Protein 3UAM (pdb70)

Sequence (1181 aa):
PRHGRVITPESRAVYLYEAGRLDFGQVVNELEGGKFFPATQSGLRDPDAPDDVANGMPPRRDGEIASGGRTADARAQLNEPDSVAHWQKHAVRSGQSLQISWSYSMPHKTRRWTYWITKPGWDTQARLARAHFEPDPLKVYLNTYQPYWGPDADKELIPQGETIHEFNLPTRTGYHVLLAVWDVADTANAFYQVIDLNFAPRHGRVITPESRAVYLYEAGRLDFGQVNELEGGKFFPATQQSGLRDPDAPDDVANGMPPRDGEIASGGRTADARAQLNEPDSVAHWQKHAVRSGQSLQISWSYSSMPHKTRRWTYWITKPGWDTQARLARAHFEPDPLKVYLNTYQPYWGPDADKELIPQGETIHEFNLPTRTGYHVLLAVWDVADTANAFYQVVIDLNFAVITPESRAVYLYEAGRLDFGQVNELEGGKFFPATQSGLRDPDAPDDVANGMPPRDGEIASGGRTADARAQLNEPDSVAHWQKHAVRSGQSLQISWSYSMPHKTRRWTTYWITKPGWDTQARLARAHFEPDPLKVYLNTYQPYWGPDADKELIPQGETIHEFNLPTRTGYHVLLAVWDVADTANAFYQVIDLNFAISPRHGRVITPESRAVYLYEAGRLDFGQQVNELEGGKFFPATQSGLRDPDAPDDVANGMPPRDGEIASGGRTADARAQLNEPDSVAHWQKHAVRSGQSLQISWSYSMMPHKTRRWTYWITKPGWDTQARLARAHFEPDPLKVYLNTYQPYWGPDADKELIPQGETIHEFNLPTRTGYHVLLAVWDVADTANAFYQVIDLNFAVITPESRAVYLYEAGRLDFGQVNELEGGKFFPATQSGLRDPDAPDDVANGMMPPRDGEIASGGRTADARAQLNEPDSVAHWQKHAVRSGQSLQISWSYSMPHKTRRWTYWITKPGWDTQARLARAHFEPDPLKVYLNTYQPYWGPDADKELIPQGETIHEFNLPTRTGYHVLLAVWDVADTANAFYQVIDLNFASPRHHGRVITPESRAVYLYEAGRLDFGQVNELEGGKFFPATQSGLRDPDAPDDVANGMPPRDGEIASGGRTADARAQLNEPDSVAHWQKHAVRSGQSLQISWSYSMMPHKTRRWTYWITKPGWDTQARLARAHFEPDPLKVYLNTYQPYWGPDADKELIPQGETIHEFNLPTRTGYHVLLAVWDVADTANAFYQVIDLNFA

B-factor: mean 14.5, std 6.52, range [3.41, 51.09]

Structure (mmCIF, N/CA/C/O backbone):
data_3UAM
#
_entry.id   3UAM
#
_cell.length_a   70.920
_cell.length_b   74.780
_cell.length_c   74.770
_cell.angle_alpha   120.04
_cell.angle_beta   98.04
_cell.angle_gamma   102.98
#
_symmetry.space_group_name_H-M   'P 1'
#
loop_
_entity.id
_entity.type
_entity.pdbx_description
1 polymer 'Chitin binding domain'
2 non-polymer 'NITRATE ION'
3 non-polymer GLYCEROL
4 water water
#
loop_
_atom_site.group_PDB
_atom_site.id
_atom_site.type_symbol
_atom_site.label_atom_id
_atom_site.label_alt_id
_atom_site.label_comp_id
_atom_site.label_asym_id
_atom_site.label_entity_id
_atom_site.label_seq_id
_atom_site.pdbx_PDB_ins_code
_atom_site.Cartn_x
_atom_site.Cartn_y
_atom_site.Cartn_z
_atom_site.occupancy
_atom_site.B_iso_or_equiv
_atom_site.auth_seq_id
_atom_site.auth_comp_id
_atom_site.auth_asym_id
_atom_site.auth_atom_id
_atom_site.pdbx_PDB_model_num
ATOM 1 N N . PRO A 1 19 ? -9.257 -17.348 -1.351 1.00 24.99 17 PRO A N 1
ATOM 2 C CA . PRO A 1 19 ? -8.275 -16.303 -1.670 1.00 23.37 17 PRO A CA 1
ATOM 3 C C . PRO A 1 19 ? -8.516 -15.066 -0.821 1.00 21.68 17 PRO A C 1
ATOM 4 O O . PRO A 1 19 ? -9.656 -14.592 -0.743 1.00 21.87 17 PRO A O 1
ATOM 8 N N . ARG A 1 20 ? -7.456 -14.574 -0.179 1.00 19.45 18 ARG A N 1
ATOM 9 C CA . ARG A 1 20 ? -7.526 -13.442 0.736 1.00 17.85 18 ARG A CA 1
ATOM 10 C C . ARG A 1 20 ? -6.845 -12.255 0.069 1.00 16.27 18 ARG A C 1
ATOM 11 O O . ARG A 1 20 ? -5.632 -12.268 -0.155 1.00 16.54 18 ARG A O 1
ATOM 19 N N . HIS A 1 21 ? -7.624 -11.231 -0.228 1.00 14.00 19 HIS A N 1
ATOM 20 C CA . HIS A 1 21 ? -7.219 -10.180 -1.143 1.00 12.86 19 HIS A CA 1
ATOM 21 C C . HIS A 1 21 ? -7.416 -8.847 -0.515 1.00 11.32 19 HIS A C 1
ATOM 22 O O . HIS A 1 21 ? -8.387 -8.645 0.218 1.00 10.93 19 HIS A O 1
ATOM 29 N N . GLY A 1 22 ? -6.514 -7.928 -0.828 1.00 10.01 20 GLY A N 1
ATOM 30 C CA . GLY A 1 22 ? -6.654 -6.536 -0.430 1.00 9.12 20 GLY A CA 1
ATOM 31 C C . GLY A 1 22 ? -5.851 -5.646 -1.360 1.00 8.51 20 GLY A C 1
ATOM 32 O O . GLY A 1 22 ? -4.751 -6.030 -1.772 1.00 8.20 20 GLY A O 1
ATOM 33 N N . ARG A 1 23 ? -6.402 -4.470 -1.689 1.00 8.02 21 ARG A N 1
ATOM 34 C CA . ARG A 1 23 ? -5.688 -3.469 -2.495 1.00 7.69 21 ARG A CA 1
ATOM 35 C C . ARG A 1 23 ? -6.247 -2.065 -2.256 1.00 7.36 21 ARG A C 1
ATOM 36 O O . ARG A 1 23 ? -7.354 -1.908 -1.743 1.00 7.24 21 ARG A O 1
ATOM 44 N N . VAL A 1 24 ? -5.473 -1.050 -2.624 1.00 7.00 22 VAL A N 1
ATOM 45 C CA . VAL A 1 24 ? -5.961 0.319 -2.652 1.00 6.96 22 VAL A CA 1
ATOM 46 C C . VAL A 1 24 ? -6.507 0.635 -4.040 1.00 7.51 22 VAL A C 1
ATOM 47 O O . VAL A 1 24 ? -5.767 0.727 -5.024 1.00 7.51 22 VAL A O 1
ATOM 51 N N . ILE A 1 25 ? -7.819 0.816 -4.106 1.00 8.15 23 ILE A N 1
ATOM 52 C CA . ILE A 1 25 ? -8.484 1.031 -5.371 1.00 8.88 23 ILE A CA 1
ATOM 53 C C . ILE A 1 25 ? -8.505 2.502 -5.764 1.00 9.37 23 ILE A C 1
ATOM 54 O O . ILE A 1 25 ? -8.554 2.799 -6.961 1.00 10.04 23 ILE A O 1
ATOM 59 N N . THR A 1 26 ? -8.515 3.417 -4.795 1.00 9.38 24 THR A N 1
ATOM 60 C CA . THR A 1 26 ? -8.428 4.853 -5.109 1.00 9.88 24 THR A CA 1
ATOM 61 C C . THR A 1 26 ? -7.716 5.612 -3.983 1.00 9.41 24 THR A C 1
ATOM 62 O O . THR A 1 26 ? -7.860 5.281 -2.804 1.00 9.21 24 THR A O 1
ATOM 66 N N . PRO A 1 27 ? -6.836 6.545 -4.344 1.00 9.36 25 PRO A N 1
ATOM 67 C CA . PRO A 1 27 ? -6.369 6.690 -5.710 1.00 9.53 25 PRO A CA 1
ATOM 68 C C . PRO A 1 27 ? -5.737 5.375 -6.144 1.00 9.15 25 PRO A C 1
ATOM 69 O O . PRO A 1 27 ? -5.190 4.666 -5.303 1.00 8.84 25 PRO A O 1
ATOM 73 N N . GLU A 1 28 ? -5.790 5.081 -7.439 1.00 9.25 26 GLU A N 1
ATOM 74 C CA . GLU A 1 28 ? -5.352 3.808 -7.948 1.00 8.97 26 GLU A CA 1
ATOM 75 C C . GLU A 1 28 ? -3.898 3.588 -7.520 1.00 8.31 26 GLU A C 1
ATOM 76 O O . GLU A 1 28 ? -3.029 4.447 -7.743 1.00 8.23 26 GLU A O 1
ATOM 82 N N . SER A 1 29 ? -3.644 2.429 -6.932 1.00 7.59 27 SER A N 1
ATOM 83 C CA . SER A 1 29 ? -2.303 2.072 -6.558 1.00 7.11 27 SER A CA 1
ATOM 84 C C . SER A 1 29 ? -1.518 1.747 -7.837 1.00 7.33 27 SER A C 1
ATOM 85 O O . SER A 1 29 ? -2.100 1.561 -8.910 1.00 7.63 27 SER A O 1
ATOM 88 N N . ARG A 1 30 ? -0.199 1.698 -7.704 1.00 7.06 28 ARG A N 1
ATOM 89 C CA . ARG A 1 30 ? 0.658 1.335 -8.810 1.00 7.40 28 ARG A CA 1
ATOM 90 C C . ARG A 1 30 ? 0.219 0.002 -9.410 1.00 7.65 28 ARG A C 1
ATOM 91 O O . ARG A 1 30 ? 0.154 -0.134 -10.635 1.00 8.11 28 ARG A O 1
ATOM 99 N N . ALA A 1 31 ? -0.091 -0.964 -8.548 1.00 7.35 29 ALA A N 1
ATOM 100 C CA . ALA A 1 31 ? -0.461 -2.304 -9.016 1.00 7.81 29 ALA A CA 1
ATOM 101 C C . ALA A 1 31 ? -1.812 -2.268 -9.736 1.00 8.30 29 ALA A C 1
ATOM 102 O O . ALA A 1 31 ? -1.976 -2.933 -10.764 1.00 8.91 29 ALA A O 1
ATOM 104 N N . VAL A 1 32 ? -2.762 -1.497 -9.204 1.00 8.28 30 VAL A N 1
ATOM 105 C CA . VAL A 1 32 ? -4.084 -1.332 -9.858 1.00 8.91 30 VAL A CA 1
ATOM 106 C C . VAL A 1 32 ? -3.919 -0.750 -11.268 1.00 9.77 30 VAL A C 1
ATOM 107 O O . VAL A 1 32 ? -4.559 -1.210 -12.224 1.00 10.43 30 VAL A O 1
ATOM 111 N N . TYR A 1 33 ? -3.049 0.245 -11.407 1.00 10.00 31 TYR A N 1
ATOM 112 C CA . TYR A 1 33 ? -2.802 0.810 -12.725 1.00 10.95 31 TYR A CA 1
ATOM 113 C C . TYR A 1 33 ? -2.178 -0.240 -13.653 1.00 11.73 31 TYR A C 1
ATOM 114 O O . TYR A 1 33 ? -2.483 -0.262 -14.837 1.00 12.62 31 TYR A O 1
ATOM 123 N N . LEU A 1 34 ? -1.303 -1.103 -13.137 1.00 11.79 32 LEU A N 1
ATOM 124 C CA . LEU A 1 34 ? -0.771 -2.179 -13.980 1.00 12.68 32 LEU A CA 1
ATOM 125 C C . LEU A 1 34 ? -1.873 -3.155 -14.393 1.00 13.51 32 LEU A C 1
ATOM 126 O O . LEU A 1 34 ? -1.934 -3.583 -15.554 1.00 14.19 32 LEU A O 1
ATOM 131 N N . TYR A 1 35 ? -2.757 -3.485 -13.453 1.00 13.67 33 TYR A N 1
ATOM 132 C CA . TYR A 1 35 ? -3.948 -4.290 -13.767 1.00 14.60 33 TYR A CA 1
ATOM 133 C C . TYR A 1 35 ? -4.770 -3.636 -14.890 1.00 15.38 33 TYR A C 1
ATOM 134 O O . TYR A 1 35 ? -5.142 -4.296 -15.844 1.00 16.15 33 TYR A O 1
ATOM 143 N N . GLU A 1 36 ? -4.992 -2.332 -14.821 1.00 15.33 34 GLU A N 1
ATOM 144 C CA . GLU A 1 36 ? -5.842 -1.667 -15.842 1.00 16.28 34 GLU A CA 1
ATOM 145 C C . GLU A 1 36 ? -5.166 -1.647 -17.219 1.00 16.91 34 GLU A C 1
ATOM 146 O O . GLU A 1 36 ? -5.830 -1.630 -18.233 1.00 17.62 34 GLU A O 1
ATOM 152 N N . ALA A 1 37 ? -3.839 -1.704 -17.230 1.00 16.73 35 ALA A N 1
ATOM 153 C CA . ALA A 1 37 ? -3.062 -1.776 -18.456 1.00 17.50 35 ALA A CA 1
ATOM 154 C C . ALA A 1 37 ? -2.912 -3.216 -18.971 1.00 18.08 35 ALA A C 1
ATOM 155 O O . ALA A 1 37 ? -2.215 -3.436 -19.940 1.00 18.90 35 ALA A O 1
ATOM 157 N N . GLY A 1 38 ? -3.534 -4.194 -18.313 1.00 17.90 36 GLY A N 1
ATOM 158 C CA . GLY A 1 38 ? -3.408 -5.594 -18.707 1.00 18.55 36 GLY A CA 1
ATOM 159 C C . GLY A 1 38 ? -2.099 -6.301 -18.343 1.00 18.49 36 GLY A C 1
ATOM 160 O O . GLY A 1 38 ? -1.825 -7.375 -18.867 1.00 19.13 36 GLY A O 1
ATOM 161 N N . ARG A 1 39 ? -1.305 -5.738 -17.424 1.00 17.55 37 ARG A N 1
ATOM 162 C CA . ARG A 1 39 ? 0.031 -6.275 -17.113 1.00 17.40 37 ARG A CA 1
ATOM 163 C C . ARG A 1 39 ? 0.105 -7.083 -15.817 1.00 16.65 37 ARG A C 1
ATOM 164 O O . ARG A 1 39 ? 1.105 -7.736 -15.559 1.00 16.69 37 ARG A O 1
ATOM 172 N N . LEU A 1 40 ? -0.930 -7.011 -14.985 1.00 16.16 38 LEU A N 1
ATOM 173 C CA . LEU A 1 40 ? -1.071 -7.896 -13.839 1.00 15.75 38 LEU A CA 1
ATOM 174 C C . LEU A 1 40 ? -2.477 -8.433 -13.800 1.00 16.21 38 LEU A C 1
ATOM 175 O O . LEU A 1 40 ? -3.411 -7.724 -14.180 1.00 16.69 38 LEU A O 1
ATOM 180 N N . ASP A 1 41 ? -2.673 -9.656 -13.323 1.00 16.29 39 ASP A N 1
ATOM 181 C CA . ASP A 1 41 ? -4.051 -10.128 -13.187 1.00 16.63 39 ASP A CA 1
ATOM 182 C C . ASP A 1 41 ? -4.636 -9.706 -11.835 1.00 15.56 39 ASP A C 1
ATOM 183 O O . ASP A 1 41 ? -3.947 -9.139 -11.011 1.00 14.65 39 ASP A O 1
ATOM 188 N N . PHE A 1 42 ? -5.918 -9.969 -11.626 1.00 15.76 40 PHE A N 1
ATOM 189 C CA . PHE A 1 42 ? -6.608 -9.514 -10.426 1.00 15.16 40 PHE A CA 1
ATOM 190 C C . PHE A 1 42 ? -6.018 -10.105 -9.139 1.00 14.35 40 PHE A C 1
ATOM 191 O O . PHE A 1 42 ? -5.836 -9.380 -8.164 1.00 13.62 40 PHE A O 1
ATOM 199 N N . GLY A 1 43 ? -5.735 -11.416 -9.126 1.00 14.21 41 GLY A N 1
ATOM 200 C CA . GLY A 1 43 ? -5.114 -12.040 -7.951 1.00 13.50 41 GLY A CA 1
ATOM 201 C C . GLY A 1 43 ? -3.815 -11.334 -7.572 1.00 12.49 41 GLY A C 1
ATOM 202 O O . GLY A 1 43 ? -3.597 -10.934 -6.421 1.00 11.72 41 GLY A O 1
ATOM 203 N N . GLN A 1 44 ? -2.959 -11.158 -8.567 1.00 12.38 42 GLN A N 1
ATOM 204 C CA . GLN A 1 44 ? -1.654 -10.529 -8.383 1.00 11.60 42 GLN A CA 1
ATOM 205 C C . GLN A 1 44 ? -1.719 -9.139 -7.735 1.00 10.54 42 GLN A C 1
ATOM 206 O O . GLN A 1 44 ? -0.951 -8.854 -6.817 1.00 9.72 42 GLN A O 1
ATOM 212 N N . VAL A 1 45 ? -2.618 -8.270 -8.213 1.00 10.40 43 VAL A N 1
ATOM 213 C CA A VAL A 1 45 ? -2.797 -6.919 -7.651 0.50 9.80 43 VAL A CA 1
ATOM 214 C CA B VAL A 1 45 ? -2.727 -6.926 -7.636 0.50 9.77 43 VAL A CA 1
ATOM 215 C C . VAL A 1 45 ? -3.170 -6.972 -6.171 1.00 9.24 43 VAL A C 1
ATOM 216 O O . VAL A 1 45 ? -2.779 -6.103 -5.386 1.00 8.72 43 VAL A O 1
ATOM 223 N N . ASN A 1 46 ? -3.942 -8.000 -5.818 1.00 9.49 44 ASN A N 1
ATOM 224 C CA . ASN A 1 46 ? -4.521 -8.188 -4.481 1.00 9.26 44 ASN A CA 1
ATOM 225 C C . ASN A 1 46 ? -3.696 -9.069 -3.506 1.00 9.23 44 ASN A C 1
ATOM 226 O O . ASN A 1 46 ? -4.139 -9.320 -2.370 1.00 8.80 44 ASN A O 1
ATOM 231 N N . GLU A 1 47 ? -2.511 -9.513 -3.945 1.00 9.42 45 GLU A N 1
ATOM 232 C CA . GLU A 1 47 ? -1.693 -10.449 -3.183 1.00 9.56 45 GLU A CA 1
ATOM 233 C C . GLU A 1 47 ? -0.234 -9.958 -3.072 1.00 9.04 45 GLU A C 1
ATOM 234 O O . GLU A 1 47 ? 0.708 -10.748 -3.193 1.00 9.09 45 GLU A O 1
ATOM 240 N N . LEU A 1 48 ? -0.070 -8.662 -2.806 1.00 8.23 46 LEU A N 1
ATOM 241 C CA . LEU A 1 48 ? 1.231 -8.079 -2.585 1.00 7.96 46 LEU A CA 1
ATOM 242 C C . LEU A 1 48 ? 1.514 -8.229 -1.085 1.00 7.81 46 LEU A C 1
ATOM 243 O O . LEU A 1 48 ? 1.556 -7.260 -0.327 1.00 7.09 46 LEU A O 1
ATOM 248 N N . GLU A 1 49 ? 1.691 -9.492 -0.692 1.00 8.45 47 GLU A N 1
ATOM 249 C CA . GLU A 1 49 ? 1.663 -9.924 0.699 1.00 8.66 47 GLU A CA 1
ATOM 250 C C . GLU A 1 49 ? 3.059 -10.373 1.136 1.00 8.62 47 GLU A C 1
ATOM 251 O O . GLU A 1 49 ? 3.692 -11.243 0.525 1.00 8.88 47 GLU A O 1
ATOM 257 N N . GLY A 1 50 ? 3.590 -9.706 2.144 1.00 8.13 48 GLY A N 1
ATOM 258 C CA . GLY A 1 50 ? 4.852 -10.123 2.731 1.00 8.14 48 GLY A CA 1
ATOM 259 C C . GLY A 1 50 ? 4.822 -9.832 4.205 1.00 7.69 48 GLY A C 1
ATOM 260 O O . GLY A 1 50 ? 3.793 -9.402 4.738 1.00 7.18 48 GLY A O 1
ATOM 261 N N . GLY A 1 51 ? 5.959 -10.029 4.861 1.00 7.68 49 GLY A N 1
ATOM 262 C CA . GLY A 1 51 ? 6.045 -9.858 6.305 1.00 7.55 49 GLY A CA 1
ATOM 263 C C . GLY A 1 51 ? 5.637 -8.471 6.714 1.00 7.14 49 GLY A C 1
ATOM 264 O O . GLY A 1 51 ? 6.004 -7.496 6.056 1.00 6.91 49 GLY A O 1
ATOM 265 N N . LYS A 1 52 ? 4.872 -8.381 7.804 1.00 7.10 50 LYS A N 1
ATOM 266 C CA . LYS A 1 52 ? 4.454 -7.089 8.362 1.00 6.90 50 LYS A CA 1
ATOM 267 C C . LYS A 1 52 ? 5.553 -6.412 9.203 1.00 7.24 50 LYS A C 1
ATOM 268 O O . LYS A 1 52 ? 6.603 -6.978 9.460 1.00 7.48 50 LYS A O 1
ATOM 274 N N . PHE A 1 53 ? 5.276 -5.183 9.620 1.00 7.56 51 PHE A N 1
ATOM 275 C CA . PHE A 1 53 ? 6.152 -4.365 10.480 1.00 7.89 51 PHE A CA 1
ATOM 276 C C . PHE A 1 53 ? 7.316 -3.694 9.736 1.00 8.44 51 PHE A C 1
ATOM 277 O O . PHE A 1 53 ? 8.341 -3.350 10.342 1.00 9.06 51 PHE A O 1
ATOM 285 N N . PHE A 1 54 ? 7.147 -3.467 8.430 1.00 8.42 52 PHE A N 1
ATOM 286 C CA . PHE A 1 54 ? 7.926 -2.432 7.756 1.00 8.69 52 PHE A CA 1
ATOM 287 C C . PHE A 1 54 ? 7.972 -1.179 8.653 1.00 8.58 52 PHE A C 1
ATOM 288 O O . PHE A 1 54 ? 6.938 -0.780 9.185 1.00 8.44 52 PHE A O 1
ATOM 296 N N . PRO A 1 55 ? 9.148 -0.539 8.805 1.00 8.85 53 PRO A N 1
ATOM 297 C CA . PRO A 1 55 ? 10.401 -0.755 8.090 1.00 9.22 53 PRO A CA 1
ATOM 298 C C . PRO A 1 55 ? 11.379 -1.717 8.759 1.00 9.66 53 PRO A C 1
ATOM 299 O O . PRO A 1 55 ? 12.570 -1.676 8.455 1.00 10.10 53 PRO A O 1
ATOM 303 N N . ALA A 1 56 ? 10.904 -2.611 9.628 1.00 9.65 54 ALA A N 1
ATOM 304 C CA . ALA A 1 56 ? 11.804 -3.586 10.243 1.00 10.07 54 ALA A CA 1
ATOM 305 C C . ALA A 1 56 ? 12.400 -4.463 9.126 1.00 10.27 54 ALA A C 1
ATOM 306 O O . ALA A 1 56 ? 11.830 -4.549 8.020 1.00 9.73 54 ALA A O 1
ATOM 308 N N . THR A 1 57 ? 13.574 -5.042 9.382 1.00 10.81 55 THR A N 1
ATOM 309 C CA . THR A 1 57 ? 14.229 -5.927 8.408 1.00 11.28 55 THR A CA 1
ATOM 310 C C . THR A 1 57 ? 14.411 -7.360 8.935 1.00 11.79 55 THR A C 1
ATOM 311 O O . THR A 1 57 ? 15.306 -8.097 8.453 1.00 13.26 55 THR A O 1
ATOM 315 N N . GLN A 1 58 ? 13.650 -7.744 9.954 1.00 11.29 56 GLN A N 1
ATOM 316 C CA . GLN A 1 58 ? 13.844 -9.030 10.637 1.00 11.67 56 GLN A CA 1
ATOM 317 C C . GLN A 1 58 ? 12.463 -9.633 10.911 1.00 10.85 56 GLN A C 1
ATOM 318 O O . GLN A 1 58 ? 11.491 -8.893 11.073 1.00 10.26 56 GLN A O 1
ATOM 324 N N . SER A 1 59 ? 12.387 -10.955 10.998 1.00 10.77 57 SER A N 1
ATOM 325 C CA . SER A 1 59 ? 11.139 -11.635 11.372 1.00 10.32 57 SER A CA 1
ATOM 326 C C . SER A 1 59 ? 11.097 -11.940 12.866 1.00 10.41 57 SER A C 1
ATOM 327 O O . SER A 1 59 ? 12.099 -11.812 13.569 1.00 10.74 57 SER A O 1
ATOM 330 N N . GLY A 1 60 ? 9.932 -12.376 13.328 1.00 10.08 58 GLY A N 1
ATOM 331 C CA . GLY A 1 60 ? 9.766 -12.875 14.687 1.00 10.49 58 GLY A CA 1
ATOM 332 C C . GLY A 1 60 ? 9.511 -11.810 15.741 1.00 10.37 58 GLY A C 1
ATOM 333 O O . GLY A 1 60 ? 9.398 -12.133 16.924 1.00 10.80 58 GLY A O 1
ATOM 334 N N . LEU A 1 61 ? 9.395 -10.551 15.311 1.00 9.97 59 LEU A N 1
ATOM 335 C CA . LEU A 1 61 ? 9.018 -9.451 16.193 1.00 9.91 59 LEU A CA 1
ATOM 336 C C . LEU A 1 61 ? 7.565 -9.599 16.620 1.00 9.72 59 LEU A C 1
ATOM 337 O O . LEU A 1 61 ? 6.709 -9.973 15.810 1.00 9.26 59 LEU A O 1
ATOM 342 N N . ARG A 1 62 ? 7.281 -9.282 17.878 1.00 10.04 60 ARG A N 1
ATOM 343 C CA . ARG A 1 62 ? 5.898 -9.176 18.327 1.00 10.02 60 ARG A CA 1
ATOM 344 C C . ARG A 1 62 ? 5.338 -7.813 17.943 1.00 9.59 60 ARG A C 1
ATOM 345 O O . ARG A 1 62 ? 6.073 -6.848 17.757 1.00 9.76 60 ARG A O 1
ATOM 353 N N . ASP A 1 63 ? 4.025 -7.744 17.830 1.00 9.38 61 ASP A N 1
ATOM 354 C CA . ASP A 1 63 ? 3.359 -6.486 17.561 1.00 9.12 61 ASP A CA 1
ATOM 355 C C . ASP A 1 63 ? 3.560 -5.520 18.753 1.00 9.79 61 ASP A C 1
ATOM 356 O O . ASP A 1 63 ? 3.330 -5.898 19.891 1.00 10.50 61 ASP A O 1
ATOM 361 N N . PRO A 1 64 ? 3.983 -4.272 18.487 1.00 10.05 62 PRO A N 1
ATOM 362 C CA . PRO A 1 64 ? 4.208 -3.295 19.562 1.00 10.62 62 PRO A CA 1
ATOM 363 C C . PRO A 1 64 ? 2.938 -2.914 20.359 1.00 10.83 62 PRO A C 1
ATOM 364 O O . PRO A 1 64 ? 3.039 -2.498 21.511 1.00 11.68 62 PRO A O 1
ATOM 368 N N . ASP A 1 65 ? 1.755 -3.049 19.761 1.00 10.19 63 ASP A N 1
ATOM 369 C CA . ASP A 1 65 ? 0.519 -2.679 20.439 1.00 10.25 63 ASP A CA 1
ATOM 370 C C . ASP A 1 65 ? -0.260 -3.877 20.957 1.00 10.30 63 ASP A C 1
ATOM 371 O O . ASP A 1 65 ? -0.935 -3.762 21.986 1.00 10.77 63 ASP A O 1
ATOM 376 N N . ALA A 1 66 ? -0.153 -5.019 20.274 1.00 9.62 64 ALA A N 1
ATOM 377 C CA . ALA A 1 66 ? -0.972 -6.190 20.571 1.00 9.59 64 ALA A CA 1
ATOM 378 C C . ALA A 1 66 ? -0.113 -7.442 20.828 1.00 9.68 64 ALA A C 1
ATOM 379 O O . ALA A 1 66 ? 0.273 -8.131 19.883 1.00 9.43 64 ALA A O 1
ATOM 381 N N . PRO A 1 67 ? 0.213 -7.722 22.104 1.00 10.17 65 PRO A N 1
ATOM 382 C CA . PRO A 1 67 ? 1.184 -8.764 22.355 1.00 10.47 65 PRO A CA 1
ATOM 383 C C . PRO A 1 67 ? 0.778 -10.170 21.891 1.00 10.52 65 PRO A C 1
ATOM 384 O O . PRO A 1 67 ? 1.659 -10.973 21.619 1.00 10.90 65 PRO A O 1
ATOM 388 N N . ASP A 1 68 ? -0.512 -10.477 21.777 1.00 10.37 66 ASP A N 1
ATOM 389 C CA . ASP A 1 68 ? -0.903 -11.828 21.366 1.00 10.36 66 ASP A CA 1
ATOM 390 C C . ASP A 1 68 ? -0.955 -12.010 19.828 1.00 9.48 66 ASP A C 1
ATOM 391 O O . ASP A 1 68 ? -1.141 -13.131 19.340 1.00 9.47 66 ASP A O 1
ATOM 396 N N . ASP A 1 69 ? -0.768 -10.925 19.070 1.00 8.65 67 ASP A N 1
ATOM 397 C CA . ASP A 1 69 ? -0.799 -11.012 17.617 1.00 8.03 67 ASP A CA 1
ATOM 398 C C . ASP A 1 69 ? 0.333 -11.913 17.126 1.00 8.05 67 ASP A C 1
ATOM 399 O O . ASP A 1 69 ? 1.365 -12.043 17.781 1.00 8.29 67 ASP A O 1
ATOM 404 N N . VAL A 1 70 ? 0.113 -12.551 15.982 1.00 7.83 68 VAL A N 1
ATOM 405 C CA . VAL A 1 70 ? 1.097 -13.457 15.413 1.00 7.95 68 VAL A CA 1
ATOM 406 C C . VAL A 1 70 ? 2.299 -12.631 15.011 1.00 7.73 68 VAL A C 1
ATOM 407 O O . VAL A 1 70 ? 2.155 -11.532 14.448 1.00 7.22 68 VAL A O 1
ATOM 411 N N . ALA A 1 71 ? 3.480 -13.138 15.343 1.00 8.08 69 ALA A N 1
ATOM 412 C CA . ALA A 1 71 ? 4.753 -12.449 15.040 1.00 8.07 69 ALA A CA 1
ATOM 413 C C . ALA A 1 71 ? 4.985 -12.295 13.530 1.00 7.88 69 ALA A C 1
ATOM 414 O O . ALA A 1 71 ? 4.481 -13.097 12.727 1.00 7.91 69 ALA A O 1
ATOM 416 N N . ASN A 1 72 ? 5.731 -11.265 13.142 1.00 7.80 70 ASN A N 1
ATOM 417 C CA . ASN A 1 72 ? 5.902 -10.995 11.710 1.00 7.76 70 ASN A CA 1
ATOM 418 C C . ASN A 1 72 ? 6.781 -12.015 11.023 1.00 8.46 70 ASN A C 1
ATOM 419 O O . ASN A 1 72 ? 7.663 -12.613 11.633 1.00 8.97 70 ASN A O 1
ATOM 424 N N . GLY A 1 73 ? 6.507 -12.221 9.748 1.00 8.81 71 GLY A N 1
ATOM 425 C CA . GLY A 1 73 ? 7.481 -12.867 8.859 1.00 9.63 71 GLY A CA 1
ATOM 426 C C . GLY A 1 73 ? 8.483 -11.831 8.392 1.00 9.88 71 GLY A C 1
ATOM 427 O O . GLY A 1 73 ? 8.446 -10.673 8.828 1.00 9.62 71 GLY A O 1
ATOM 428 N N . MET A 1 74 ? 9.371 -12.221 7.489 1.00 10.85 72 MET A N 1
ATOM 429 C CA . MET A 1 74 ? 10.401 -11.288 6.994 1.00 11.38 72 MET A CA 1
ATOM 430 C C . MET A 1 74 ? 9.783 -10.186 6.152 1.00 10.52 72 MET A C 1
ATOM 431 O O . MET A 1 74 ? 9.103 -10.466 5.172 1.00 10.54 72 MET A O 1
ATOM 436 N N . PRO A 1 75 ? 9.946 -8.920 6.564 1.00 9.91 73 PRO A N 1
ATOM 437 C CA . PRO A 1 75 ? 9.365 -7.877 5.718 1.00 9.28 73 PRO A CA 1
ATOM 438 C C . PRO A 1 75 ? 10.073 -7.771 4.350 1.00 9.25 73 PRO A C 1
ATOM 439 O O . PRO A 1 75 ? 11.161 -8.303 4.180 1.00 9.72 73 PRO A O 1
ATOM 443 N N . PRO A 1 76 ? 9.443 -7.119 3.373 1.00 8.73 74 PRO A N 1
ATOM 444 C CA . PRO A 1 76 ? 10.069 -7.023 2.056 1.00 8.98 74 PRO A CA 1
ATOM 445 C C . PRO A 1 76 ? 11.412 -6.295 2.107 1.00 9.22 74 PRO A C 1
ATOM 446 O O . PRO A 1 76 ? 11.526 -5.270 2.769 1.00 8.91 74 PRO A O 1
ATOM 450 N N . ARG A 1 77 ? 12.420 -6.857 1.462 1.00 9.77 75 ARG A N 1
ATOM 451 C CA A ARG A 1 77 ? 13.717 -6.191 1.416 0.50 10.27 75 ARG A CA 1
ATOM 452 C CA B ARG A 1 77 ? 13.739 -6.235 1.343 0.50 10.32 75 ARG A CA 1
ATOM 453 C C . ARG A 1 77 ? 13.666 -4.912 0.578 1.00 10.16 75 ARG A C 1
ATOM 454 O O . ARG A 1 77 ? 12.712 -4.679 -0.195 1.00 9.65 75 ARG A O 1
ATOM 469 N N . ASP A 1 78 ? 14.672 -4.051 0.772 1.00 10.46 76 ASP A N 1
ATOM 470 C CA . ASP A 1 78 ? 14.775 -2.842 -0.027 1.00 10.53 76 ASP A CA 1
ATOM 471 C C . ASP A 1 78 ? 14.804 -3.254 -1.507 1.00 10.70 76 ASP A C 1
ATOM 472 O O . ASP A 1 78 ? 15.431 -4.247 -1.895 1.00 11.16 76 ASP A O 1
ATOM 477 N N . GLY A 1 79 ? 14.080 -2.521 -2.326 1.00 10.41 77 GLY A N 1
ATOM 478 C CA . GLY A 1 79 ? 13.977 -2.863 -3.740 1.00 10.67 77 GLY A CA 1
ATOM 479 C C . GLY A 1 79 ? 12.892 -3.874 -4.059 1.00 10.32 77 GLY A C 1
ATOM 480 O O . GLY A 1 79 ? 12.631 -4.121 -5.231 1.00 10.56 77 GLY A O 1
ATOM 481 N N . GLU A 1 80 ? 12.256 -4.458 -3.035 1.00 9.90 78 GLU A N 1
ATOM 482 C CA . GLU A 1 80 ? 11.108 -5.351 -3.221 1.00 9.67 78 GLU A CA 1
ATOM 483 C C . GLU A 1 80 ? 9.890 -4.890 -2.407 1.00 8.86 78 GLU A C 1
ATOM 484 O O . GLU A 1 80 ? 8.961 -5.652 -2.145 1.00 8.52 78 GLU A O 1
ATOM 490 N N . ILE A 1 81 ? 9.892 -3.620 -2.021 1.00 8.57 79 ILE A N 1
ATOM 491 C CA . ILE A 1 81 ? 8.806 -3.065 -1.232 1.00 8.00 79 ILE A CA 1
ATOM 492 C C . ILE A 1 81 ? 7.531 -2.971 -2.065 1.00 7.82 79 ILE A C 1
ATOM 493 O O . ILE A 1 81 ? 6.438 -3.318 -1.581 1.00 7.39 79 ILE A O 1
ATOM 498 N N . ALA A 1 82 ? 7.659 -2.507 -3.308 1.00 8.12 80 ALA A N 1
ATOM 499 C CA . ALA A 1 82 ? 6.483 -2.260 -4.137 1.00 8.17 80 ALA A CA 1
ATOM 500 C C . ALA A 1 82 ? 5.731 -3.549 -4.495 1.00 8.38 80 ALA A C 1
ATOM 501 O O . ALA A 1 82 ? 4.534 -3.495 -4.790 1.00 8.42 80 ALA A O 1
ATOM 503 N N . SER A 1 83 ? 6.405 -4.699 -4.489 1.00 8.95 81 SER A N 1
ATOM 504 C CA . SER A 1 83 ? 5.732 -5.973 -4.783 1.00 9.34 81 SER A CA 1
ATOM 505 C C . SER A 1 83 ? 5.363 -6.759 -3.522 1.00 9.32 81 SER A C 1
ATOM 506 O O . SER A 1 83 ? 4.872 -7.898 -3.596 1.00 9.64 81 SER A O 1
ATOM 509 N N . GLY A 1 84 ? 5.572 -6.157 -2.359 1.00 9.25 82 GLY A N 1
ATOM 510 C CA . GLY A 1 84 ? 5.320 -6.842 -1.098 1.00 9.34 82 GLY A CA 1
ATOM 511 C C . GLY A 1 84 ? 6.226 -8.029 -0.864 1.00 9.99 82 GLY A C 1
ATOM 512 O O . GLY A 1 84 ? 5.825 -8.998 -0.219 1.00 10.22 82 GLY A O 1
ATOM 513 N N . GLY A 1 85 ? 7.445 -7.959 -1.394 1.00 10.74 83 GLY A N 1
ATOM 514 C CA . GLY A 1 85 ? 8.375 -9.076 -1.380 1.00 11.67 83 GLY A CA 1
ATOM 515 C C . GLY A 1 85 ? 8.140 -10.157 -2.438 1.00 12.92 83 GLY A C 1
ATOM 516 O O . GLY A 1 85 ? 8.850 -11.165 -2.456 1.00 13.51 83 GLY A O 1
ATOM 517 N N . ARG A 1 86 ? 7.138 -9.965 -3.299 1.00 13.33 84 ARG A N 1
ATOM 518 C CA . ARG A 1 86 ? 6.747 -10.966 -4.300 1.00 14.59 84 ARG A CA 1
ATOM 519 C C . ARG A 1 86 ? 7.577 -10.764 -5.557 1.00 14.86 84 ARG A C 1
ATOM 520 O O . ARG A 1 86 ? 7.489 -9.717 -6.190 1.00 14.66 84 ARG A O 1
ATOM 528 N N . THR A 1 87 ? 8.409 -11.745 -5.905 1.00 14.98 85 THR A N 1
ATOM 529 C CA . THR A 1 87 ? 9.257 -11.604 -7.086 1.00 15.40 85 THR A CA 1
ATOM 530 C C . THR A 1 87 ? 9.290 -12.828 -8.020 1.00 15.60 85 THR A C 1
ATOM 531 O O . THR A 1 87 ? 10.060 -12.825 -8.972 1.00 16.52 85 THR A O 1
ATOM 535 N N . ALA A 1 88 ? 8.459 -13.842 -7.783 1.00 14.96 86 ALA A N 1
ATOM 536 C CA . ALA A 1 88 ? 8.478 -15.073 -8.598 1.00 15.49 86 ALA A CA 1
ATOM 537 C C . ALA A 1 88 ? 7.670 -14.992 -9.903 1.00 15.40 86 ALA A C 1
ATOM 538 O O . ALA A 1 88 ? 7.783 -15.873 -10.749 1.00 16.14 86 ALA A O 1
ATOM 540 N N . ASP A 1 89 ? 6.852 -13.957 -10.058 1.00 14.37 87 ASP A N 1
ATOM 541 C CA . ASP A 1 89 ? 6.002 -13.820 -11.230 1.00 14.52 87 ASP A CA 1
ATOM 542 C C . ASP A 1 89 ? 5.920 -12.338 -11.681 1.00 13.76 87 ASP A C 1
ATOM 543 O O . ASP A 1 89 ? 6.804 -11.554 -11.339 1.00 13.21 87 ASP A O 1
ATOM 548 N N . ALA A 1 90 ? 4.885 -11.964 -12.441 1.00 13.62 88 ALA A N 1
ATOM 549 C CA . ALA A 1 90 ? 4.828 -10.630 -13.049 1.00 13.37 88 ALA A CA 1
ATOM 550 C C . ALA A 1 90 ? 4.686 -9.491 -12.025 1.00 12.35 88 ALA A C 1
ATOM 551 O O . ALA A 1 90 ? 4.890 -8.325 -12.378 1.00 12.32 88 ALA A O 1
ATOM 553 N N . ARG A 1 91 ? 4.357 -9.811 -10.777 1.00 11.67 89 ARG A N 1
ATOM 554 C CA . ARG A 1 91 ? 4.404 -8.810 -9.697 1.00 10.86 89 ARG A CA 1
ATOM 555 C C . ARG A 1 91 ? 5.804 -8.157 -9.567 1.00 10.84 89 ARG A C 1
ATOM 556 O O . ARG A 1 91 ? 5.915 -7.063 -9.020 1.00 10.29 89 ARG A O 1
ATOM 564 N N . ALA A 1 92 ? 6.850 -8.826 -10.055 1.00 11.43 90 ALA A N 1
ATOM 565 C CA . ALA A 1 92 ? 8.206 -8.244 -10.055 1.00 11.71 90 ALA A CA 1
ATOM 566 C C . ALA A 1 92 ? 8.325 -6.925 -10.806 1.00 11.86 90 ALA A C 1
ATOM 567 O O . ALA A 1 92 ? 9.184 -6.112 -10.467 1.00 12.03 90 ALA A O 1
ATOM 569 N N . GLN A 1 93 ? 7.491 -6.722 -11.831 1.00 12.20 91 GLN A N 1
ATOM 570 C CA . GLN A 1 93 ? 7.400 -5.442 -12.557 1.00 12.43 91 GLN A CA 1
ATOM 571 C C . GLN A 1 93 ? 7.321 -4.243 -11.617 1.00 11.60 91 GLN A C 1
ATOM 572 O O . GLN A 1 93 ? 7.868 -3.174 -11.895 1.00 11.82 91 GLN A O 1
ATOM 578 N N . LEU A 1 94 ? 6.615 -4.428 -10.506 1.00 10.72 92 LEU A N 1
ATOM 579 C CA . LEU A 1 94 ? 6.345 -3.341 -9.577 1.00 10.00 92 LEU A CA 1
ATOM 580 C C . LEU A 1 94 ? 7.584 -2.697 -8.979 1.00 9.92 92 LEU A C 1
ATOM 581 O O . LEU A 1 94 ? 7.533 -1.537 -8.618 1.00 9.63 92 LEU A O 1
ATOM 586 N N . ASN A 1 95 ? 8.671 -3.452 -8.888 1.00 10.22 93 ASN A N 1
ATOM 587 C CA . ASN A 1 95 ? 9.911 -2.991 -8.259 1.00 10.42 93 ASN A CA 1
ATOM 588 C C . ASN A 1 95 ? 10.863 -2.202 -9.138 1.00 11.36 93 ASN A C 1
ATOM 589 O O . ASN A 1 95 ? 11.903 -1.724 -8.659 1.00 11.46 93 ASN A O 1
ATOM 594 N N . GLU A 1 96 ? 10.530 -2.072 -10.418 1.00 12.27 94 GLU A N 1
ATOM 595 C CA . GLU A 1 96 ? 11.348 -1.277 -11.292 1.00 13.35 94 GLU A CA 1
ATOM 596 C C . GLU A 1 96 ? 11.390 0.178 -10.811 1.00 12.70 94 GLU A C 1
ATOM 597 O O . GLU A 1 96 ? 10.408 0.716 -10.340 1.00 12.01 94 GLU A O 1
ATOM 603 N N . PRO A 1 97 ? 12.548 0.819 -10.951 1.00 12.97 95 PRO A N 1
ATOM 604 C CA . PRO A 1 97 ? 12.656 2.218 -10.598 1.00 12.79 95 PRO A CA 1
ATOM 605 C C . PRO A 1 97 ? 11.924 3.072 -11.600 1.00 12.85 95 PRO A C 1
ATOM 606 O O . PRO A 1 97 ? 11.737 2.650 -12.757 1.00 13.16 95 PRO A O 1
ATOM 610 N N . ASP A 1 98 ? 11.572 4.282 -11.187 1.00 12.62 96 ASP A N 1
ATOM 611 C CA . ASP A 1 98 ? 10.862 5.216 -12.063 1.00 12.96 96 ASP A CA 1
ATOM 612 C C . ASP A 1 98 ? 11.706 5.615 -13.291 1.00 14.16 96 ASP A C 1
ATOM 613 O O . ASP A 1 98 ? 11.167 5.906 -14.373 1.00 14.74 96 ASP A O 1
ATOM 618 N N . SER A 1 99 ? 13.026 5.577 -13.153 1.00 14.79 97 SER A N 1
ATOM 619 C CA . SER A 1 99 ? 13.921 5.776 -14.303 1.00 16.03 97 SER A CA 1
ATOM 620 C C . SER A 1 99 ? 13.592 4.878 -15.519 1.00 16.45 97 SER A C 1
ATOM 621 O O . SER A 1 99 ? 13.892 5.221 -16.637 1.00 17.47 97 SER A O 1
ATOM 624 N N . VAL A 1 100 ? 12.989 3.730 -15.260 1.00 15.90 98 VAL A N 1
ATOM 625 C CA . VAL A 1 100 ? 12.742 2.680 -16.229 1.00 16.31 98 VAL A CA 1
ATOM 626 C C . VAL A 1 100 ? 11.227 2.470 -16.461 1.00 15.78 98 VAL A C 1
ATOM 627 O O . VAL A 1 100 ? 10.803 2.202 -17.579 1.00 16.29 98 VAL A O 1
ATOM 631 N N . ALA A 1 101 ? 10.417 2.631 -15.416 1.00 14.64 99 ALA A N 1
ATOM 632 C CA . ALA A 1 101 ? 8.984 2.332 -15.476 1.00 14.14 99 ALA A CA 1
ATOM 633 C C . ALA A 1 101 ? 8.126 3.557 -15.795 1.00 13.93 99 ALA A C 1
ATOM 634 O O . ALA A 1 101 ? 7.052 3.412 -16.360 1.00 14.01 99 ALA A O 1
ATOM 636 N N . HIS A 1 102 ? 8.586 4.747 -15.409 1.00 13.82 100 HIS A N 1
ATOM 637 C CA . HIS A 1 102 ? 7.814 5.982 -15.610 1.00 13.71 100 HIS A CA 1
ATOM 638 C C . HIS A 1 102 ? 6.396 5.812 -15.129 1.00 12.89 100 HIS A C 1
ATOM 639 O O . HIS A 1 102 ? 5.417 5.953 -15.881 1.00 12.94 100 HIS A O 1
ATOM 646 N N . TRP A 1 103 ? 6.282 5.486 -13.841 1.00 11.93 101 TRP A N 1
ATOM 647 C CA . TRP A 1 103 ? 4.992 5.165 -13.240 1.00 11.24 101 TRP A CA 1
ATOM 648 C C . TRP A 1 103 ? 4.010 6.286 -13.412 1.00 11.47 101 TRP A C 1
ATOM 649 O O . TRP A 1 103 ? 4.391 7.454 -13.359 1.00 11.60 101 TRP A O 1
ATOM 660 N N . GLN A 1 104 ? 2.737 5.936 -13.608 1.00 11.55 102 GLN A N 1
ATOM 661 C CA . GLN A 1 104 ? 1.680 6.933 -13.703 1.00 11.83 102 GLN A CA 1
ATOM 662 C C . GLN A 1 104 ? 1.538 7.509 -12.306 1.00 11.08 102 GLN A C 1
ATOM 663 O O . GLN A 1 104 ? 1.512 6.755 -11.334 1.00 10.25 102 GLN A O 1
ATOM 669 N N . LYS A 1 105 ? 1.471 8.833 -12.211 1.00 11.18 103 LYS A N 1
ATOM 670 C CA . LYS A 1 105 ? 1.512 9.526 -10.928 1.00 10.78 103 LYS A CA 1
ATOM 671 C C . LYS A 1 105 ? 0.279 10.396 -10.748 1.00 10.86 103 LYS A C 1
ATOM 672 O O . LYS A 1 105 ? -0.085 11.146 -11.643 1.00 11.80 103 LYS A O 1
ATOM 678 N N . HIS A 1 106 ? -0.352 10.319 -9.593 1.00 10.22 104 HIS A N 1
ATOM 679 C CA . HIS A 1 106 ? -1.520 11.148 -9.295 1.00 10.32 104 HIS A CA 1
ATOM 680 C C . HIS A 1 106 ? -1.119 12.585 -9.038 1.00 10.60 104 HIS A C 1
ATOM 681 O O . HIS A 1 106 ? -0.250 12.855 -8.184 1.00 10.33 104 HIS A O 1
ATOM 688 N N . ALA A 1 107 ? -1.757 13.513 -9.747 1.00 11.05 105 ALA A N 1
ATOM 689 C CA . ALA A 1 107 ? -1.491 14.944 -9.566 1.00 11.57 105 ALA A CA 1
ATOM 690 C C . ALA A 1 107 ? -2.028 15.375 -8.204 1.00 11.30 105 ALA A C 1
ATOM 691 O O . ALA A 1 107 ? -3.232 15.328 -7.988 1.00 11.22 105 ALA A O 1
ATOM 693 N N . VAL A 1 108 ? -1.145 15.757 -7.283 1.00 11.13 106 VAL A N 1
ATOM 694 C CA . VAL A 1 108 ? -1.583 16.197 -5.939 1.00 10.99 106 VAL A CA 1
ATOM 695 C C . VAL A 1 108 ? -0.886 17.496 -5.514 1.00 11.67 106 VAL A C 1
ATOM 696 O O . VAL A 1 108 ? 0.012 17.984 -6.205 1.00 12.35 106 VAL A O 1
ATOM 700 N N . ARG A 1 109 ? -1.330 18.042 -4.391 1.00 11.77 107 ARG A N 1
ATOM 701 C CA . ARG A 1 109 ? -0.824 19.292 -3.838 1.00 12.49 107 ARG A CA 1
ATOM 702 C C . ARG A 1 109 ? -0.556 19.175 -2.342 1.00 12.25 107 ARG A C 1
ATOM 703 O O . ARG A 1 109 ? -1.250 18.434 -1.618 1.00 11.62 107 ARG A O 1
ATOM 711 N N . SER A 1 110 ? 0.454 19.907 -1.876 1.00 12.80 108 SER A N 1
ATOM 712 C CA . SER A 1 110 ? 0.739 19.997 -0.446 1.00 12.91 108 SER A CA 1
ATOM 713 C C . SER A 1 110 ? -0.524 20.357 0.337 1.00 13.03 108 SER A C 1
ATOM 714 O O . SER A 1 110 ? -1.276 21.241 -0.069 1.00 13.65 108 SER A O 1
ATOM 717 N N . GLY A 1 111 ? -0.762 19.640 1.437 1.00 12.58 109 GLY A N 1
ATOM 718 C CA . GLY A 1 111 ? -1.898 19.908 2.323 1.00 12.84 109 GLY A CA 1
ATOM 719 C C . GLY A 1 111 ? -3.221 19.246 1.929 1.00 12.52 109 GLY A C 1
ATOM 720 O O . GLY A 1 111 ? -4.129 19.104 2.756 1.00 12.33 109 GLY A O 1
ATOM 721 N N . GLN A 1 112 ? -3.310 18.829 0.670 1.00 12.47 110 GLN A N 1
ATOM 722 C CA . GLN A 1 112 ? -4.530 18.301 0.100 1.00 12.60 110 GLN A CA 1
ATOM 723 C C . GLN A 1 112 ? -5.157 17.144 0.904 1.00 12.05 110 GLN A C 1
ATOM 724 O O . GLN A 1 112 ? -4.453 16.208 1.293 1.00 11.31 110 GLN A O 1
ATOM 730 N N . SER A 1 113 ? -6.473 17.219 1.127 1.00 12.49 111 SER A N 1
ATOM 731 C CA . SER A 1 113 ? -7.230 16.115 1.729 1.00 12.39 111 SER A CA 1
ATOM 732 C C . SER A 1 113 ? -7.310 14.967 0.746 1.00 12.08 111 SER A C 1
ATOM 733 O O . SER A 1 113 ? -7.706 15.154 -0.389 1.00 12.40 111 SER A O 1
ATOM 736 N N . LEU A 1 114 ? -6.903 13.792 1.175 1.00 11.71 112 LEU A N 1
ATOM 737 C CA . LEU A 1 114 ? -6.829 12.651 0.289 1.00 11.74 112 LEU A CA 1
ATOM 738 C C . LEU A 1 114 ? -7.603 11.530 0.930 1.00 11.56 112 LEU A C 1
ATOM 739 O O . LEU A 1 114 ? -7.380 11.201 2.091 1.00 11.35 112 LEU A O 1
ATOM 744 N N . GLN A 1 115 ? -8.549 10.982 0.185 1.00 11.82 113 GLN A N 1
ATOM 745 C CA . GLN A 1 115 ? -9.323 9.850 0.648 1.00 11.71 113 GLN A CA 1
ATOM 746 C C . GLN A 1 115 ? -8.727 8.575 0.046 1.00 10.70 113 GLN A C 1
ATOM 747 O O . GLN A 1 115 ? -8.547 8.468 -1.172 1.00 10.93 113 GLN A O 1
ATOM 753 N N . ILE A 1 116 ? -8.392 7.625 0.897 1.00 9.76 114 ILE A N 1
ATOM 754 C CA . ILE A 1 116 ? -7.884 6.326 0.464 1.00 9.11 114 ILE A CA 1
ATOM 755 C C . ILE A 1 116 ? -8.981 5.285 0.629 1.00 9.03 114 ILE A C 1
ATOM 756 O O . ILE A 1 116 ? -9.631 5.234 1.703 1.00 9.00 114 ILE A O 1
ATOM 761 N N . SER A 1 117 ? -9.213 4.478 -0.412 1.00 8.70 115 SER A N 1
ATOM 762 C CA . SER A 1 117 ? -10.141 3.368 -0.310 1.00 8.69 115 SER A CA 1
ATOM 763 C C . SER A 1 117 ? -9.431 2.037 -0.546 1.00 8.00 115 SER A C 1
ATOM 764 O O . SER A 1 117 ? -8.836 1.819 -1.598 1.00 7.99 115 SER A O 1
ATOM 767 N N . TRP A 1 118 ? -9.546 1.150 0.427 1.00 7.49 116 TRP A N 1
ATOM 768 C CA . TRP A 1 118 ? -9.198 -0.282 0.284 1.00 7.11 116 TRP A CA 1
ATOM 769 C C . TRP A 1 118 ? -10.393 -1.117 -0.068 1.00 7.49 116 TRP A C 1
ATOM 770 O O . TRP A 1 118 ? -11.480 -0.893 0.461 1.00 7.71 116 TRP A O 1
ATOM 781 N N . SER A 1 119 ? -10.205 -2.095 -0.959 1.00 7.53 117 SER A N 1
ATOM 782 C CA . SER A 1 119 ? -11.202 -3.135 -1.196 1.00 7.96 117 SER A CA 1
ATOM 783 C C . SER A 1 119 ? -10.536 -4.485 -0.981 1.00 7.92 117 SER A C 1
ATOM 784 O O . SER A 1 119 ? -9.307 -4.581 -0.960 1.00 7.40 117 SER A O 1
ATOM 787 N N . TYR A 1 120 ? -11.364 -5.511 -0.838 1.00 8.42 118 TYR A N 1
ATOM 788 C CA . TYR A 1 120 ? -10.936 -6.800 -0.341 1.00 8.62 118 TYR A CA 1
ATOM 789 C C . TYR A 1 120 ? -11.742 -7.916 -0.977 1.00 9.59 118 TYR A C 1
ATOM 790 O O . TYR A 1 120 ? -12.800 -7.699 -1.570 1.00 9.90 118 TYR A O 1
ATOM 799 N N . SER A 1 121 ? -11.213 -9.113 -0.832 1.00 10.15 119 SER A N 1
ATOM 800 C CA . SER A 1 121 ? -12.022 -10.310 -0.864 1.00 11.42 119 SER A CA 1
ATOM 801 C C . SER A 1 121 ? -11.636 -11.146 0.377 1.00 11.71 119 SER A C 1
ATOM 802 O O . SER A 1 121 ? -10.432 -11.323 0.656 1.00 11.01 119 SER A O 1
ATOM 805 N N . MET A 1 122 ? -12.643 -11.597 1.136 1.00 12.67 120 MET A N 1
ATOM 806 C CA . MET A 1 122 ? -12.446 -12.399 2.347 1.00 13.31 120 MET A CA 1
ATOM 807 C C . MET A 1 122 ? -11.449 -11.709 3.275 1.00 11.78 120 MET A C 1
ATOM 808 O O . MET A 1 122 ? -10.372 -12.248 3.532 1.00 11.16 120 MET A O 1
ATOM 813 N N . PRO A 1 123 ? -11.800 -10.502 3.761 1.00 10.71 121 PRO A N 1
ATOM 814 C CA . PRO A 1 123 ? -10.847 -9.691 4.501 1.00 9.61 121 PRO A CA 1
ATOM 815 C C . PRO A 1 123 ? -10.344 -10.346 5.762 1.00 9.16 121 PRO A C 1
ATOM 816 O O . PRO A 1 123 ? -11.049 -11.094 6.412 1.00 9.39 121 PRO A O 1
ATOM 820 N N . HIS A 1 124 ? -9.090 -10.084 6.068 1.00 8.21 122 HIS A N 1
ATOM 821 C CA . HIS A 1 124 ? -8.438 -10.598 7.276 1.00 7.88 122 HIS A CA 1
ATOM 822 C C . HIS A 1 124 ? -8.805 -9.824 8.512 1.00 7.60 122 HIS A C 1
ATOM 823 O O . HIS A 1 124 ? -9.188 -8.641 8.443 1.00 7.41 122 HIS A O 1
ATOM 830 N N . LYS A 1 125 ? -8.662 -10.467 9.668 1.00 7.54 123 LYS A N 1
ATOM 831 C CA . LYS A 1 125 ? -8.589 -9.730 10.946 1.00 7.23 123 LYS A CA 1
ATOM 832 C C . LYS A 1 125 ? -7.436 -8.727 10.907 1.00 6.49 123 LYS A C 1
ATOM 833 O O . LYS A 1 125 ? -6.318 -9.097 10.648 1.00 6.21 123 LYS A O 1
ATOM 839 N N . THR A 1 126 ? -7.718 -7.462 11.164 1.00 6.16 124 THR A N 1
ATOM 840 C CA . THR A 1 126 ? -6.759 -6.376 10.923 1.00 5.66 124 THR A CA 1
ATOM 841 C C . THR A 1 126 ? -6.256 -5.715 12.209 1.00 5.56 124 THR A C 1
ATOM 842 O O . THR A 1 126 ? -7.055 -5.295 13.028 1.00 5.80 124 THR A O 1
ATOM 846 N N . ARG A 1 127 ? -4.941 -5.591 12.367 1.00 5.30 125 ARG A N 1
ATOM 847 C CA . ARG A 1 127 ? -4.397 -4.826 13.489 1.00 5.36 125 ARG A CA 1
ATOM 848 C C . ARG A 1 127 ? -4.337 -3.342 13.178 1.00 5.27 125 ARG A C 1
ATOM 849 O O . ARG A 1 127 ? -4.714 -2.534 13.998 1.00 5.47 125 ARG A O 1
ATOM 857 N N . ARG A 1 128 ? -3.863 -2.993 11.990 1.00 5.09 126 ARG A N 1
ATOM 858 C CA . ARG A 1 128 ? -3.718 -1.592 11.604 1.00 5.11 126 ARG A CA 1
ATOM 859 C C . ARG A 1 128 ? -3.585 -1.398 10.084 1.00 4.95 126 ARG A C 1
ATOM 860 O O . ARG A 1 128 ? -3.359 -2.347 9.329 1.00 4.75 126 ARG A O 1
ATOM 868 N N . TRP A 1 129 ? -3.758 -0.142 9.669 1.00 5.09 127 TRP A N 1
ATOM 869 C CA . TRP A 1 129 ? -3.347 0.347 8.380 1.00 5.10 127 TRP A CA 1
ATOM 870 C C . TRP A 1 129 ? -2.410 1.484 8.662 1.00 5.23 127 TRP A C 1
ATOM 871 O O . TRP A 1 129 ? -2.656 2.286 9.561 1.00 5.35 127 TRP A O 1
ATOM 882 N N . THR A 1 130 ? -1.334 1.560 7.896 1.00 5.26 128 THR A N 1
ATOM 883 C CA . THR A 1 130 ? -0.302 2.557 8.086 1.00 5.56 128 THR A CA 1
ATOM 884 C C . THR A 1 130 ? -0.002 3.187 6.724 1.00 5.50 128 THR A C 1
ATOM 885 O O . THR A 1 130 ? -0.053 2.487 5.692 1.00 5.26 128 THR A O 1
ATOM 889 N N . TYR A 1 131 ? 0.262 4.492 6.728 1.00 5.64 129 TYR A N 1
ATOM 890 C CA . TYR A 1 131 ? 0.601 5.226 5.524 1.00 5.73 129 TYR A CA 1
ATOM 891 C C . TYR A 1 131 ? 1.953 5.906 5.718 1.00 6.02 129 TYR A C 1
ATOM 892 O O . TYR A 1 131 ? 2.126 6.690 6.617 1.00 6.29 129 TYR A O 1
ATOM 901 N N . TRP A 1 132 ? 2.886 5.585 4.838 1.00 6.09 130 TRP A N 1
ATOM 902 C CA . TRP A 1 132 ? 4.260 6.075 4.873 1.00 6.51 130 TRP A CA 1
ATOM 903 C C . TRP A 1 132 ? 4.522 6.949 3.669 1.00 6.61 130 TRP A C 1
ATOM 904 O O . TRP A 1 132 ? 4.021 6.671 2.566 1.00 6.36 130 TRP A O 1
ATOM 915 N N . ILE A 1 133 ? 5.345 7.979 3.850 1.00 6.87 131 ILE A N 1
ATOM 916 C CA . ILE A 1 133 ? 5.571 8.973 2.818 1.00 7.18 131 ILE A CA 1
ATOM 917 C C . ILE A 1 133 ? 7.089 9.153 2.644 1.00 7.63 131 ILE A C 1
ATOM 918 O O . ILE A 1 133 ? 7.862 9.147 3.629 1.00 7.70 131 ILE A O 1
ATOM 923 N N . THR A 1 134 ? 7.489 9.306 1.383 1.00 7.86 132 THR A N 1
ATOM 924 C CA . THR A 1 134 ? 8.869 9.535 1.029 1.00 8.49 132 THR A CA 1
ATOM 925 C C . THR A 1 134 ? 9.312 10.887 1.565 1.00 9.30 132 THR A C 1
ATOM 926 O O . THR A 1 134 ? 8.525 11.826 1.702 1.00 9.38 132 THR A O 1
ATOM 930 N N . LYS A 1 135 ? 10.589 10.971 1.882 1.00 10.06 133 LYS A N 1
ATOM 931 C CA . LYS A 1 135 ? 11.183 12.194 2.380 1.00 11.03 133 LYS A CA 1
ATOM 932 C C . LYS A 1 135 ? 11.329 13.210 1.252 1.00 11.66 133 LYS A C 1
ATOM 933 O O . LYS A 1 135 ? 11.493 12.832 0.075 1.00 11.34 133 LYS A O 1
ATOM 939 N N . PRO A 1 136 ? 11.302 14.512 1.604 1.00 12.50 134 PRO A N 1
ATOM 940 C CA . PRO A 1 136 ? 11.711 15.516 0.653 1.00 13.46 134 PRO A CA 1
ATOM 941 C C . PRO A 1 136 ? 13.130 15.172 0.255 1.00 14.16 134 PRO A C 1
ATOM 942 O O . PRO A 1 136 ? 13.932 14.833 1.114 1.00 14.61 134 PRO A O 1
ATOM 946 N N . GLY A 1 137 ? 13.458 15.228 -1.006 1.00 14.61 135 GLY A N 1
ATOM 947 C CA . GLY A 1 137 ? 14.847 14.955 -1.370 1.00 15.34 135 GLY A CA 1
ATOM 948 C C . GLY A 1 137 ? 15.210 13.479 -1.484 1.00 14.77 135 GLY A C 1
ATOM 949 O O . GLY A 1 137 ? 16.382 13.161 -1.616 1.00 15.49 135 GLY A O 1
ATOM 950 N N . TRP A 1 138 ? 14.239 12.572 -1.470 1.00 13.64 136 TRP A N 1
ATOM 951 C CA . TRP A 1 138 ? 14.565 11.165 -1.758 1.00 13.28 136 TRP A CA 1
ATOM 952 C C . TRP A 1 138 ? 15.015 11.002 -3.190 1.00 13.87 136 TRP A C 1
ATOM 953 O O . TRP A 1 138 ? 14.597 11.753 -4.055 1.00 14.01 136 TRP A O 1
ATOM 964 N N . ASP A 1 139 ? 15.904 10.034 -3.421 1.00 14.39 137 ASP A N 1
ATOM 965 C CA . ASP A 1 139 ? 16.429 9.734 -4.766 1.00 15.12 137 ASP A CA 1
ATOM 966 C C . ASP A 1 139 ? 15.312 9.098 -5.587 1.00 14.31 137 ASP A C 1
ATOM 967 O O . ASP A 1 139 ? 15.131 7.886 -5.591 1.00 13.60 137 ASP A O 1
ATOM 972 N N . THR A 1 140 ? 14.571 9.932 -6.288 1.00 14.34 138 THR A N 1
ATOM 973 C CA . THR A 1 140 ? 13.319 9.488 -6.904 1.00 13.86 138 THR A CA 1
ATOM 974 C C . THR A 1 140 ? 13.506 8.495 -8.030 1.00 14.06 138 THR A C 1
ATOM 975 O O . THR A 1 140 ? 12.547 7.883 -8.441 1.00 13.68 138 THR A O 1
ATOM 979 N N . GLN A 1 141 ? 14.718 8.375 -8.557 1.00 14.94 139 GLN A N 1
ATOM 980 C CA . GLN A 1 141 ? 15.003 7.454 -9.648 1.00 15.43 139 GLN A CA 1
ATOM 981 C C . GLN A 1 141 ? 15.503 6.061 -9.187 1.00 15.17 139 GLN A C 1
ATOM 982 O O . GLN A 1 141 ? 15.766 5.192 -10.016 1.00 15.59 139 GLN A O 1
ATOM 988 N N . ALA A 1 142 ? 15.591 5.838 -7.881 1.00 14.44 140 ALA A N 1
ATOM 989 C CA . ALA A 1 142 ? 16.100 4.576 -7.351 1.00 14.26 140 ALA A CA 1
ATOM 990 C C . ALA A 1 142 ? 14.970 3.571 -7.103 1.00 13.35 140 ALA A C 1
ATOM 991 O O . ALA A 1 142 ? 13.814 3.938 -7.044 1.00 12.42 140 ALA A O 1
ATOM 993 N N . ARG A 1 143 ? 15.326 2.305 -6.922 1.00 13.50 141 ARG A N 1
ATOM 994 C CA . ARG A 1 143 ? 14.365 1.325 -6.439 1.00 13.00 141 ARG A CA 1
ATOM 995 C C . ARG A 1 143 ? 14.053 1.713 -5.007 1.00 12.13 141 ARG A C 1
ATOM 996 O O . ARG A 1 143 ? 14.919 2.232 -4.320 1.00 12.33 141 ARG A O 1
ATOM 1004 N N . LEU A 1 144 ? 12.819 1.481 -4.583 1.00 11.05 142 LEU A N 1
ATOM 1005 C CA . LEU A 1 144 ? 12.334 1.967 -3.290 1.00 10.48 142 LEU A CA 1
ATOM 1006 C C . LEU A 1 144 ? 13.082 1.270 -2.171 1.00 10.36 142 LEU A C 1
ATOM 1007 O O . LEU A 1 144 ? 13.294 0.068 -2.228 1.00 10.27 142 LEU A O 1
ATOM 1012 N N . ALA A 1 145 ? 13.471 2.046 -1.163 1.00 10.29 143 ALA A N 1
ATOM 1013 C CA . ALA A 1 145 ? 14.238 1.549 -0.004 1.00 10.28 143 ALA A CA 1
ATOM 1014 C C . ALA A 1 145 ? 13.776 2.294 1.239 1.00 9.90 143 ALA A C 1
ATOM 1015 O O . ALA A 1 145 ? 13.220 3.396 1.156 1.00 9.82 143 ALA A O 1
ATOM 1017 N N . ARG A 1 146 ? 14.048 1.701 2.393 1.00 9.73 144 ARG A N 1
ATOM 1018 C CA . ARG A 1 146 ? 13.630 2.249 3.679 1.00 9.55 144 ARG A CA 1
ATOM 1019 C C . ARG A 1 146 ? 14.178 3.663 3.901 1.00 10.15 144 ARG A C 1
ATOM 1020 O O . ARG A 1 146 ? 13.471 4.517 4.440 1.00 10.28 144 ARG A O 1
ATOM 1028 N N . ALA A 1 147 ? 15.405 3.911 3.447 1.00 10.77 145 ALA A N 1
ATOM 1029 C CA . ALA A 1 147 ? 16.039 5.249 3.494 1.00 11.47 145 ALA A CA 1
ATOM 1030 C C . ALA A 1 147 ? 15.284 6.367 2.758 1.00 11.46 145 ALA A C 1
ATOM 1031 O O . ALA A 1 147 ? 15.578 7.548 2.981 1.00 12.12 145 ALA A O 1
ATOM 1033 N N . HIS A 1 148 ? 14.351 6.000 1.874 1.00 10.82 146 HIS A N 1
ATOM 1034 C CA . HIS A 1 148 ? 13.563 6.960 1.122 1.00 10.81 146 HIS A CA 1
ATOM 1035 C C . HIS A 1 148 ? 12.359 7.443 1.881 1.00 10.45 146 HIS A C 1
ATOM 1036 O O . HIS A 1 148 ? 11.807 8.464 1.515 1.00 10.54 146 HIS A O 1
ATOM 1043 N N . PHE A 1 149 ? 11.944 6.705 2.910 1.00 10.05 147 PHE A N 1
ATOM 1044 C CA . PHE A 1 149 ? 10.726 6.983 3.640 1.00 9.85 147 PHE A CA 1
ATOM 1045 C C . PHE A 1 149 ? 10.976 7.649 5.008 1.00 10.53 147 PHE A C 1
ATOM 1046 O O . PHE A 1 149 ? 11.949 7.326 5.704 1.00 10.86 147 PHE A O 1
ATOM 1054 N N . GLU A 1 150 ? 10.103 8.603 5.356 1.00 10.67 148 GLU A N 1
ATOM 1055 C CA . GLU A 1 150 ? 10.092 9.212 6.673 1.00 11.27 148 GLU A CA 1
ATOM 1056 C C . GLU A 1 150 ? 9.918 8.140 7.753 1.00 10.97 148 GLU A C 1
ATOM 1057 O O . GLU A 1 150 ? 9.038 7.289 7.643 1.00 10.39 148 GLU A O 1
ATOM 1063 N N . PRO A 1 151 ? 10.743 8.189 8.809 1.00 11.71 149 PRO A N 1
ATOM 1064 C CA . PRO A 1 151 ? 10.665 7.169 9.847 1.00 11.70 149 PRO A CA 1
ATOM 1065 C C . PRO A 1 151 ? 9.326 7.192 10.613 1.00 11.52 149 PRO A C 1
ATOM 1066 O O . PRO A 1 151 ? 8.897 6.173 11.140 1.00 11.31 149 PRO A O 1
ATOM 1070 N N . ASP A 1 152 ? 8.661 8.335 10.632 1.00 11.81 150 ASP A N 1
ATOM 1071 C CA . ASP A 1 152 ? 7.355 8.441 11.257 1.00 11.89 150 ASP A CA 1
ATOM 1072 C C . ASP A 1 152 ? 6.260 8.321 10.201 1.00 10.55 150 ASP A C 1
ATOM 1073 O O . ASP A 1 152 ? 6.284 9.005 9.196 1.00 10.50 150 ASP A O 1
ATOM 1078 N N . PRO A 1 153 ? 5.285 7.447 10.444 1.00 9.52 151 PRO A N 1
ATOM 1079 C CA . PRO A 1 153 ? 4.232 7.307 9.441 1.00 8.73 151 PRO A CA 1
ATOM 1080 C C . PRO A 1 153 ? 3.459 8.614 9.275 1.00 8.70 151 PRO A C 1
ATOM 1081 O O . PRO A 1 153 ? 3.345 9.400 10.207 1.00 9.03 151 PRO A O 1
ATOM 1085 N N . LEU A 1 154 ? 2.974 8.850 8.063 1.00 8.13 152 LEU A N 1
ATOM 1086 C CA . LEU A 1 154 ? 2.094 9.984 7.817 1.00 8.22 152 LEU A CA 1
ATOM 1087 C C . LEU A 1 154 ? 0.797 9.801 8.611 1.00 8.02 152 LEU A C 1
ATOM 1088 O O . LEU A 1 154 ? 0.313 10.734 9.230 1.00 8.25 152 LEU A O 1
ATOM 1093 N N . LYS A 1 155 ? 0.273 8.579 8.631 1.00 7.46 153 LYS A N 1
ATOM 1094 C CA . LYS A 1 155 ? -0.957 8.290 9.359 1.00 7.48 153 LYS A CA 1
ATOM 1095 C C . LYS A 1 155 ? -1.053 6.807 9.733 1.00 6.88 153 LYS A C 1
ATOM 1096 O O . LYS A 1 155 ? -0.612 5.934 8.984 1.00 6.42 153 LYS A O 1
ATOM 1102 N N . VAL A 1 156 ? -1.602 6.540 10.913 1.00 6.94 154 VAL A N 1
ATOM 1103 C CA . VAL A 1 156 ? -1.806 5.172 11.367 1.00 6.64 154 VAL A CA 1
ATOM 1104 C C . VAL A 1 156 ? -3.268 5.067 11.802 1.00 6.71 154 VAL A C 1
ATOM 1105 O O . VAL A 1 156 ? -3.770 5.974 12.470 1.00 7.10 154 VAL A O 1
ATOM 1109 N N . TYR A 1 157 ? -3.931 3.968 11.440 1.00 6.34 155 TYR A N 1
ATOM 1110 C CA . TYR A 1 157 ? -5.236 3.619 12.006 1.00 6.54 155 TYR A CA 1
ATOM 1111 C C . TYR A 1 157 ? -5.097 2.283 12.722 1.00 6.36 155 TYR A C 1
ATOM 1112 O O . TYR A 1 157 ? -4.919 1.237 12.079 1.00 5.98 155 TYR A O 1
ATOM 1121 N N . LEU A 1 158 ? -5.157 2.319 14.047 1.00 6.66 156 LEU A N 1
ATOM 1122 C CA . LEU A 1 158 ? -4.927 1.141 14.866 1.00 6.72 156 LEU A CA 1
ATOM 1123 C C . LEU A 1 158 ? -6.224 0.566 15.413 1.00 7.10 156 LEU A C 1
ATOM 1124 O O . LEU A 1 158 ? -6.972 1.284 16.078 1.00 7.62 156 LEU A O 1
ATOM 1129 N N . ASN A 1 159 ? -6.470 -0.723 15.166 1.00 7.02 157 ASN A N 1
ATOM 1130 C CA . ASN A 1 159 ? -7.574 -1.443 15.827 1.00 7.49 157 ASN A CA 1
ATOM 1131 C C . ASN A 1 159 ? -7.082 -1.866 17.197 1.00 7.73 157 ASN A C 1
ATOM 1132 O O . ASN A 1 159 ? -5.987 -2.368 17.319 1.00 7.74 157 ASN A O 1
ATOM 1137 N N . THR A 1 160 ? -7.884 -1.663 18.230 1.00 8.18 158 THR A N 1
ATOM 1138 C CA . THR A 1 160 ? -7.447 -1.933 19.595 1.00 8.50 158 THR A CA 1
ATOM 1139 C C . THR A 1 160 ? -7.947 -3.255 20.169 1.00 8.67 158 THR A C 1
ATOM 1140 O O . THR A 1 160 ? -7.493 -3.670 21.233 1.00 8.95 158 THR A O 1
ATOM 1144 N N . TYR A 1 161 ? -8.848 -3.947 19.480 1.00 8.47 159 TYR A N 1
ATOM 1145 C CA . TYR A 1 161 ? -9.474 -5.124 20.097 1.00 8.87 159 TYR A CA 1
ATOM 1146 C C . TYR A 1 161 ? -8.461 -6.273 20.250 1.00 8.68 159 TYR A C 1
ATOM 1147 O O . TYR A 1 161 ? -7.800 -6.659 19.276 1.00 8.12 159 TYR A O 1
ATOM 1156 N N . GLN A 1 162 ? -8.343 -6.802 21.463 1.00 9.13 160 GLN A N 1
ATOM 1157 C CA . GLN A 1 162 ? -7.382 -7.885 21.770 1.00 9.15 160 GLN A CA 1
ATOM 1158 C C . GLN A 1 162 ? -7.949 -8.822 22.822 1.00 9.92 160 GLN A C 1
ATOM 1159 O O . GLN A 1 162 ? -8.712 -8.381 23.662 1.00 10.48 160 GLN A O 1
ATOM 1165 N N . PRO A 1 163 ? -7.562 -10.119 22.803 1.00 10.11 161 PRO A N 1
ATOM 1166 C CA . PRO A 1 163 ? -6.725 -10.752 21.798 1.00 9.69 161 PRO A CA 1
ATOM 1167 C C . PRO A 1 163 ? -7.483 -10.953 20.486 1.00 9.51 161 PRO A C 1
ATOM 1168 O O . PRO A 1 163 ? -8.718 -10.849 20.454 1.00 9.73 161 PRO A O 1
ATOM 1172 N N . TYR A 1 164 ? -6.765 -11.274 19.415 1.00 9.22 162 TYR A N 1
ATOM 1173 C CA . TYR A 1 164 ? -7.422 -11.430 18.105 1.00 9.09 162 TYR A CA 1
ATOM 1174 C C . TYR A 1 164 ? -8.372 -12.617 18.072 1.00 9.85 162 TYR A C 1
ATOM 1175 O O . TYR A 1 164 ? -9.157 -12.736 17.140 1.00 9.80 162 TYR A O 1
ATOM 1184 N N . TRP A 1 165 ? -8.287 -13.512 19.063 1.00 10.69 163 TRP A N 1
ATOM 1185 C CA . TRP A 1 165 ? -9.241 -14.632 19.174 1.00 11.67 163 TRP A CA 1
ATOM 1186 C C . TRP A 1 165 ? -10.352 -14.420 20.166 1.00 12.52 163 TRP A C 1
ATOM 1187 O O . TRP A 1 165 ? -11.095 -15.357 20.487 1.00 13.37 163 TRP A O 1
ATOM 1198 N N . GLY A 1 166 ? -10.480 -13.200 20.669 1.00 12.50 164 GLY A N 1
ATOM 1199 C CA . GLY A 1 166 ? -11.516 -12.886 21.629 1.00 13.39 164 GLY A CA 1
ATOM 1200 C C . GLY A 1 166 ? -12.909 -13.006 21.009 1.00 13.94 164 GLY A C 1
ATOM 1201 O O . GLY A 1 166 ? -13.069 -13.006 19.784 1.00 13.81 164 GLY A O 1
ATOM 1202 N N . PRO A 1 167 ? -13.921 -13.118 21.855 1.00 15.04 165 PRO A N 1
ATOM 1203 C CA . PRO A 1 167 ? -15.269 -13.381 21.366 1.00 15.74 165 PRO A CA 1
ATOM 1204 C C . PRO A 1 167 ? -15.787 -12.356 20.357 1.00 15.57 165 PRO A C 1
ATOM 1205 O O . PRO A 1 167 ? -16.570 -12.735 19.498 1.00 16.30 165 PRO A O 1
ATOM 1209 N N . ASP A 1 168 ? -15.378 -11.089 20.449 1.00 15.10 166 ASP A N 1
ATOM 1210 C CA . ASP A 1 168 ? -15.922 -10.051 19.551 1.00 15.05 166 ASP A CA 1
ATOM 1211 C C . ASP A 1 168 ? -14.978 -9.699 18.399 1.00 13.87 166 ASP A C 1
ATOM 1212 O O . ASP A 1 168 ? -15.226 -8.722 17.679 1.00 13.62 166 ASP A O 1
ATOM 1217 N N . ALA A 1 169 ? -13.921 -10.490 18.234 1.00 13.18 167 ALA A N 1
ATOM 1218 C CA . ALA A 1 169 ? -12.906 -10.275 17.195 1.00 12.39 167 ALA A CA 1
ATOM 1219 C C . ALA A 1 169 ? -13.423 -10.064 15.749 1.00 12.13 167 ALA A C 1
ATOM 1220 O O . ALA A 1 169 ? -12.913 -9.194 15.060 1.00 11.38 167 ALA A O 1
ATOM 1222 N N . ASP A 1 170 ? -14.408 -10.836 15.285 1.00 12.78 168 ASP A N 1
ATOM 1223 C CA . ASP A 1 170 ? -14.838 -10.698 13.872 1.00 12.77 168 ASP A CA 1
ATOM 1224 C C . ASP A 1 170 ? -15.375 -9.296 13.593 1.00 12.55 168 ASP A C 1
ATOM 1225 O O . ASP A 1 170 ? -14.948 -8.653 12.649 1.00 12.04 168 ASP A O 1
ATOM 1230 N N . LYS A 1 171 ? -16.272 -8.826 14.448 1.00 13.03 169 LYS A N 1
ATOM 1231 C CA . LYS A 1 171 ? -16.839 -7.487 14.345 1.00 13.11 169 LYS A CA 1
ATOM 1232 C C . LYS A 1 171 ? -15.828 -6.357 14.587 1.00 12.56 169 LYS A C 1
ATOM 1233 O O . LYS A 1 171 ? -15.890 -5.306 13.916 1.00 12.39 169 LYS A O 1
ATOM 1235 N N . GLU A 1 172 ? -14.923 -6.540 15.558 1.00 12.43 170 GLU A N 1
ATOM 1236 C CA . GLU A 1 172 ? -13.972 -5.490 15.917 1.00 12.10 170 GLU A CA 1
ATOM 1237 C C . GLU A 1 172 ? -12.753 -5.453 15.006 1.00 11.04 170 GLU A C 1
ATOM 1238 O O . GLU A 1 172 ? -12.130 -4.418 14.883 1.00 11.03 170 GLU A O 1
ATOM 1244 N N . LEU A 1 173 ? -12.380 -6.565 14.387 1.00 10.36 171 LEU A N 1
ATOM 1245 C CA . LEU A 1 173 ? -11.144 -6.578 13.599 1.00 9.50 171 LEU A CA 1
ATOM 1246 C C . LEU A 1 173 ? -11.318 -6.788 12.101 1.00 9.30 171 LEU A C 1
ATOM 1247 O O . LEU A 1 173 ? -10.386 -6.492 11.347 1.00 8.69 171 LEU A O 1
ATOM 1252 N N . ILE A 1 174 ? -12.456 -7.311 11.649 1.00 9.49 172 ILE A N 1
ATOM 1253 C CA . ILE A 1 174 ? -12.570 -7.637 10.212 1.00 9.43 172 ILE A CA 1
ATOM 1254 C C . ILE A 1 174 ? -13.404 -6.599 9.462 1.00 9.39 172 ILE A C 1
ATOM 1255 O O . ILE A 1 174 ? -14.572 -6.425 9.781 1.00 9.93 172 ILE A O 1
ATOM 1260 N N . PRO A 1 175 ? -12.818 -5.927 8.460 1.00 8.88 173 PRO A N 1
ATOM 1261 C CA . PRO A 1 175 ? -13.610 -5.039 7.602 1.00 9.05 173 PRO A CA 1
ATOM 1262 C C . PRO A 1 175 ? -14.839 -5.747 7.040 1.00 9.80 173 PRO A C 1
ATOM 1263 O O . PRO A 1 175 ? -14.753 -6.916 6.659 1.00 9.89 173 PRO A O 1
ATOM 1267 N N . GLN A 1 176 ? -15.967 -5.048 7.023 1.00 10.34 174 GLN A N 1
ATOM 1268 C CA . GLN A 1 176 ? -17.214 -5.562 6.460 1.00 11.14 174 GLN A CA 1
ATOM 1269 C C . GLN A 1 176 ? -17.455 -4.965 5.058 1.00 11.29 174 GLN A C 1
ATOM 1270 O O . GLN A 1 176 ? -18.454 -5.278 4.380 1.00 12.17 174 GLN A O 1
ATOM 1272 N N . GLY A 1 177 ? -16.533 -4.123 4.615 1.00 10.64 175 GLY A N 1
ATOM 1273 C CA . GLY A 1 177 ? -16.636 -3.476 3.316 1.00 10.68 175 GLY A CA 1
ATOM 1274 C C . GLY A 1 177 ? -15.363 -2.716 3.048 1.00 9.92 175 GLY A C 1
ATOM 1275 O O . GLY A 1 177 ? -14.375 -2.881 3.767 1.00 9.37 175 GLY A O 1
ATOM 1276 N N . GLU A 1 178 ? -15.376 -1.902 2.006 1.00 9.95 176 GLU A N 1
ATOM 1277 C CA . GLU A 1 178 ? -14.266 -1.011 1.722 1.00 9.43 176 GLU A CA 1
ATOM 1278 C C . GLU A 1 178 ? -13.868 -0.228 2.975 1.00 9.02 176 GLU A C 1
ATOM 1279 O O . GLU A 1 178 ? -14.726 0.269 3.709 1.00 9.36 176 GLU A O 1
ATOM 1285 N N . THR A 1 179 ? -12.565 -0.122 3.199 1.00 8.22 177 THR A N 1
ATOM 1286 C CA . THR A 1 179 ? -12.033 0.741 4.243 1.00 7.93 177 THR A CA 1
ATOM 1287 C C . THR A 1 179 ? -11.695 2.107 3.631 1.00 7.92 177 THR A C 1
ATOM 1288 O O . THR A 1 179 ? -10.903 2.198 2.689 1.00 7.67 177 THR A O 1
ATOM 1292 N N . ILE A 1 180 ? -12.291 3.156 4.179 1.00 8.23 178 ILE A N 1
ATOM 1293 C CA . ILE A 1 180 ? -12.096 4.510 3.702 1.00 8.39 178 ILE A CA 1
ATOM 1294 C C . ILE A 1 180 ? -11.374 5.365 4.752 1.00 8.30 178 ILE A C 1
ATOM 1295 O O . ILE A 1 180 ? -11.891 5.596 5.849 1.00 8.41 178 ILE A O 1
ATOM 1300 N N . HIS A 1 181 ? -10.180 5.827 4.401 1.00 8.07 179 HIS A N 1
ATOM 1301 C CA . HIS A 1 181 ? -9.363 6.667 5.275 1.00 8.17 179 HIS A CA 1
ATOM 1302 C C . HIS A 1 181 ? -9.191 8.001 4.638 1.00 8.83 179 HIS A C 1
ATOM 1303 O O . HIS A 1 181 ? -9.170 8.089 3.413 1.00 8.97 179 HIS A O 1
ATOM 1310 N N . GLU A 1 182 ? -9.057 9.043 5.446 1.00 9.58 180 GLU A N 1
ATOM 1311 C CA . GLU A 1 182 ? -8.839 10.396 4.921 1.00 10.46 180 GLU A CA 1
ATOM 1312 C C . GLU A 1 182 ? -7.826 11.131 5.773 1.00 10.33 180 GLU A C 1
ATOM 1313 O O . GLU A 1 182 ? -7.917 11.130 6.999 1.00 10.64 180 GLU A O 1
ATOM 1319 N N . PHE A 1 183 ? -6.872 11.775 5.120 1.00 10.01 181 PHE A N 1
ATOM 1320 C CA . PHE A 1 183 ? -5.896 12.605 5.815 1.00 9.98 181 PHE A CA 1
ATOM 1321 C C . PHE A 1 183 ? -5.337 13.673 4.880 1.00 10.04 181 PHE A C 1
ATOM 1322 O O . PHE A 1 183 ? -5.596 13.651 3.680 1.00 9.89 181 PHE A O 1
ATOM 1330 N N . ASN A 1 184 ? -4.552 14.586 5.431 1.00 10.13 182 ASN A N 1
ATOM 1331 C CA . ASN A 1 184 ? -3.954 15.630 4.632 1.00 10.46 182 ASN A CA 1
ATOM 1332 C C . ASN A 1 184 ? -2.565 15.233 4.236 1.00 9.96 182 ASN A C 1
ATOM 1333 O O . ASN A 1 184 ? -1.778 14.797 5.083 1.00 9.72 182 ASN A O 1
ATOM 1338 N N . LEU A 1 185 ? -2.246 15.404 2.957 1.00 9.77 183 LEU A N 1
ATOM 1339 C CA . LEU A 1 185 ? -0.884 15.191 2.496 1.00 9.61 183 LEU A CA 1
ATOM 1340 C C . LEU A 1 185 ? 0.020 16.278 3.075 1.00 10.24 183 LEU A C 1
ATOM 1341 O O . LEU A 1 185 ? -0.410 17.425 3.229 1.00 10.90 183 LEU A O 1
ATOM 1346 N N . PRO A 1 186 ? 1.282 15.936 3.371 1.00 10.14 184 PRO A N 1
ATOM 1347 C CA . PRO A 1 186 ? 2.221 16.943 3.874 1.00 10.93 184 PRO A CA 1
ATOM 1348 C C . PRO A 1 186 ? 2.745 17.844 2.746 1.00 11.53 184 PRO A C 1
ATOM 1349 O O . PRO A 1 186 ? 2.291 17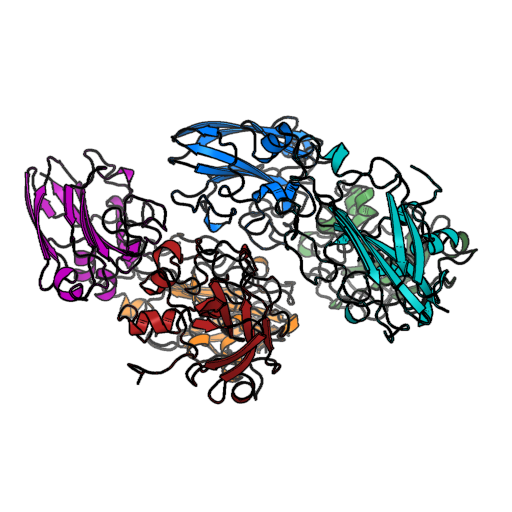.747 1.613 1.00 11.33 184 PRO A O 1
ATOM 1353 N N . THR A 1 187 ? 3.694 18.707 3.080 1.00 12.34 185 THR A N 1
ATOM 1354 C CA . THR A 1 187 ? 4.328 19.627 2.137 1.00 13.12 185 THR A CA 1
ATOM 1355 C C . THR A 1 187 ? 5.430 18.932 1.325 1.00 12.73 185 THR A C 1
ATOM 1356 O O . THR A 1 187 ? 6.402 18.443 1.893 1.00 12.76 185 THR A O 1
ATOM 1360 N N . ARG A 1 188 ? 5.256 18.873 0.008 1.00 12.50 186 ARG A N 1
ATOM 1361 C CA . ARG A 1 188 ? 6.211 18.220 -0.904 1.00 12.23 186 ARG A CA 1
ATOM 1362 C C . ARG A 1 188 ? 6.134 18.880 -2.289 1.00 12.70 186 ARG A C 1
ATOM 1363 O O . ARG A 1 188 ? 5.158 19.563 -2.615 1.00 12.88 186 ARG A O 1
ATOM 1371 N N . THR A 1 189 ? 7.180 18.685 -3.086 1.00 12.89 187 THR A N 1
ATOM 1372 C CA . THR A 1 189 ? 7.161 18.978 -4.517 1.00 13.22 187 THR A CA 1
ATOM 1373 C C . THR A 1 189 ? 7.691 17.769 -5.301 1.00 12.63 187 THR A C 1
ATOM 1374 O O . THR A 1 189 ? 8.522 17.012 -4.806 1.00 12.24 187 THR A O 1
ATOM 1378 N N . GLY A 1 190 ? 7.206 17.593 -6.529 1.00 12.56 188 GLY A N 1
ATOM 1379 C CA . GLY A 1 190 ? 7.729 16.547 -7.407 1.00 12.24 188 GLY A CA 1
ATOM 1380 C C . GLY A 1 190 ? 7.219 15.163 -7.037 1.00 11.17 188 GLY A C 1
ATOM 1381 O O . GLY A 1 190 ? 6.233 15.022 -6.336 1.00 10.58 188 GLY A O 1
ATOM 1382 N N . TYR A 1 191 ? 7.920 14.143 -7.523 1.00 10.94 189 TYR A N 1
ATOM 1383 C CA . TYR A 1 191 ? 7.488 12.746 -7.381 1.00 10.13 189 TYR A CA 1
ATOM 1384 C C . TYR A 1 191 ? 7.757 12.225 -5.960 1.00 9.60 189 TYR A C 1
ATOM 1385 O O . TYR A 1 191 ? 8.870 12.379 -5.405 1.00 9.88 189 TYR A O 1
ATOM 1394 N N . HIS A 1 192 ? 6.704 11.660 -5.377 1.00 8.86 190 HIS A N 1
ATOM 1395 C CA . HIS A 1 192 ? 6.745 11.046 -4.073 1.00 8.34 190 HIS A CA 1
ATOM 1396 C C . HIS A 1 192 ? 5.926 9.786 -4.047 1.00 7.62 190 HIS A C 1
ATOM 1397 O O . HIS A 1 192 ? 5.021 9.580 -4.891 1.00 7.48 190 HIS A O 1
ATOM 1404 N N . VAL A 1 193 ? 6.291 8.899 -3.131 1.00 7.17 191 VAL A N 1
ATOM 1405 C CA . VAL A 1 193 ? 5.560 7.654 -2.967 1.00 6.61 191 VAL A CA 1
ATOM 1406 C C . VAL A 1 193 ? 4.847 7.618 -1.628 1.00 6.27 191 VAL A C 1
ATOM 1407 O O . VAL A 1 193 ? 5.430 7.920 -0.605 1.00 6.40 191 VAL A O 1
ATOM 1411 N N . LEU A 1 194 ? 3.557 7.278 -1.665 1.00 6.08 192 LEU A N 1
ATOM 1412 C CA . LEU A 1 194 ? 2.765 6.985 -0.487 1.00 5.76 192 LEU A CA 1
ATOM 1413 C C . LEU A 1 194 ? 2.610 5.483 -0.417 1.00 5.46 192 LEU A C 1
ATOM 1414 O O . LEU A 1 194 ? 1.991 4.869 -1.309 1.00 5.48 192 LEU A O 1
ATOM 1419 N N . LEU A 1 195 ? 3.207 4.874 0.597 1.00 5.40 193 LEU A N 1
ATOM 1420 C CA . LEU A 1 195 ? 3.121 3.444 0.785 1.00 5.21 193 LEU A CA 1
ATOM 1421 C C . LEU A 1 195 ? 2.009 3.158 1.782 1.00 5.00 193 LEU A C 1
ATOM 1422 O O . LEU A 1 195 ? 2.078 3.564 2.949 1.00 5.01 193 LEU A O 1
ATOM 1427 N N . ALA A 1 196 ? 0.981 2.468 1.313 1.00 4.91 194 ALA A N 1
ATOM 1428 C CA . ALA A 1 196 ? -0.149 2.097 2.162 1.00 4.83 194 ALA A CA 1
ATOM 1429 C C . ALA A 1 196 ? 0.017 0.627 2.523 1.00 4.77 194 ALA A C 1
ATOM 1430 O O . ALA A 1 196 ? 0.200 -0.212 1.605 1.00 4.84 194 ALA A O 1
ATOM 1432 N N . VAL A 1 197 ? -0.054 0.310 3.827 1.00 4.71 195 VAL A N 1
ATOM 1433 C CA . VAL A 1 197 ? 0.212 -1.038 4.334 1.00 4.74 195 VAL A CA 1
ATOM 1434 C C . VAL A 1 197 ? -0.897 -1.516 5.274 1.00 4.86 195 VAL A C 1
ATOM 1435 O O . VAL A 1 197 ? -1.233 -0.831 6.244 1.00 5.19 195 VAL A O 1
ATOM 1439 N N . TRP A 1 198 ? -1.410 -2.711 5.008 1.00 4.86 196 TRP A N 1
ATOM 1440 C CA . TRP A 1 198 ? -2.494 -3.334 5.763 1.00 4.96 196 TRP A CA 1
ATOM 1441 C C . TRP A 1 198 ? -1.979 -4.522 6.547 1.00 5.01 196 TRP A C 1
ATOM 1442 O O . TRP A 1 198 ? -1.656 -5.528 5.946 1.00 5.10 196 TRP A O 1
ATOM 1453 N N . ASP A 1 199 ? -1.915 -4.408 7.884 1.00 5.04 197 ASP A N 1
ATOM 1454 C CA . ASP A 1 199 ? -1.326 -5.430 8.787 1.00 5.11 197 ASP A CA 1
ATOM 1455 C C . ASP A 1 199 ? -2.392 -6.414 9.282 1.00 5.16 197 ASP A C 1
ATOM 1456 O O . ASP A 1 199 ? -3.420 -6.009 9.872 1.00 5.14 197 ASP A O 1
ATOM 1461 N N . VAL A 1 200 ? -2.113 -7.698 9.110 1.00 5.12 198 VAL A N 1
ATOM 1462 C CA . VAL A 1 200 ? -3.011 -8.760 9.504 1.00 5.37 198 VAL A CA 1
ATOM 1463 C C . VAL A 1 200 ? -2.640 -9.235 10.914 1.00 5.59 198 VAL A C 1
ATOM 1464 O O . VAL A 1 200 ? -1.474 -9.585 11.187 1.00 5.64 198 VAL A O 1
ATOM 1468 N N . ALA A 1 201 ? -3.633 -9.264 11.794 1.00 5.79 199 ALA A N 1
ATOM 1469 C CA . ALA A 1 201 ? -3.417 -9.558 13.201 1.00 6.11 199 ALA A CA 1
ATOM 1470 C C . ALA A 1 201 ? -2.976 -10.989 13.460 1.00 6.58 199 ALA A C 1
ATOM 1471 O O . ALA A 1 201 ? -2.056 -11.226 14.264 1.00 6.81 199 ALA A O 1
ATOM 1473 N N . ASP A 1 202 ? -3.629 -11.932 12.797 1.00 6.88 200 ASP A N 1
ATOM 1474 C CA . ASP A 1 202 ? -3.418 -13.355 13.064 1.00 7.48 200 ASP A CA 1
ATOM 1475 C C . ASP A 1 202 ? -2.654 -14.101 11.960 1.00 7.49 200 ASP A C 1
ATOM 1476 O O . ASP A 1 202 ? -2.745 -15.330 11.834 1.00 7.98 200 ASP A O 1
ATOM 1481 N N . THR A 1 203 ? -1.871 -13.353 11.189 1.00 7.11 201 THR A N 1
ATOM 1482 C CA . THR A 1 203 ? -0.851 -13.936 10.335 1.00 7.21 201 THR A CA 1
ATOM 1483 C C . THR A 1 203 ? 0.447 -13.164 10.446 1.00 6.98 201 THR A C 1
ATOM 1484 O O . THR A 1 203 ? 0.540 -12.114 11.096 1.00 6.77 201 THR A O 1
ATOM 1488 N N . ALA A 1 204 ? 1.456 -13.701 9.797 1.00 7.17 202 ALA A N 1
ATOM 1489 C CA . ALA A 1 204 ? 2.772 -13.094 9.751 1.00 7.13 202 ALA A CA 1
ATOM 1490 C C . ALA A 1 204 ? 2.867 -11.850 8.862 1.00 6.70 202 ALA A C 1
ATOM 1491 O O . ALA A 1 204 ? 3.920 -11.208 8.830 1.00 6.66 202 ALA A O 1
ATOM 1493 N N . ASN A 1 205 ? 1.798 -11.540 8.111 1.00 6.47 203 ASN A N 1
ATOM 1494 C CA . ASN A 1 205 ? 1.930 -10.715 6.917 1.00 6.23 203 ASN A CA 1
ATOM 1495 C C . ASN A 1 205 ? 1.141 -9.406 6.913 1.00 5.72 203 ASN A C 1
ATOM 1496 O O . ASN A 1 205 ? 0.267 -9.150 7.782 1.00 5.64 203 ASN A O 1
ATOM 1501 N N . ALA A 1 206 ? 1.516 -8.574 5.942 1.00 5.33 204 ALA A N 1
ATOM 1502 C CA . ALA A 1 206 ? 0.834 -7.339 5.591 1.00 4.97 204 ALA A CA 1
ATOM 1503 C C . ALA A 1 206 ? 0.725 -7.248 4.071 1.00 4.92 204 ALA A C 1
ATOM 1504 O O . ALA A 1 206 ? 1.485 -7.882 3.349 1.00 5.06 204 ALA A O 1
ATOM 1506 N N . PHE A 1 207 ? -0.232 -6.459 3.603 1.00 4.71 205 PHE A N 1
ATOM 1507 C CA . PHE A 1 207 ? -0.378 -6.188 2.184 1.00 4.72 205 PHE A CA 1
ATOM 1508 C C . PHE A 1 207 ? 0.173 -4.788 1.903 1.00 4.51 205 PHE A C 1
ATOM 1509 O O . PHE A 1 207 ? -0.128 -3.828 2.612 1.00 4.29 205 PHE A O 1
ATOM 1517 N N . TYR A 1 208 ? 0.963 -4.697 0.842 1.00 4.65 206 TYR A N 1
ATOM 1518 C CA . TYR A 1 208 ? 1.737 -3.509 0.495 1.00 4.61 206 TYR A CA 1
ATOM 1519 C C . TYR A 1 208 ? 1.203 -2.875 -0.785 1.00 4.74 206 TYR A C 1
ATOM 1520 O O . TYR A 1 208 ? 1.216 -3.495 -1.843 1.00 4.99 206 TYR A O 1
ATOM 1529 N N . GLN A 1 209 ? 0.777 -1.614 -0.673 1.00 4.69 207 GLN A N 1
ATOM 1530 C CA . GLN A 1 209 ? 0.194 -0.868 -1.783 1.00 4.95 207 GLN A CA 1
ATOM 1531 C C . GLN A 1 209 ? 0.845 0.507 -1.934 1.00 5.10 207 GLN A C 1
ATOM 1532 O O . GLN A 1 209 ? 0.464 1.496 -1.291 1.00 5.00 207 GLN A O 1
ATOM 1538 N N . VAL A 1 210 ? 1.831 0.529 -2.817 1.00 5.41 208 VAL A N 1
ATOM 1539 C CA . VAL A 1 210 ? 2.483 1.753 -3.251 1.00 5.77 208 VAL A CA 1
ATOM 1540 C C . VAL A 1 210 ? 1.574 2.585 -4.161 1.00 5.98 208 VAL A C 1
ATOM 1541 O O . VAL A 1 210 ? 0.905 2.062 -5.034 1.00 6.12 208 VAL A O 1
ATOM 1545 N N . ILE A 1 211 ? 1.536 3.893 -3.894 1.00 6.15 209 ILE A N 1
ATOM 1546 C CA . ILE A 1 211 ? 0.735 4.852 -4.633 1.00 6.49 209 ILE A CA 1
ATOM 1547 C C . ILE A 1 211 ? 1.671 5.961 -5.055 1.00 6.94 209 ILE A C 1
ATOM 1548 O O . ILE A 1 211 ? 2.400 6.528 -4.211 1.00 6.89 209 ILE A O 1
ATOM 1553 N N . ASP A 1 212 ? 1.671 6.241 -6.351 1.00 7.44 210 ASP A N 1
ATOM 1554 C CA . ASP A 1 212 ? 2.623 7.168 -6.925 1.00 8.00 210 ASP A CA 1
ATOM 1555 C C . ASP A 1 212 ? 1.987 8.539 -7.065 1.00 8.43 210 ASP A C 1
ATOM 1556 O O . ASP A 1 212 ? 0.918 8.663 -7.632 1.00 8.66 210 ASP A O 1
ATOM 1561 N N . LEU A 1 213 ? 2.679 9.561 -6.565 1.00 8.77 211 LEU A N 1
ATOM 1562 C CA . LEU A 1 213 ? 2.162 10.924 -6.451 1.00 9.22 211 LEU A CA 1
ATOM 1563 C C . LEU A 1 213 ? 3.098 11.934 -7.120 1.00 10.02 211 LEU A C 1
ATOM 1564 O O . LEU A 1 213 ? 4.320 11.793 -7.059 1.00 9.89 211 LEU A O 1
ATOM 1569 N N . ASN A 1 214 ? 2.501 12.957 -7.734 1.00 10.76 212 ASN A N 1
ATOM 1570 C CA . ASN A 1 214 ? 3.232 14.082 -8.260 1.00 11.75 212 ASN A CA 1
ATOM 1571 C C . ASN A 1 214 ? 2.703 15.375 -7.649 1.00 12.18 212 ASN A C 1
ATOM 1572 O O . ASN A 1 214 ? 1.602 15.813 -7.959 1.00 12.24 212 ASN A O 1
ATOM 1577 N N . PHE A 1 215 ? 3.507 15.970 -6.776 1.00 12.45 213 PHE A N 1
ATOM 1578 C CA . PHE A 1 215 ? 3.106 17.164 -6.052 1.00 12.96 213 PHE A CA 1
ATOM 1579 C C . PHE A 1 215 ? 3.465 18.360 -6.899 1.00 14.25 213 PHE A C 1
ATOM 1580 O O . PHE A 1 215 ? 4.595 18.463 -7.394 1.00 14.81 213 PHE A O 1
ATOM 1588 N N . ALA A 1 216 ? 2.511 19.260 -7.057 1.00 15.01 214 ALA A N 1
ATOM 1589 C CA . ALA A 1 216 ? 2.771 20.559 -7.670 1.00 16.41 214 ALA A CA 1
ATOM 1590 C C . ALA A 1 216 ? 4.000 21.232 -6.995 1.00 17.21 214 ALA A C 1
ATOM 1591 O O . ALA A 1 216 ? 4.236 21.111 -5.776 1.00 17.30 214 ALA A O 1
ATOM 1594 N N . PRO B 1 19 ? 41.479 9.219 21.282 1.00 28.82 17 PRO B N 1
ATOM 1595 C CA . PRO B 1 19 ? 40.465 8.172 21.201 1.00 27.02 17 PRO B CA 1
ATOM 1596 C C . PRO B 1 19 ? 39.654 8.125 22.486 1.00 25.06 17 PRO B C 1
ATOM 1597 O O . PRO B 1 19 ? 40.204 8.356 23.565 1.00 24.54 17 PRO B O 1
ATOM 1601 N N . ARG B 1 20 ? 38.357 7.853 22.348 1.00 23.16 18 ARG B N 1
ATOM 1602 C CA . ARG B 1 20 ? 37.409 7.827 23.462 1.00 21.41 18 ARG B CA 1
ATOM 1603 C C . ARG B 1 20 ? 36.955 6.379 23.651 1.00 19.37 18 ARG B C 1
ATOM 1604 O O . ARG B 1 20 ? 36.320 5.798 22.774 1.00 19.36 18 ARG B O 1
ATOM 1612 N N . HIS B 1 21 ? 37.283 5.805 24.802 1.00 16.86 19 HIS B N 1
ATOM 1613 C CA . HIS B 1 21 ? 37.258 4.343 24.971 1.00 15.15 19 HIS B CA 1
ATOM 1614 C C . HIS B 1 21 ? 36.588 3.953 26.239 1.00 13.48 19 HIS B C 1
ATOM 1615 O O . HIS B 1 21 ? 36.763 4.622 27.260 1.00 13.38 19 HIS B O 1
ATOM 1622 N N . GLY B 1 22 ? 35.872 2.837 26.195 1.00 11.99 20 GLY B N 1
ATOM 1623 C CA . GLY B 1 22 ? 35.290 2.254 27.392 1.00 11.01 20 GLY B CA 1
ATOM 1624 C C . GLY B 1 22 ? 35.003 0.781 27.210 1.00 10.22 20 GLY B C 1
ATOM 1625 O O . GLY B 1 22 ? 34.541 0.372 26.152 1.00 9.93 20 GLY B O 1
ATOM 1626 N N . ARG B 1 23 ? 35.271 -0.010 28.245 1.00 9.75 21 ARG B N 1
ATOM 1627 C CA . ARG B 1 23 ? 34.930 -1.436 28.238 1.00 9.38 21 ARG B CA 1
ATOM 1628 C C . ARG B 1 23 ? 34.763 -1.968 29.650 1.00 9.10 21 ARG B C 1
ATOM 1629 O O . ARG B 1 23 ? 35.198 -1.337 30.629 1.00 8.95 21 ARG B O 1
ATOM 1637 N N . VAL B 1 24 ? 34.154 -3.145 29.760 1.00 8.94 22 VAL B N 1
ATOM 1638 C CA . VAL B 1 24 ? 34.075 -3.840 31.043 1.00 8.94 22 VAL B CA 1
ATOM 1639 C C . VAL B 1 24 ? 35.226 -4.827 31.111 1.00 9.57 22 VAL B C 1
ATOM 1640 O O . VAL B 1 24 ? 35.277 -5.829 30.352 1.00 9.50 22 VAL B O 1
ATOM 1644 N N . ILE B 1 25 ? 36.154 -4.541 32.018 1.00 10.19 23 ILE B N 1
ATOM 1645 C CA . ILE B 1 25 ? 37.352 -5.349 32.131 1.00 11.02 23 ILE B CA 1
ATOM 1646 C C . ILE B 1 25 ? 37.106 -6.579 33.015 1.00 11.61 23 ILE B C 1
ATOM 1647 O O . ILE B 1 25 ? 37.769 -7.595 32.824 1.00 12.36 23 ILE B O 1
ATOM 1652 N N . THR B 1 26 ? 36.210 -6.472 34.006 1.00 11.67 24 THR B N 1
ATOM 1653 C CA . THR B 1 26 ? 35.951 -7.572 34.929 1.00 12.31 24 THR B CA 1
ATOM 1654 C C . THR B 1 26 ? 34.489 -7.542 35.381 1.00 11.63 24 THR B C 1
ATOM 1655 O O . THR B 1 26 ? 33.951 -6.483 35.668 1.00 11.27 24 THR B O 1
ATOM 1659 N N . PRO B 1 27 ? 33.803 -8.694 35.359 1.00 11.37 25 PRO B N 1
ATOM 1660 C CA . PRO B 1 27 ? 34.234 -9.909 34.712 1.00 11.58 25 PRO B CA 1
ATOM 1661 C C . PRO B 1 27 ? 34.418 -9.614 33.215 1.00 11.23 25 PRO B C 1
ATOM 1662 O O . PRO B 1 27 ? 33.694 -8.782 32.646 1.00 11.08 25 PRO B O 1
ATOM 1666 N N . GLU B 1 28 ? 35.376 -10.278 32.599 1.00 11.10 26 GLU B N 1
ATOM 1667 C CA . GLU B 1 28 ? 35.758 -9.975 31.235 1.00 10.80 26 GLU B CA 1
ATOM 1668 C C . GLU B 1 28 ? 34.531 -9.990 30.329 1.00 9.87 26 GLU B C 1
ATOM 1669 O O . GLU B 1 28 ? 33.807 -10.984 30.289 1.00 9.75 26 GLU B O 1
ATOM 1675 N N . SER B 1 29 ? 34.296 -8.892 29.617 1.00 8.92 27 SER B N 1
ATOM 1676 C CA . SER B 1 29 ? 33.243 -8.851 28.607 1.00 8.46 27 SER B CA 1
ATOM 1677 C C . SER B 1 29 ? 33.562 -9.819 27.463 1.00 8.67 27 SER B C 1
ATOM 1678 O O . SER B 1 29 ? 34.700 -10.274 27.300 1.00 8.96 27 SER B O 1
ATOM 1681 N N . ARG B 1 30 ? 32.556 -10.135 26.669 1.00 8.51 28 ARG B N 1
ATOM 1682 C CA . ARG B 1 30 ? 32.771 -10.962 25.490 1.00 8.97 28 ARG B CA 1
ATOM 1683 C C . ARG B 1 30 ? 33.874 -10.384 24.582 1.00 9.17 28 ARG B C 1
ATOM 1684 O O . ARG B 1 30 ? 34.706 -11.125 24.060 1.00 9.66 28 ARG B O 1
ATOM 1692 N N . ALA B 1 31 ? 33.866 -9.066 24.408 1.00 8.79 29 ALA B N 1
ATOM 1693 C CA . ALA B 1 31 ? 34.849 -8.391 23.573 1.00 9.14 29 ALA B CA 1
ATOM 1694 C C . ALA B 1 31 ? 36.260 -8.447 24.179 1.00 9.53 29 ALA B C 1
ATOM 1695 O O . ALA B 1 31 ? 37.238 -8.580 23.454 1.00 10.07 29 ALA B O 1
ATOM 1697 N N . VAL B 1 32 ? 36.366 -8.349 25.504 1.00 9.41 30 VAL B N 1
ATOM 1698 C CA . VAL B 1 32 ? 37.659 -8.462 26.169 1.00 9.91 30 VAL B CA 1
ATOM 1699 C C . VAL B 1 32 ? 38.232 -9.870 25.964 1.00 10.77 30 VAL B C 1
ATOM 1700 O O . VAL B 1 32 ? 39.427 -10.027 25.665 1.00 11.38 30 VAL B O 1
ATOM 1704 N N . TYR B 1 33 ? 37.390 -10.895 26.092 1.00 10.96 31 TYR B N 1
ATOM 1705 C CA . TYR B 1 33 ? 37.860 -12.251 25.851 1.00 11.85 31 TYR B CA 1
ATOM 1706 C C . TYR B 1 33 ? 38.357 -12.411 24.394 1.00 12.63 31 TYR B C 1
ATOM 1707 O O . TYR B 1 33 ? 39.386 -13.057 24.159 1.00 13.32 31 TYR B O 1
ATOM 1716 N N . LEU B 1 34 ? 37.649 -11.827 23.423 1.00 12.49 32 LEU B N 1
ATOM 1717 C CA . LEU B 1 34 ? 38.105 -11.907 22.020 1.00 13.29 32 LEU B CA 1
ATOM 1718 C C . LEU B 1 34 ? 39.435 -11.171 21.822 1.00 13.82 32 LEU B C 1
ATOM 1719 O O . LEU B 1 34 ? 40.330 -11.626 21.085 1.00 14.51 32 LEU B O 1
ATOM 1724 N N . TYR B 1 35 ? 39.553 -10.023 22.476 1.00 13.59 33 TYR B N 1
ATOM 1725 C CA . TYR B 1 35 ? 40.808 -9.288 22.498 1.00 14.26 33 TYR B CA 1
ATOM 1726 C C . TYR B 1 35 ? 41.934 -10.163 23.063 1.00 14.95 33 TYR B C 1
ATOM 1727 O O . TYR B 1 35 ? 43.023 -10.207 22.511 1.00 15.25 33 TYR B O 1
ATOM 1736 N N . GLU B 1 36 ? 41.654 -10.886 24.146 1.00 14.94 34 GLU B N 1
ATOM 1737 C CA . GLU B 1 36 ? 42.681 -11.724 24.759 1.00 15.79 34 GLU B CA 1
ATOM 1738 C C . GLU B 1 36 ? 43.028 -12.924 23.890 1.00 16.43 34 GLU B C 1
ATOM 1739 O O . GLU B 1 36 ? 44.129 -13.418 23.963 1.00 17.08 34 GLU B O 1
ATOM 1745 N N . ALA B 1 37 ? 42.095 -13.371 23.057 1.00 16.26 35 ALA B N 1
ATOM 1746 C CA . ALA B 1 37 ? 42.372 -14.409 22.049 1.00 17.10 35 ALA B CA 1
ATOM 1747 C C . ALA B 1 37 ? 43.011 -13.881 20.752 1.00 17.58 35 ALA B C 1
ATOM 1748 O O . ALA B 1 37 ? 43.171 -14.635 19.807 1.00 18.44 35 ALA B O 1
ATOM 1750 N N . GLY B 1 38 ? 43.342 -12.590 20.698 1.00 17.20 36 GLY B N 1
ATOM 1751 C CA . GLY B 1 38 ? 43.961 -11.974 19.527 1.00 17.76 36 GLY B CA 1
ATOM 1752 C C . GLY B 1 38 ? 43.029 -11.720 18.339 1.00 17.63 36 GLY B C 1
ATOM 1753 O O . GLY B 1 38 ? 43.495 -11.566 17.205 1.00 18.46 36 GLY B O 1
ATOM 1754 N N . ARG B 1 39 ? 41.721 -11.691 18.580 1.00 16.65 37 ARG B N 1
ATOM 1755 C CA . ARG B 1 39 ? 40.718 -11.610 17.506 1.00 16.65 37 ARG B CA 1
ATOM 1756 C C . ARG B 1 39 ? 40.109 -10.204 17.331 1.00 15.90 37 ARG B C 1
ATOM 1757 O O . ARG B 1 39 ? 39.405 -9.952 16.367 1.00 15.85 37 ARG B O 1
ATOM 1765 N N . LEU B 1 40 ? 40.375 -9.309 18.281 1.00 15.33 38 LEU B N 1
ATOM 1766 C CA . LEU B 1 40 ? 39.994 -7.905 18.202 1.00 14.98 38 LEU B CA 1
ATOM 1767 C C . LEU B 1 40 ? 41.172 -7.100 18.687 1.00 15.40 38 LEU B C 1
ATOM 1768 O O . LEU B 1 40 ? 41.891 -7.551 19.574 1.00 15.57 38 LEU B O 1
ATOM 1773 N N . ASP B 1 41 ? 41.369 -5.905 18.155 1.00 15.69 39 ASP B N 1
ATOM 1774 C CA . ASP B 1 41 ? 42.409 -5.069 18.718 1.00 16.09 39 ASP B CA 1
ATOM 1775 C C . ASP B 1 41 ? 41.838 -4.245 19.888 1.00 14.98 39 ASP B C 1
ATOM 1776 O O . ASP B 1 41 ? 40.645 -4.285 20.195 1.00 13.81 39 ASP B O 1
ATOM 1781 N N . PHE B 1 42 ? 42.728 -3.545 20.571 1.00 15.04 40 PHE B N 1
ATOM 1782 C CA . PHE B 1 42 ? 42.356 -2.821 21.766 1.00 14.38 40 PHE B CA 1
ATOM 1783 C C . PHE B 1 42 ? 41.323 -1.760 21.446 1.00 13.62 40 PHE B C 1
ATOM 1784 O O . PHE B 1 42 ? 40.351 -1.614 22.173 1.00 12.69 40 PHE B O 1
ATOM 1792 N N . GLY B 1 43 ? 41.526 -1.028 20.345 1.00 13.81 41 GLY B N 1
ATOM 1793 C CA . GLY B 1 43 ? 40.548 -0.018 19.914 1.00 13.30 41 GLY B CA 1
ATOM 1794 C C . GLY B 1 43 ? 39.151 -0.605 19.717 1.00 12.58 41 GLY B C 1
ATOM 1795 O O . GLY B 1 43 ? 38.157 -0.071 20.211 1.00 12.01 41 GLY B O 1
ATOM 1796 N N . GLN B 1 44 ? 39.084 -1.733 19.023 1.00 12.64 42 GLN B N 1
ATOM 1797 C CA . GLN B 1 44 ? 37.810 -2.353 18.704 1.00 12.15 42 GLN B CA 1
ATOM 1798 C C . GLN B 1 44 ? 37.013 -2.724 19.967 1.00 11.32 42 GLN B C 1
ATOM 1799 O O . GLN B 1 44 ? 35.804 -2.437 20.065 1.00 10.60 42 GLN B O 1
ATOM 1805 N N . VAL B 1 45 ? 37.692 -3.355 20.926 1.00 11.13 43 VAL B N 1
ATOM 1806 C CA . VAL B 1 45 ? 37.035 -3.752 22.158 1.00 10.56 43 VAL B CA 1
ATOM 1807 C C . VAL B 1 45 ? 36.492 -2.532 22.923 1.00 9.99 43 VAL B C 1
ATOM 1808 O O . VAL B 1 45 ? 35.479 -2.629 23.595 1.00 9.53 43 VAL B O 1
ATOM 1812 N N . ASN B 1 46 ? 37.170 -1.392 22.792 1.00 10.24 44 ASN B N 1
ATOM 1813 C CA . ASN B 1 46 ? 36.805 -0.163 23.505 1.00 10.03 44 ASN B CA 1
ATOM 1814 C C . ASN B 1 46 ? 35.815 0.746 22.748 1.00 10.00 44 ASN B C 1
ATOM 1815 O O . ASN B 1 46 ? 35.402 1.778 23.270 1.00 9.68 44 ASN B O 1
ATOM 1820 N N . GLU B 1 47 ? 35.425 0.351 21.531 1.00 10.36 45 GLU B N 1
ATOM 1821 C CA . GLU B 1 47 ? 34.653 1.218 20.629 1.00 10.66 45 GLU B CA 1
ATOM 1822 C C . GLU B 1 47 ? 33.393 0.506 20.101 1.00 10.25 45 GLU B C 1
ATOM 1823 O O . GLU B 1 47 ? 33.018 0.629 18.930 1.00 10.39 45 GLU B O 1
ATOM 1829 N N . LEU B 1 48 ? 32.720 -0.205 20.993 1.00 9.67 46 LEU B N 1
ATOM 1830 C CA . LEU B 1 48 ? 31.451 -0.838 20.669 1.00 9.54 46 LEU B CA 1
ATOM 1831 C C . LEU B 1 48 ? 30.362 0.208 20.914 1.00 9.52 46 LEU B C 1
ATOM 1832 O O . LEU B 1 48 ? 29.533 0.088 21.833 1.00 9.21 46 LEU B O 1
ATOM 1837 N N . GLU B 1 49 ? 30.395 1.243 20.086 1.00 10.19 47 GLU B N 1
ATOM 1838 C CA . GLU B 1 49 ? 29.661 2.487 20.312 1.00 10.43 47 GLU B CA 1
ATOM 1839 C C . GLU B 1 49 ? 28.525 2.680 19.308 1.00 10.29 47 GLU B C 1
ATOM 1840 O O . GLU B 1 49 ? 28.745 2.673 18.097 1.00 10.73 47 GLU B O 1
ATOM 1846 N N . GLY B 1 50 ? 27.312 2.846 19.824 1.00 9.68 48 GLY B N 1
ATOM 1847 C CA . GLY B 1 50 ? 26.091 2.898 19.028 1.00 9.67 48 GLY B CA 1
ATOM 1848 C C . GLY B 1 50 ? 25.116 3.844 19.684 1.00 9.42 48 GLY B C 1
ATOM 1849 O O . GLY B 1 50 ? 25.390 4.388 20.764 1.00 8.88 48 GLY B O 1
ATOM 1850 N N . GLY B 1 51 ? 23.974 4.058 19.046 1.00 9.53 49 GLY B N 1
ATOM 1851 C CA . GLY B 1 51 ? 22.972 4.944 19.601 1.00 9.51 49 GLY B CA 1
ATOM 1852 C C . GLY B 1 51 ? 22.595 4.516 21.019 1.00 8.96 49 GLY B C 1
ATOM 1853 O O . GLY B 1 51 ? 22.419 3.327 21.280 1.00 8.62 49 GLY B O 1
ATOM 1854 N N . LYS B 1 52 ? 22.485 5.497 21.921 1.00 8.84 50 LYS B N 1
ATOM 1855 C CA . LYS B 1 52 ? 22.064 5.254 23.286 1.00 8.43 50 LYS B CA 1
ATOM 1856 C C . LYS B 1 52 ? 20.534 5.056 23.387 1.00 8.79 50 LYS B C 1
ATOM 1857 O O . LYS B 1 52 ? 19.782 5.314 22.441 1.00 9.15 50 LYS B O 1
ATOM 1863 N N . PHE B 1 53 ? 20.104 4.579 24.551 1.00 9.00 51 PHE B N 1
ATOM 1864 C CA . PHE B 1 53 ? 18.673 4.378 24.926 1.00 9.27 51 PHE B CA 1
ATOM 1865 C C . PHE B 1 53 ? 18.071 3.066 24.467 1.00 9.71 51 PHE B C 1
ATOM 1866 O O . PHE B 1 53 ? 16.839 2.947 24.351 1.00 10.05 51 PHE B O 1
ATOM 1874 N N . PHE B 1 54 ? 18.918 2.061 24.256 1.00 10.00 52 PHE B N 1
ATOM 1875 C CA . PHE B 1 54 ? 18.437 0.668 24.211 1.00 10.40 52 PHE B CA 1
ATOM 1876 C C . PHE B 1 54 ? 17.447 0.465 25.378 1.00 10.66 52 PHE B C 1
ATOM 1877 O O . PHE B 1 54 ? 17.746 0.868 26.510 1.00 10.13 52 PHE B O 1
ATOM 1885 N N . PRO B 1 55 ? 16.311 -0.210 25.135 1.00 11.30 53 PRO B N 1
ATOM 1886 C CA . PRO B 1 55 ? 15.938 -0.967 23.952 1.00 12.02 53 PRO B CA 1
ATOM 1887 C C . PRO B 1 55 ? 15.060 -0.200 22.958 1.00 12.78 53 PRO B C 1
ATOM 1888 O O . PRO B 1 55 ? 14.398 -0.837 22.131 1.00 13.19 53 PRO B O 1
ATOM 1892 N N . ALA B 1 56 ? 15.070 1.135 22.995 1.00 12.97 54 ALA B N 1
ATOM 1893 C CA . ALA B 1 56 ? 14.336 1.910 21.983 1.00 13.88 54 ALA B CA 1
ATOM 1894 C C . ALA B 1 56 ? 14.832 1.544 20.584 1.00 14.51 54 ALA B C 1
ATOM 1895 O O . ALA B 1 56 ? 15.957 1.076 20.402 1.00 13.66 54 ALA B O 1
ATOM 1897 N N . THR B 1 57 ? 13.966 1.756 19.601 1.00 16.09 55 THR B N 1
ATOM 1898 C CA . THR B 1 57 ? 14.273 1.486 18.204 1.00 17.17 55 THR B CA 1
ATOM 1899 C C . THR B 1 57 ? 13.967 2.716 17.343 1.00 18.68 55 THR B C 1
ATOM 1900 O O . THR B 1 57 ? 13.415 2.581 16.234 1.00 20.36 55 THR B O 1
ATOM 1904 N N . GLN B 1 58 ? 14.217 3.907 17.888 1.00 18.09 56 GLN B N 1
ATOM 1905 C CA A GLN B 1 58 ? 14.132 5.144 17.115 0.50 18.36 56 GLN B CA 1
ATOM 1906 C CA B GLN B 1 58 ? 14.120 5.143 17.111 0.50 18.38 56 GLN B CA 1
ATOM 1907 C C . GLN B 1 58 ? 15.213 6.080 17.631 1.00 17.67 56 GLN B C 1
ATOM 1908 O O . GLN B 1 58 ? 15.732 5.879 18.727 1.00 16.64 56 GLN B O 1
ATOM 1919 N N . SER B 1 59 ? 15.576 7.067 16.821 1.00 17.14 57 SER B N 1
ATOM 1920 C CA . SER B 1 59 ? 16.543 8.065 17.205 1.00 16.34 57 SER B CA 1
ATOM 1921 C C . SER B 1 59 ? 15.809 9.380 17.423 1.00 16.37 57 SER B C 1
ATOM 1922 O O . SER B 1 59 ? 14.620 9.493 17.118 1.00 16.99 57 SER B O 1
ATOM 1925 N N . GLY B 1 60 ? 16.530 10.381 17.913 1.00 15.84 58 GLY B N 1
ATOM 1926 C CA . GLY B 1 60 ? 15.959 11.696 18.160 1.00 16.20 58 GLY B CA 1
ATOM 1927 C C . GLY B 1 60 ? 15.180 11.789 19.472 1.00 15.70 58 GLY B C 1
ATOM 1928 O O . GLY B 1 60 ? 14.560 12.811 19.742 1.00 15.77 58 GLY B O 1
ATOM 1929 N N . LEU B 1 61 ? 15.231 10.740 20.289 1.00 15.01 59 LEU B N 1
ATOM 1930 C CA . LEU B 1 61 ? 14.552 10.724 21.586 1.00 15.06 59 LEU B CA 1
ATOM 1931 C C . LEU B 1 61 ? 15.323 11.523 22.617 1.00 14.95 59 LEU B C 1
ATOM 1932 O O . LEU B 1 61 ? 16.547 11.458 22.649 1.00 14.29 59 LEU B O 1
ATOM 1937 N N . ARG B 1 62 ? 14.625 12.275 23.462 1.00 15.62 60 ARG B N 1
ATOM 1938 C CA . ARG B 1 62 ? 15.294 13.015 24.513 1.00 16.02 60 ARG B CA 1
ATOM 1939 C C . ARG B 1 62 ? 15.563 12.093 25.710 1.00 14.64 60 ARG B C 1
ATOM 1940 O O . ARG B 1 62 ? 14.903 11.066 25.905 1.00 14.04 60 ARG B O 1
ATOM 1948 N N . ASP B 1 63 ? 16.549 12.461 26.510 1.00 13.69 61 ASP B N 1
ATOM 1949 C CA . ASP B 1 63 ? 16.849 11.698 27.698 1.00 12.89 61 ASP B CA 1
ATOM 1950 C C . ASP B 1 63 ? 15.719 11.868 28.707 1.00 13.42 61 ASP B C 1
ATOM 1951 O O . ASP B 1 63 ? 15.330 12.999 29.007 1.00 13.99 61 ASP B O 1
ATOM 1956 N N . PRO B 1 64 ? 15.192 10.749 29.241 1.00 13.28 62 PRO B N 1
ATOM 1957 C CA . PRO B 1 64 ? 14.029 10.868 30.130 1.00 13.74 62 PRO B CA 1
ATOM 1958 C C . PRO B 1 64 ? 14.351 11.587 31.464 1.00 13.83 62 PRO B C 1
ATOM 1959 O O . PRO B 1 64 ? 13.463 12.179 32.077 1.00 14.80 62 PRO B O 1
ATOM 1963 N N . ASP B 1 65 ? 15.609 11.572 31.885 1.00 12.92 63 ASP B N 1
ATOM 1964 C CA . ASP B 1 65 ? 16.011 12.192 33.144 1.00 12.93 63 ASP B CA 1
ATOM 1965 C C . ASP B 1 65 ? 16.718 13.537 32.981 1.00 12.85 63 ASP B C 1
ATOM 1966 O O . ASP B 1 65 ? 16.659 14.377 33.889 1.00 13.33 63 ASP B O 1
ATOM 1971 N N . ALA B 1 66 ? 17.385 13.745 31.850 1.00 12.10 64 ALA B N 1
ATOM 1972 C CA . ALA B 1 66 ? 18.138 14.969 31.609 1.00 12.18 64 ALA B CA 1
ATOM 1973 C C . ALA B 1 66 ? 17.705 15.697 30.301 1.00 12.27 64 ALA B C 1
ATOM 1974 O O . ALA B 1 66 ? 18.207 15.404 29.220 1.00 11.95 64 ALA B O 1
ATOM 1976 N N . PRO B 1 67 ? 16.760 16.654 30.406 1.00 12.73 65 PRO B N 1
ATOM 1977 C CA . PRO B 1 67 ? 16.240 17.240 29.163 1.00 13.16 65 PRO B CA 1
ATOM 1978 C C . PRO B 1 67 ? 17.293 17.900 28.256 1.00 13.18 65 PRO B C 1
ATOM 1979 O O . PRO B 1 67 ? 17.081 17.960 27.059 1.00 13.51 65 PRO B O 1
ATOM 1983 N N . ASP B 1 68 ? 18.418 18.359 28.801 1.00 12.90 66 ASP B N 1
ATOM 1984 C CA . ASP B 1 68 ? 19.390 19.059 27.972 1.00 13.04 66 ASP B CA 1
ATOM 1985 C C . ASP B 1 68 ? 20.398 18.126 27.317 1.00 12.10 66 ASP B C 1
ATOM 1986 O O . ASP B 1 68 ? 21.150 18.575 26.467 1.00 12.51 66 ASP B O 1
ATOM 1991 N N . ASP B 1 69 ? 20.407 16.846 27.675 1.00 11.16 67 ASP B N 1
ATOM 1992 C CA . ASP B 1 69 ? 21.368 15.917 27.082 1.00 10.49 67 ASP B CA 1
ATOM 1993 C C . ASP B 1 69 ? 21.064 15.808 25.593 1.00 10.66 67 ASP B C 1
ATOM 1994 O O . ASP B 1 69 ? 19.909 15.962 25.175 1.00 10.91 67 ASP B O 1
ATOM 1999 N N . VAL B 1 70 ? 22.111 15.542 24.812 1.00 10.51 68 VAL B N 1
ATOM 2000 C CA . VAL B 1 70 ? 21.996 15.304 23.381 1.00 10.68 68 VAL B CA 1
ATOM 2001 C C . VAL B 1 70 ? 21.091 14.100 23.112 1.00 10.37 68 VAL B C 1
ATOM 2002 O O . VAL B 1 70 ? 21.194 13.073 23.796 1.00 9.75 68 VAL B O 1
ATOM 2006 N N . ALA B 1 71 ? 20.176 14.257 22.150 1.00 10.87 69 ALA B N 1
ATOM 2007 C CA . ALA B 1 71 ? 19.235 13.195 21.748 1.00 10.86 69 ALA B CA 1
ATOM 2008 C C . ALA B 1 71 ? 19.974 11.947 21.219 1.00 10.63 69 ALA B C 1
ATOM 2009 O O . ALA B 1 71 ? 21.116 12.028 20.787 1.00 10.48 69 ALA B O 1
ATOM 2011 N N . ASN B 1 72 ? 19.337 10.783 21.286 1.00 10.61 70 ASN B N 1
ATOM 2012 C CA . ASN B 1 72 ? 20.041 9.566 20.881 1.00 10.55 70 ASN B CA 1
ATOM 2013 C C . ASN B 1 72 ? 20.139 9.442 19.377 1.00 11.37 70 ASN B C 1
ATOM 2014 O O . ASN B 1 72 ? 19.292 9.954 18.646 1.00 12.03 70 ASN B O 1
ATOM 2019 N N . GLY B 1 73 ? 21.187 8.775 18.917 1.00 11.85 71 GLY B N 1
ATOM 2020 C CA . GLY B 1 73 ? 21.212 8.226 17.535 1.00 12.78 71 GLY B CA 1
ATOM 2021 C C . GLY B 1 73 ? 20.459 6.896 17.557 1.00 12.95 71 GLY B C 1
ATOM 2022 O O . GLY B 1 73 ? 19.917 6.501 18.599 1.00 12.41 71 GLY B O 1
ATOM 2023 N N . MET B 1 74 ? 20.427 6.192 16.435 1.00 14.12 72 MET B N 1
ATOM 2024 C CA . MET B 1 74 ? 19.686 4.916 16.364 1.00 14.55 72 MET B CA 1
ATOM 2025 C C . MET B 1 74 ? 20.363 3.857 17.237 1.00 13.17 72 MET B C 1
ATOM 2026 O O . MET B 1 74 ? 21.535 3.579 17.051 1.00 13.05 72 MET B O 1
ATOM 2031 N N . PRO B 1 75 ? 19.632 3.268 18.198 1.00 12.41 73 PRO B N 1
ATOM 2032 C CA . PRO B 1 75 ? 20.283 2.206 18.965 1.00 11.76 73 PRO B CA 1
ATOM 2033 C C . PRO B 1 75 ? 20.594 0.977 18.085 1.00 11.67 73 PRO B C 1
ATOM 2034 O O . PRO B 1 75 ? 20.062 0.875 16.981 1.00 12.35 73 PRO B O 1
ATOM 2038 N N . PRO B 1 76 ? 21.516 0.116 18.530 1.00 10.92 74 PRO B N 1
ATOM 2039 C CA . PRO B 1 76 ? 21.922 -1.027 17.712 1.00 10.98 74 PRO B CA 1
ATOM 2040 C C . PRO B 1 76 ? 20.720 -1.900 17.330 1.00 10.99 74 PRO B C 1
ATOM 2041 O O . PRO B 1 76 ? 19.865 -2.143 18.185 1.00 10.49 74 PRO B O 1
ATOM 2045 N N . ARG B 1 77 ? 20.657 -2.345 16.077 1.00 11.21 75 ARG B N 1
ATOM 2046 C CA . ARG B 1 77 ? 19.584 -3.264 15.639 1.00 11.62 75 ARG B CA 1
ATOM 2047 C C . ARG B 1 77 ? 19.714 -4.613 16.351 1.00 11.26 75 ARG B C 1
ATOM 2048 O O . ARG B 1 77 ? 20.810 -4.995 16.790 1.00 10.80 75 ARG B O 1
ATOM 2050 N N . ASP B 1 78 ? 18.586 -5.312 16.497 1.00 11.49 76 ASP B N 1
ATOM 2051 C CA . ASP B 1 78 ? 18.614 -6.686 16.977 1.00 11.46 76 ASP B CA 1
ATOM 2052 C C . ASP B 1 78 ? 19.606 -7.450 16.100 1.00 11.90 76 ASP B C 1
ATOM 2053 O O . ASP B 1 78 ? 19.652 -7.253 14.887 1.00 12.19 76 ASP B O 1
ATOM 2058 N N . GLY B 1 79 ? 20.418 -8.279 16.741 1.00 11.75 77 GLY B N 1
ATOM 2059 C CA . GLY B 1 79 ? 21.446 -9.035 16.066 1.00 12.38 77 GLY B CA 1
ATOM 2060 C C . GLY B 1 79 ? 22.720 -8.232 15.871 1.00 12.28 77 GLY B C 1
ATOM 2061 O O . GLY B 1 79 ? 23.680 -8.751 15.312 1.00 12.86 77 GLY B O 1
ATOM 2062 N N . GLU B 1 80 ? 22.717 -6.969 16.299 1.00 11.67 78 GLU B N 1
ATOM 2063 C CA . GLU B 1 80 ? 23.921 -6.119 16.295 1.00 11.36 78 GLU B CA 1
ATOM 2064 C C . GLU B 1 80 ? 24.196 -5.472 17.650 1.00 10.42 78 GLU B C 1
ATOM 2065 O O . GLU B 1 80 ? 24.929 -4.487 17.742 1.00 10.35 78 GLU B O 1
ATOM 2071 N N . ILE B 1 81 ? 23.613 -6.036 18.710 1.00 10.04 79 ILE B N 1
ATOM 2072 C CA . ILE B 1 81 ? 23.685 -5.457 20.071 1.00 9.32 79 ILE B CA 1
ATOM 2073 C C . ILE B 1 81 ? 25.078 -5.709 20.681 1.00 9.23 79 ILE B C 1
ATOM 2074 O O . ILE B 1 81 ? 25.687 -4.804 21.266 1.00 8.83 79 ILE B O 1
ATOM 2079 N N . ALA B 1 82 ? 25.585 -6.926 20.483 1.00 9.58 80 ALA B N 1
ATOM 2080 C CA . ALA B 1 82 ? 26.889 -7.322 21.018 1.00 9.66 80 ALA B CA 1
ATOM 2081 C C . ALA B 1 82 ? 28.072 -6.505 20.469 1.00 9.80 80 ALA B C 1
ATOM 2082 O O . ALA B 1 82 ? 29.102 -6.377 21.144 1.00 9.60 80 ALA B O 1
ATOM 2084 N N . SER B 1 83 ? 27.924 -5.953 19.268 1.00 10.19 81 SER B N 1
ATOM 2085 C CA . SER B 1 83 ? 28.961 -5.103 18.663 1.00 10.47 81 SER B CA 1
ATOM 2086 C C . SER B 1 83 ? 28.644 -3.609 18.773 1.00 10.31 81 SER B C 1
ATOM 2087 O O . SER B 1 83 ? 29.330 -2.775 18.176 1.00 10.39 81 SER B O 1
ATOM 2090 N N . GLY B 1 84 ? 27.616 -3.269 19.542 1.00 10.05 82 GLY B N 1
ATOM 2091 C CA . GLY B 1 84 ? 27.154 -1.892 19.650 1.00 10.04 82 GLY B CA 1
ATOM 2092 C C . GLY B 1 84 ? 26.800 -1.270 18.320 1.00 10.75 82 GLY B C 1
ATOM 2093 O O . GLY B 1 84 ? 27.040 -0.084 18.114 1.00 11.00 82 GLY B O 1
ATOM 2094 N N . GLY B 1 85 ? 26.238 -2.070 17.414 1.00 11.54 83 GLY B N 1
ATOM 2095 C CA . GLY B 1 85 ? 25.885 -1.612 16.069 1.00 12.45 83 GLY B CA 1
ATOM 2096 C C . GLY B 1 85 ? 27.056 -1.589 15.076 1.00 13.36 83 GLY B C 1
ATOM 2097 O O . GLY B 1 85 ? 26.877 -1.191 13.936 1.00 14.16 83 GLY B O 1
ATOM 2098 N N . ARG B 1 86 ? 28.257 -1.987 15.500 1.00 13.62 84 ARG B N 1
ATOM 2099 C CA . ARG B 1 86 ? 29.437 -1.934 14.635 1.00 14.66 84 ARG B CA 1
ATOM 2100 C C . ARG B 1 86 ? 29.550 -3.208 13.848 1.00 15.16 84 ARG B C 1
ATOM 2101 O O . ARG B 1 86 ? 29.737 -4.276 14.429 1.00 15.42 84 ARG B O 1
ATOM 2109 N N . THR B 1 87 ? 29.438 -3.105 12.524 1.00 15.53 85 THR B N 1
ATOM 2110 C CA . THR B 1 87 ? 29.453 -4.282 11.661 1.00 15.86 85 THR B CA 1
ATOM 2111 C C . THR B 1 87 ? 30.403 -4.137 10.468 1.00 16.31 85 THR B C 1
ATOM 2112 O O . THR B 1 87 ? 30.524 -5.053 9.664 1.00 17.33 85 THR B O 1
ATOM 2116 N N . ALA B 1 88 ? 31.102 -3.009 10.357 1.00 15.93 86 ALA B N 1
ATOM 2117 C CA . ALA B 1 88 ? 31.988 -2.763 9.203 1.00 16.45 86 ALA B CA 1
ATOM 2118 C C . ALA B 1 88 ? 33.343 -3.508 9.293 1.00 16.39 86 ALA B C 1
ATOM 2119 O O . ALA B 1 88 ? 34.086 -3.548 8.322 1.00 16.76 86 ALA B O 1
ATOM 2121 N N . ASP B 1 89 ? 33.647 -4.097 10.446 1.00 15.45 87 ASP B N 1
ATOM 2122 C CA . ASP B 1 89 ? 34.931 -4.743 10.637 1.00 15.78 87 ASP B CA 1
ATOM 2123 C C . ASP B 1 89 ? 34.848 -5.957 11.567 1.00 15.14 87 ASP B C 1
ATOM 2124 O O . ASP B 1 89 ? 33.764 -6.490 11.773 1.00 14.67 87 ASP B O 1
ATOM 2129 N N . ALA B 1 90 ? 35.989 -6.392 12.115 1.00 15.07 88 ALA B N 1
ATOM 2130 C CA . ALA B 1 90 ? 36.058 -7.627 12.908 1.00 14.88 88 ALA B CA 1
ATOM 2131 C C . ALA B 1 90 ? 35.186 -7.580 14.166 1.00 13.85 88 ALA B C 1
ATOM 2132 O O . ALA B 1 90 ? 34.959 -8.607 14.805 1.00 13.72 88 ALA B O 1
ATOM 2134 N N . ARG B 1 91 ? 34.704 -6.394 14.523 1.00 13.17 89 ARG B N 1
ATOM 2135 C CA . ARG B 1 91 ? 33.740 -6.265 15.614 1.00 12.43 89 ARG B CA 1
ATOM 2136 C C . ARG B 1 91 ? 32.465 -7.048 15.348 1.00 12.44 89 ARG B C 1
ATOM 2137 O O . ARG B 1 91 ? 31.797 -7.435 16.291 1.00 11.89 89 ARG B O 1
ATOM 2145 N N . ALA B 1 92 ? 32.167 -7.300 14.073 1.00 13.28 90 ALA B N 1
ATOM 2146 C CA . ALA B 1 92 ? 31.003 -8.091 13.657 1.00 13.68 90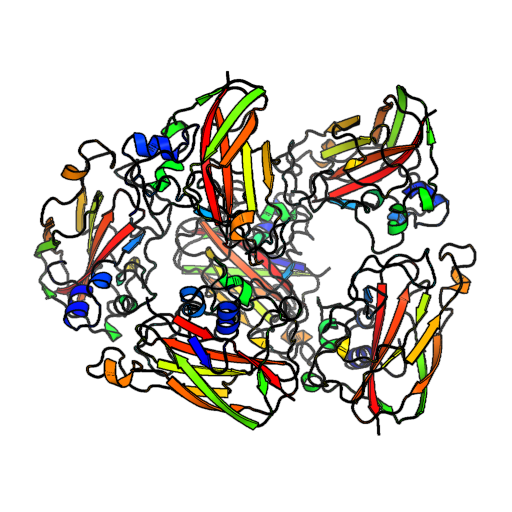 ALA B CA 1
ATOM 2147 C C . ALA B 1 92 ? 30.967 -9.504 14.244 1.00 13.97 90 ALA B C 1
ATOM 2148 O O . ALA B 1 92 ? 29.883 -10.045 14.433 1.00 13.98 90 ALA B O 1
ATOM 2150 N N . GLN B 1 93 ? 32.144 -10.097 14.495 1.00 14.37 91 GLN B N 1
ATOM 2151 C CA . GLN B 1 93 ? 32.276 -11.426 15.143 1.00 14.79 91 GLN B CA 1
ATOM 2152 C C . GLN B 1 93 ? 31.475 -11.539 16.420 1.00 14.04 91 GLN B C 1
ATOM 2153 O O . GLN B 1 93 ? 31.004 -12.608 16.760 1.00 14.36 91 GLN B O 1
ATOM 2159 N N . LEU B 1 94 ? 31.385 -10.445 17.162 1.00 13.38 92 LEU B N 1
ATOM 2160 C CA . LEU B 1 94 ? 30.649 -10.425 18.444 1.00 12.85 92 LEU B CA 1
ATOM 2161 C C . LEU B 1 94 ? 29.172 -10.827 18.306 1.00 12.93 92 LEU B C 1
ATOM 2162 O O . LEU B 1 94 ? 28.582 -11.369 19.241 1.00 12.76 92 LEU B O 1
ATOM 2167 N N . ASN B 1 95 ? 28.589 -10.580 17.136 1.00 13.36 93 ASN B N 1
ATOM 2168 C CA . ASN B 1 95 ? 27.160 -10.781 16.934 1.00 13.49 93 ASN B CA 1
ATOM 2169 C C . ASN B 1 95 ? 26.757 -12.214 16.619 1.00 14.73 93 ASN B C 1
ATOM 2170 O O . ASN B 1 95 ? 25.578 -12.532 16.516 1.00 14.61 93 ASN B O 1
ATOM 2175 N N . GLU B 1 96 ? 27.738 -13.090 16.493 1.00 16.11 94 GLU B N 1
ATOM 2176 C CA . GLU B 1 96 ? 27.463 -14.469 16.145 1.00 17.66 94 GLU B CA 1
ATOM 2177 C C . GLU B 1 96 ? 26.709 -15.138 17.284 1.00 17.29 94 GLU B C 1
ATOM 2178 O O . GLU B 1 96 ? 26.997 -14.866 18.456 1.00 16.59 94 GLU B O 1
ATOM 2184 N N . PRO B 1 97 ? 25.712 -15.979 16.954 1.00 17.66 95 PRO B N 1
ATOM 2185 C CA . PRO B 1 97 ? 24.933 -16.617 18.010 1.00 17.56 95 PRO B CA 1
ATOM 2186 C C . PRO B 1 97 ? 25.803 -17.628 18.735 1.00 17.75 95 PRO B C 1
ATOM 2187 O O . PRO B 1 97 ? 26.750 -18.123 18.144 1.00 18.05 95 PRO B O 1
ATOM 2191 N N . ASP B 1 98 ? 25.494 -17.914 19.997 1.00 17.54 96 ASP B N 1
ATOM 2192 C CA . ASP B 1 98 ? 26.272 -18.875 20.801 1.00 18.10 96 ASP B CA 1
ATOM 2193 C C . ASP B 1 98 ? 26.277 -20.274 20.159 1.00 19.49 96 ASP B C 1
ATOM 2194 O O . ASP B 1 98 ? 27.221 -21.058 20.343 1.00 19.82 96 ASP B O 1
ATOM 2199 N N . SER B 1 99 ? 25.241 -20.574 19.375 1.00 20.46 97 SER B N 1
ATOM 2200 C CA . SER B 1 99 ? 25.202 -21.816 18.561 1.00 22.12 97 SER B CA 1
ATOM 2201 C C . SER B 1 99 ? 26.378 -21.986 17.577 1.00 22.73 97 SER B C 1
ATOM 2202 O O . SER B 1 99 ? 26.706 -23.104 17.204 1.00 24.60 97 SER B O 1
ATOM 2205 N N . VAL B 1 100 ? 26.965 -20.883 17.127 1.00 21.75 98 VAL B N 1
ATOM 2206 C CA . VAL B 1 100 ? 28.088 -20.879 16.175 1.00 22.25 98 VAL B CA 1
ATOM 2207 C C . VAL B 1 100 ? 29.411 -20.479 16.891 1.00 21.37 98 VAL B C 1
ATOM 2208 O O . VAL B 1 100 ? 30.492 -20.947 16.505 1.00 21.97 98 VAL B O 1
ATOM 2212 N N . ALA B 1 101 ? 29.325 -19.666 17.961 1.00 19.68 99 ALA B N 1
ATOM 2213 C CA . ALA B 1 101 ? 30.526 -19.082 18.611 1.00 18.70 99 ALA B CA 1
ATOM 2214 C C . ALA B 1 101 ? 30.915 -19.738 19.951 1.00 18.20 99 ALA B C 1
ATOM 2215 O O . ALA B 1 101 ? 32.086 -19.685 20.366 1.00 17.77 99 ALA B O 1
ATOM 2217 N N . HIS B 1 102 ? 29.946 -20.342 20.640 1.00 17.86 100 HIS B N 1
ATOM 2218 C CA . HIS B 1 102 ? 30.218 -20.967 21.946 1.00 17.70 100 HIS B CA 1
ATOM 2219 C C . HIS B 1 102 ? 31.022 -20.090 22.889 1.00 16.50 100 HIS B C 1
ATOM 2220 O O . HIS B 1 102 ? 32.069 -20.483 23.406 1.00 16.73 100 HIS B O 1
ATOM 2227 N N . TRP B 1 103 ? 30.494 -18.896 23.152 1.00 15.07 101 TRP B N 1
ATOM 2228 C CA . TRP B 1 103 ? 31.197 -17.882 23.944 1.00 14.15 101 TRP B CA 1
ATOM 2229 C C . TRP B 1 103 ? 31.651 -18.390 25.269 1.00 14.27 101 TRP B C 1
ATOM 2230 O O . TRP B 1 103 ? 30.969 -19.200 25.883 1.00 14.50 101 TRP B O 1
ATOM 2241 N N . GLN B 1 104 ? 32.803 -17.915 25.728 1.00 14.17 102 GLN B N 1
ATOM 2242 C CA . GLN B 1 104 ? 33.260 -18.206 27.080 1.00 14.32 102 GLN B CA 1
ATOM 2243 C C . GLN B 1 104 ? 32.315 -17.562 28.085 1.00 13.72 102 GLN B C 1
ATOM 2244 O O . GLN B 1 104 ? 32.023 -16.372 27.974 1.00 13.24 102 GLN B O 1
ATOM 2250 N N . LYS B 1 105 ? 31.879 -18.332 29.077 1.00 13.77 103 LYS B N 1
ATOM 2251 C CA . LYS B 1 105 ? 30.829 -17.913 30.008 1.00 13.26 103 LYS B CA 1
ATOM 2252 C C . LYS B 1 105 ? 31.369 -17.940 31.428 1.00 13.14 103 LYS B C 1
ATOM 2253 O O . LYS B 1 105 ? 32.014 -18.894 31.821 1.00 14.03 103 LYS B O 1
ATOM 2259 N N . HIS B 1 106 ? 31.155 -16.871 32.189 1.00 12.29 104 HIS B N 1
ATOM 2260 C CA . HIS B 1 106 ? 31.553 -16.844 33.600 1.00 12.12 104 HIS B CA 1
ATOM 2261 C C . HIS B 1 106 ? 30.606 -17.689 34.427 1.00 12.37 104 HIS B C 1
ATOM 2262 O O . HIS B 1 106 ? 29.387 -17.515 34.353 1.00 11.95 104 HIS B O 1
ATOM 2269 N N . ALA B 1 107 ? 31.159 -18.582 35.235 1.00 12.91 105 ALA B N 1
ATOM 2270 C CA . ALA B 1 107 ? 30.374 -19.419 36.144 1.00 13.43 105 ALA B CA 1
ATOM 2271 C C . ALA B 1 107 ? 29.855 -18.519 37.266 1.00 13.02 105 ALA B C 1
ATOM 2272 O O . ALA B 1 107 ? 30.637 -17.862 37.941 1.00 12.83 105 ALA B O 1
ATOM 2274 N N . VAL B 1 108 ? 28.534 -18.446 37.429 1.00 12.79 106 VAL B N 1
ATOM 2275 C CA . VAL B 1 108 ? 27.942 -17.638 38.489 1.00 12.47 106 VAL B CA 1
ATOM 2276 C C . VAL B 1 108 ? 26.768 -18.397 39.099 1.00 13.10 106 VAL B C 1
ATOM 2277 O O . VAL B 1 108 ? 26.382 -19.475 38.625 1.00 13.66 106 VAL B O 1
ATOM 2281 N N . ARG B 1 109 ? 26.186 -17.813 40.136 1.00 13.06 107 ARG B N 1
ATOM 2282 C CA . ARG B 1 109 ? 25.049 -18.409 40.804 1.00 13.67 107 ARG B CA 1
ATOM 2283 C C . ARG B 1 109 ? 23.945 -17.404 41.057 1.00 13.19 107 ARG B C 1
ATOM 2284 O O . ARG B 1 109 ? 24.202 -16.210 41.184 1.00 12.41 107 ARG B O 1
ATOM 2292 N N . SER B 1 110 ? 22.702 -17.902 41.115 1.00 13.49 108 SER B N 1
ATOM 2293 C CA . SER B 1 110 ? 21.583 -17.083 41.522 1.00 13.34 108 SER B CA 1
ATOM 2294 C C . SER B 1 110 ? 21.897 -16.325 42.831 1.00 13.45 108 SER B C 1
ATOM 2295 O O . SER B 1 110 ? 22.397 -16.906 43.802 1.00 14.04 108 SER B O 1
ATOM 2298 N N . GLY B 1 111 ? 21.605 -15.025 42.830 1.00 12.96 109 GLY B N 1
ATOM 2299 C CA . GLY B 1 111 ? 21.769 -14.166 44.008 1.00 13.19 109 GLY B CA 1
ATOM 2300 C C . GLY B 1 111 ? 23.171 -13.596 44.211 1.00 12.97 109 GLY B C 1
ATOM 2301 O O . GLY B 1 111 ? 23.384 -12.718 45.053 1.00 12.78 109 GLY B O 1
ATOM 2302 N N . GLN B 1 112 ? 24.129 -14.120 43.453 1.00 12.94 110 GLN B N 1
ATOM 2303 C CA . GLN B 1 112 ? 25.539 -13.832 43.676 1.00 13.21 110 GLN B CA 1
ATOM 2304 C C . GLN B 1 112 ? 25.859 -12.342 43.593 1.00 12.73 110 GLN B C 1
ATOM 2305 O O . GLN B 1 112 ? 25.363 -11.665 42.692 1.00 12.12 110 GLN B O 1
ATOM 2311 N N . SER B 1 113 ? 26.663 -11.838 44.532 1.00 13.29 111 SER B N 1
ATOM 2312 C CA . SER B 1 113 ? 27.168 -10.470 44.450 1.00 13.33 111 SER B CA 1
ATOM 2313 C C . SER B 1 113 ? 28.176 -10.445 43.332 1.00 13.13 111 SER B C 1
ATOM 2314 O O . SER B 1 113 ? 29.056 -11.317 43.273 1.00 13.82 111 SER B O 1
ATOM 2317 N N . LEU B 1 114 ? 28.026 -9.499 42.422 1.00 12.50 112 LEU B N 1
ATOM 2318 C CA . LEU B 1 114 ? 28.911 -9.402 41.278 1.00 12.33 112 LEU B CA 1
ATOM 2319 C C . LEU B 1 114 ? 29.430 -7.958 41.160 1.00 12.09 112 LEU B C 1
ATOM 2320 O O . LEU B 1 114 ? 28.649 -7.013 41.105 1.00 11.68 112 LEU B O 1
ATOM 2325 N N . GLN B 1 115 ? 30.752 -7.811 41.170 1.00 12.24 113 GLN B N 1
ATOM 2326 C CA . GLN B 1 115 ? 31.392 -6.530 40.974 1.00 12.02 113 GLN B CA 1
ATOM 2327 C C . GLN B 1 115 ? 31.737 -6.384 39.500 1.00 11.17 113 GLN B C 1
ATOM 2328 O O . GLN B 1 115 ? 32.342 -7.292 38.896 1.00 10.86 113 GLN B O 1
ATOM 2334 N N . ILE B 1 116 ? 31.303 -5.272 38.910 1.00 10.31 114 ILE B N 1
ATOM 2335 C CA . ILE B 1 116 ? 31.616 -4.941 37.524 1.00 9.84 114 ILE B CA 1
ATOM 2336 C C . ILE B 1 116 ? 32.611 -3.799 37.541 1.00 9.56 114 ILE B C 1
ATOM 2337 O O . ILE B 1 116 ? 32.402 -2.837 38.288 1.00 9.60 114 ILE B O 1
ATOM 2342 N N . SER B 1 117 ? 33.671 -3.885 36.732 1.00 9.10 115 SER B N 1
ATOM 2343 C CA . SER B 1 117 ? 34.586 -2.755 36.583 1.00 9.06 115 SER B CA 1
ATOM 2344 C C . SER B 1 117 ? 34.653 -2.349 35.127 1.00 8.31 115 SER B C 1
ATOM 2345 O O . SER B 1 117 ? 34.882 -3.188 34.254 1.00 8.38 115 SER B O 1
ATOM 2348 N N . TRP B 1 118 ? 34.405 -1.073 34.880 1.00 7.75 116 TRP B N 1
ATOM 2349 C CA . TRP B 1 118 ? 34.706 -0.428 33.605 1.00 7.47 116 TRP B CA 1
ATOM 2350 C C . TRP B 1 118 ? 36.051 0.235 33.676 1.00 7.91 116 TRP B C 1
ATOM 2351 O O . TRP B 1 118 ? 36.411 0.834 34.705 1.00 8.09 116 TRP B O 1
ATOM 2362 N N . SER B 1 119 ? 36.803 0.167 32.587 1.00 8.11 117 SER B N 1
ATOM 2363 C CA . SER B 1 119 ? 37.973 1.021 32.411 1.00 8.67 117 SER B CA 1
ATOM 2364 C C . SER B 1 119 ? 37.811 1.823 31.132 1.00 8.85 117 SER B C 1
ATOM 2365 O O . SER B 1 119 ? 36.983 1.483 30.281 1.00 8.71 117 SER B O 1
ATOM 2368 N N . TYR B 1 120 ? 38.610 2.874 30.997 1.00 9.42 118 TYR B N 1
ATOM 2369 C CA . TYR B 1 120 ? 38.424 3.858 29.961 1.00 9.70 118 TYR B CA 1
ATOM 2370 C C . TYR B 1 120 ? 39.742 4.442 29.454 1.00 10.58 118 TYR B C 1
ATOM 2371 O O . TYR B 1 120 ? 40.798 4.263 30.061 1.00 10.85 118 TYR B O 1
ATOM 2380 N N . SER B 1 121 ? 39.647 5.120 28.318 1.00 11.08 119 SER B N 1
ATOM 2381 C CA A SER B 1 121 ? 40.614 6.130 27.941 0.50 12.03 119 SER B CA 1
ATOM 2382 C CA B SER B 1 121 ? 40.622 6.134 27.925 0.50 12.09 119 SER B CA 1
ATOM 2383 C C . SER B 1 121 ? 39.856 7.405 27.569 1.00 12.38 119 SER B C 1
ATOM 2384 O O . SER B 1 121 ? 38.869 7.365 26.803 1.00 11.92 119 SER B O 1
ATOM 2389 N N . MET B 1 122 ? 40.321 8.533 28.086 1.00 13.47 120 MET B N 1
ATOM 2390 C CA . MET B 1 122 ? 39.681 9.802 27.822 1.00 14.61 120 MET B CA 1
ATOM 2391 C C . MET B 1 122 ? 38.166 9.663 28.014 1.00 13.18 120 MET B C 1
ATOM 2392 O O . MET B 1 122 ? 37.416 9.861 27.063 1.00 12.90 120 MET B O 1
ATOM 2397 N N . PRO B 1 123 ? 37.709 9.279 29.237 1.00 12.15 121 PRO B N 1
ATOM 2398 C CA . PRO B 1 123 ? 36.292 8.988 29.466 1.00 11.14 121 PRO B CA 1
ATOM 2399 C C . PRO B 1 123 ? 35.347 10.155 29.145 1.00 10.94 121 PRO B C 1
ATOM 2400 O O . PRO B 1 123 ? 35.714 11.306 29.293 1.00 11.31 121 PRO B O 1
ATOM 2404 N N . HIS B 1 124 ? 34.149 9.817 28.687 1.00 10.11 122 HIS B N 1
ATOM 2405 C CA . HIS B 1 124 ? 33.088 10.790 28.356 1.00 9.97 122 HIS B CA 1
ATOM 2406 C C . HIS B 1 124 ? 32.329 11.282 29.555 1.00 9.63 122 HIS B C 1
ATOM 2407 O O . HIS B 1 124 ? 32.240 10.579 30.566 1.00 9.55 122 HIS B O 1
ATOM 2414 N N . LYS B 1 125 ? 31.711 12.463 29.435 1.00 9.59 123 LYS B N 1
ATOM 2415 C CA . LYS B 1 125 ? 30.646 12.884 30.356 1.00 9.16 123 LYS B CA 1
ATOM 2416 C C . LYS B 1 125 ? 29.561 11.807 30.359 1.00 8.32 123 LYS B C 1
ATOM 2417 O O . LYS B 1 125 ? 29.039 11.475 29.323 1.00 8.02 123 LYS B O 1
ATOM 2423 N N . THR B 1 126 ? 29.212 11.289 31.526 1.00 7.91 124 THR B N 1
ATOM 2424 C CA . THR B 1 126 ? 28.342 10.106 31.634 1.00 7.35 124 THR B CA 1
ATOM 2425 C C . THR B 1 126 ? 26.977 10.457 32.245 1.00 7.31 124 THR B C 1
ATOM 2426 O O . THR B 1 126 ? 26.923 11.061 33.326 1.00 7.67 124 THR B O 1
ATOM 2430 N N . ARG B 1 127 ? 25.893 10.065 31.580 1.00 6.94 125 ARG B N 1
ATOM 2431 C CA . ARG B 1 127 ? 24.568 10.235 32.152 1.00 6.94 125 ARG B CA 1
ATOM 2432 C C . ARG B 1 127 ? 24.226 9.050 33.050 1.00 6.65 125 ARG B C 1
ATOM 2433 O O . ARG B 1 127 ? 23.770 9.224 34.170 1.00 6.78 125 ARG B O 1
ATOM 2441 N N . ARG B 1 128 ? 24.481 7.844 32.573 1.00 6.30 126 ARG B N 1
ATOM 2442 C CA . ARG B 1 128 ? 24.145 6.652 33.352 1.00 6.19 126 ARG B CA 1
ATOM 2443 C C . ARG B 1 128 ? 24.930 5.433 32.878 1.00 5.94 126 ARG B C 1
ATOM 2444 O O . ARG B 1 128 ? 25.481 5.416 31.757 1.00 5.76 126 ARG B O 1
ATOM 2452 N N . TRP B 1 129 ? 24.970 4.420 33.752 1.00 5.99 127 TRP B N 1
ATOM 2453 C CA . TRP B 1 129 ? 25.299 3.056 33.378 1.00 5.95 127 TRP B CA 1
ATOM 2454 C C . TRP B 1 129 ? 24.080 2.214 33.669 1.00 6.12 127 TRP B C 1
ATOM 2455 O O . TRP B 1 129 ? 23.433 2.379 34.743 1.00 6.24 127 TRP B O 1
ATOM 2466 N N . THR B 1 130 ? 23.757 1.316 32.736 1.00 6.09 128 THR B N 1
ATOM 2467 C CA . THR B 1 130 ? 22.639 0.396 32.897 1.00 6.26 128 THR B CA 1
ATOM 2468 C C . THR B 1 130 ? 23.049 -1.059 32.627 1.00 6.18 128 THR B C 1
ATOM 2469 O O . THR B 1 130 ? 23.955 -1.333 31.812 1.00 5.95 128 THR B O 1
ATOM 2473 N N . TYR B 1 131 ? 22.377 -1.972 33.338 1.00 6.21 129 TYR B N 1
ATOM 2474 C CA . TYR B 1 131 ? 22.632 -3.404 33.292 1.00 6.30 129 TYR B CA 1
ATOM 2475 C C . TYR B 1 131 ? 21.317 -4.145 33.020 1.00 6.56 129 TYR B C 1
ATOM 2476 O O . TYR B 1 131 ? 20.378 -4.052 33.805 1.00 6.87 129 TYR B O 1
ATOM 2485 N N . TRP B 1 132 ? 21.279 -4.853 31.896 1.00 6.61 130 TRP B N 1
ATOM 2486 C CA . TRP B 1 132 ? 20.117 -5.588 31.379 1.00 6.93 130 TRP B CA 1
ATOM 2487 C C . TRP B 1 132 ? 20.418 -7.049 31.413 1.00 7.02 130 TRP B C 1
ATOM 2488 O O . TRP B 1 132 ? 21.548 -7.471 31.144 1.00 6.87 130 TRP B O 1
ATOM 2499 N N . ILE B 1 133 ? 19.424 -7.857 31.723 1.00 7.24 131 ILE B N 1
ATOM 2500 C CA . ILE B 1 133 ? 19.645 -9.291 31.879 1.00 7.51 131 ILE B CA 1
ATOM 2501 C C . ILE B 1 133 ? 18.615 -10.046 31.033 1.00 7.93 131 ILE B C 1
ATOM 2502 O O . ILE B 1 133 ? 17.452 -9.639 30.946 1.00 7.99 131 ILE B O 1
ATOM 2507 N N . THR B 1 134 ? 19.051 -11.128 30.399 1.00 8.24 132 THR B N 1
ATOM 2508 C CA . THR B 1 134 ? 18.135 -11.999 29.642 1.00 8.87 132 THR B CA 1
ATOM 2509 C C . THR B 1 134 ? 17.056 -12.663 30.513 1.00 9.53 132 THR B C 1
ATOM 2510 O O . THR B 1 134 ? 17.278 -12.940 31.693 1.00 9.62 132 THR B O 1
ATOM 2514 N N . LYS B 1 135 ? 15.892 -12.904 29.915 1.00 10.16 133 LYS B N 1
ATOM 2515 C CA . LYS B 1 135 ? 14.779 -13.614 30.536 1.00 11.03 133 LYS B CA 1
ATOM 2516 C C . LYS B 1 135 ? 15.063 -15.090 30.753 1.00 11.67 133 LYS B C 1
ATOM 2517 O O . LYS B 1 135 ? 15.779 -15.711 29.966 1.00 11.68 133 LYS B O 1
ATOM 2523 N N . PRO B 1 136 ? 14.455 -15.683 31.796 1.00 12.27 134 PRO B N 1
ATOM 2524 C CA . PRO B 1 136 ? 14.428 -17.139 31.823 1.00 13.22 134 PRO B CA 1
ATOM 2525 C C . PRO B 1 136 ? 13.766 -17.674 30.527 1.00 13.95 134 PRO B C 1
ATOM 2526 O O . PRO B 1 136 ? 12.813 -17.072 29.999 1.00 14.14 134 PRO B O 1
ATOM 2530 N N . GLY B 1 137 ? 14.288 -18.771 30.007 1.00 14.55 135 GLY B N 1
ATOM 2531 C CA . GLY B 1 137 ? 13.733 -19.361 28.806 1.00 15.29 135 GLY B CA 1
ATOM 2532 C C . GLY B 1 137 ? 14.088 -18.688 27.484 1.00 15.07 135 GLY B C 1
ATOM 2533 O O . GLY B 1 137 ? 13.586 -19.093 26.450 1.00 15.82 135 GLY B O 1
ATOM 2534 N N . TRP B 1 138 ? 14.949 -17.676 27.466 1.00 14.15 136 TRP B N 1
ATOM 2535 C CA . TRP B 1 138 ? 15.239 -17.014 26.180 1.00 13.90 136 TRP B CA 1
ATOM 2536 C C . TRP B 1 138 ? 15.911 -17.967 25.231 1.00 14.71 136 TRP B C 1
ATOM 2537 O O . TRP B 1 138 ? 16.508 -18.961 25.659 1.00 15.14 136 TRP B O 1
ATOM 2548 N N . ASP B 1 139 ? 15.775 -17.714 23.932 1.00 15.36 137 ASP B N 1
ATOM 2549 C CA . ASP B 1 139 ? 16.335 -18.613 22.906 1.00 16.34 137 ASP B CA 1
ATOM 2550 C C . ASP B 1 139 ? 17.815 -18.403 22.861 1.00 16.18 137 ASP B C 1
ATOM 2551 O O . ASP B 1 139 ? 18.312 -17.543 22.128 1.00 15.67 137 ASP B O 1
ATOM 2556 N N . THR B 1 140 ? 18.531 -19.192 23.649 1.00 16.86 138 THR B N 1
ATOM 2557 C CA . THR B 1 140 ? 19.967 -18.959 23.866 1.00 16.69 138 THR B CA 1
ATOM 2558 C C . THR B 1 140 ? 20.791 -19.143 22.618 1.00 17.41 138 THR B C 1
ATOM 2559 O O . THR B 1 140 ? 21.966 -18.788 22.599 1.00 17.87 138 THR B O 1
ATOM 2563 N N . GLN B 1 141 ? 20.214 -19.742 21.589 1.00 18.52 139 GLN B N 1
ATOM 2564 C CA . GLN B 1 141 ? 20.952 -20.045 20.375 1.00 19.18 139 GLN B CA 1
ATOM 2565 C C . GLN B 1 141 ? 20.710 -19.032 19.233 1.00 18.62 139 GLN B C 1
ATOM 2566 O O . GLN B 1 141 ? 21.244 -19.192 18.141 1.00 19.02 139 GLN B O 1
ATOM 2572 N N . ALA B 1 142 ? 19.938 -17.986 19.512 1.00 17.38 140 ALA B N 1
ATOM 2573 C CA . ALA B 1 142 ? 19.632 -16.932 18.539 1.00 16.97 140 ALA B CA 1
ATOM 2574 C C . ALA B 1 142 ? 20.624 -15.754 18.648 1.00 15.87 140 ALA B C 1
ATOM 2575 O O . ALA B 1 142 ? 21.250 -15.554 19.690 1.00 14.91 140 ALA B O 1
ATOM 2577 N N . ARG B 1 143 ? 20.746 -14.967 17.581 1.00 15.76 141 ARG B N 1
ATOM 2578 C CA . ARG B 1 143 ? 21.459 -13.696 17.673 1.00 15.20 141 ARG B CA 1
ATOM 2579 C C . ARG B 1 143 ? 20.692 -12.836 18.673 1.00 13.99 141 ARG B C 1
ATOM 2580 O O . ARG B 1 143 ? 19.475 -12.949 18.765 1.00 13.82 141 ARG B O 1
ATOM 2588 N N . LEU B 1 144 ? 21.416 -12.024 19.438 1.00 12.66 142 LEU B N 1
ATOM 2589 C CA . LEU B 1 144 ? 20.817 -11.295 20.563 1.00 11.84 142 LEU B CA 1
ATOM 2590 C C . LEU B 1 144 ? 19.789 -10.268 20.091 1.00 11.58 142 LEU B C 1
ATOM 2591 O O . LEU B 1 144 ? 20.026 -9.550 19.117 1.00 11.57 142 LEU B O 1
ATOM 2596 N N . ALA B 1 145 ? 18.662 -10.212 20.794 1.00 11.19 143 ALA B N 1
ATOM 2597 C CA . ALA B 1 145 ? 17.535 -9.362 20.442 1.00 11.21 143 ALA B CA 1
ATOM 2598 C C . ALA B 1 145 ? 16.904 -8.764 21.710 1.00 10.67 143 ALA B C 1
ATOM 2599 O O . ALA B 1 145 ? 17.046 -9.316 22.806 1.00 10.23 143 ALA B O 1
ATOM 2601 N N . ARG B 1 146 ? 16.183 -7.659 21.515 1.00 10.62 144 ARG B N 1
ATOM 2602 C CA . ARG B 1 146 ? 15.475 -6.962 22.588 1.00 10.44 144 ARG B CA 1
ATOM 2603 C C . ARG B 1 146 ? 14.520 -7.916 23.307 1.00 10.71 144 ARG B C 1
ATOM 2604 O O . ARG B 1 146 ? 14.430 -7.903 24.542 1.00 10.62 144 ARG B O 1
ATOM 2612 N N . ALA B 1 147 ? 13.850 -8.775 22.549 1.00 11.23 145 ALA B N 1
ATOM 2613 C CA . ALA B 1 147 ? 12.876 -9.702 23.149 1.00 11.70 145 ALA B CA 1
ATOM 2614 C C . ALA B 1 147 ? 13.528 -10.702 24.124 1.00 11.52 145 ALA B C 1
ATOM 2615 O O . ALA B 1 147 ? 12.834 -11.305 24.922 1.00 11.68 145 ALA B O 1
ATOM 2617 N N . HIS B 1 148 ? 14.855 -10.848 24.070 1.00 11.06 146 HIS B N 1
ATOM 2618 C CA . HIS B 1 148 ? 15.566 -11.746 24.977 1.00 11.10 146 HIS B CA 1
ATOM 2619 C C . HIS B 1 148 ? 15.781 -11.191 26.353 1.00 10.84 146 HIS B C 1
ATOM 2620 O O . HIS B 1 148 ? 16.057 -11.952 27.270 1.00 10.78 146 HIS B O 1
ATOM 2627 N N . PHE B 1 149 ? 15.694 -9.864 26.483 1.00 10.66 147 PHE B N 1
ATOM 2628 C CA . PHE B 1 149 ? 16.015 -9.167 27.705 1.00 10.43 147 PHE B CA 1
ATOM 2629 C C . PHE B 1 149 ? 14.783 -8.763 28.519 1.00 11.10 147 PHE B C 1
ATOM 2630 O O . PHE B 1 149 ? 13.727 -8.428 27.969 1.00 11.06 147 PHE B O 1
ATOM 2638 N N . GLU B 1 150 ? 14.941 -8.796 29.845 1.00 11.55 148 GLU B N 1
ATOM 2639 C CA . GLU B 1 150 ? 13.917 -8.292 30.732 1.00 12.46 148 GLU B CA 1
ATOM 2640 C C . GLU B 1 150 ? 13.676 -6.810 30.410 1.00 12.46 148 GLU B C 1
ATOM 2641 O O . GLU B 1 150 ? 14.628 -6.065 30.228 1.00 11.79 148 GLU B O 1
ATOM 2647 N N . PRO B 1 151 ? 12.401 -6.390 30.334 1.00 13.46 149 PRO B N 1
ATOM 2648 C CA . PRO B 1 151 ? 12.111 -4.982 30.015 1.00 13.73 149 PRO B CA 1
ATOM 2649 C C . PRO B 1 151 ? 12.626 -3.944 31.059 1.00 13.86 149 PRO B C 1
ATOM 2650 O O . PRO B 1 151 ? 12.862 -2.774 30.720 1.00 13.93 149 PRO B O 1
ATOM 2654 N N . ASP B 1 152 ? 12.813 -4.355 32.306 1.00 14.22 150 ASP B N 1
ATOM 2655 C CA . ASP B 1 152 ? 13.390 -3.450 33.286 1.00 14.38 150 ASP B CA 1
ATOM 2656 C C . ASP B 1 152 ? 14.850 -3.805 33.521 1.00 12.62 150 ASP B C 1
ATOM 2657 O O . ASP B 1 152 ? 15.200 -4.980 33.618 1.00 12.98 150 ASP B O 1
ATOM 2662 N N . PRO B 1 153 ? 15.706 -2.789 33.615 1.00 11.17 151 PRO B N 1
ATOM 2663 C CA . PRO B 1 153 ? 17.115 -3.027 33.933 1.00 10.13 151 PRO B CA 1
ATOM 2664 C C . PRO B 1 153 ? 17.282 -3.733 35.276 1.00 9.74 151 PRO B C 1
ATOM 2665 O O . PRO B 1 153 ? 16.531 -3.505 36.221 1.00 9.47 151 PRO B O 1
ATOM 2669 N N . LEU B 1 154 ? 18.243 -4.646 35.320 1.00 9.21 152 LEU B N 1
ATOM 2670 C CA . LEU B 1 154 ? 18.631 -5.271 36.566 1.00 9.23 152 LEU B CA 1
ATOM 2671 C C . LEU B 1 154 ? 19.141 -4.172 37.547 1.00 9.03 152 LEU B C 1
ATOM 2672 O O . LEU B 1 154 ? 18.845 -4.200 38.726 1.00 9.29 152 LEU B O 1
ATOM 2677 N N . LYS B 1 155 ? 19.881 -3.207 37.029 1.00 8.50 153 LYS B N 1
ATOM 2678 C CA . LYS B 1 155 ? 20.446 -2.133 37.857 1.00 8.56 153 LYS B CA 1
ATOM 2679 C C . LYS B 1 155 ? 20.725 -0.921 36.980 1.00 8.01 153 LYS B C 1
ATOM 2680 O O . LYS B 1 155 ? 21.131 -1.082 35.823 1.00 7.58 153 LYS B O 1
ATOM 2686 N N . VAL B 1 156 ? 20.484 0.274 37.522 1.00 7.94 154 VAL B N 1
ATOM 2687 C CA . VAL B 1 156 ? 20.798 1.528 36.842 1.00 7.79 154 VAL B CA 1
ATOM 2688 C C . VAL B 1 156 ? 21.580 2.431 37.806 1.00 7.87 154 VAL B C 1
ATOM 2689 O O . VAL B 1 156 ? 21.244 2.522 39.010 1.00 8.23 154 VAL B O 1
ATOM 2693 N N . TYR B 1 157 ? 22.618 3.079 37.297 1.00 7.51 155 TYR B N 1
ATOM 2694 C CA . TYR B 1 157 ? 23.358 4.065 38.066 1.00 7.73 155 TYR B CA 1
ATOM 2695 C C . TYR B 1 157 ? 23.248 5.382 37.325 1.00 7.60 155 TYR B C 1
ATOM 2696 O O . TYR B 1 157 ? 23.828 5.535 36.237 1.00 7.17 155 TYR B O 1
ATOM 2705 N N . LEU B 1 158 ? 22.494 6.319 37.885 1.00 7.86 156 LEU B N 1
ATOM 2706 C CA . LEU B 1 158 ? 22.143 7.559 37.170 1.00 7.95 156 LEU B CA 1
ATOM 2707 C C . LEU B 1 158 ? 22.915 8.732 37.747 1.00 8.48 156 LEU B C 1
ATOM 2708 O O . LEU B 1 158 ? 22.856 8.949 38.947 1.00 9.12 156 LEU B O 1
ATOM 2713 N N . ASN B 1 159 ? 23.659 9.466 36.915 1.00 8.54 157 ASN B N 1
ATOM 2714 C CA . ASN B 1 159 ? 24.289 10.726 37.341 1.00 9.09 157 ASN B CA 1
ATOM 2715 C C . ASN B 1 159 ? 23.223 11.817 37.231 1.00 9.41 157 ASN B C 1
ATOM 2716 O O . ASN B 1 159 ? 22.491 11.856 36.267 1.00 9.36 157 ASN B O 1
ATOM 2721 N N . THR B 1 160 ? 23.111 12.676 38.232 1.00 9.86 158 THR B N 1
ATOM 2722 C CA . THR B 1 160 ? 22.039 13.680 38.262 1.00 10.26 158 THR B CA 1
ATOM 2723 C C . THR B 1 160 ? 22.488 15.064 37.840 1.00 10.67 158 THR B C 1
ATOM 2724 O O . THR B 1 160 ? 21.636 15.953 37.654 1.00 11.07 158 THR B O 1
ATOM 2728 N N . TYR B 1 161 ? 23.796 15.279 37.689 1.00 10.59 159 TYR B N 1
ATOM 2729 C CA . TYR B 1 161 ? 24.283 16.638 37.406 1.00 11.21 159 TYR B CA 1
ATOM 2730 C C . TYR B 1 161 ? 23.797 17.142 36.033 1.00 10.98 159 TYR B C 1
ATOM 2731 O O . TYR B 1 161 ? 24.020 16.514 35.000 1.00 10.29 159 TYR B O 1
ATOM 2740 N N . GLN B 1 162 ? 23.120 18.283 36.062 1.00 11.58 160 GLN B N 1
ATOM 2741 C CA . GLN B 1 162 ? 22.567 18.907 34.867 1.00 11.70 160 GLN B CA 1
ATOM 2742 C C . GLN B 1 162 ? 22.677 20.427 34.972 1.00 12.59 160 GLN B C 1
ATOM 2743 O O . GLN B 1 162 ? 22.630 20.968 36.081 1.00 13.05 160 GLN B O 1
ATOM 2749 N N . PRO B 1 163 ? 22.848 21.118 33.830 1.00 12.82 161 PRO B N 1
ATOM 2750 C CA . PRO B 1 163 ? 23.078 20.561 32.495 1.00 12.36 161 PRO B CA 1
ATOM 2751 C C . PRO B 1 163 ? 24.500 20.002 32.301 1.00 12.06 161 PRO B C 1
ATOM 2752 O O . PRO B 1 163 ? 25.407 20.320 33.085 1.00 12.25 161 PRO B O 1
ATOM 2756 N N . TYR B 1 164 ? 24.705 19.196 31.254 1.00 11.63 162 TYR B N 1
ATOM 2757 C CA . TYR B 1 164 ? 26.035 18.595 31.024 1.00 11.41 162 TYR B CA 1
ATOM 2758 C C . TYR B 1 164 ? 27.149 19.628 30.779 1.00 12.11 162 TYR B C 1
ATOM 2759 O O . TYR B 1 164 ? 28.312 19.292 30.859 1.00 11.90 162 TYR B O 1
ATOM 2768 N N . TRP B 1 165 ? 26.781 20.877 30.481 1.00 13.02 163 TRP B N 1
ATOM 2769 C CA . TRP B 1 165 ? 27.751 21.955 30.266 1.00 13.95 163 TRP B CA 1
ATOM 2770 C C . TRP B 1 165 ? 27.885 22.876 31.442 1.00 14.74 163 TRP B C 1
ATOM 2771 O O . TRP B 1 165 ? 28.550 23.906 31.365 1.00 15.62 163 TRP B O 1
ATOM 2782 N N . GLY B 1 166 ? 27.267 22.526 32.564 1.00 14.60 164 GLY B N 1
ATOM 2783 C CA . GLY B 1 166 ? 27.351 23.362 33.745 1.00 15.37 164 GLY B CA 1
ATOM 2784 C C . GLY B 1 166 ? 28.756 23.408 34.316 1.00 15.74 164 GLY B C 1
ATOM 2785 O O . GLY B 1 166 ? 29.595 22.566 33.998 1.00 15.12 164 GLY B O 1
ATOM 2786 N N . PRO B 1 167 ? 29.009 24.386 35.193 1.00 16.85 165 PRO B N 1
ATOM 2787 C CA . PRO B 1 167 ? 30.365 24.669 35.657 1.00 17.50 165 PRO B CA 1
ATOM 2788 C C . PRO B 1 167 ? 31.051 23.495 36.351 1.00 17.09 165 PRO B C 1
ATOM 2789 O O . PRO B 1 167 ? 32.274 23.422 36.340 1.00 17.38 165 PRO B O 1
ATOM 2793 N N . ASP B 1 168 ? 30.274 22.579 36.924 1.00 16.70 166 ASP B N 1
ATOM 2794 C CA . ASP B 1 168 ? 30.825 21.418 37.647 1.00 16.43 166 ASP B CA 1
ATOM 2795 C C . ASP B 1 168 ? 30.704 20.087 36.897 1.00 15.23 166 ASP B C 1
ATOM 2796 O O . ASP B 1 168 ? 30.904 19.034 37.487 1.00 14.67 166 ASP B O 1
ATOM 2801 N N . ALA B 1 169 ? 30.407 20.139 35.599 1.00 14.85 167 ALA B N 1
ATOM 2802 C CA . ALA B 1 169 ? 30.191 18.935 34.787 1.00 13.93 167 ALA B CA 1
ATOM 2803 C C . ALA B 1 169 ? 31.369 17.956 34.791 1.00 13.56 167 ALA B C 1
ATOM 2804 O O . ALA B 1 169 ? 31.151 16.752 34.879 1.00 12.65 167 ALA B O 1
ATOM 2806 N N . ASP B 1 170 ? 32.601 18.457 34.706 1.00 14.18 168 ASP B N 1
ATOM 2807 C CA . ASP B 1 170 ? 33.763 17.550 34.644 1.00 14.29 168 ASP B CA 1
ATOM 2808 C C . ASP B 1 170 ? 33.823 16.641 35.886 1.00 13.94 168 ASP B C 1
ATOM 2809 O O . ASP B 1 170 ? 33.720 15.408 35.767 1.00 13.08 168 ASP B O 1
ATOM 2814 N N . LYS B 1 171 ? 33.916 17.248 37.067 1.00 14.35 169 LYS B N 1
ATOM 2815 C CA . LYS B 1 171 ? 33.908 16.487 38.325 1.00 14.37 169 LYS B CA 1
ATOM 2816 C C . LYS B 1 171 ? 32.664 15.609 38.523 1.00 13.76 169 LYS B C 1
ATOM 2817 O O . LYS B 1 171 ? 32.753 14.480 39.050 1.00 13.48 169 LYS B O 1
ATOM 2819 N N . GLU B 1 172 ? 31.494 16.117 38.128 1.00 13.65 170 GLU B N 1
ATOM 2820 C CA . GLU B 1 172 ? 30.243 15.419 38.422 1.00 13.23 170 GLU B CA 1
ATOM 2821 C C . GLU B 1 172 ? 29.873 14.361 37.386 1.00 12.02 170 GLU B C 1
ATOM 2822 O O . GLU B 1 172 ? 29.174 13.418 37.718 1.00 11.50 170 GLU B O 1
ATOM 2828 N N . LEU B 1 173 ? 30.328 14.490 36.142 1.00 11.43 171 LEU B N 1
ATOM 2829 C CA . LEU B 1 173 ? 29.888 13.536 35.105 1.00 10.46 171 LEU B CA 1
ATOM 2830 C C . LEU B 1 173 ? 31.000 12.666 34.509 1.00 10.23 171 LEU B C 1
ATOM 2831 O O . LEU B 1 173 ? 30.696 11.675 33.853 1.00 9.65 171 LEU B O 1
ATOM 2836 N N . ILE B 1 174 ? 32.270 13.033 34.678 1.00 10.47 172 ILE B N 1
ATOM 2837 C CA . ILE B 1 174 ? 33.344 12.275 34.001 1.00 10.34 172 ILE B CA 1
ATOM 2838 C C . ILE B 1 174 ? 34.090 11.379 34.991 1.00 10.32 172 ILE B C 1
ATOM 2839 O O . ILE B 1 174 ? 34.679 11.880 35.937 1.00 10.85 172 ILE B O 1
ATOM 2844 N N . PRO B 1 175 ? 34.100 10.057 34.753 1.00 9.76 173 PRO B N 1
ATOM 2845 C CA . PRO B 1 175 ? 34.942 9.157 35.533 1.00 9.89 173 PRO B CA 1
ATOM 2846 C C . PRO B 1 175 ? 36.400 9.621 35.593 1.00 10.52 173 PRO B C 1
ATOM 2847 O O . PRO B 1 175 ? 36.950 10.067 34.589 1.00 10.68 173 PRO B O 1
ATOM 2851 N N . GLN B 1 176 ? 36.989 9.531 36.781 1.00 11.02 174 GLN B N 1
ATOM 2852 C CA . GLN B 1 176 ? 38.383 9.877 37.046 1.00 11.87 174 GLN B CA 1
ATOM 2853 C C . GLN B 1 176 ? 39.259 8.605 37.219 1.00 11.95 174 GLN B C 1
ATOM 2854 O O . GLN B 1 176 ? 40.469 8.685 37.524 1.00 12.96 174 GLN B O 1
ATOM 2856 N N . GLY B 1 177 ? 38.647 7.451 37.014 1.00 11.26 175 GLY B N 1
ATOM 2857 C CA . GLY B 1 177 ? 39.315 6.143 37.063 1.00 11.23 175 GLY B CA 1
ATOM 2858 C C . GLY B 1 177 ? 38.288 5.054 36.748 1.00 10.57 175 GLY B C 1
ATOM 2859 O O . GLY B 1 177 ? 37.165 5.359 36.310 1.00 9.83 175 GLY B O 1
ATOM 2860 N N . GLU B 1 178 ? 38.661 3.792 36.968 1.00 10.66 176 GLU B N 1
ATOM 2861 C CA . GLU B 1 178 ? 37.726 2.684 36.804 1.00 10.26 176 GLU B CA 1
ATOM 2862 C C . GLU B 1 178 ? 36.416 2.944 37.549 1.00 9.85 176 GLU B C 1
ATOM 2863 O O . GLU B 1 178 ? 36.408 3.449 38.670 1.00 9.98 176 GLU B O 1
ATOM 2869 N N . THR B 1 179 ? 35.308 2.594 36.910 1.00 9.30 177 THR B N 1
ATOM 2870 C CA . THR B 1 179 ? 33.994 2.645 37.538 1.00 9.09 177 THR B CA 1
ATOM 2871 C C . THR B 1 179 ? 33.666 1.249 38.053 1.00 9.11 177 THR B C 1
ATOM 2872 O O . THR B 1 179 ? 33.683 0.292 37.274 1.00 8.80 177 THR B O 1
ATOM 2876 N N . ILE B 1 180 ? 33.364 1.164 39.350 1.00 9.52 178 ILE B N 1
ATOM 2877 C CA . ILE B 1 180 ? 33.099 -0.088 40.035 1.00 9.89 178 ILE B CA 1
ATOM 2878 C C . ILE B 1 180 ? 31.667 -0.127 40.566 1.00 9.85 178 ILE B C 1
ATOM 2879 O O . ILE B 1 180 ? 31.264 0.720 41.377 1.00 10.34 178 ILE B O 1
ATOM 2884 N N . HIS B 1 181 ? 30.918 -1.111 40.095 1.00 9.50 179 HIS B N 1
ATOM 2885 C CA . HIS B 1 181 ? 29.512 -1.268 40.451 1.00 9.55 179 HIS B CA 1
ATOM 2886 C C . HIS B 1 181 ? 29.348 -2.622 41.061 1.00 10.26 179 HIS B C 1
ATOM 2887 O O . HIS B 1 181 ? 30.109 -3.525 40.758 1.00 10.37 179 HIS B O 1
ATOM 2894 N N . GLU B 1 182 ? 28.372 -2.779 41.946 1.00 11.03 180 GLU B N 1
ATOM 2895 C CA . GLU B 1 182 ? 28.142 -4.072 42.571 1.00 11.82 180 GLU B CA 1
ATOM 2896 C C . GLU B 1 182 ? 26.654 -4.266 42.766 1.00 11.48 180 GLU B C 1
ATOM 2897 O O . GLU B 1 182 ? 25.960 -3.363 43.252 1.00 11.26 180 GLU B O 1
ATOM 2903 N N . PHE B 1 183 ? 26.166 -5.438 42.362 1.00 10.86 181 PHE B N 1
ATOM 2904 C CA . PHE B 1 183 ? 24.770 -5.795 42.583 1.00 10.79 181 PHE B CA 1
ATOM 2905 C C . PHE B 1 183 ? 24.629 -7.317 42.681 1.00 10.98 181 PHE B C 1
ATOM 2906 O O . PHE B 1 183 ? 25.567 -8.069 42.356 1.00 10.87 181 PHE B O 1
ATOM 2914 N N . ASN B 1 184 ? 23.461 -7.765 43.120 1.00 11.11 182 ASN B N 1
ATOM 2915 C CA . ASN B 1 184 ? 23.179 -9.191 43.155 1.00 11.52 182 ASN B CA 1
ATOM 2916 C C . ASN B 1 184 ? 22.540 -9.651 41.870 1.00 11.09 182 ASN B C 1
ATOM 2917 O O . ASN B 1 184 ? 21.640 -8.983 41.349 1.00 10.76 182 ASN B O 1
ATOM 2922 N N . LEU B 1 185 ? 23.016 -10.781 41.347 1.00 11.00 183 LEU B N 1
ATOM 2923 C CA . LEU B 1 185 ? 22.398 -11.372 40.177 1.00 10.79 183 LEU B CA 1
ATOM 2924 C C . LEU B 1 185 ? 21.040 -11.961 40.587 1.00 11.35 183 LEU B C 1
ATOM 2925 O O . LEU B 1 185 ? 20.856 -12.384 41.749 1.00 11.97 183 LEU B O 1
ATOM 2930 N N . PRO B 1 186 ? 20.071 -11.966 39.652 1.00 11.13 184 PRO B N 1
ATOM 2931 C CA . PRO B 1 186 ? 18.763 -12.541 39.961 1.00 11.78 184 PRO B CA 1
ATOM 2932 C C . PRO B 1 186 ? 18.819 -14.067 39.898 1.00 12.27 184 PRO B C 1
ATOM 2933 O O . PRO B 1 186 ? 19.904 -14.634 39.745 1.00 12.17 184 PRO B O 1
ATOM 2937 N N . THR B 1 187 ? 17.660 -14.714 40.018 1.00 12.82 185 THR B N 1
ATOM 2938 C CA . THR B 1 187 ? 17.568 -16.170 39.955 1.00 13.46 185 THR B CA 1
ATOM 2939 C C . THR B 1 187 ? 17.459 -16.621 38.491 1.00 13.10 185 THR B C 1
ATOM 2940 O O . THR B 1 187 ? 16.578 -16.169 37.751 1.00 12.73 185 THR B O 1
ATOM 2944 N N . ARG B 1 188 ? 18.403 -17.474 38.085 1.00 13.02 186 ARG B N 1
ATOM 2945 C CA . ARG B 1 188 ? 18.550 -17.937 36.707 1.00 12.92 186 ARG B CA 1
ATOM 2946 C C . ARG B 1 188 ? 19.204 -19.303 36.718 1.00 13.57 186 ARG B C 1
ATOM 2947 O O . ARG B 1 188 ? 19.883 -19.662 37.689 1.00 13.75 186 ARG B O 1
ATOM 2955 N N . THR B 1 189 ? 19.009 -20.055 35.638 1.00 13.92 187 THR B N 1
ATOM 2956 C CA . THR B 1 189 ? 19.773 -21.260 35.399 1.00 14.49 187 THR B CA 1
ATOM 2957 C C . THR B 1 189 ? 20.286 -21.244 33.954 1.00 14.02 187 THR B C 1
ATOM 2958 O O . THR B 1 189 ? 19.621 -20.733 33.049 1.00 13.70 187 THR B O 1
ATOM 2962 N N . GLY B 1 190 ? 21.485 -21.777 33.747 1.00 13.98 188 GLY B N 1
ATOM 2963 C CA . GLY B 1 190 ? 22.027 -21.900 32.394 1.00 13.75 188 GLY B CA 1
ATOM 2964 C C . GLY B 1 190 ? 22.596 -20.603 31.842 1.00 12.66 188 GLY B C 1
ATOM 2965 O O . GLY B 1 190 ? 22.985 -19.701 32.592 1.00 11.95 188 GLY B O 1
ATOM 2966 N N . TYR B 1 191 ? 22.643 -20.523 30.511 1.00 12.49 189 TYR B N 1
ATOM 2967 C CA . TYR B 1 191 ? 23.309 -19.421 29.822 1.00 11.64 189 TYR B CA 1
ATOM 2968 C C . TYR B 1 191 ? 22.430 -18.182 29.759 1.00 10.92 189 TYR B C 1
ATOM 2969 O O . TYR B 1 191 ? 21.260 -18.245 29.351 1.00 11.26 189 TYR B O 1
ATOM 2978 N N . HIS B 1 192 ? 23.019 -17.064 30.172 1.00 10.13 190 HIS B N 1
ATOM 2979 C CA . HIS B 1 192 ? 22.378 -15.761 30.195 1.00 9.47 190 HIS B CA 1
ATOM 2980 C C . HIS B 1 192 ? 23.359 -14.676 29.831 1.00 8.77 190 HIS B C 1
ATOM 2981 O O . HIS B 1 192 ? 24.571 -14.854 29.909 1.00 8.73 190 HIS B O 1
ATOM 2988 N N . VAL B 1 193 ? 22.831 -13.560 29.358 1.00 8.29 191 VAL B N 1
ATOM 2989 C CA . VAL B 1 193 ? 23.663 -12.474 28.923 1.00 7.78 191 VAL B CA 1
ATOM 2990 C C . VAL B 1 193 ? 23.322 -11.303 29.802 1.00 7.37 191 VAL B C 1
ATOM 2991 O O . VAL B 1 193 ? 22.158 -11.010 30.010 1.00 7.30 191 VAL B O 1
ATOM 2995 N N . LEU B 1 194 ? 24.365 -10.658 30.321 1.00 7.14 192 LEU B N 1
ATOM 2996 C CA . LEU B 1 194 ? 24.245 -9.415 31.060 1.00 6.79 192 LEU B CA 1
ATOM 2997 C C . LEU B 1 194 ? 24.797 -8.353 30.142 1.00 6.50 192 LEU B C 1
ATOM 2998 O O . LEU B 1 194 ? 25.952 -8.430 29.752 1.00 6.55 192 LEU B O 1
ATOM 3003 N N . LEU B 1 195 ? 23.972 -7.380 29.776 1.00 6.34 193 LEU B N 1
ATOM 3004 C CA . LEU B 1 195 ? 24.375 -6.323 28.870 1.00 6.15 193 LEU B CA 1
ATOM 3005 C C . LEU B 1 195 ? 24.622 -5.093 29.724 1.00 5.90 193 LEU B C 1
ATOM 3006 O O . LEU B 1 195 ? 23.690 -4.578 30.374 1.00 5.90 193 LEU B O 1
ATOM 3011 N N . ALA B 1 196 ? 25.888 -4.655 29.750 1.00 5.77 194 ALA B N 1
ATOM 3012 C CA . ALA B 1 196 ? 26.319 -3.448 30.454 1.00 5.65 194 ALA B CA 1
ATOM 3013 C C . ALA B 1 196 ? 26.392 -2.315 29.423 1.00 5.64 194 ALA B C 1
ATOM 3014 O O . ALA B 1 196 ? 26.987 -2.503 28.355 1.00 5.78 194 ALA B O 1
ATOM 3016 N N . VAL B 1 197 ? 25.774 -1.177 29.722 1.00 5.56 195 VAL B N 1
ATOM 3017 C CA . VAL B 1 197 ? 25.647 -0.091 28.755 1.00 5.66 195 VAL B CA 1
ATOM 3018 C C . VAL B 1 197 ? 26.033 1.205 29.412 1.00 5.79 195 VAL B C 1
ATOM 3019 O O . VAL B 1 197 ? 25.556 1.487 30.494 1.00 5.88 195 VAL B O 1
ATOM 3023 N N . TRP B 1 198 ? 26.902 1.978 28.755 1.00 5.94 196 TRP B N 1
ATOM 3024 C CA . TRP B 1 198 ? 27.428 3.231 29.304 1.00 6.12 196 TRP B CA 1
ATOM 3025 C C . TRP B 1 198 ? 26.964 4.365 28.431 1.00 6.35 196 TRP B C 1
ATOM 3026 O O . TRP B 1 198 ? 27.347 4.416 27.290 1.00 6.41 196 TRP B O 1
ATOM 3037 N N . ASP B 1 199 ? 26.089 5.242 28.950 1.00 6.56 197 ASP B N 1
ATOM 3038 C CA . ASP B 1 199 ? 25.424 6.294 28.146 1.00 6.80 197 ASP B CA 1
ATOM 3039 C C . ASP B 1 199 ? 26.204 7.596 28.276 1.00 6.98 197 ASP B C 1
ATOM 3040 O O . ASP B 1 199 ? 26.462 8.066 29.394 1.00 6.95 197 ASP B O 1
ATOM 3045 N N . VAL B 1 200 ? 26.500 8.221 27.140 1.00 7.15 198 VAL B N 1
ATOM 3046 C CA . VAL B 1 200 ? 27.249 9.479 27.102 1.00 7.55 198 VAL B CA 1
ATOM 3047 C C . VAL B 1 200 ? 26.260 10.650 27.060 1.00 7.88 198 VAL B C 1
ATOM 3048 O O . VAL B 1 200 ? 25.372 10.683 26.208 1.00 7.98 198 VAL B O 1
ATOM 3052 N N . ALA B 1 201 ? 26.435 11.613 27.959 1.00 8.20 199 ALA B N 1
ATOM 3053 C CA . ALA B 1 201 ? 25.494 12.712 28.128 1.00 8.66 199 ALA B CA 1
ATOM 3054 C C . ALA B 1 201 ? 25.466 13.653 26.950 1.00 9.26 199 ALA B C 1
ATOM 3055 O O . ALA B 1 201 ? 24.404 14.120 26.562 1.00 9.43 199 ALA B O 1
ATOM 3057 N N . ASP B 1 202 ? 26.640 13.951 26.405 1.00 9.73 200 ASP B N 1
ATOM 3058 C CA . ASP B 1 202 ? 26.772 15.002 25.386 1.00 10.50 200 ASP B CA 1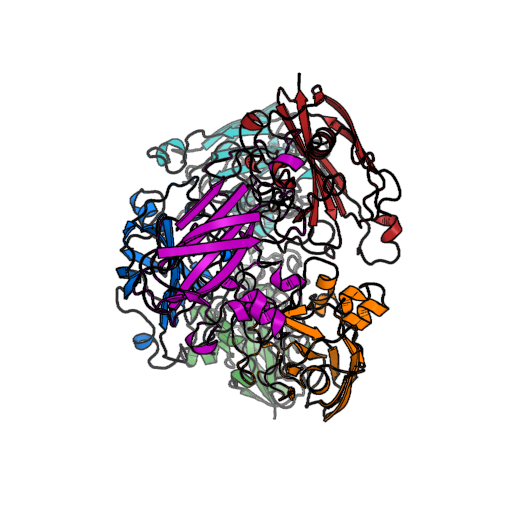
ATOM 3059 C C . ASP B 1 202 ? 27.059 14.492 23.974 1.00 10.53 200 ASP B C 1
ATOM 3060 O O . ASP B 1 202 ? 27.580 15.251 23.133 1.00 11.21 200 ASP B O 1
ATOM 3065 N N . THR B 1 203 ? 26.724 13.225 23.725 1.00 9.97 201 THR B N 1
ATOM 3066 C CA . THR B 1 203 ? 26.696 12.680 22.370 1.00 10.01 201 THR B CA 1
ATOM 3067 C C . THR B 1 203 ? 25.458 11.812 22.171 1.00 9.71 201 THR B C 1
ATOM 3068 O O . THR B 1 203 ? 24.672 11.570 23.100 1.00 9.40 201 THR B O 1
ATOM 3072 N N . ALA B 1 204 ? 25.308 11.320 20.955 1.00 9.85 202 ALA B N 1
ATOM 3073 C CA . ALA B 1 204 ? 24.163 10.478 20.576 1.00 9.77 202 ALA B CA 1
ATOM 3074 C C . ALA B 1 204 ? 24.267 9.034 21.077 1.00 9.20 202 ALA B C 1
ATOM 3075 O O . ALA B 1 204 ? 23.315 8.247 20.910 1.00 9.17 202 ALA B O 1
ATOM 3077 N N . ASN B 1 205 ? 25.414 8.689 21.670 1.00 8.91 203 ASN B N 1
ATOM 3078 C CA . ASN B 1 205 ? 25.842 7.294 21.792 1.00 8.52 203 ASN B CA 1
ATOM 3079 C C . ASN B 1 205 ? 26.020 6.703 23.202 1.00 7.85 203 ASN B C 1
ATOM 3080 O O . ASN B 1 205 ? 26.032 7.418 24.225 1.00 7.67 203 ASN B O 1
ATOM 3085 N N . ALA B 1 206 ? 26.079 5.373 23.212 1.00 7.29 204 ALA B N 1
ATOM 3086 C CA . ALA B 1 206 ? 26.415 4.552 24.376 1.00 6.82 204 ALA B CA 1
ATOM 3087 C C . ALA B 1 206 ? 27.410 3.483 23.941 1.00 6.69 204 ALA B C 1
ATOM 3088 O O . ALA B 1 206 ? 27.496 3.135 22.742 1.00 6.89 204 ALA B O 1
ATOM 3090 N N . PHE B 1 207 ? 28.151 2.969 24.913 1.00 6.37 205 PHE B N 1
ATOM 3091 C CA . PHE B 1 207 ? 29.045 1.845 24.714 1.00 6.33 205 PHE B CA 1
ATOM 3092 C C . PHE B 1 207 ? 28.398 0.559 25.263 1.00 6.04 205 PHE B C 1
ATOM 3093 O O . PHE B 1 207 ? 27.910 0.532 26.394 1.00 5.88 205 PHE B O 1
ATOM 3101 N N . TYR B 1 208 ? 28.401 -0.499 24.453 1.00 6.05 206 TYR B N 1
ATOM 3102 C CA . TYR B 1 208 ? 27.684 -1.751 24.728 1.00 5.93 206 TYR B CA 1
ATOM 3103 C C . TYR B 1 208 ? 28.665 -2.887 25.031 1.00 6.00 206 TYR B C 1
ATOM 3104 O O . TYR B 1 208 ? 29.508 -3.228 24.205 1.00 6.18 206 TYR B O 1
ATOM 3113 N N . GLN B 1 209 ? 28.526 -3.484 26.210 1.00 5.86 207 GLN B N 1
ATOM 3114 C CA . GLN B 1 209 ? 29.444 -4.525 26.667 1.00 6.08 207 GLN B CA 1
ATOM 3115 C C . GLN B 1 209 ? 28.647 -5.724 27.170 1.00 6.20 207 GLN B C 1
ATOM 3116 O O . GLN B 1 209 ? 28.192 -5.749 28.329 1.00 6.05 207 GLN B O 1
ATOM 3122 N N . VAL B 1 210 ? 28.480 -6.707 26.292 1.00 6.59 208 VAL B N 1
ATOM 3123 C CA A VAL B 1 210 ? 27.825 -7.964 26.649 0.50 6.86 208 VAL B CA 1
ATOM 3124 C CA B VAL B 1 210 ? 27.830 -7.968 26.652 0.50 6.87 208 VAL B CA 1
ATOM 3125 C C . VAL B 1 210 ? 28.774 -8.808 27.498 1.00 7.08 208 VAL B C 1
ATOM 3126 O O . VAL B 1 210 ? 29.947 -8.895 27.201 1.00 7.28 208 VAL B O 1
ATOM 3133 N N . ILE B 1 211 ? 28.257 -9.386 28.581 1.00 7.24 209 ILE B N 1
ATOM 3134 C CA . ILE B 1 211 ? 29.017 -10.297 29.453 1.00 7.64 209 ILE B CA 1
ATOM 3135 C C . ILE B 1 211 ? 28.283 -11.636 29.461 1.00 8.14 209 ILE B C 1
ATOM 3136 O O . ILE B 1 211 ? 27.083 -11.687 29.785 1.00 8.08 209 ILE B O 1
ATOM 3141 N N . ASP B 1 212 ? 28.979 -12.709 29.094 1.00 8.64 210 ASP B N 1
ATOM 3142 C CA . ASP B 1 212 ? 28.366 -14.031 29.045 1.00 9.26 210 ASP B CA 1
ATOM 3143 C C . ASP B 1 212 ? 28.449 -14.772 30.377 1.00 9.55 210 ASP B C 1
ATOM 3144 O O . ASP B 1 212 ? 29.534 -14.897 30.984 1.00 9.77 210 ASP B O 1
ATOM 3149 N N . LEU B 1 213 ? 27.288 -15.239 30.840 1.00 9.73 211 LEU B N 1
ATOM 3150 C CA . LEU B 1 213 ? 27.157 -15.881 32.161 1.00 10.07 211 LEU B CA 1
ATOM 3151 C C . LEU B 1 213 ? 26.574 -17.289 32.048 1.00 10.89 211 LEU B C 1
ATOM 3152 O O . LEU B 1 213 ? 25.650 -17.550 31.263 1.00 11.01 211 LEU B O 1
ATOM 3157 N N . ASN B 1 214 ? 27.102 -18.197 32.851 1.00 11.51 212 ASN B N 1
ATOM 3158 C CA . ASN B 1 214 ? 26.493 -19.499 32.987 1.00 12.37 212 ASN B CA 1
ATOM 3159 C C . ASN B 1 214 ? 26.081 -19.709 34.421 1.00 12.52 212 ASN B C 1
ATOM 3160 O O . ASN B 1 214 ? 26.932 -19.873 35.285 1.00 12.63 212 ASN B O 1
ATOM 3165 N N . PHE B 1 215 ? 24.779 -19.691 34.673 1.00 12.56 213 PHE B N 1
ATOM 3166 C CA . PHE B 1 215 ? 24.273 -19.894 36.030 1.00 13.03 213 PHE B CA 1
ATOM 3167 C C . PHE B 1 215 ? 24.148 -21.374 36.345 1.00 14.35 213 PHE B C 1
ATOM 3168 O O . PHE B 1 215 ? 23.618 -22.152 35.540 1.00 14.94 213 PHE B O 1
ATOM 3176 N N . ALA B 1 216 ? 24.586 -21.748 37.540 1.00 15.09 214 ALA B N 1
ATOM 3177 C CA . ALA B 1 216 ? 24.390 -23.107 38.052 1.00 16.41 214 ALA B CA 1
ATOM 3178 C C . ALA B 1 216 ? 22.917 -23.528 37.908 1.00 17.13 214 ALA B C 1
ATOM 3179 O O . ALA B 1 216 ? 22.023 -22.677 38.121 1.00 17.10 214 ALA B O 1
ATOM 3182 N N . VAL C 1 24 ? -9.098 -36.026 15.822 1.00 18.80 22 VAL C N 1
ATOM 3183 C CA . VAL C 1 24 ? -7.650 -36.002 15.358 1.00 19.10 22 VAL C CA 1
ATOM 3184 C C . VAL C 1 24 ? -6.732 -36.897 16.212 1.00 18.11 22 VAL C C 1
ATOM 3185 O O . VAL C 1 24 ? -5.925 -37.714 15.684 1.00 18.66 22 VAL C O 1
ATOM 3189 N N . ILE C 1 25 ? -6.812 -36.688 17.524 1.00 22.81 23 ILE C N 1
ATOM 3190 C CA . ILE C 1 25 ? -5.973 -37.395 18.468 1.00 20.98 23 ILE C CA 1
ATOM 3191 C C . ILE C 1 25 ? -6.693 -37.340 19.818 1.00 20.80 23 ILE C C 1
ATOM 3192 O O . ILE C 1 25 ? -7.346 -36.351 20.135 1.00 22.02 23 ILE C O 1
ATOM 3197 N N . THR C 1 26 ? -6.658 -38.455 20.542 1.00 19.51 24 THR C N 1
ATOM 3198 C CA . THR C 1 26 ? -7.009 -38.537 21.959 1.00 18.99 24 THR C CA 1
ATOM 3199 C C . THR C 1 26 ? -5.816 -39.235 22.600 1.00 17.28 24 THR C C 1
ATOM 3200 O O . THR C 1 26 ? -5.282 -40.178 22.007 1.00 16.45 24 THR C O 1
ATOM 3204 N N . PRO C 1 27 ? -5.377 -38.791 23.786 1.00 16.37 25 PRO C N 1
ATOM 3205 C CA . PRO C 1 27 ? -5.869 -37.639 24.544 1.00 16.24 25 PRO C CA 1
ATOM 3206 C C . PRO C 1 27 ? -5.683 -36.350 23.773 1.00 15.12 25 PRO C C 1
ATOM 3207 O O . PRO C 1 27 ? -4.757 -36.230 22.970 1.00 14.94 25 PRO C O 1
ATOM 3211 N N . GLU C 1 28 ? -6.543 -35.387 24.037 1.00 14.80 26 GLU C N 1
ATOM 3212 C CA . GLU C 1 28 ? -6.547 -34.159 23.268 1.00 14.27 26 GLU C CA 1
ATOM 3213 C C . GLU C 1 28 ? -5.158 -33.528 23.262 1.00 12.74 26 GLU C C 1
ATOM 3214 O O . GLU C 1 28 ? -4.591 -33.238 24.312 1.00 12.23 26 GLU C O 1
ATOM 3220 N N . SER C 1 29 ? -4.622 -33.332 22.062 1.00 11.78 27 SER C N 1
ATOM 3221 C CA . SER C 1 29 ? -3.402 -32.581 21.878 1.00 10.74 27 SER C CA 1
ATOM 3222 C C . SER C 1 29 ? -3.654 -31.090 22.139 1.00 10.59 27 SER C C 1
ATOM 3223 O O . SER C 1 29 ? -4.797 -30.626 22.276 1.00 10.88 27 SER C O 1
ATOM 3226 N N . ARG C 1 30 ? -2.560 -30.360 22.185 1.00 9.78 28 ARG C N 1
ATOM 3227 C CA . ARG C 1 30 ? -2.575 -28.931 22.374 1.00 9.92 28 ARG C CA 1
ATOM 3228 C C . ARG C 1 30 ? -3.361 -28.242 21.271 1.00 10.29 28 ARG C C 1
ATOM 3229 O O . ARG C 1 30 ? -4.221 -27.417 21.560 1.00 10.70 28 ARG C O 1
ATOM 3237 N N . ALA C 1 31 ? -3.112 -28.638 20.025 1.00 10.10 29 ALA C N 1
ATOM 3238 C CA . ALA C 1 31 ? -3.837 -28.101 18.884 1.00 10.81 29 ALA C CA 1
ATOM 3239 C C . ALA C 1 31 ? -5.329 -28.435 18.936 1.00 11.59 29 ALA C C 1
ATOM 3240 O O . ALA C 1 31 ? -6.163 -27.589 18.636 1.00 12.33 29 ALA C O 1
ATOM 3242 N N . VAL C 1 32 ? -5.673 -29.649 19.366 1.00 11.73 30 VAL C N 1
ATOM 3243 C CA . VAL C 1 32 ? -7.093 -30.030 19.514 1.00 12.62 30 VAL C CA 1
ATOM 3244 C C . VAL C 1 32 ? -7.816 -29.122 20.507 1.00 13.47 30 VAL C C 1
ATOM 3245 O O . VAL C 1 32 ? -8.906 -28.609 20.212 1.00 14.52 30 VAL C O 1
ATOM 3249 N N . TYR C 1 33 ? -7.207 -28.877 21.661 1.00 13.54 31 TYR C N 1
ATOM 3250 C CA . TYR C 1 33 ? -7.772 -27.918 22.626 1.00 14.43 31 TYR C CA 1
ATOM 3251 C C . TYR C 1 33 ? -7.944 -26.502 22.067 1.00 15.54 31 TYR C C 1
ATOM 3252 O O . TYR C 1 33 ? -8.958 -25.850 22.326 1.00 16.15 31 TYR C O 1
ATOM 3261 N N . LEU C 1 34 ? -6.961 -26.023 21.296 1.00 15.75 32 LEU C N 1
ATOM 3262 C CA . LEU C 1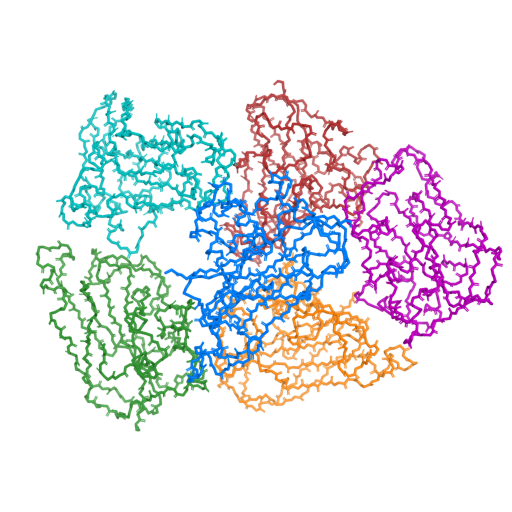 34 ? -7.113 -24.728 20.644 1.00 16.79 32 LEU C CA 1
ATOM 3263 C C . LEU C 1 34 ? -8.287 -24.787 19.654 1.00 18.19 32 LEU C C 1
ATOM 3264 O O . LEU C 1 34 ? -9.083 -23.869 19.585 1.00 18.73 32 LEU C O 1
ATOM 3269 N N . TYR C 1 35 ? -8.379 -25.868 18.885 1.00 19.06 33 TYR C N 1
ATOM 3270 C CA . TYR C 1 35 ? -9.501 -26.027 17.961 1.00 21.05 33 TYR C CA 1
ATOM 3271 C C . TYR C 1 35 ? -10.832 -25.970 18.723 1.00 22.38 33 TYR C C 1
ATOM 3272 O O . TYR C 1 35 ? -11.778 -25.322 18.278 1.00 23.27 33 TYR C O 1
ATOM 3281 N N . GLU C 1 36 ? -10.893 -26.614 19.885 1.00 22.57 34 GLU C N 1
ATOM 3282 C CA . GLU C 1 36 ? -12.131 -26.612 20.685 1.00 24.04 34 GLU C CA 1
ATOM 3283 C C . GLU C 1 36 ? -12.484 -25.248 21.255 1.00 24.48 34 GLU C C 1
ATOM 3284 O O . GLU C 1 36 ? -13.665 -24.922 21.374 1.00 25.31 34 GLU C O 1
ATOM 3290 N N . ALA C 1 37 ? -11.467 -24.453 21.586 1.00 23.64 35 ALA C N 1
ATOM 3291 C CA . ALA C 1 37 ? -11.657 -23.070 22.006 1.00 24.42 35 ALA C CA 1
ATOM 3292 C C . ALA C 1 37 ? -11.925 -22.104 20.814 1.00 25.44 35 ALA C C 1
ATOM 3293 O O . ALA C 1 37 ? -12.018 -20.896 21.003 1.00 26.36 35 ALA C O 1
ATOM 3295 N N . GLY C 1 38 ? -12.079 -22.638 19.602 1.00 25.58 36 GLY C N 1
ATOM 3296 C CA . GLY C 1 38 ? -12.339 -21.827 18.424 1.00 26.21 36 GLY C CA 1
ATOM 3297 C C . GLY C 1 38 ? -11.130 -21.041 17.920 1.00 25.87 36 GLY C C 1
ATOM 3298 O O . GLY C 1 38 ? -11.296 -20.088 17.155 1.00 26.98 36 GLY C O 1
ATOM 3299 N N . ARG C 1 39 ? -9.913 -21.427 18.317 1.00 24.03 37 ARG C N 1
ATOM 3300 C CA . ARG C 1 39 ? -8.716 -20.624 17.990 1.00 23.50 37 ARG C CA 1
ATOM 3301 C C . ARG C 1 39 ? -7.866 -21.201 16.851 1.00 22.62 37 ARG C C 1
ATOM 3302 O O . ARG C 1 39 ? -6.936 -20.554 16.377 1.00 22.43 37 ARG C O 1
ATOM 3310 N N . LEU C 1 40 ? -8.173 -22.416 16.413 1.00 22.03 38 LEU C N 1
ATOM 3311 C CA . LEU C 1 40 ? -7.603 -22.938 15.181 1.00 21.62 38 LEU C CA 1
ATOM 3312 C C . LEU C 1 40 ? -8.721 -23.576 14.425 1.00 22.60 38 LEU C C 1
ATOM 3313 O O . LEU C 1 40 ? -9.603 -24.155 15.048 1.00 22.94 38 LEU C O 1
ATOM 3318 N N . ASP C 1 41 ? -8.696 -23.487 13.100 1.00 23.43 39 ASP C N 1
ATOM 3319 C CA . ASP C 1 41 ? -9.674 -24.203 12.295 1.00 24.72 39 ASP C CA 1
ATOM 3320 C C . ASP C 1 41 ? -9.254 -25.670 12.101 1.00 24.26 39 ASP C C 1
ATOM 3321 O O . ASP C 1 41 ? -8.118 -26.051 12.370 1.00 22.82 39 ASP C O 1
ATOM 3326 N N . PHE C 1 42 ? -10.190 -26.487 11.638 1.00 25.46 40 PHE C N 1
ATOM 3327 C CA . PHE C 1 42 ? -9.955 -27.911 11.498 1.00 25.36 40 PHE C CA 1
ATOM 3328 C C . PHE C 1 42 ? -8.762 -28.178 10.586 1.00 24.02 40 PHE C C 1
ATOM 3329 O O . PHE C 1 42 ? -7.945 -29.067 10.853 1.00 22.73 40 PHE C O 1
ATOM 3337 N N . GLY C 1 43 ? -8.646 -27.384 9.527 1.00 24.04 41 GLY C N 1
ATOM 3338 C CA . GLY C 1 43 ? -7.517 -27.502 8.598 1.00 23.06 41 GLY C CA 1
ATOM 3339 C C . GLY C 1 43 ? -6.178 -27.307 9.296 1.00 21.43 41 GLY C C 1
ATOM 3340 O O . GLY C 1 43 ? -5.261 -28.112 9.128 1.00 20.58 41 GLY C O 1
ATOM 3341 N N . GLN C 1 44 ? -6.088 -26.260 10.111 1.00 20.93 42 GLN C N 1
ATOM 3342 C CA . GLN C 1 44 ? -4.862 -25.941 10.856 1.00 19.89 42 GLN C CA 1
ATOM 3343 C C . GLN C 1 44 ? -4.431 -27.060 11.820 1.00 18.90 42 GLN C C 1
ATOM 3344 O O . GLN C 1 44 ? -3.271 -27.467 11.814 1.00 17.60 42 GLN C O 1
ATOM 3350 N N . VAL C 1 45 ? -5.376 -27.570 12.614 1.00 18.93 43 VAL C N 1
ATOM 3351 C CA . VAL C 1 45 ? -5.127 -28.673 13.546 1.00 18.15 43 VAL C CA 1
ATOM 3352 C C . VAL C 1 45 ? -4.544 -29.912 12.868 1.00 17.87 43 VAL C C 1
ATOM 3353 O O . VAL C 1 45 ? -3.716 -30.613 13.459 1.00 17.21 43 VAL C O 1
ATOM 3357 N N . ASN C 1 46 ? -4.993 -30.159 11.639 1.00 18.42 44 ASN C N 1
ATOM 3358 C CA . ASN C 1 46 ? -4.552 -31.275 10.811 1.00 18.42 44 ASN C CA 1
ATOM 3359 C C . ASN C 1 46 ? -3.357 -31.013 9.864 1.00 18.05 44 ASN C C 1
ATOM 3360 O O . ASN C 1 46 ? -3.010 -31.892 9.072 1.00 17.94 44 ASN C O 1
ATOM 3365 N N . GLU C 1 47 ? -2.750 -29.825 9.917 1.00 17.16 45 GLU C N 1
ATOM 3366 C CA . GLU C 1 47 ? -1.607 -29.512 9.046 1.00 16.79 45 GLU C CA 1
ATOM 3367 C C . GLU C 1 47 ? -0.435 -28.930 9.860 1.00 15.03 45 GLU C C 1
ATOM 3368 O O . GLU C 1 47 ? 0.152 -27.902 9.517 1.00 14.77 45 GLU C O 1
ATOM 3374 N N . LEU C 1 48 ? -0.073 -29.625 10.932 1.00 13.58 46 LEU C N 1
ATOM 3375 C CA . LEU C 1 48 ? 1.098 -29.255 11.715 1.00 12.49 46 LEU C CA 1
ATOM 3376 C C . LEU C 1 48 ? 2.223 -30.098 11.143 1.00 11.94 46 LEU C C 1
ATOM 3377 O O . LEU C 1 48 ? 2.766 -31.025 11.785 1.00 11.14 46 LEU C O 1
ATOM 3382 N N . GLU C 1 49 ? 2.551 -29.746 9.902 1.00 12.03 47 GLU C N 1
ATOM 3383 C CA . GLU C 1 49 ? 3.351 -30.544 9.010 1.00 11.82 47 GLU C CA 1
ATOM 3384 C C . GLU C 1 49 ? 4.685 -29.842 8.760 1.00 11.34 47 GLU C C 1
ATOM 3385 O O . GLU C 1 49 ? 4.722 -28.697 8.287 1.00 11.44 47 GLU C O 1
ATOM 3391 N N . GLY C 1 50 ? 5.761 -30.536 9.102 1.00 10.39 48 GLY C N 1
ATOM 3392 C CA . GLY C 1 50 ? 7.126 -30.086 8.857 1.00 10.14 48 GLY C CA 1
ATOM 3393 C C . GLY C 1 50 ? 7.996 -31.268 8.459 1.00 9.72 48 GLY C C 1
ATOM 3394 O O . GLY C 1 50 ? 7.513 -32.389 8.317 1.00 9.17 48 GLY C O 1
ATOM 3395 N N . GLY C 1 51 ? 9.291 -31.020 8.312 1.00 9.68 49 GLY C N 1
ATOM 3396 C CA . GLY C 1 51 ? 10.213 -32.058 7.862 1.00 9.56 49 GLY C CA 1
ATOM 3397 C C . GLY C 1 51 ? 10.249 -33.168 8.883 1.00 9.05 49 GLY C C 1
ATOM 3398 O O . GLY C 1 51 ? 10.156 -32.924 10.103 1.00 8.74 49 GLY C O 1
ATOM 3399 N N . LYS C 1 52 ? 10.320 -34.392 8.379 1.00 9.00 50 LYS C N 1
ATOM 3400 C CA . LYS C 1 52 ? 10.303 -35.581 9.214 1.00 8.61 50 LYS C CA 1
ATOM 3401 C C . LYS C 1 52 ? 11.689 -35.893 9.791 1.00 8.69 50 LYS C C 1
ATOM 3402 O O . LYS C 1 52 ? 12.671 -35.249 9.455 1.00 8.96 50 LYS C O 1
ATOM 3408 N N . PHE C 1 53 ? 11.731 -36.883 10.679 1.00 8.63 51 PHE C N 1
ATOM 3409 C CA . PHE C 1 53 ? 12.944 -37.386 11.355 1.00 8.85 51 PHE C CA 1
ATOM 3410 C C . PHE C 1 53 ? 13.448 -36.494 12.508 1.00 9.11 51 PHE C C 1
ATOM 3411 O O . PHE C 1 53 ? 14.649 -36.494 12.826 1.00 9.29 51 PHE C O 1
ATOM 3419 N N . PHE C 1 54 ? 12.534 -35.779 13.163 1.00 8.99 52 PHE C N 1
ATOM 3420 C CA . PHE C 1 54 ? 12.862 -35.158 14.434 1.00 9.07 52 PHE C CA 1
ATOM 3421 C C . PHE C 1 54 ? 13.543 -36.237 15.287 1.00 9.15 52 PHE C C 1
ATOM 3422 O O . PHE C 1 54 ? 13.111 -37.383 15.264 1.00 9.12 52 PHE C O 1
ATOM 3430 N N . PRO C 1 55 ? 14.602 -35.884 16.056 1.00 9.41 53 PRO C N 1
ATOM 3431 C CA . PRO C 1 55 ? 15.198 -34.580 16.370 1.00 9.62 53 PRO C CA 1
ATOM 3432 C C . PRO C 1 55 ? 16.353 -34.156 15.470 1.00 10.08 53 PRO C C 1
ATOM 3433 O O . PRO C 1 55 ? 17.114 -33.254 15.822 1.00 10.08 53 PRO C O 1
ATOM 3437 N N . ALA C 1 56 ? 16.484 -34.782 14.308 1.00 10.21 54 ALA C N 1
ATOM 3438 C CA . ALA C 1 56 ? 17.448 -34.317 13.330 1.00 10.83 54 ALA C CA 1
ATOM 3439 C C . ALA C 1 56 ? 17.216 -32.823 13.065 1.00 11.14 54 ALA C C 1
ATOM 3440 O O . ALA C 1 56 ? 16.074 -32.325 13.161 1.00 10.54 54 ALA C O 1
ATOM 3442 N N . THR C 1 57 ? 18.292 -32.114 12.741 1.00 12.11 55 THR C N 1
ATOM 3443 C CA . THR C 1 57 ? 18.213 -30.706 12.355 1.00 12.80 55 THR C CA 1
ATOM 3444 C C . THR C 1 57 ? 18.356 -30.501 10.829 1.00 13.58 55 THR C C 1
ATOM 3445 O O . THR C 1 57 ? 18.007 -29.450 10.304 1.00 14.33 55 THR C O 1
ATOM 3449 N N . GLN C 1 58 ? 18.833 -31.517 10.123 1.00 13.61 56 GLN C N 1
ATOM 3450 C CA . GLN C 1 58 ? 19.193 -31.389 8.719 1.00 14.13 56 GLN C CA 1
ATOM 3451 C C . GLN C 1 58 ? 18.123 -31.996 7.820 1.00 13.13 56 GLN C C 1
ATOM 3452 O O . GLN C 1 58 ? 17.377 -32.889 8.236 1.00 12.22 56 GLN C O 1
ATOM 3458 N N . SER C 1 59 ? 18.044 -31.485 6.599 1.00 13.14 57 SER C N 1
ATOM 3459 C CA . SER C 1 59 ? 17.165 -32.054 5.560 1.00 12.82 57 SER C CA 1
ATOM 3460 C C . SER C 1 59 ? 18.008 -32.930 4.612 1.00 13.12 57 SER C C 1
ATOM 3461 O O . SER C 1 59 ? 19.221 -32.974 4.733 1.00 13.53 57 SER C O 1
ATOM 3464 N N . GLY C 1 60 ? 17.359 -33.624 3.685 1.00 13.12 58 GLY C N 1
ATOM 3465 C CA . GLY C 1 60 ? 18.044 -34.527 2.736 1.00 13.60 58 GLY C CA 1
ATOM 3466 C C . GLY C 1 60 ? 18.554 -35.836 3.350 1.00 13.45 58 GLY C C 1
ATOM 3467 O O . GLY C 1 60 ? 19.417 -36.486 2.776 1.00 13.91 58 GLY C O 1
ATOM 3468 N N . LEU C 1 61 ? 18.030 -36.213 4.521 1.00 12.73 59 LEU C N 1
ATOM 3469 C CA . LEU C 1 61 ? 18.461 -37.414 5.203 1.00 12.87 59 LEU C CA 1
ATOM 3470 C C . LEU C 1 61 ? 17.629 -38.584 4.732 1.00 12.94 59 LEU C C 1
ATOM 3471 O O . LEU C 1 61 ? 16.465 -38.416 4.417 1.00 12.41 59 LEU C O 1
ATOM 3476 N N . ARG C 1 62 ? 18.224 -39.772 4.711 1.00 13.65 60 ARG C N 1
ATOM 3477 C CA . ARG C 1 62 ? 17.491 -40.965 4.296 1.00 14.08 60 ARG C CA 1
ATOM 3478 C C . ARG C 1 62 ? 16.788 -41.576 5.494 1.00 13.19 60 ARG C C 1
ATOM 3479 O O . ARG C 1 62 ? 17.247 -41.428 6.648 1.00 12.48 60 ARG C O 1
ATOM 3487 N N . ASP C 1 63 ? 15.698 -42.292 5.224 1.00 12.41 61 ASP C N 1
ATOM 3488 C CA . ASP C 1 63 ? 15.035 -43.001 6.301 1.00 11.98 61 ASP C CA 1
ATOM 3489 C C . ASP C 1 63 ? 15.979 -44.109 6.808 1.00 12.33 61 ASP C C 1
ATOM 3490 O O . ASP C 1 63 ? 16.607 -44.765 6.002 1.00 12.90 61 ASP C O 1
ATOM 3495 N N . PRO C 1 64 ? 16.087 -44.301 8.136 1.00 12.13 62 PRO C N 1
ATOM 3496 C CA . PRO C 1 64 ? 17.012 -45.328 8.639 1.00 12.62 62 PRO C CA 1
ATOM 3497 C C . PRO C 1 64 ? 16.546 -46.780 8.455 1.00 12.62 62 PRO C C 1
ATOM 3498 O O . PRO C 1 64 ? 17.372 -47.698 8.476 1.00 13.58 62 PRO C O 1
ATOM 3502 N N . ASP C 1 65 ? 15.244 -46.993 8.278 1.00 11.87 63 ASP C N 1
ATOM 3503 C CA . ASP C 1 65 ? 14.685 -48.338 8.081 1.00 11.80 63 ASP C CA 1
ATOM 3504 C C . ASP C 1 65 ? 14.263 -48.608 6.633 1.00 11.70 63 ASP C C 1
ATOM 3505 O O . ASP C 1 65 ? 14.324 -49.750 6.166 1.00 12.10 63 ASP C O 1
ATOM 3510 N N . ALA C 1 66 ? 13.862 -47.568 5.916 1.00 11.06 64 ALA C N 1
ATOM 3511 C CA . ALA C 1 66 ? 13.296 -47.730 4.576 1.00 11.16 64 ALA C CA 1
ATOM 3512 C C . ALA C 1 66 ? 14.088 -46.901 3.551 1.00 11.28 64 ALA C C 1
ATOM 3513 O O . ALA C 1 66 ? 13.761 -45.746 3.303 1.00 11.00 64 ALA C O 1
ATOM 3515 N N . PRO C 1 67 ? 15.145 -47.486 2.974 1.00 11.77 65 PRO C N 1
ATOM 3516 C CA . PRO C 1 67 ? 16.033 -46.771 2.049 1.00 12.16 65 PRO C CA 1
ATOM 3517 C C . PRO C 1 67 ? 15.343 -46.009 0.899 1.00 12.26 65 PRO C C 1
ATOM 3518 O O . PRO C 1 67 ? 15.830 -44.958 0.512 1.00 12.47 65 PRO C O 1
ATOM 3522 N N . ASP C 1 68 ? 14.232 -46.521 0.356 1.00 12.26 66 ASP C N 1
ATOM 3523 C CA . ASP C 1 68 ? 13.556 -45.861 -0.792 1.00 12.47 66 ASP C CA 1
ATOM 3524 C C . ASP C 1 68 ? 12.554 -44.762 -0.407 1.00 11.88 66 ASP C C 1
ATOM 3525 O O . ASP C 1 68 ? 12.044 -44.068 -1.273 1.00 12.07 66 ASP C O 1
ATOM 3530 N N . ASP C 1 69 ? 12.260 -44.614 0.876 1.00 11.30 67 ASP C N 1
ATOM 3531 C CA . ASP C 1 69 ? 11.390 -43.540 1.329 1.00 10.86 67 ASP C CA 1
ATOM 3532 C C . ASP C 1 69 ? 11.981 -42.159 0.938 1.00 11.02 67 ASP C C 1
ATOM 3533 O O . ASP C 1 69 ? 13.202 -41.980 0.840 1.00 11.27 67 ASP C O 1
ATOM 3538 N N . VAL C 1 70 ? 11.100 -41.198 0.690 1.00 11.05 68 VAL C N 1
ATOM 3539 C CA . VAL C 1 70 ? 11.503 -39.862 0.296 1.00 11.24 68 VAL C CA 1
ATOM 3540 C C . VAL C 1 70 ? 12.314 -39.258 1.427 1.00 10.88 68 VAL C C 1
ATOM 3541 O O . VAL C 1 70 ? 11.984 -39.462 2.584 1.00 10.32 68 VAL C O 1
ATOM 3545 N N . ALA C 1 71 ? 13.392 -38.557 1.087 1.00 11.29 69 ALA C N 1
ATOM 3546 C CA . ALA C 1 71 ? 14.271 -37.954 2.091 1.00 11.27 69 ALA C CA 1
ATOM 3547 C C . ALA C 1 71 ? 13.535 -36.806 2.807 1.00 11.06 69 ALA C C 1
ATOM 3548 O O . ALA C 1 71 ? 12.598 -36.241 2.260 1.00 11.29 69 ALA C O 1
ATOM 3550 N N . ASN C 1 72 ? 13.923 -36.488 4.033 1.00 10.98 70 ASN C N 1
ATOM 3551 C CA . ASN C 1 72 ? 13.196 -35.476 4.789 1.00 10.94 70 ASN C CA 1
ATOM 3552 C C . ASN C 1 72 ? 13.459 -34.054 4.266 1.00 11.77 70 ASN C C 1
ATOM 3553 O O . ASN C 1 72 ? 14.496 -33.780 3.648 1.00 12.48 70 ASN C O 1
ATOM 3558 N N . GLY C 1 73 ? 12.504 -33.173 4.492 1.00 12.06 71 GLY C N 1
ATOM 3559 C CA . GLY C 1 73 ? 12.749 -31.736 4.417 1.00 12.97 71 GLY C CA 1
ATOM 3560 C C . GLY C 1 73 ? 13.251 -31.261 5.778 1.00 13.24 71 GLY C C 1
ATOM 3561 O O . GLY C 1 73 ? 13.580 -32.083 6.646 1.00 12.52 71 GLY C O 1
ATOM 3562 N N . MET C 1 74 ? 13.337 -29.944 5.954 1.00 14.41 72 MET C N 1
ATOM 3563 C CA . MET C 1 74 ? 13.886 -29.368 7.172 1.00 15.41 72 MET C CA 1
ATOM 3564 C C . MET C 1 74 ? 12.949 -29.645 8.339 1.00 13.91 72 MET C C 1
ATOM 3565 O O . MET C 1 74 ? 11.800 -29.181 8.335 1.00 13.38 72 MET C O 1
ATOM 3570 N N . PRO C 1 75 ? 13.419 -30.398 9.344 1.00 12.58 73 PRO C N 1
ATOM 3571 C CA . PRO C 1 75 ? 12.510 -30.560 10.478 1.00 11.80 73 PRO C CA 1
ATOM 3572 C C . PRO C 1 75 ? 12.243 -29.224 11.190 1.00 11.43 73 PRO C C 1
ATOM 3573 O O . PRO C 1 75 ? 13.013 -28.274 11.026 1.00 11.97 73 PRO C O 1
ATOM 3577 N N . PRO C 1 76 ? 11.177 -29.151 11.989 1.00 10.63 74 PRO C N 1
ATOM 3578 C CA . PRO C 1 76 ? 10.895 -27.898 12.729 1.00 10.48 74 PRO C CA 1
ATOM 3579 C C . PRO C 1 76 ? 12.074 -27.399 13.563 1.00 10.38 74 PRO C C 1
ATOM 3580 O O . PRO C 1 76 ? 12.715 -28.173 14.270 1.00 10.15 74 PRO C O 1
ATOM 3584 N N . ARG C 1 77 ? 12.364 -26.116 13.478 1.00 10.57 75 ARG C N 1
ATOM 3585 C CA . ARG C 1 77 ? 13.413 -25.540 14.324 1.00 10.80 75 ARG C CA 1
ATOM 3586 C C . ARG C 1 77 ? 13.004 -25.612 15.802 1.00 10.36 75 ARG C C 1
ATOM 3587 O O . ARG C 1 77 ? 11.806 -25.637 16.129 1.00 9.90 75 ARG C O 1
ATOM 3589 N N . ASP C 1 78 ? 14.001 -25.608 16.690 1.00 10.49 76 ASP C N 1
ATOM 3590 C CA . ASP C 1 78 ? 13.763 -25.401 18.120 1.00 10.41 76 ASP C CA 1
ATOM 3591 C C . ASP C 1 78 ? 12.919 -24.140 18.275 1.00 10.51 76 ASP C C 1
ATOM 3592 O O . ASP C 1 78 ? 13.167 -23.164 17.592 1.00 10.87 76 ASP C O 1
ATOM 3597 N N . GLY C 1 79 ? 11.911 -24.202 19.134 1.00 10.17 77 GLY C N 1
ATOM 3598 C CA . GLY C 1 79 ? 10.943 -23.123 19.298 1.00 10.54 77 GLY C CA 1
ATOM 3599 C C . GLY C 1 79 ? 9.745 -23.168 18.367 1.00 10.49 77 GLY C C 1
ATOM 3600 O O . GLY C 1 79 ? 8.782 -22.396 18.543 1.00 10.63 77 GLY C O 1
ATOM 3601 N N . GLU C 1 80 ? 9.797 -24.054 17.373 1.00 10.29 78 GLU C N 1
ATOM 3602 C CA . GLU C 1 80 ? 8.723 -24.200 16.398 1.00 10.48 78 GLU C CA 1
ATOM 3603 C C . GLU C 1 80 ? 8.248 -25.641 16.278 1.00 9.82 78 GLU C C 1
ATOM 3604 O O . GLU C 1 80 ? 7.552 -25.994 15.327 1.00 9.83 78 GLU C O 1
ATOM 3610 N N . ILE C 1 81 ? 8.610 -26.460 17.259 1.00 9.42 79 ILE C N 1
ATOM 3611 C CA . ILE C 1 81 ? 8.256 -27.885 17.258 1.00 8.96 79 ILE C CA 1
ATOM 3612 C C . ILE C 1 81 ? 6.726 -28.110 17.397 1.00 8.82 79 ILE C C 1
ATOM 3613 O O . ILE C 1 81 ? 6.124 -28.892 16.648 1.00 8.63 79 ILE C O 1
ATOM 3618 N N . ALA C 1 82 ? 6.104 -27.392 18.330 1.00 8.83 80 ALA C N 1
ATOM 3619 C CA . ALA C 1 82 ? 4.673 -27.539 18.614 1.00 8.96 80 ALA C CA 1
ATOM 3620 C C . ALA C 1 82 ? 3.739 -27.181 17.441 1.00 9.33 80 ALA C C 1
ATOM 3621 O O . ALA C 1 82 ? 2.607 -27.686 17.387 1.00 9.56 80 ALA C O 1
ATOM 3623 N N . SER C 1 83 ? 4.197 -26.331 16.510 1.00 9.56 81 SER C N 1
ATOM 3624 C CA . SER C 1 83 ? 3.404 -25.973 15.333 1.00 9.99 81 SER C CA 1
ATOM 3625 C C . SER C 1 83 ? 3.820 -26.754 14.084 1.00 10.01 81 SER C C 1
ATOM 3626 O O . SER C 1 83 ? 3.355 -26.465 12.991 1.00 10.24 81 SER C O 1
ATOM 3629 N N . GLY C 1 84 ? 4.686 -27.749 14.251 1.00 9.80 82 GLY C N 1
ATOM 3630 C CA . GLY C 1 84 ? 5.161 -28.529 13.119 1.00 9.93 82 GLY C CA 1
ATOM 3631 C C . GLY C 1 84 ? 5.998 -27.665 12.180 1.00 10.63 82 GLY C C 1
ATOM 3632 O O . GLY C 1 84 ? 6.044 -27.911 10.975 1.00 10.92 82 GLY C O 1
ATOM 3633 N N . GLY C 1 85 ? 6.650 -26.647 12.734 1.00 10.90 83 GLY C N 1
ATOM 3634 C CA . GLY C 1 85 ? 7.404 -25.697 11.929 1.00 11.70 83 GLY C CA 1
ATOM 3635 C C . GLY C 1 85 ? 6.573 -24.604 11.264 1.00 12.62 83 GLY C C 1
ATOM 3636 O O . GLY C 1 85 ? 7.127 -23.779 10.547 1.00 13.29 83 GLY C O 1
ATOM 3637 N N . ARG C 1 86 ? 5.257 -24.586 11.492 1.00 13.02 84 ARG C N 1
ATOM 3638 C CA . ARG C 1 86 ? 4.349 -23.629 10.816 1.00 13.98 84 ARG C CA 1
ATOM 3639 C C . ARG C 1 86 ? 4.204 -22.344 11.600 1.00 13.84 84 ARG C C 1
ATOM 3640 O O . ARG C 1 86 ? 3.720 -22.365 12.730 1.00 13.54 84 ARG C O 1
ATOM 3648 N N . THR C 1 87 ? 4.617 -21.217 11.014 1.00 13.86 85 THR C N 1
ATOM 3649 C CA . THR C 1 87 ? 4.595 -19.947 11.751 1.00 13.81 85 THR C CA 1
ATOM 3650 C C . THR C 1 87 ? 3.922 -18.791 11.016 1.00 14.27 85 THR C C 1
ATOM 3651 O O . THR C 1 87 ? 3.827 -17.685 11.565 1.00 14.67 85 THR C O 1
ATOM 3655 N N . ALA C 1 88 ? 3.427 -19.037 9.806 1.00 14.17 86 ALA C N 1
ATOM 3656 C CA . ALA C 1 88 ? 2.828 -17.968 8.997 1.00 14.93 86 ALA C CA 1
ATOM 3657 C C . ALA C 1 88 ? 1.431 -17.529 9.475 1.00 15.13 86 ALA C C 1
ATOM 3658 O O . ALA C 1 88 ? 0.988 -16.444 9.140 1.00 15.75 86 ALA C O 1
ATOM 3660 N N . ASP C 1 89 ? 0.738 -18.387 10.220 1.00 14.45 87 ASP C N 1
ATOM 3661 C CA . ASP C 1 89 ? -0.634 -18.088 10.654 1.00 14.94 87 ASP C CA 1
ATOM 3662 C C . ASP C 1 89 ? -0.877 -18.421 12.136 1.00 14.29 87 ASP C C 1
ATOM 3663 O O . ASP C 1 89 ? 0.083 -18.551 12.921 1.00 13.55 87 ASP C O 1
ATOM 3668 N N . ALA C 1 90 ? -2.154 -18.539 12.525 1.00 14.56 88 ALA C N 1
ATOM 3669 C CA . ALA C 1 90 ? -2.518 -18.758 13.920 1.00 14.20 88 ALA C CA 1
ATOM 3670 C C . ALA C 1 90 ? -1.961 -20.066 14.492 1.00 13.20 88 ALA C C 1
ATOM 3671 O O . ALA C 1 90 ? -1.972 -20.246 15.697 1.00 12.74 88 ALA C O 1
ATOM 3673 N N . ARG C 1 91 ? -1.471 -20.974 13.643 1.00 12.90 89 ARG C N 1
ATOM 3674 C CA . ARG C 1 91 ? -0.716 -22.132 14.151 1.00 12.11 89 ARG C CA 1
ATOM 3675 C C . ARG C 1 91 ? 0.450 -21.696 15.042 1.00 11.74 89 ARG C C 1
ATOM 3676 O O . ARG C 1 91 ? 0.879 -22.464 15.916 1.00 10.96 89 ARG C O 1
ATOM 3684 N N . ALA C 1 92 ? 0.946 -20.463 14.845 1.00 12.32 90 ALA C N 1
ATOM 3685 C CA . ALA C 1 92 ? 2.091 -19.984 15.639 1.00 12.18 90 ALA C CA 1
ATOM 3686 C C . ALA C 1 92 ? 1.780 -19.919 17.144 1.00 12.17 90 ALA C C 1
ATOM 3687 O O . ALA C 1 92 ? 2.706 -19.993 17.948 1.00 11.78 90 ALA C O 1
ATOM 3689 N N . GLN C 1 93 ? 0.495 -19.841 17.525 1.00 12.82 91 GLN C N 1
ATOM 3690 C CA . GLN C 1 93 ? 0.094 -19.834 18.954 1.00 13.01 91 GLN C CA 1
ATOM 3691 C C . GLN C 1 93 ? 0.672 -21.033 19.708 1.00 12.04 91 GLN C C 1
ATOM 3692 O O . GLN C 1 93 ? 1.069 -20.940 20.880 1.00 11.92 91 GLN C O 1
ATOM 3698 N N . LEU C 1 94 ? 0.667 -22.172 19.038 1.00 11.36 92 LEU C N 1
ATOM 3699 C CA . LEU C 1 94 ? 1.115 -23.403 19.634 1.00 10.60 92 LEU C CA 1
ATOM 3700 C C . LEU C 1 94 ? 2.527 -23.335 20.237 1.00 10.22 92 LEU C C 1
ATOM 3701 O O . LEU C 1 94 ? 2.842 -24.117 21.125 1.00 9.88 92 LEU C O 1
ATOM 3706 N N . ASN C 1 95 ? 3.388 -22.470 19.716 1.00 10.34 93 ASN C N 1
ATOM 3707 C CA . ASN C 1 95 ? 4.777 -22.412 20.168 1.00 10.24 93 ASN C CA 1
ATOM 3708 C C . ASN C 1 95 ? 5.016 -21.590 21.441 1.00 10.83 93 ASN C C 1
ATOM 3709 O O . ASN C 1 95 ? 6.113 -21.613 21.992 1.00 10.69 93 ASN C O 1
ATOM 3714 N N . GLU C 1 96 ? 4.016 -20.837 21.895 1.00 11.64 94 GLU C N 1
ATOM 3715 C CA . GLU C 1 96 ? 4.183 -20.054 23.118 1.00 12.25 94 GLU C CA 1
ATOM 3716 C C . GLU C 1 96 ? 4.617 -20.942 24.283 1.00 11.88 94 GLU C C 1
ATOM 3717 O O . GLU C 1 96 ? 4.168 -22.094 24.412 1.00 11.36 94 GLU C O 1
ATOM 3723 N N . PRO C 1 97 ? 5.492 -20.414 25.150 1.00 12.20 95 PRO C N 1
ATOM 3724 C CA . PRO C 1 97 ? 5.839 -21.192 26.336 1.00 12.07 95 PRO C CA 1
ATOM 3725 C C . PRO C 1 97 ? 4.681 -21.263 27.329 1.00 12.33 95 PRO C C 1
ATOM 3726 O O . PRO C 1 97 ? 3.736 -20.447 27.291 1.00 12.55 95 PRO C O 1
ATOM 3730 N N . ASP C 1 98 ? 4.741 -22.265 28.197 1.00 12.21 96 ASP C N 1
ATOM 3731 C CA . ASP C 1 98 ? 3.662 -22.494 29.163 1.00 12.44 96 ASP C CA 1
ATOM 3732 C C . ASP C 1 98 ? 3.454 -21.300 30.099 1.00 13.21 96 ASP C C 1
ATOM 3733 O O . ASP C 1 98 ? 2.327 -21.043 30.531 1.00 13.29 96 ASP C O 1
ATOM 3738 N N . SER C 1 99 ? 4.522 -20.545 30.383 1.00 13.75 97 SER C N 1
ATOM 3739 C CA . SER C 1 99 ? 4.414 -19.318 31.203 1.00 14.81 97 SER C CA 1
ATOM 3740 C C . SER C 1 99 ? 3.522 -18.237 30.563 1.00 15.21 97 SER C C 1
ATOM 3741 O O . SER C 1 99 ? 3.004 -17.370 31.247 1.00 16.16 97 SER C O 1
ATOM 3744 N N . VAL C 1 100 ? 3.380 -18.274 29.244 1.00 14.99 98 VAL C N 1
ATOM 3745 C CA . VAL C 1 100 ? 2.512 -17.343 28.492 1.00 15.37 98 VAL C CA 1
ATOM 3746 C C . VAL C 1 100 ? 1.112 -17.949 28.259 1.00 15.12 98 VAL C C 1
ATOM 3747 O O . VAL C 1 100 ? 0.097 -17.235 28.305 1.00 15.70 98 VAL C O 1
ATOM 3751 N N . ALA C 1 101 ? 1.075 -19.258 28.013 1.00 14.12 99 ALA C N 1
ATOM 3752 C CA . ALA C 1 101 ? -0.113 -19.944 27.487 1.00 13.82 99 ALA C CA 1
ATOM 3753 C C . ALA C 1 101 ? -0.871 -20.771 28.512 1.00 13.71 99 ALA C C 1
ATOM 3754 O O . ALA C 1 101 ? -2.068 -21.015 28.334 1.00 13.89 99 ALA C O 1
ATOM 3756 N N . HIS C 1 102 ? -0.189 -21.221 29.564 1.00 13.32 100 HIS C N 1
ATOM 3757 C CA . HIS C 1 102 ? -0.811 -22.068 30.569 1.00 13.39 100 HIS C CA 1
ATOM 3758 C C . HIS C 1 102 ? -1.610 -23.162 29.939 1.00 12.92 100 HIS C C 1
ATOM 3759 O O . HIS C 1 102 ? -2.801 -23.285 30.164 1.00 13.32 100 HIS C O 1
ATOM 3766 N N . TRP C 1 103 ? -0.927 -23.969 29.140 1.00 11.99 101 TRP C N 1
ATOM 3767 C CA . TRP C 1 103 ? -1.566 -25.018 28.383 1.00 11.78 101 TRP C CA 1
ATOM 3768 C C . TRP C 1 103 ? -2.384 -25.952 29.234 1.00 12.06 101 TRP C C 1
ATOM 3769 O O . TRP C 1 103 ? -1.993 -26.289 30.339 1.00 12.03 101 TRP C O 1
ATOM 3780 N N . GLN C 1 104 ? -3.529 -26.382 28.722 1.00 12.57 102 GLN C N 1
ATOM 3781 C CA . GLN C 1 104 ? -4.323 -27.387 29.438 1.00 12.98 102 GLN C CA 1
ATOM 3782 C C . GLN C 1 104 ? -3.544 -28.705 29.492 1.00 12.09 102 GLN C C 1
ATOM 3783 O O . GLN C 1 104 ? -3.098 -29.195 28.470 1.00 11.46 102 GLN C O 1
ATOM 3789 N N . LYS C 1 105 ? -3.380 -29.252 30.697 1.00 11.93 103 LYS C N 1
ATOM 3790 C CA . LYS C 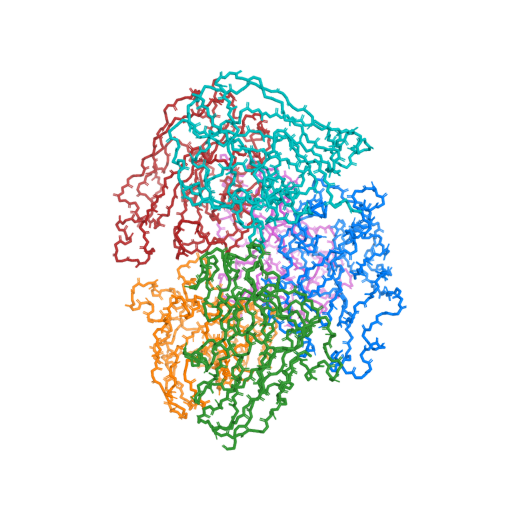1 105 ? -2.554 -30.447 30.930 1.00 11.31 103 LYS C CA 1
ATOM 3791 C C . LYS C 1 105 ? -3.408 -31.591 31.421 1.00 11.55 103 LYS C C 1
ATOM 3792 O O . LYS C 1 105 ? -4.264 -31.413 32.280 1.00 12.10 103 LYS C O 1
ATOM 3798 N N . HIS C 1 106 ? -3.172 -32.768 30.858 1.00 11.15 104 HIS C N 1
ATOM 3799 C CA . HIS C 1 106 ? -3.834 -33.993 31.285 1.00 11.47 104 HIS C CA 1
ATOM 3800 C C . HIS C 1 106 ? -3.192 -34.509 32.555 1.00 11.53 104 HIS C C 1
ATOM 3801 O O . HIS C 1 106 ? -1.959 -34.705 32.593 1.00 11.03 104 HIS C O 1
ATOM 3808 N N . ALA C 1 107 ? -4.012 -34.761 33.574 1.00 12.05 105 ALA C N 1
ATOM 3809 C CA . ALA C 1 107 ? -3.565 -35.379 34.824 1.00 12.40 105 ALA C CA 1
ATOM 3810 C C . ALA C 1 107 ? -3.179 -36.847 34.582 1.00 12.24 105 ALA C C 1
ATOM 3811 O O . ALA C 1 107 ? -4.010 -37.663 34.161 1.00 12.42 105 ALA C O 1
ATOM 3813 N N . VAL C 1 108 ? -1.910 -37.160 34.811 1.00 11.88 106 VAL C N 1
ATOM 3814 C CA . VAL C 1 108 ? -1.409 -38.518 34.666 1.00 11.88 106 VAL C CA 1
ATOM 3815 C C . VAL C 1 108 ? -0.507 -38.883 35.835 1.00 12.30 106 VAL C C 1
ATOM 3816 O O . VAL C 1 108 ? -0.225 -38.061 36.696 1.00 12.46 106 VAL C O 1
ATOM 3820 N N . ARG C 1 109 ? -0.082 -40.129 35.885 1.00 12.68 107 ARG C N 1
ATOM 3821 C CA . ARG C 1 109 ? 0.906 -40.536 36.870 1.00 13.30 107 ARG C CA 1
ATOM 3822 C C . ARG C 1 109 ? 1.974 -41.442 36.298 1.00 12.96 107 ARG C C 1
ATOM 3823 O O . ARG C 1 109 ? 1.827 -42.007 35.196 1.00 12.54 107 ARG C O 1
ATOM 3831 N N . SER C 1 110 ? 3.069 -41.565 37.035 1.00 13.21 108 SER C N 1
ATOM 3832 C CA . SER C 1 110 ? 4.166 -42.420 36.610 1.00 13.13 108 SER C CA 1
ATOM 3833 C C . SER C 1 110 ? 3.658 -43.847 36.374 1.00 13.48 108 SER C C 1
ATOM 3834 O O . SER C 1 110 ? 2.889 -44.380 37.185 1.00 14.06 108 SER C O 1
ATOM 3837 N N . GLY C 1 111 ? 4.060 -44.440 35.254 1.00 13.07 109 GLY C N 1
ATOM 3838 C CA . GLY C 1 111 ? 3.683 -45.819 34.919 1.00 13.55 109 GLY C CA 1
ATOM 3839 C C . GLY C 1 111 ? 2.354 -45.989 34.206 1.00 13.54 109 GLY C C 1
ATOM 3840 O O . GLY C 1 111 ? 2.095 -47.038 33.601 1.00 13.64 109 GLY C O 1
ATOM 3841 N N . GLN C 1 112 ? 1.502 -44.977 34.288 1.00 13.53 110 GLN C N 1
ATOM 3842 C CA . GLN C 1 112 ? 0.134 -45.053 33.767 1.00 13.92 110 GLN C CA 1
ATOM 3843 C C . GLN C 1 112 ? 0.079 -45.503 32.310 1.00 13.73 110 GLN C C 1
ATOM 3844 O O . GLN C 1 112 ? 0.844 -45.006 31.458 1.00 12.93 110 GLN C O 1
ATOM 3850 N N . SER C 1 113 ? -0.817 -46.455 32.036 1.00 14.48 111 SER C N 1
ATOM 3851 C CA . SER C 1 113 ? -1.083 -46.874 30.671 1.00 14.44 111 SER C CA 1
ATOM 3852 C C . SER C 1 113 ? -1.781 -45.744 29.948 1.00 14.52 111 SER C C 1
ATOM 3853 O O . SER C 1 113 ? -2.779 -45.221 30.417 1.00 14.98 111 SER C O 1
ATOM 3856 N N . LEU C 1 114 ? -1.237 -45.372 28.801 1.00 14.52 112 LEU C N 1
ATOM 3857 C CA . LEU C 1 114 ? -1.788 -44.317 28.004 1.00 14.86 112 LEU C CA 1
ATOM 3858 C C . LEU C 1 114 ? -2.136 -44.878 26.635 1.00 15.31 112 LEU C C 1
ATOM 3859 O O . LEU C 1 114 ? -1.297 -45.486 25.972 1.00 15.42 112 LEU C O 1
ATOM 3864 N N . GLN C 1 115 ? -3.376 -44.690 26.228 1.00 16.22 113 GLN C N 1
ATOM 3865 C CA . GLN C 1 115 ? -3.811 -45.075 24.901 1.00 16.71 113 GLN C CA 1
ATOM 3866 C C . GLN C 1 115 ? -3.839 -43.818 24.031 1.00 15.95 113 GLN C C 1
ATOM 3867 O O . GLN C 1 115 ? -4.416 -42.796 24.427 1.00 15.84 113 GLN C O 1
ATOM 3873 N N . ILE C 1 116 ? -3.184 -43.878 22.868 1.00 15.16 114 ILE C N 1
ATOM 3874 C CA . ILE C 1 116 ? -3.178 -42.769 21.934 1.00 14.74 114 ILE C CA 1
ATOM 3875 C C . ILE C 1 116 ? -4.032 -43.190 20.750 1.00 15.42 114 ILE C C 1
ATOM 3876 O O . ILE C 1 116 ? -3.786 -44.248 20.172 1.00 15.38 114 ILE C O 1
ATOM 3881 N N . SER C 1 117 ? -5.026 -42.373 20.385 1.00 15.98 115 SER C N 1
ATOM 3882 C CA . SER C 1 117 ? -5.861 -42.662 19.212 1.00 16.93 115 SER C CA 1
ATOM 3883 C C . SER C 1 117 ? -5.729 -41.565 18.204 1.00 16.96 115 SER C C 1
ATOM 3884 O O . SER C 1 117 ? -6.076 -40.437 18.493 1.00 17.41 115 SER C O 1
ATOM 3887 N N . TRP C 1 118 ? -5.245 -41.915 17.021 1.00 17.01 116 TRP C N 1
ATOM 3888 C CA . TRP C 1 118 ? -5.156 -40.993 15.915 1.00 17.22 116 TRP C CA 1
ATOM 3889 C C . TRP C 1 118 ? -6.328 -41.117 15.005 1.00 18.68 116 TRP C C 1
ATOM 3890 O O . TRP C 1 118 ? -6.782 -42.224 14.691 1.00 19.11 116 TRP C O 1
ATOM 3901 N N . SER C 1 119 ? -6.795 -39.955 14.557 1.00 19.83 117 SER C N 1
ATOM 3902 C CA . SER C 1 119 ? -7.790 -39.830 13.497 1.00 21.52 117 SER C CA 1
ATOM 3903 C C . SER C 1 119 ? -7.145 -38.973 12.405 1.00 21.70 117 SER C C 1
ATOM 3904 O O . SER C 1 119 ? -6.398 -38.026 12.698 1.00 21.42 117 SER C O 1
ATOM 3907 N N . TYR C 1 120 ? -7.386 -39.321 11.146 1.00 22.38 118 TYR C N 1
ATOM 3908 C CA . TYR C 1 120 ? -6.722 -38.627 10.028 1.00 22.37 118 TYR C CA 1
ATOM 3909 C C . TYR C 1 120 ? -7.781 -37.981 9.179 1.00 23.10 118 TYR C C 1
ATOM 3910 O O . TYR C 1 120 ? -8.908 -38.436 9.165 1.00 23.80 118 TYR C O 1
ATOM 3919 N N . SER C 1 121 ? -7.417 -36.913 8.482 1.00 23.12 119 SER C N 1
ATOM 3920 C CA . SER C 1 121 ? -8.337 -36.237 7.570 1.00 24.21 119 SER C CA 1
ATOM 3921 C C . SER C 1 121 ? -7.998 -36.544 6.106 1.00 24.11 119 SER C C 1
ATOM 3922 O O . SER C 1 121 ? -8.669 -36.037 5.193 1.00 25.12 119 SER C O 1
ATOM 3925 N N . MET C 1 122 ? -6.953 -37.345 5.879 1.00 22.87 120 MET C N 1
ATOM 3926 C CA . MET C 1 122 ? -6.598 -37.784 4.527 1.00 22.55 120 MET C CA 1
ATOM 3927 C C . MET C 1 122 ? -5.691 -39.037 4.561 1.00 21.34 120 MET C C 1
ATOM 3928 O O . MET C 1 122 ? -5.087 -39.336 5.582 1.00 20.88 120 MET C O 1
ATOM 3930 N N . PRO C 1 123 ? -5.639 -39.800 3.453 1.00 21.02 121 PRO C N 1
ATOM 3931 C CA . PRO C 1 123 ? -4.753 -40.957 3.357 1.00 19.94 121 PRO C CA 1
ATOM 3932 C C . PRO C 1 123 ? -3.279 -40.566 3.185 1.00 18.71 121 PRO C C 1
ATOM 3933 O O . PRO C 1 123 ? -2.959 -39.737 2.313 1.00 18.57 121 PRO C O 1
ATOM 3937 N N . HIS C 1 124 ? -2.406 -41.151 4.006 1.00 17.14 122 HIS C N 1
ATOM 3938 C CA . HIS C 1 124 ? -0.959 -41.013 3.825 1.00 16.24 122 HIS C CA 1
ATOM 3939 C C . HIS C 1 124 ? -0.310 -42.365 4.006 1.00 15.17 122 HIS C C 1
ATOM 3940 O O . HIS C 1 124 ? -0.624 -43.093 4.958 1.00 14.42 122 HIS C O 1
ATOM 3947 N N . LYS C 1 125 ? 0.608 -42.713 3.099 1.00 14.53 123 LYS C N 1
ATOM 3948 C CA . LYS C 1 125 ? 1.481 -43.861 3.303 1.00 13.62 123 LYS C CA 1
ATOM 3949 C C . LYS C 1 125 ? 2.383 -43.526 4.490 1.00 12.50 123 LYS C C 1
ATOM 3950 O O . LYS C 1 125 ? 3.152 -42.557 4.470 1.00 12.06 123 LYS C O 1
ATOM 3956 N N . THR C 1 126 ? 2.264 -44.313 5.554 1.00 11.88 124 THR C N 1
ATOM 3957 C CA . THR C 1 126 ? 2.870 -43.989 6.822 1.00 10.98 124 THR C CA 1
ATOM 3958 C C . THR C 1 126 ? 4.041 -44.939 7.126 1.00 10.39 124 THR C C 1
ATOM 3959 O O . THR C 1 126 ? 3.896 -46.168 7.075 1.00 10.68 124 THR C O 1
ATOM 3963 N N . ARG C 1 127 ? 5.218 -44.377 7.362 1.00 9.51 125 ARG C N 1
ATOM 3964 C CA . ARG C 1 127 ? 6.389 -45.185 7.721 1.00 9.23 125 ARG C CA 1
ATOM 3965 C C . ARG C 1 127 ? 6.418 -45.527 9.202 1.00 8.97 125 ARG C C 1
ATOM 3966 O O . ARG C 1 127 ? 6.725 -46.662 9.592 1.00 8.99 125 ARG C O 1
ATOM 3974 N N . ARG C 1 128 ? 6.163 -44.538 10.038 1.00 8.67 126 ARG C N 1
ATOM 3975 C CA . ARG C 1 128 ? 6.253 -44.770 11.464 1.00 8.63 126 ARG C CA 1
ATOM 3976 C C . ARG C 1 128 ? 5.523 -43.716 12.287 1.00 8.52 126 ARG C C 1
ATOM 3977 O O . ARG C 1 128 ? 5.198 -42.618 11.788 1.00 8.32 126 ARG C O 1
ATOM 3985 N N . TRP C 1 129 ? 5.278 -44.078 13.545 1.00 8.61 127 TRP C N 1
ATOM 3986 C CA . TRP C 1 129 ? 4.835 -43.139 14.575 1.00 8.62 127 TRP C CA 1
ATOM 3987 C C . TRP C 1 129 ? 5.833 -43.221 15.698 1.00 8.35 127 TRP C C 1
ATOM 3988 O O . TRP C 1 129 ? 6.227 -44.323 16.091 1.00 8.74 127 TRP C O 1
ATOM 3999 N N . THR C 1 130 ? 6.234 -42.079 16.231 1.00 8.05 128 THR C N 1
ATOM 4000 C CA A THR C 1 130 ? 7.196 -42.001 17.332 0.50 8.04 128 THR C CA 1
ATOM 4001 C CA B THR C 1 130 ? 7.178 -42.024 17.342 0.50 8.03 128 THR C CA 1
ATOM 4002 C C . THR C 1 130 ? 6.642 -41.104 18.431 1.00 8.01 128 THR C C 1
ATOM 4003 O O . THR C 1 130 ? 6.023 -40.085 18.143 1.00 8.08 128 THR C O 1
ATOM 4010 N N . TYR C 1 131 ? 6.877 -41.485 19.680 1.00 8.11 129 TYR C N 1
ATOM 4011 C CA . TYR C 1 131 ? 6.450 -40.722 20.843 1.00 8.16 129 TYR C CA 1
ATOM 4012 C C . TYR C 1 131 ? 7.710 -40.315 21.628 1.00 8.17 129 TYR C C 1
ATOM 4013 O O . TYR C 1 131 ? 8.515 -41.169 22.003 1.00 8.30 129 TYR C O 1
ATOM 4022 N N . TRP C 1 132 ? 7.889 -39.013 21.810 1.00 7.96 130 TRP C N 1
ATOM 4023 C CA . TRP C 1 132 ? 9.013 -38.469 22.570 1.00 8.27 130 TRP C CA 1
ATOM 4024 C C . TRP C 1 132 ? 8.514 -37.857 23.840 1.00 8.27 130 TRP C C 1
ATOM 4025 O O . TRP C 1 132 ? 7.428 -37.283 23.864 1.00 8.21 130 TRP C O 1
ATOM 4036 N N . ILE C 1 133 ? 9.309 -37.927 24.903 1.00 8.41 131 ILE C N 1
ATOM 4037 C CA . ILE C 1 133 ? 8.880 -37.363 26.192 1.00 8.53 131 ILE C CA 1
ATOM 4038 C C . ILE C 1 133 ? 9.977 -36.441 26.758 1.00 8.69 131 ILE C C 1
ATOM 4039 O O . ILE C 1 133 ? 11.157 -36.687 26.556 1.00 8.73 131 ILE C O 1
ATOM 4044 N N . THR C 1 134 ? 9.577 -35.366 27.445 1.00 8.77 132 THR C N 1
ATOM 4045 C CA . THR C 1 134 ? 10.522 -34.407 27.995 1.00 9.02 132 THR C CA 1
ATOM 4046 C C . THR C 1 134 ? 11.342 -34.990 29.136 1.00 9.68 132 THR C C 1
ATOM 4047 O O . THR C 1 134 ? 10.908 -35.930 29.803 1.00 9.85 132 THR C O 1
ATOM 4051 N N . LYS C 1 135 ? 12.545 -34.451 29.347 1.00 10.10 133 LYS C N 1
ATOM 4052 C CA . LYS C 1 135 ? 13.416 -34.920 30.424 1.00 10.83 133 LYS C CA 1
ATOM 4053 C C . LYS C 1 135 ? 12.958 -34.367 31.759 1.00 11.10 133 LYS C C 1
ATOM 4054 O O . LYS C 1 135 ? 12.383 -33.276 31.802 1.00 10.77 133 LYS C O 1
ATOM 4060 N N . PRO C 1 136 ? 13.280 -35.070 32.861 1.00 11.73 134 PRO C N 1
ATOM 4061 C CA . PRO C 1 136 ? 13.093 -34.452 34.167 1.00 12.25 134 PRO C CA 1
ATOM 4062 C C . PRO C 1 136 ? 13.850 -33.132 34.249 1.00 12.59 134 PRO C C 1
ATOM 4063 O O . PRO C 1 136 ? 14.981 -33.046 33.775 1.00 12.81 134 PRO C O 1
ATOM 4067 N N . GLY C 1 137 ? 13.232 -32.119 34.839 1.00 12.78 135 GLY C N 1
ATOM 4068 C CA . GLY C 1 137 ? 13.902 -30.839 35.014 1.00 13.36 135 GLY C CA 1
ATOM 4069 C C . GLY C 1 137 ? 14.120 -30.007 33.746 1.00 13.03 135 GLY C C 1
ATOM 4070 O O . GLY C 1 137 ? 14.901 -29.071 33.773 1.00 13.33 135 GLY C O 1
ATOM 4071 N N . TRP C 1 138 ? 13.418 -30.307 32.646 1.00 12.27 136 TRP C N 1
ATOM 4072 C CA . TRP C 1 138 ? 13.524 -29.479 31.438 1.00 12.07 136 TRP C CA 1
ATOM 4073 C C . TRP C 1 138 ? 13.041 -28.084 31.720 1.00 12.51 136 TRP C C 1
ATOM 4074 O O . TRP C 1 138 ? 12.204 -27.883 32.610 1.00 12.56 136 TRP C O 1
ATOM 4085 N N . ASP C 1 139 ? 13.552 -27.097 30.989 1.00 13.07 137 ASP C N 1
ATOM 4086 C CA . ASP C 1 139 ? 13.190 -25.685 31.293 1.00 13.84 137 ASP C CA 1
ATOM 4087 C C . ASP C 1 139 ? 11.789 -25.320 30.771 1.00 13.63 137 ASP C C 1
ATOM 4088 O O . ASP C 1 139 ? 11.619 -24.924 29.602 1.00 13.03 137 ASP C O 1
ATOM 4093 N N . THR C 1 140 ? 10.804 -25.401 31.661 1.00 14.07 138 THR C N 1
ATOM 4094 C CA . THR C 1 140 ? 9.412 -25.153 31.280 1.00 14.39 138 THR C CA 1
ATOM 4095 C C . THR C 1 140 ? 9.110 -23.683 30.904 1.00 15.24 138 THR C C 1
ATOM 4096 O O . THR C 1 140 ? 8.041 -23.395 30.363 1.00 15.31 138 THR C O 1
ATOM 4100 N N . GLN C 1 141 ? 10.042 -22.769 31.178 1.00 16.78 139 GLN C N 1
ATOM 4101 C CA . GLN C 1 141 ? 9.910 -21.363 30.783 1.00 17.74 139 GLN C CA 1
ATOM 4102 C C . GLN C 1 141 ? 10.304 -21.128 29.311 1.00 16.82 139 GLN C C 1
ATOM 4103 O O . GLN C 1 141 ? 10.098 -20.035 28.758 1.00 17.10 139 GLN C O 1
ATOM 4109 N N . ALA C 1 142 ? 10.926 -22.122 28.696 1.00 15.33 140 ALA C N 1
ATOM 4110 C CA . ALA C 1 142 ? 11.409 -21.978 27.333 1.00 14.58 140 ALA C CA 1
ATOM 4111 C C . ALA C 1 142 ? 10.387 -22.539 26.346 1.00 13.51 140 ALA C C 1
ATOM 4112 O O . ALA C 1 142 ? 9.557 -23.380 26.689 1.00 13.19 140 ALA C O 1
ATOM 4114 N N . ARG C 1 143 ? 10.464 -22.087 25.107 1.00 13.11 141 ARG C N 1
ATOM 4115 C CA . ARG C 1 143 ? 9.731 -22.727 24.027 1.00 12.30 141 ARG C CA 1
ATOM 4116 C C . ARG C 1 143 ? 10.381 -24.075 23.803 1.00 11.35 141 ARG C C 1
ATOM 4117 O O . ARG C 1 143 ? 11.594 -24.236 24.046 1.00 11.32 141 ARG C O 1
ATOM 4125 N N . LEU C 1 144 ? 9.594 -25.031 23.312 1.00 10.28 142 LEU C N 1
ATOM 4126 C CA . LEU C 1 144 ? 10.069 -26.408 23.155 1.00 9.61 142 LEU C CA 1
ATOM 4127 C C . LEU C 1 144 ? 11.273 -26.546 22.215 1.00 9.48 142 LEU C C 1
ATOM 4128 O O . LEU C 1 144 ? 11.293 -25.981 21.125 1.00 9.47 142 LEU C O 1
ATOM 4133 N N . ALA C 1 145 ? 12.258 -27.328 22.651 1.00 9.38 143 ALA C N 1
ATOM 4134 C CA . ALA C 1 145 ? 13.529 -27.481 21.955 1.00 9.51 143 ALA C CA 1
ATOM 4135 C C . ALA C 1 145 ? 13.995 -28.924 22.111 1.00 9.31 143 ALA C C 1
ATOM 4136 O O . ALA C 1 145 ? 13.597 -29.627 23.052 1.00 9.03 143 ALA C O 1
ATOM 4138 N N . ARG C 1 146 ? 14.845 -29.366 21.190 1.00 9.48 144 ARG C N 1
ATOM 4139 C CA . ARG C 1 146 ? 15.371 -30.727 21.208 1.00 9.49 144 ARG C CA 1
ATOM 4140 C C . ARG C 1 146 ? 15.992 -31.096 22.554 1.00 9.83 144 ARG C C 1
ATOM 4141 O O . ARG C 1 146 ? 15.778 -32.204 23.038 1.00 9.79 144 ARG C O 1
ATOM 4149 N N . ALA C 1 147 ? 16.691 -30.143 23.170 1.00 10.28 145 ALA C N 1
ATOM 4150 C CA . ALA C 1 147 ? 17.380 -30.331 24.449 1.00 10.86 145 ALA C CA 1
ATOM 4151 C C . ALA C 1 147 ? 16.433 -30.697 25.600 1.00 10.70 145 ALA C C 1
ATOM 4152 O O . ALA C 1 147 ? 16.871 -31.174 26.647 1.00 11.11 145 ALA C O 1
ATOM 4154 N N . HIS C 1 148 ? 15.143 -30.448 25.400 1.00 10.10 146 HIS C N 1
ATOM 4155 C CA . HIS C 1 148 ? 14.146 -30.746 26.374 1.00 10.05 146 HIS C CA 1
ATOM 4156 C C . HIS C 1 148 ? 13.720 -32.191 26.370 1.00 9.89 146 HIS C C 1
ATOM 4157 O O . HIS C 1 148 ? 13.161 -32.661 27.366 1.00 9.82 146 HIS C O 1
ATOM 4164 N N . PHE C 1 149 ? 13.972 -32.896 25.270 1.00 9.83 147 PHE C N 1
ATOM 4165 C CA . PHE C 1 149 ? 13.454 -34.243 25.081 1.00 9.98 147 PHE C CA 1
ATOM 4166 C C . PHE C 1 149 ? 14.502 -35.322 25.301 1.00 10.96 147 PHE C C 1
ATOM 4167 O O . PHE C 1 149 ? 15.686 -35.151 24.954 1.00 11.36 147 PHE C O 1
ATOM 4175 N N . GLU C 1 150 ? 14.061 -36.432 25.880 1.00 11.55 148 GLU C N 1
ATOM 4176 C CA . GLU C 1 150 ? 14.924 -37.582 26.053 1.00 12.71 148 GLU C CA 1
ATOM 4177 C C . GLU C 1 150 ? 15.360 -38.013 24.652 1.00 13.14 148 GLU C C 1
ATOM 4178 O O . GLU C 1 150 ? 14.551 -37.965 23.722 1.00 12.75 148 GLU C O 1
ATOM 4184 N N . PRO C 1 151 ? 16.643 -38.389 24.485 1.00 14.47 149 PRO C N 1
ATOM 4185 C CA . PRO C 1 151 ? 17.165 -38.669 23.138 1.00 15.02 149 PRO C CA 1
ATOM 4186 C C . PRO C 1 151 ? 16.652 -39.988 22.550 1.00 15.41 149 PRO C C 1
ATOM 4187 O O . PRO C 1 151 ? 16.634 -40.135 21.346 1.00 15.84 149 PRO C O 1
ATOM 4191 N N . ASP C 1 152 ? 16.238 -40.924 23.401 1.00 16.29 150 ASP C N 1
ATOM 4192 C CA . ASP C 1 152 ? 15.551 -42.136 22.965 1.00 16.50 150 ASP C CA 1
ATOM 4193 C C . ASP C 1 152 ? 14.036 -41.940 22.997 1.00 14.98 150 ASP C C 1
ATOM 4194 O O . ASP C 1 152 ? 13.500 -41.465 23.977 1.00 14.43 150 ASP C O 1
ATOM 4199 N N . PRO C 1 153 ? 13.336 -42.363 21.945 1.00 14.00 151 PRO C N 1
ATOM 4200 C CA . PRO C 1 153 ? 11.886 -42.231 21.993 1.00 13.04 151 PRO C CA 1
ATOM 4201 C C . PRO C 1 153 ? 11.252 -43.105 23.083 1.00 12.83 151 PRO C C 1
ATOM 4202 O O . PRO C 1 153 ? 11.817 -44.105 23.494 1.00 12.72 151 PRO C O 1
ATOM 4206 N N . LEU C 1 154 ? 10.092 -42.706 23.580 1.00 12.07 152 LEU C N 1
ATOM 4207 C CA . LEU C 1 154 ? 9.397 -43.517 24.561 1.00 12.13 152 LEU C CA 1
ATOM 4208 C C . LEU C 1 154 ? 8.847 -44.779 23.878 1.00 12.23 152 LEU C C 1
ATOM 4209 O O . LEU C 1 154 ? 8.862 -45.880 24.435 1.00 12.79 152 LEU C O 1
ATOM 4214 N N . LYS C 1 155 ? 8.347 -44.613 22.660 1.00 11.89 153 LYS C N 1
ATOM 4215 C CA . LYS C 1 155 ? 7.827 -45.748 21.904 1.00 12.11 153 LYS C CA 1
ATOM 4216 C C . LYS C 1 155 ? 7.880 -45.430 20.419 1.00 11.27 153 LYS C C 1
ATOM 4217 O O . LYS C 1 155 ? 7.681 -44.270 20.016 1.00 10.29 153 LYS C O 1
ATOM 4223 N N . VAL C 1 156 ? 8.171 -46.456 19.626 1.00 11.16 154 VAL C N 1
ATOM 4224 C CA . VAL C 1 156 ? 8.162 -46.354 18.173 1.00 11.03 154 VAL C CA 1
ATOM 4225 C C . VAL C 1 156 ? 7.310 -47.484 17.586 1.00 11.17 154 VAL C C 1
ATOM 4226 O O . VAL C 1 156 ? 7.387 -48.629 18.067 1.00 11.94 154 VAL C O 1
ATOM 4230 N N . TYR C 1 157 ? 6.468 -47.152 16.602 1.00 10.75 155 TYR C N 1
ATOM 4231 C CA . TYR C 1 157 ? 5.684 -48.142 15.826 1.00 10.94 155 TYR C CA 1
ATOM 4232 C C . TYR C 1 157 ? 6.088 -47.994 14.366 1.00 10.51 155 TYR C C 1
ATOM 4233 O O . TYR C 1 157 ? 5.864 -46.930 13.766 1.00 9.83 155 TYR C O 1
ATOM 4242 N N . LEU C 1 158 ? 6.682 -49.048 13.800 1.00 10.56 156 LEU C N 1
ATOM 4243 C CA . LEU C 1 158 ? 7.297 -48.988 12.458 1.00 10.39 156 LEU C CA 1
ATOM 4244 C C . LEU C 1 158 ? 6.504 -49.868 11.510 1.00 10.78 156 LEU C C 1
ATOM 4245 O O . LEU C 1 158 ? 6.295 -51.040 11.801 1.00 11.42 156 LEU C O 1
ATOM 4250 N N . ASN C 1 159 ? 6.045 -49.310 10.394 1.00 10.50 157 ASN C N 1
ATOM 4251 C CA . ASN C 1 159 ? 5.526 -50.121 9.303 1.00 10.97 157 ASN C CA 1
ATOM 4252 C C . ASN C 1 159 ? 6.710 -50.597 8.485 1.00 10.98 157 ASN C C 1
ATOM 4253 O O . ASN C 1 159 ? 7.629 -49.836 8.230 1.00 10.66 157 ASN C O 1
ATOM 4258 N N . THR C 1 160 ? 6.681 -51.851 8.061 1.00 11.42 158 THR C N 1
ATOM 4259 C CA . THR C 1 160 ? 7.845 -52.441 7.401 1.00 11.62 158 THR C CA 1
ATOM 4260 C C . THR C 1 160 ? 7.692 -52.602 5.899 1.00 11.79 158 THR C C 1
ATOM 4261 O O . THR C 1 160 ? 8.661 -52.932 5.227 1.00 11.90 158 THR C O 1
ATOM 4265 N N . TYR C 1 161 ? 6.493 -52.424 5.353 1.00 11.83 159 TYR C N 1
ATOM 4266 C CA . TYR C 1 161 ? 6.337 -52.659 3.911 1.00 12.18 159 TYR C CA 1
ATOM 4267 C C . TYR C 1 161 ? 7.172 -51.692 3.038 1.00 11.81 159 TYR C C 1
ATOM 4268 O O . TYR C 1 161 ? 7.123 -50.467 3.191 1.00 11.23 159 TYR C O 1
ATOM 4277 N N . GLN C 1 162 ? 7.916 -52.267 2.101 1.00 12.12 160 GLN C N 1
ATOM 4278 C CA . GLN C 1 162 ? 8.812 -51.496 1.228 1.00 12.06 160 GLN C CA 1
ATOM 4279 C C . GLN C 1 162 ? 8.940 -52.201 -0.129 1.00 12.85 160 GLN C C 1
ATOM 4280 O O . GLN C 1 162 ? 8.834 -53.434 -0.194 1.00 13.33 160 GLN C O 1
ATOM 4286 N N . PRO C 1 163 ? 9.192 -51.433 -1.206 1.00 13.03 161 PRO C N 1
ATOM 4287 C CA . PRO C 1 163 ? 9.237 -49.979 -1.231 1.00 12.65 161 PRO C CA 1
ATOM 4288 C C . PRO C 1 163 ? 7.833 -49.371 -1.122 1.00 12.64 161 PRO C C 1
ATOM 4289 O O . PRO C 1 163 ? 6.843 -50.066 -1.319 1.00 12.95 161 PRO C O 1
ATOM 4293 N N . TYR C 1 164 ? 7.739 -48.073 -0.826 1.00 12.43 162 TYR C N 1
ATOM 4294 C CA . TYR C 1 164 ? 6.414 -47.445 -0.656 1.00 12.53 162 TYR C CA 1
ATOM 4295 C C . TYR C 1 164 ? 5.538 -47.456 -1.937 1.00 13.56 162 TYR C C 1
ATOM 4296 O O . TYR C 1 164 ? 4.323 -47.227 -1.857 1.00 13.83 162 TYR C O 1
ATOM 4305 N N . TRP C 1 165 ? 6.155 -47.684 -3.106 1.00 14.36 163 TRP C N 1
ATOM 4306 C CA . TRP C 1 165 ? 5.423 -47.864 -4.364 1.00 15.47 163 TRP C CA 1
ATOM 4307 C C . TRP C 1 165 ? 5.166 -49.307 -4.715 1.00 16.20 163 TRP C C 1
ATOM 4308 O O . TRP C 1 165 ? 4.658 -49.580 -5.775 1.00 17.23 163 TRP C O 1
ATOM 4319 N N . GLY C 1 166 ? 5.496 -50.253 -3.840 1.00 16.05 164 GLY C N 1
ATOM 4320 C CA . GLY C 1 166 ? 5.223 -51.659 -4.130 1.00 16.83 164 GLY C CA 1
ATOM 4321 C C . GLY C 1 166 ? 3.730 -51.904 -4.301 1.00 17.62 164 GLY C C 1
ATOM 4322 O O . GLY C 1 166 ? 2.913 -51.089 -3.865 1.00 17.13 164 GLY C O 1
ATOM 4323 N N . PRO C 1 167 ? 3.360 -53.040 -4.918 1.00 18.77 165 PRO C N 1
ATOM 4324 C CA . PRO C 1 167 ? 1.958 -53.287 -5.282 1.00 19.79 165 PRO C CA 1
ATOM 4325 C C . PRO C 1 167 ? 0.958 -53.316 -4.116 1.00 19.72 165 PRO C C 1
ATOM 4326 O O . PRO C 1 167 ? -0.217 -53.099 -4.340 1.00 20.57 165 PRO C O 1
ATOM 4330 N N . ASP C 1 168 ? 1.410 -53.581 -2.898 1.00 19.19 166 ASP C N 1
ATOM 4331 C CA . ASP C 1 168 ? 0.500 -53.702 -1.760 1.00 19.33 166 ASP C CA 1
ATOM 4332 C C . ASP C 1 168 ? 0.636 -52.524 -0.780 1.00 18.28 166 ASP C C 1
ATOM 4333 O O . ASP C 1 168 ? 0.169 -52.594 0.356 1.00 17.81 166 ASP C O 1
ATOM 4338 N N . ALA C 1 169 ? 1.243 -51.434 -1.252 1.00 17.87 167 ALA C N 1
ATOM 4339 C CA . ALA C 1 169 ? 1.577 -50.283 -0.406 1.00 17.04 167 ALA C CA 1
ATOM 4340 C C . ALA C 1 169 ? 0.352 -49.638 0.233 1.00 17.09 167 ALA C C 1
ATOM 4341 O O . ALA C 1 169 ? 0.429 -49.154 1.366 1.00 16.27 167 ALA C O 1
ATOM 4343 N N . ASP C 1 170 ? -0.775 -49.638 -0.476 1.00 18.07 168 ASP C N 1
ATOM 4344 C CA . ASP C 1 170 ? -1.967 -48.968 0.037 1.00 18.52 168 ASP C CA 1
ATOM 4345 C C . ASP C 1 170 ? -2.457 -49.654 1.275 1.00 18.27 168 ASP C C 1
ATOM 4346 O O . ASP C 1 170 ? -2.574 -49.022 2.324 1.00 17.88 168 ASP C O 1
ATOM 4351 N N . LYS C 1 171 ? -2.693 -50.955 1.175 1.00 18.86 169 LYS C N 1
ATOM 4352 C CA . LYS C 1 171 ? -3.170 -51.726 2.303 1.00 18.89 169 LYS C CA 1
ATOM 4353 C C . LYS C 1 171 ? -2.132 -51.795 3.420 1.00 18.06 169 LYS C C 1
ATOM 4354 O O . LYS C 1 171 ? -2.490 -51.825 4.577 1.00 17.68 169 LYS C O 1
ATOM 4356 N N . GLU C 1 172 ? -0.842 -51.811 3.083 1.00 17.85 170 GLU C N 1
ATOM 4357 C CA . GLU C 1 172 ? 0.175 -52.056 4.085 1.00 17.31 170 GLU C CA 1
ATOM 4358 C C . GLU C 1 172 ? 0.698 -50.788 4.737 1.00 16.13 170 GLU C C 1
ATOM 4359 O O . GLU C 1 172 ? 1.222 -50.880 5.827 1.00 15.63 170 GLU C O 1
ATOM 4365 N N . LEU C 1 173 ? 0.595 -49.629 4.072 1.00 15.69 171 LEU C N 1
ATOM 4366 C CA . LEU C 1 173 ? 1.121 -48.378 4.617 1.00 14.84 171 LEU C CA 1
ATOM 4367 C C . LEU C 1 173 ? 0.087 -47.314 4.991 1.00 14.95 171 LEU C C 1
ATOM 4368 O O . LEU C 1 173 ? 0.373 -46.459 5.829 1.00 14.14 171 LEU C O 1
ATOM 4373 N N . ILE C 1 174 ? -1.087 -47.334 4.362 1.00 15.87 172 ILE C N 1
ATOM 4374 C CA . ILE C 1 174 ? -2.112 -46.316 4.630 1.00 16.21 172 ILE C CA 1
ATOM 4375 C C . ILE C 1 174 ? -3.013 -46.816 5.757 1.00 16.76 172 ILE C C 1
ATOM 4376 O O . ILE C 1 174 ? -3.626 -47.857 5.625 1.00 17.34 172 ILE C O 1
ATOM 4381 N N . PRO C 1 175 ? -3.108 -46.077 6.866 1.00 17.24 173 PRO C N 1
ATOM 4382 C CA . PRO C 1 175 ? -3.947 -46.547 7.976 1.00 18.40 173 PRO C CA 1
ATOM 4383 C C . PRO C 1 175 ? -5.394 -46.771 7.555 1.00 20.64 173 PRO C C 1
ATOM 4384 O O . PRO C 1 175 ? -5.956 -45.939 6.854 1.00 20.62 173 PRO C O 1
ATOM 4388 N N . GLN C 1 176 ? -5.989 -47.884 7.973 1.00 23.32 174 GLN C N 1
ATOM 4389 C CA . GLN C 1 176 ? -7.404 -48.136 7.701 1.00 26.00 174 GLN C CA 1
ATOM 4390 C C . GLN C 1 176 ? -8.181 -47.802 9.000 1.00 27.22 174 GLN C C 1
ATOM 4391 O O . GLN C 1 176 ? -8.163 -48.550 9.978 1.00 28.72 174 GLN C O 1
ATOM 4397 N N . GLY C 1 177 ? -8.811 -46.632 9.029 1.00 27.66 175 GLY C N 1
ATOM 4398 C CA . GLY C 1 177 ? -9.486 -46.146 10.230 1.00 27.55 175 GLY C CA 1
ATOM 4399 C C . GLY C 1 177 ? -8.495 -45.653 11.285 1.00 26.55 175 GLY C C 1
ATOM 4400 O O . GLY C 1 177 ? -7.446 -45.082 10.960 1.00 25.25 175 GLY C O 1
ATOM 4401 N N . GLU C 1 178 ? -8.822 -45.903 12.551 1.00 25.85 176 GLU C N 1
ATOM 4402 C CA . GLU C 1 178 ? -8.094 -45.321 13.657 1.00 24.01 176 GLU C CA 1
ATOM 4403 C C . GLU C 1 178 ? -6.808 -46.102 13.912 1.00 22.41 176 GLU C C 1
ATOM 4404 O O . GLU C 1 178 ? -6.768 -47.318 13.784 1.00 22.48 176 GLU C O 1
ATOM 4406 N N . THR C 1 179 ? -5.739 -45.380 14.217 1.00 20.83 177 THR C N 1
ATOM 4407 C CA . THR C 1 179 ? -4.514 -45.995 14.716 1.00 19.52 177 THR C CA 1
ATOM 4408 C C . THR C 1 179 ? -4.537 -45.876 16.230 1.00 18.50 177 THR C C 1
ATOM 4409 O O . THR C 1 179 ? -4.619 -44.757 16.742 1.00 18.18 177 THR C O 1
ATOM 4413 N N . ILE C 1 180 ? -4.471 -47.014 16.926 1.00 17.95 178 ILE C N 1
ATOM 4414 C CA . ILE C 1 180 ? -4.508 -47.055 18.388 1.00 17.39 178 ILE C CA 1
ATOM 4415 C C . ILE C 1 180 ? -3.199 -47.612 18.928 1.00 16.09 178 ILE C C 1
ATOM 4416 O O . ILE C 1 180 ? -2.806 -48.735 18.639 1.00 15.95 178 ILE C O 1
ATOM 4421 N N . HIS C 1 181 ? -2.514 -46.792 19.704 1.00 14.58 179 HIS C N 1
ATOM 4422 C CA . HIS C 1 181 ? -1.255 -47.169 20.315 1.00 13.66 179 HIS C CA 1
ATOM 4423 C C . HIS C 1 181 ? -1.424 -47.132 21.809 1.00 13.43 179 HIS C C 1
ATOM 4424 O O . HIS C 1 181 ? -2.178 -46.311 22.332 1.00 13.29 179 HIS C O 1
ATOM 4431 N N . GLU C 1 182 ? -0.734 -48.023 22.507 1.00 13.34 180 GLU C N 1
ATOM 4432 C CA . GLU C 1 182 ? -0.777 -48.082 23.970 1.00 13.47 180 GLU C CA 1
ATOM 4433 C C . GLU C 1 182 ? 0.621 -48.303 24.548 1.00 13.05 180 GLU C C 1
ATOM 4434 O O . GLU C 1 182 ? 1.336 -49.215 24.104 1.00 13.31 180 GLU C O 1
ATOM 4436 N N . PHE C 1 183 ? 0.994 -47.486 25.532 1.00 12.30 181 PHE C N 1
ATOM 4437 C CA . PHE C 1 183 ? 2.251 -47.643 26.251 1.00 12.07 181 PHE C CA 1
ATOM 4438 C C . PHE C 1 183 ? 2.162 -47.077 27.674 1.00 11.95 181 PHE C C 1
ATOM 4439 O O . PHE C 1 183 ? 1.222 -46.399 28.026 1.00 11.91 181 PHE C O 1
ATOM 4447 N N . ASN C 1 184 ? 3.149 -47.402 28.494 1.00 11.94 182 ASN C N 1
ATOM 4448 C CA . ASN C 1 184 ? 3.216 -46.897 29.856 1.00 11.98 182 ASN C CA 1
ATOM 4449 C C . ASN C 1 184 ? 4.040 -45.612 29.892 1.00 11.27 182 ASN C C 1
ATOM 4450 O O . ASN C 1 184 ? 5.091 -45.510 29.246 1.00 10.99 182 ASN C O 1
ATOM 4455 N N . LEU C 1 185 ? 3.560 -44.621 30.630 1.00 10.95 183 LEU C N 1
ATOM 4456 C CA . LEU C 1 185 ? 4.355 -43.428 30.863 1.00 10.52 183 LEU C CA 1
ATOM 4457 C C . LEU C 1 185 ? 5.500 -43.747 31.798 1.00 10.84 183 LEU C C 1
ATOM 4458 O O . LEU C 1 185 ? 5.336 -44.541 32.711 1.00 11.56 183 LEU C O 1
ATOM 4463 N N . PRO C 1 186 ? 6.667 -43.112 31.591 1.00 10.48 184 PRO C N 1
ATOM 4464 C CA . PRO C 1 186 ? 7.782 -43.290 32.505 1.00 10.97 184 PRO C CA 1
ATOM 4465 C C . PRO C 1 186 ? 7.576 -42.553 33.840 1.00 11.31 184 PRO C C 1
ATOM 4466 O O . PRO C 1 186 ? 6.511 -41.968 34.096 1.00 11.18 184 PRO C O 1
ATOM 4470 N N . THR C 1 187 ? 8.589 -42.589 34.693 1.00 11.81 185 THR C N 1
ATOM 4471 C CA . THR C 1 187 ? 8.549 -41.905 35.975 1.00 12.31 185 THR C CA 1
ATOM 4472 C C . THR C 1 187 ? 8.844 -40.417 35.794 1.00 11.84 185 THR C C 1
ATOM 4473 O O . THR C 1 187 ? 9.877 -40.050 35.256 1.00 11.74 185 THR C O 1
ATOM 4477 N N . ARG C 1 188 ? 7.882 -39.593 36.190 1.00 11.67 186 ARG C N 1
ATOM 4478 C CA . ARG C 1 188 ? 7.955 -38.149 36.053 1.00 11.37 186 ARG C CA 1
ATOM 4479 C C . ARG C 1 188 ? 7.185 -37.486 37.164 1.00 11.82 186 ARG C C 1
ATOM 4480 O O . ARG C 1 188 ? 6.303 -38.116 37.789 1.00 12.24 186 ARG C O 1
ATOM 4488 N N . THR C 1 189 ? 7.514 -36.216 37.402 1.00 11.78 187 THR C N 1
ATOM 4489 C CA . THR C 1 189 ? 6.701 -35.362 38.249 1.00 12.15 187 THR C CA 1
ATOM 4490 C C . THR C 1 189 ? 6.482 -34.051 37.550 1.00 11.59 187 THR C C 1
ATOM 4491 O O . THR C 1 189 ? 7.366 -33.580 36.839 1.00 11.20 187 THR C O 1
ATOM 4495 N N . GLY C 1 190 ? 5.306 -33.471 37.764 1.00 11.58 188 GLY C N 1
ATOM 4496 C CA . GLY C 1 190 ? 4.992 -32.136 37.258 1.00 11.26 188 GLY C CA 1
ATOM 4497 C C . GLY C 1 190 ? 4.762 -32.094 35.754 1.00 10.49 188 GLY C C 1
ATOM 4498 O O . GLY C 1 190 ? 4.376 -33.106 35.153 1.00 10.13 188 GLY C O 1
ATOM 4499 N N . TYR C 1 191 ? 4.998 -30.914 35.165 1.00 10.26 189 TYR C N 1
ATOM 4500 C CA . TYR C 1 191 ? 4.667 -30.625 33.772 1.00 9.74 189 TYR C CA 1
ATOM 4501 C C . TYR C 1 191 ? 5.659 -31.260 32.803 1.00 9.30 189 TYR C C 1
ATOM 4502 O O . TYR C 1 191 ? 6.865 -31.003 32.882 1.00 9.42 189 TYR C O 1
ATOM 4511 N N . HIS C 1 192 ? 5.132 -32.079 31.893 1.00 8.83 190 HIS C N 1
ATOM 4512 C CA . HIS C 1 192 ? 5.917 -32.664 30.809 1.00 8.41 190 HIS C CA 1
ATOM 4513 C C . HIS C 1 192 ? 5.159 -32.672 29.509 1.00 7.99 190 HIS C C 1
ATOM 4514 O O . HIS C 1 192 ? 3.932 -32.542 29.481 1.00 8.02 190 HIS C O 1
ATOM 4521 N N . VAL C 1 193 ? 5.900 -32.812 28.416 1.00 7.61 191 VAL C N 1
ATOM 4522 C CA . VAL C 1 193 ? 5.320 -32.811 27.078 1.00 7.28 191 VAL C CA 1
ATOM 4523 C C . VAL C 1 193 ? 5.627 -34.165 26.419 1.00 7.17 191 VAL C C 1
ATOM 4524 O O . VAL C 1 193 ? 6.769 -34.627 26.410 1.00 7.07 191 VAL C O 1
ATOM 4528 N N . LEU C 1 194 ? 4.581 -34.774 25.881 1.00 7.22 192 LEU C N 1
ATOM 4529 C CA . LEU C 1 194 ? 4.641 -35.939 25.002 1.00 7.27 192 LEU C CA 1
ATOM 4530 C C . LEU C 1 194 ? 4.439 -35.446 23.553 1.00 7.29 192 LEU C C 1
ATOM 4531 O O . LEU C 1 194 ? 3.364 -34.936 23.201 1.00 7.36 192 LEU C O 1
ATOM 4536 N N . LEU C 1 195 ? 5.487 -35.551 22.740 1.00 7.41 193 LEU C N 1
ATOM 4537 C CA . LEU C 1 195 ? 5.448 -35.199 21.331 1.00 7.58 193 LEU C CA 1
ATOM 4538 C C . LEU C 1 195 ? 5.147 -36.441 20.492 1.00 7.96 193 LEU C C 1
ATOM 4539 O O . LEU C 1 195 ? 5.911 -37.414 20.519 1.00 7.93 193 LEU C O 1
ATOM 4544 N N . ALA C 1 196 ? 4.029 -36.410 19.776 1.00 8.53 194 ALA C N 1
ATOM 4545 C CA . ALA C 1 196 ? 3.573 -37.543 18.973 1.00 9.18 194 ALA C CA 1
ATOM 4546 C C . ALA C 1 196 ? 3.767 -37.152 17.519 1.00 9.98 194 ALA C C 1
ATOM 4547 O O . ALA C 1 196 ? 3.262 -36.092 17.096 1.00 10.48 194 ALA C O 1
ATOM 4549 N N . VAL C 1 197 ? 4.546 -37.962 16.787 1.00 10.38 195 VAL C N 1
ATOM 4550 C CA . VAL C 1 197 ? 4.991 -37.636 15.428 1.00 10.92 195 VAL C CA 1
ATOM 4551 C C . VAL C 1 197 ? 4.674 -38.797 14.492 1.00 11.55 195 VAL C C 1
ATOM 4552 O O . VAL C 1 197 ? 4.955 -39.943 14.828 1.00 11.57 195 VAL C O 1
ATOM 4556 N N . TRP C 1 198 ? 4.188 -38.473 13.298 1.00 12.05 196 TRP C N 1
ATOM 4557 C CA . TRP C 1 198 ? 3.757 -39.450 12.315 1.00 12.66 196 TRP C CA 1
ATOM 4558 C C . TRP C 1 198 ? 4.481 -39.135 11.020 1.00 11.77 196 TRP C C 1
ATOM 4559 O O . TRP C 1 198 ? 4.331 -38.045 10.481 1.00 10.92 196 TRP C O 1
ATOM 4570 N N . ASP C 1 199 ? 5.354 -40.058 10.579 1.00 11.09 197 ASP C N 1
ATOM 4571 C CA . ASP C 1 199 ? 6.200 -39.887 9.389 1.00 10.93 197 ASP C CA 1
ATOM 4572 C C . ASP C 1 199 ? 5.539 -40.425 8.106 1.00 10.62 197 ASP C C 1
ATOM 4573 O O . ASP C 1 199 ? 5.066 -41.577 8.069 1.00 10.48 197 ASP C O 1
ATOM 4578 N N . VAL C 1 200 ? 5.544 -39.599 7.059 1.00 10.21 198 VAL C N 1
ATOM 4579 C CA . VAL C 1 200 ? 4.948 -39.958 5.764 1.00 10.39 198 VAL C CA 1
ATOM 4580 C C . VAL C 1 200 ? 6.049 -40.518 4.856 1.00 10.36 198 VAL C C 1
ATOM 4581 O O . VAL C 1 200 ? 7.077 -39.858 4.625 1.00 10.10 198 VAL C O 1
ATOM 4585 N N . ALA C 1 201 ? 5.841 -41.742 4.370 1.00 10.45 199 ALA C N 1
ATOM 4586 C CA . ALA C 1 201 ? 6.887 -42.467 3.661 1.00 10.62 199 ALA C CA 1
ATOM 4587 C C . ALA C 1 201 ? 7.248 -41.835 2.317 1.00 11.07 199 ALA C C 1
ATOM 4588 O O . ALA C 1 201 ? 8.411 -41.863 1.887 1.00 11.07 199 ALA C O 1
ATOM 4590 N N . ASP C 1 202 ? 6.248 -41.272 1.658 1.00 11.51 200 ASP C N 1
ATOM 4591 C CA . ASP C 1 202 ? 6.403 -40.781 0.282 1.00 12.26 200 ASP C CA 1
ATOM 4592 C C . ASP C 1 202 ? 6.427 -39.256 0.141 1.00 12.15 200 ASP C C 1
ATOM 4593 O O . ASP C 1 202 ? 6.271 -38.754 -0.955 1.00 12.75 200 ASP C O 1
ATOM 4598 N N . THR C 1 203 ? 6.645 -38.547 1.246 1.00 11.52 201 THR C N 1
ATOM 4599 C CA . THR C 1 203 ? 6.869 -37.095 1.247 1.00 11.57 201 THR C CA 1
ATOM 4600 C C . THR C 1 203 ? 8.016 -36.771 2.214 1.00 11.01 201 THR C C 1
ATOM 4601 O O . THR C 1 203 ? 8.493 -37.644 2.953 1.00 10.43 201 THR C O 1
ATOM 4605 N N . ALA C 1 204 ? 8.419 -35.503 2.206 1.00 11.05 202 ALA C N 1
ATOM 4606 C CA . ALA C 1 204 ? 9.504 -34.984 3.016 1.00 10.80 202 ALA C CA 1
ATOM 4607 C C . ALA C 1 204 ? 9.138 -34.831 4.495 1.00 10.27 202 ALA C C 1
ATOM 4608 O O . ALA C 1 204 ? 10.001 -34.490 5.315 1.00 9.95 202 ALA C O 1
ATOM 4610 N N . ASN C 1 205 ? 7.877 -35.087 4.837 1.00 10.10 203 ASN C N 1
ATOM 4611 C CA . ASN C 1 205 ? 7.279 -34.506 6.028 1.00 9.94 203 ASN C CA 1
ATOM 4612 C C . ASN C 1 205 ? 6.726 -35.495 7.047 1.00 9.47 203 ASN C C 1
ATOM 4613 O O . ASN C 1 205 ? 6.471 -36.654 6.744 1.00 9.34 203 ASN C O 1
ATOM 4618 N N . ALA C 1 206 ? 6.544 -34.975 8.260 1.00 9.31 204 ALA C N 1
ATOM 4619 C CA . ALA C 1 206 ? 5.864 -35.628 9.357 1.00 9.20 204 ALA C CA 1
ATOM 4620 C C . ALA C 1 206 ? 4.824 -34.674 9.911 1.00 9.50 204 ALA C C 1
ATOM 4621 O O . ALA C 1 206 ? 4.918 -33.463 9.712 1.00 9.67 204 ALA C O 1
ATOM 4623 N N . PHE C 1 207 ? 3.832 -35.221 10.613 1.00 9.72 205 PHE C N 1
ATOM 4624 C CA . PHE C 1 207 ? 2.875 -34.398 11.356 1.00 10.09 205 PHE C CA 1
ATOM 4625 C C . PHE C 1 207 ? 3.175 -34.462 12.847 1.00 9.58 205 PHE C C 1
ATOM 4626 O O . PHE C 1 207 ? 3.464 -35.524 13.385 1.00 9.13 205 PHE C O 1
ATOM 4634 N N . TYR C 1 208 ? 3.093 -33.311 13.500 1.00 9.60 206 TYR C N 1
ATOM 4635 C CA . TYR C 1 208 ? 3.533 -33.127 14.878 1.00 9.39 206 TYR C CA 1
ATOM 4636 C C . TYR C 1 208 ? 2.328 -32.781 15.783 1.00 9.79 206 TYR C C 1
ATOM 4637 O O . TYR C 1 208 ? 1.563 -31.841 15.496 1.00 10.29 206 TYR C O 1
ATOM 4646 N N . GLN C 1 209 ? 2.145 -33.543 16.851 1.00 9.68 207 GLN C N 1
ATOM 4647 C CA . GLN C 1 209 ? 1.072 -33.271 17.825 1.00 10.04 207 GLN C CA 1
ATOM 4648 C C . GLN C 1 209 ? 1.665 -33.319 19.218 1.00 9.92 207 GLN C C 1
ATOM 4649 O O . GLN C 1 209 ? 2.252 -34.326 19.603 1.00 9.97 207 GLN C O 1
ATOM 4655 N N . VAL C 1 210 ? 1.505 -32.243 19.979 1.00 10.14 208 VAL C N 1
ATOM 4656 C CA . VAL C 1 210 ? 2.069 -32.135 21.330 1.00 9.94 208 VAL C CA 1
ATOM 4657 C C . VAL C 1 210 ? 0.956 -32.353 22.344 1.00 9.96 208 VAL C C 1
ATOM 4658 O O . VAL C 1 210 ? -0.146 -31.801 22.201 1.00 10.34 208 VAL C O 1
ATOM 4662 N N . ILE C 1 211 ? 1.215 -33.218 23.327 1.00 9.55 209 ILE C N 1
ATOM 4663 C CA . ILE C 1 211 ? 0.274 -33.518 24.394 1.00 9.61 209 ILE C CA 1
ATOM 4664 C C . ILE C 1 211 ? 0.901 -33.085 25.719 1.00 9.46 209 ILE C C 1
ATOM 4665 O O . ILE C 1 211 ? 2.003 -33.536 26.084 1.00 9.29 209 ILE C O 1
ATOM 4670 N N . ASP C 1 212 ? 0.204 -32.171 26.390 1.00 9.45 210 ASP C N 1
ATOM 4671 C CA . ASP C 1 212 ? 0.633 -31.567 27.638 1.00 9.38 210 ASP C CA 1
ATOM 4672 C C . ASP C 1 212 ? 0.180 -32.458 28.805 1.00 9.55 210 ASP C C 1
ATOM 4673 O O . ASP C 1 212 ? -0.997 -32.827 28.914 1.00 9.82 210 ASP C O 1
ATOM 4678 N N . LEU C 1 213 ? 1.133 -32.850 29.644 1.00 9.42 211 LEU C N 1
ATOM 4679 C CA . LEU C 1 213 ? 0.866 -33.749 30.750 1.00 9.59 211 LEU C CA 1
ATOM 4680 C C . LEU C 1 213 ? 1.235 -33.102 32.085 1.00 10.00 211 LEU C C 1
ATOM 4681 O O . LEU C 1 213 ? 2.216 -32.368 32.186 1.00 9.87 211 LEU C O 1
ATOM 4686 N N . ASN C 1 214 ? 0.457 -33.406 33.113 1.00 10.53 212 ASN C N 1
ATOM 4687 C CA . ASN C 1 214 ? 0.851 -33.088 34.463 1.00 11.03 212 ASN C CA 1
ATOM 4688 C C . ASN C 1 214 ? 0.895 -34.333 35.322 1.00 11.28 212 ASN C C 1
ATOM 4689 O O . ASN C 1 214 ? -0.151 -34.924 35.643 1.00 11.72 212 ASN C O 1
ATOM 4694 N N . PHE C 1 215 ? 2.117 -34.735 35.670 1.00 11.06 213 PHE C N 1
ATOM 4695 C CA . PHE C 1 215 ? 2.327 -35.907 36.496 1.00 11.41 213 PHE C CA 1
ATOM 4696 C C . PHE C 1 215 ? 2.166 -35.562 37.963 1.00 12.25 213 PHE C C 1
ATOM 4697 O O . PHE C 1 215 ? 2.742 -34.577 38.446 1.00 12.18 213 PHE C O 1
ATOM 4705 N N . ALA C 1 216 ? 1.414 -36.416 38.649 1.00 12.93 214 ALA C N 1
ATOM 4706 C CA . ALA C 1 216 ? 1.294 -36.426 40.097 1.00 14.01 214 ALA C CA 1
ATOM 4707 C C . ALA C 1 216 ? 2.666 -36.517 40.762 1.00 14.45 214 ALA C C 1
ATOM 4708 O O . ALA C 1 216 ? 3.594 -37.143 40.197 1.00 14.33 214 ALA C O 1
ATOM 4711 N N . ILE D 1 17 ? 55.448 7.149 8.515 1.00 39.56 15 ILE D N 1
ATOM 4712 C CA . ILE D 1 17 ? 55.465 8.106 7.370 1.00 37.78 15 ILE D CA 1
ATOM 4713 C C . ILE D 1 17 ? 54.614 7.550 6.227 1.00 36.90 15 ILE D C 1
ATOM 4714 O O . ILE D 1 17 ? 54.702 6.377 5.883 1.00 40.42 15 ILE D O 1
ATOM 4719 N N . SER D 1 18 ? 53.777 8.391 5.643 1.00 44.21 16 SER D N 1
ATOM 4720 C CA . SER D 1 18 ? 52.955 7.968 4.523 1.00 41.01 16 SER D CA 1
ATOM 4721 C C . SER D 1 18 ? 53.576 8.554 3.265 1.00 37.25 16 SER D C 1
ATOM 4722 O O . SER D 1 18 ? 54.096 9.669 3.289 1.00 37.08 16 SER D O 1
ATOM 4725 N N . PRO D 1 19 ? 53.541 7.795 2.167 1.00 33.61 17 PRO D N 1
ATOM 4726 C CA . PRO D 1 19 ? 54.245 8.195 0.948 1.00 31.84 17 PRO D CA 1
ATOM 4727 C C . PRO D 1 19 ? 53.573 9.363 0.222 1.00 30.01 17 PRO D C 1
ATOM 4728 O O . PRO D 1 19 ? 52.354 9.402 0.135 1.00 29.43 17 PRO D O 1
ATOM 4732 N N . ARG D 1 20 ? 54.372 10.282 -0.308 1.00 28.66 18 ARG D N 1
ATOM 4733 C CA . ARG D 1 20 ? 53.871 11.410 -1.095 1.00 28.32 18 ARG D CA 1
ATOM 4734 C C . ARG D 1 20 ? 53.722 11.047 -2.592 1.00 26.72 18 ARG D C 1
ATOM 4735 O O . ARG D 1 20 ? 52.978 11.696 -3.309 1.00 25.87 18 ARG D O 1
ATOM 4737 N N . HIS D 1 21 ? 54.432 10.011 -3.046 1.00 26.06 19 HIS D N 1
ATOM 4738 C CA . HIS D 1 21 ? 54.350 9.536 -4.433 1.00 25.72 19 HIS D CA 1
ATOM 4739 C C . HIS D 1 21 ? 54.690 8.067 -4.497 1.00 24.71 19 HIS D C 1
ATOM 4740 O O . HIS D 1 21 ? 55.168 7.502 -3.504 1.00 24.21 19 HIS D O 1
ATOM 4747 N N . GLY D 1 22 ? 54.446 7.431 -5.647 1.00 22.69 20 GLY D N 1
ATOM 4748 C CA . GLY D 1 22 ? 54.733 5.994 -5.797 1.00 21.61 20 GLY D CA 1
ATOM 4749 C C . GLY D 1 22 ? 53.795 5.256 -6.756 1.00 20.24 20 GLY D C 1
ATOM 4750 O O . GLY D 1 22 ? 52.758 5.779 -7.164 1.00 19.55 20 GLY D O 1
ATOM 4751 N N . ARG D 1 23 ? 54.179 4.031 -7.114 1.00 19.01 21 ARG D N 1
ATOM 4752 C CA . ARG D 1 23 ? 53.379 3.180 -7.998 1.00 17.32 21 ARG D CA 1
ATOM 4753 C C . ARG D 1 23 ? 52.351 2.448 -7.131 1.00 15.90 21 ARG D C 1
ATOM 4754 O O . ARG D 1 23 ? 52.678 1.974 -6.036 1.00 16.20 21 ARG D O 1
ATOM 4762 N N . VAL D 1 24 ? 51.108 2.407 -7.600 1.00 14.11 22 VAL D N 1
ATOM 4763 C CA . VAL D 1 24 ? 50.026 1.704 -6.910 1.00 12.91 22 VAL D CA 1
ATOM 4764 C C . VAL D 1 24 ? 49.610 0.455 -7.703 1.00 11.72 22 VAL D C 1
ATOM 4765 O O . VAL D 1 24 ? 49.580 -0.657 -7.175 1.00 11.10 22 VAL D O 1
ATOM 4769 N N . ILE D 1 25 ? 49.306 0.646 -8.983 1.00 11.31 23 ILE D N 1
ATOM 4770 C CA . ILE D 1 25 ? 48.851 -0.450 -9.848 1.00 10.44 23 ILE D CA 1
ATOM 4771 C C . ILE D 1 25 ? 49.342 -0.164 -11.258 1.00 10.57 23 ILE D C 1
ATOM 4772 O O . ILE D 1 25 ? 49.379 0.987 -11.671 1.00 10.61 23 ILE D O 1
ATOM 4777 N N . THR D 1 26 ? 49.773 -1.222 -11.946 1.00 10.38 24 THR D N 1
ATOM 4778 C CA . THR D 1 26 ? 50.125 -1.220 -13.363 1.00 10.66 24 THR D CA 1
ATOM 4779 C C . THR D 1 26 ? 49.361 -2.370 -14.068 1.00 10.42 24 THR D C 1
ATOM 4780 O O . THR D 1 26 ? 49.251 -3.467 -13.507 1.00 9.94 24 THR D O 1
ATOM 4784 N N . PRO D 1 27 ? 48.778 -2.107 -15.266 1.00 10.53 25 PRO D N 1
ATOM 4785 C CA . PRO D 1 27 ? 48.664 -0.838 -15.997 1.00 10.93 25 PRO D CA 1
ATOM 4786 C C . PRO D 1 27 ? 48.003 0.238 -15.158 1.00 10.81 25 PRO D C 1
ATOM 4787 O O . PRO D 1 27 ? 47.160 -0.084 -14.311 1.00 10.64 25 PRO D O 1
ATOM 4791 N N . GLU D 1 28 ? 48.356 1.495 -15.416 1.00 11.23 26 GLU D N 1
ATOM 4792 C CA . GLU D 1 28 ? 47.818 2.633 -14.671 1.00 11.20 26 GLU D CA 1
ATOM 4793 C C . GLU D 1 28 ? 46.300 2.596 -14.695 1.00 10.52 26 GLU D C 1
ATOM 4794 O O . GLU D 1 28 ? 45.689 2.469 -15.751 1.00 10.47 26 GLU D O 1
ATOM 4800 N N . SER D 1 29 ? 45.697 2.677 -13.525 1.00 9.66 27 SER D N 1
ATOM 4801 C CA . SER D 1 29 ? 44.269 2.724 -13.435 1.00 9.26 27 SER D CA 1
ATOM 4802 C C . SER D 1 29 ? 43.813 4.167 -13.696 1.00 9.48 27 SER D C 1
ATOM 4803 O O . SER D 1 29 ? 44.638 5.080 -13.780 1.00 9.81 27 SER D O 1
ATOM 4806 N N . ARG D 1 30 ? 42.501 4.357 -13.790 1.00 9.27 28 ARG D N 1
ATOM 4807 C CA . ARG D 1 30 ? 41.896 5.693 -13.938 1.00 9.67 28 ARG D CA 1
ATOM 4808 C C . ARG D 1 30 ? 42.311 6.633 -12.789 1.00 9.85 28 ARG D C 1
ATOM 4809 O O . ARG D 1 30 ? 42.647 7.787 -13.016 1.00 10.21 28 ARG D O 1
ATOM 4817 N N . ALA D 1 31 ? 42.319 6.118 -11.561 1.00 9.50 29 ALA D N 1
ATOM 4818 C CA . ALA D 1 31 ? 42.694 6.921 -10.391 1.00 9.80 29 ALA D CA 1
ATOM 4819 C C . ALA D 1 31 ? 44.183 7.353 -10.446 1.00 10.14 29 ALA D C 1
ATOM 4820 O O . ALA D 1 31 ? 44.527 8.477 -10.075 1.00 10.52 29 ALA D O 1
ATOM 4822 N N . VAL D 1 32 ? 45.053 6.456 -10.911 1.00 9.94 30 VAL D N 1
ATOM 4823 C CA . VAL D 1 32 ? 46.471 6.786 -11.096 1.00 10.32 30 VAL D CA 1
ATOM 4824 C C . VAL D 1 32 ? 46.628 7.917 -12.109 1.00 11.23 30 VAL D C 1
ATOM 4825 O O . VAL D 1 32 ? 47.352 8.871 -11.857 1.00 11.68 30 VAL D O 1
ATOM 4829 N N . TYR D 1 33 ? 45.931 7.810 -13.238 1.00 11.65 31 TYR D N 1
ATOM 4830 C CA . TYR D 1 33 ? 45.962 8.860 -14.259 1.00 12.73 31 TYR D CA 1
ATOM 4831 C C . TYR D 1 33 ? 45.436 10.187 -13.718 1.00 13.66 31 TYR D C 1
ATOM 4832 O O . TYR D 1 33 ? 45.988 11.237 -14.021 1.00 14.54 31 TYR D O 1
ATOM 4841 N N . LEU D 1 34 ? 44.370 10.148 -12.924 1.00 14.03 32 LEU D N 1
ATOM 4842 C CA . LEU D 1 34 ? 43.849 11.367 -12.297 1.00 15.13 32 LEU D CA 1
ATOM 4843 C C . LEU D 1 34 ? 44.891 12.023 -11.388 1.00 15.83 32 LEU D C 1
ATOM 4844 O O . LEU D 1 34 ? 45.057 13.249 -11.409 1.00 16.35 32 LEU D O 1
ATOM 4849 N N . TYR D 1 35 ? 45.559 11.209 -10.575 1.00 15.70 33 TYR D N 1
ATOM 4850 C CA . TYR D 1 35 ? 46.603 11.708 -9.707 1.00 16.55 33 TYR D CA 1
ATOM 4851 C C . TYR D 1 35 ? 47.727 12.314 -10.565 1.00 17.34 33 TYR D C 1
ATOM 4852 O O . TYR D 1 35 ? 48.172 13.429 -10.311 1.00 17.71 33 TYR D O 1
ATOM 4861 N N . GLU D 1 36 ? 48.146 11.610 -11.605 1.00 17.21 34 GLU D N 1
ATOM 4862 C CA . GLU D 1 36 ? 49.224 12.114 -12.464 1.00 18.22 34 GLU D CA 1
ATOM 4863 C C . GLU D 1 36 ? 48.891 13.435 -13.144 1.00 19.17 34 GLU D C 1
ATOM 4864 O O . GLU D 1 36 ? 49.792 14.236 -13.394 1.00 19.89 34 GLU D O 1
ATOM 4870 N N . ALA D 1 37 ? 47.611 13.659 -13.444 1.00 19.12 35 ALA D N 1
ATOM 4871 C CA . ALA D 1 37 ? 47.128 14.937 -13.995 1.00 20.19 35 ALA D CA 1
ATOM 4872 C C . ALA D 1 37 ? 46.946 16.026 -12.921 1.00 21.21 35 ALA D C 1
ATOM 4873 O O . ALA D 1 37 ? 46.392 17.088 -13.205 1.00 22.04 35 ALA D O 1
ATOM 4875 N N . GLY D 1 38 ? 47.387 15.764 -11.691 1.00 21.05 36 GLY D N 1
ATOM 4876 C CA . GLY D 1 38 ? 47.291 16.743 -10.621 1.00 21.76 36 GLY D CA 1
ATOM 4877 C C . GLY D 1 38 ? 45.879 16.932 -10.084 1.00 21.95 36 GLY D C 1
ATOM 4878 O O . GLY D 1 38 ? 45.603 17.950 -9.450 1.00 22.60 36 GLY D O 1
ATOM 4879 N N . ARG D 1 39 ? 44.996 15.943 -10.291 1.00 20.87 37 ARG D N 1
ATOM 4880 C CA . ARG D 1 39 ? 43.570 16.096 -9.958 1.00 20.94 37 ARG D CA 1
ATOM 4881 C C . ARG D 1 39 ? 43.103 15.276 -8.747 1.00 20.35 37 ARG D C 1
ATOM 4882 O O . ARG D 1 39 ? 41.946 15.369 -8.346 1.00 20.13 37 ARG D O 1
ATOM 4890 N N . LEU D 1 40 ? 44.004 14.493 -8.154 1.00 19.97 38 LEU D N 1
ATOM 4891 C CA . LEU D 1 40 ? 43.658 13.646 -7.019 1.00 19.66 38 LEU D CA 1
ATOM 4892 C C . LEU D 1 40 ? 44.897 13.551 -6.150 1.00 20.33 38 LEU D C 1
ATOM 4893 O O . LEU D 1 40 ? 45.997 13.314 -6.664 1.00 20.37 38 LEU D O 1
ATOM 4898 N N . ASP D 1 41 ? 44.752 13.763 -4.849 1.00 21.02 39 ASP D N 1
ATOM 4899 C CA . ASP D 1 41 ? 45.891 13.603 -3.943 1.00 21.72 39 ASP D CA 1
ATOM 4900 C C . ASP D 1 41 ? 46.339 12.163 -4.014 1.00 20.08 39 ASP D C 1
ATOM 4901 O O . ASP D 1 41 ? 45.504 11.264 -4.096 1.00 19.17 39 ASP D O 1
ATOM 4906 N N . PHE D 1 42 ? 47.650 11.943 -3.951 1.00 19.87 40 PHE D N 1
ATOM 4907 C CA . PHE D 1 42 ? 48.205 10.600 -3.978 1.00 18.83 40 PHE D CA 1
ATOM 4908 C C . PHE D 1 42 ? 47.550 9.671 -2.948 1.00 18.07 40 PHE D C 1
ATOM 4909 O O . PHE D 1 42 ? 47.300 8.504 -3.229 1.00 17.32 40 PHE D O 1
ATOM 4917 N N . GLY D 1 43 ? 47.294 10.198 -1.754 1.00 18.31 41 GLY D N 1
ATOM 4918 C CA . GLY D 1 43 ? 46.633 9.439 -0.679 1.00 17.69 41 GLY D CA 1
ATOM 4919 C C . GLY D 1 43 ? 45.305 8.767 -1.028 1.00 16.79 41 GLY D C 1
ATOM 4920 O O . GLY D 1 43 ? 44.990 7.730 -0.447 1.00 16.85 41 GLY D O 1
ATOM 4921 N N . GLN D 1 44 ? 44.558 9.348 -1.982 1.00 16.29 42 GLN D N 1
ATOM 4922 C CA A GLN D 1 44 ? 43.214 8.921 -2.439 0.50 15.59 42 GLN D CA 1
ATOM 4923 C CA B GLN D 1 44 ? 43.250 8.784 -2.346 0.50 15.39 42 GLN D CA 1
ATOM 4924 C C . GLN D 1 44 ? 43.253 7.871 -3.582 1.00 14.52 42 GLN D C 1
ATOM 4925 O O . GLN D 1 44 ? 42.224 7.287 -3.934 1.00 13.78 42 GLN D O 1
ATOM 4936 N N . VAL D 1 45 ? 44.416 7.702 -4.215 1.00 13.99 43 VAL D N 1
ATOM 4937 C CA . VAL D 1 45 ? 44.558 6.848 -5.406 1.00 13.32 43 VAL D CA 1
ATOM 4938 C C . VAL D 1 45 ? 44.076 5.410 -5.149 1.00 12.50 43 VAL D C 1
ATOM 4939 O O . VAL D 1 45 ? 43.546 4.797 -6.032 1.00 11.71 43 VAL D O 1
ATOM 4943 N N . ASN D 1 46 ? 44.226 4.895 -3.935 1.00 12.46 44 ASN D N 1
ATOM 4944 C CA . ASN D 1 46 ? 43.753 3.550 -3.648 1.00 12.10 44 ASN D CA 1
ATOM 4945 C C . ASN D 1 46 ? 42.789 3.508 -2.450 1.00 12.33 44 ASN D C 1
ATOM 4946 O O . ASN D 1 46 ? 42.787 2.550 -1.673 1.00 11.53 44 ASN D O 1
ATOM 4951 N N . GLU D 1 47 ? 41.971 4.559 -2.327 1.00 12.97 45 GLU D N 1
ATOM 4952 C CA . GLU D 1 47 ? 40.935 4.634 -1.295 1.00 13.35 45 GLU D CA 1
ATOM 4953 C C . GLU D 1 47 ? 39.552 4.677 -1.946 1.00 12.74 45 GLU D C 1
ATOM 4954 O O . GLU D 1 47 ? 38.654 5.375 -1.467 1.00 12.57 45 GLU D O 1
ATOM 4960 N N . LEU D 1 48 ? 39.385 3.897 -3.026 1.00 11.76 46 LEU D N 1
ATOM 4961 C CA . LEU D 1 48 ? 38.081 3.739 -3.670 1.00 11.57 46 LEU D CA 1
ATOM 4962 C C . LEU D 1 48 ? 37.447 2.510 -3.030 1.00 11.08 46 LEU D C 1
ATOM 4963 O O . LEU D 1 48 ? 37.293 1.444 -3.631 1.00 10.57 46 LEU D O 1
ATOM 4968 N N . GLU D 1 49 ? 37.119 2.698 -1.752 1.00 11.54 47 GLU D N 1
ATOM 4969 C CA . GLU D 1 49 ? 36.709 1.633 -0.845 1.00 11.29 47 GLU D CA 1
ATOM 4970 C C . GLU D 1 49 ? 35.203 1.673 -0.645 1.00 11.27 47 GLU D C 1
ATOM 4971 O O . GLU D 1 49 ? 34.634 2.641 -0.099 1.00 11.35 47 GLU D O 1
ATOM 4977 N N . GLY D 1 50 ? 34.551 0.600 -1.060 1.00 10.57 48 GLY D N 1
ATOM 4978 C CA . GLY D 1 50 ? 33.140 0.448 -0.781 1.00 10.69 48 GLY D CA 1
ATOM 4979 C C . GLY D 1 50 ? 32.802 -0.978 -0.435 1.00 10.07 48 GLY D C 1
ATOM 4980 O O . GLY D 1 50 ? 33.690 -1.822 -0.259 1.00 9.30 48 GLY D O 1
ATOM 4981 N N . GLY D 1 51 ? 31.509 -1.247 -0.339 1.00 10.03 49 GLY D N 1
ATOM 4982 C CA . GLY D 1 51 ? 31.048 -2.587 -0.008 1.00 9.73 49 GLY D CA 1
ATOM 4983 C C . GLY D 1 51 ? 31.551 -3.601 -1.003 1.00 9.02 49 GLY D C 1
ATOM 4984 O O . GLY D 1 51 ? 31.606 -3.334 -2.208 1.00 8.88 49 GLY D O 1
ATOM 4985 N N . LYS D 1 52 ? 31.928 -4.764 -0.482 1.00 8.57 50 LYS D N 1
ATOM 4986 C CA . LYS D 1 52 ? 32.394 -5.872 -1.299 1.00 8.04 50 LYS D CA 1
ATOM 4987 C C . LYS D 1 52 ? 31.210 -6.696 -1.856 1.00 8.39 50 LYS D C 1
ATOM 4988 O O . LYS D 1 52 ? 30.060 -6.476 -1.490 1.00 8.80 50 LYS D O 1
ATOM 4994 N N . PHE D 1 53 ? 31.525 -7.611 -2.766 1.00 8.21 51 PHE D N 1
ATOM 4995 C CA . PHE D 1 53 ? 30.584 -8.527 -3.430 1.00 8.61 51 PHE D CA 1
ATOM 4996 C C . PHE D 1 53 ? 29.801 -7.831 -4.533 1.00 9.07 51 PHE D C 1
ATOM 4997 O O . PHE D 1 53 ? 28.675 -8.193 -4.830 1.00 9.43 51 PHE D O 1
ATOM 5005 N N . PHE D 1 54 ? 30.408 -6.830 -5.153 1.00 9.05 52 PHE D N 1
ATOM 5006 C CA . PHE D 1 54 ? 29.922 -6.383 -6.464 1.00 9.52 52 PHE D CA 1
ATOM 5007 C C . PHE D 1 54 ? 29.742 -7.651 -7.318 1.00 9.61 52 PHE D C 1
ATOM 5008 O O . PHE D 1 54 ? 30.602 -8.533 -7.267 1.00 9.50 52 PHE D O 1
ATOM 5016 N N . PRO D 1 55 ? 28.657 -7.762 -8.102 1.00 10.26 53 PRO D N 1
ATOM 5017 C CA . PRO D 1 55 ? 27.606 -6.785 -8.394 1.00 10.88 53 PRO D CA 1
ATOM 5018 C C . PRO D 1 55 ? 26.368 -6.907 -7.513 1.00 11.52 53 PRO D C 1
ATOM 5019 O O . PRO D 1 55 ? 25.282 -6.474 -7.921 1.00 12.18 53 PRO D O 1
ATOM 5023 N N . ALA D 1 56 ? 26.511 -7.465 -6.311 1.00 11.36 54 ALA D N 1
ATOM 5024 C CA . ALA D 1 56 ? 25.354 -7.558 -5.399 1.00 12.14 54 ALA D CA 1
ATOM 5025 C C . ALA D 1 56 ? 24.806 -6.140 -5.137 1.00 12.60 54 ALA D C 1
ATOM 5026 O O . ALA D 1 56 ? 25.512 -5.136 -5.306 1.00 12.03 54 ALA D O 1
ATOM 5028 N N . THR D 1 57 ? 23.523 -6.053 -4.795 1.00 13.73 55 THR D N 1
ATOM 5029 C CA . THR D 1 57 ? 22.920 -4.769 -4.395 1.00 14.36 55 THR D CA 1
ATOM 5030 C C . THR D 1 57 ? 22.255 -4.903 -3.038 1.00 15.13 55 THR D C 1
ATOM 5031 O O . THR D 1 57 ? 21.222 -4.267 -2.774 1.00 16.28 55 THR D O 1
ATOM 5035 N N . GLN D 1 58 ? 22.797 -5.794 -2.219 1.00 14.84 56 GLN D N 1
ATOM 5036 C CA . GLN D 1 58 ? 22.356 -6.031 -0.850 1.00 15.43 56 GLN D CA 1
ATOM 5037 C C . GLN D 1 58 ? 23.611 -6.017 0.004 1.00 14.37 56 GLN D C 1
ATOM 5038 O O . GLN D 1 58 ? 24.660 -6.443 -0.457 1.00 13.53 56 GLN D O 1
ATOM 5044 N N . SER D 1 59 ? 23.485 -5.548 1.240 1.00 14.40 57 SER D N 1
ATOM 5045 C CA . SER D 1 59 ? 24.502 -5.724 2.281 1.00 13.75 57 SER D CA 1
ATOM 5046 C C . SER D 1 59 ? 24.067 -6.846 3.227 1.00 14.06 57 SER D C 1
ATOM 5047 O O . SER D 1 59 ? 22.910 -7.280 3.207 1.00 14.52 57 SER D O 1
ATOM 5050 N N . GLY D 1 60 ? 24.986 -7.272 4.092 1.00 13.64 58 GLY D N 1
ATOM 5051 C CA . GLY D 1 60 ? 24.724 -8.310 5.058 1.00 13.99 58 GLY D CA 1
ATOM 5052 C C . GLY D 1 60 ? 24.818 -9.711 4.491 1.00 13.85 58 GLY D C 1
ATOM 5053 O O . GLY D 1 60 ? 24.405 -10.648 5.142 1.00 14.31 58 GLY D O 1
ATOM 5054 N N . LEU D 1 61 ? 25.341 -9.853 3.275 1.00 13.45 59 LEU D N 1
ATOM 5055 C CA . LEU D 1 61 ? 25.540 -11.150 2.656 1.00 13.31 59 LEU D CA 1
ATOM 5056 C C . LEU D 1 61 ? 26.826 -11.800 3.151 1.00 13.05 59 LEU D C 1
ATOM 5057 O O . LEU D 1 61 ? 27.826 -11.120 3.336 1.00 12.25 59 LEU D O 1
ATOM 5062 N N . ARG D 1 62 ? 26.783 -13.116 3.362 1.00 13.70 60 ARG D N 1
ATOM 5063 C CA . ARG D 1 62 ? 27.951 -13.912 3.676 1.00 13.85 60 ARG D CA 1
ATOM 5064 C C . ARG D 1 62 ? 28.798 -14.196 2.468 1.00 12.94 60 ARG D C 1
ATOM 5065 O O . ARG D 1 62 ? 28.297 -14.315 1.344 1.00 13.12 60 ARG D O 1
ATOM 5073 N N . ASP D 1 63 ? 30.096 -14.337 2.701 1.00 11.98 61 ASP D N 1
ATOM 5074 C CA . ASP D 1 63 ? 30.980 -14.688 1.643 1.00 11.33 61 ASP D CA 1
ATOM 5075 C C . ASP D 1 63 ? 30.656 -16.103 1.200 1.00 11.85 61 ASP D C 1
ATOM 5076 O O . ASP D 1 63 ? 30.525 -16.998 2.037 1.00 12.13 61 ASP D O 1
ATOM 5081 N N . PRO D 1 64 ? 30.521 -16.317 -0.118 1.00 12.11 62 PRO D N 1
ATOM 5082 C CA . PRO D 1 64 ? 30.075 -17.628 -0.586 1.00 12.66 62 PRO D CA 1
ATOM 5083 C C . PRO D 1 64 ? 31.125 -18.731 -0.391 1.00 12.73 62 PRO D C 1
ATOM 5084 O O . PRO D 1 64 ? 30.767 -19.917 -0.318 1.00 13.67 62 PRO D O 1
ATOM 5088 N N . ASP D 1 65 ? 32.397 -18.350 -0.274 1.00 11.81 63 ASP D N 1
ATOM 5089 C CA . ASP D 1 65 ? 33.474 -19.303 -0.069 1.00 11.61 63 ASP D CA 1
ATOM 5090 C C . ASP D 1 65 ? 33.954 -19.392 1.372 1.00 11.16 63 ASP D C 1
ATOM 5091 O O . ASP D 1 65 ? 34.429 -20.435 1.761 1.00 11.61 63 ASP D O 1
ATOM 5096 N N . ALA D 1 66 ? 33.838 -18.327 2.166 1.00 10.30 64 ALA D N 1
ATOM 5097 C CA . ALA D 1 66 ? 34.454 -18.305 3.481 1.00 10.01 64 ALA D CA 1
ATOM 5098 C C . ALA D 1 66 ? 33.408 -17.902 4.517 1.00 10.04 64 ALA D C 1
ATOM 5099 O O . ALA D 1 66 ? 33.200 -16.726 4.744 1.00 9.89 64 ALA D O 1
ATOM 5101 N N . PRO D 1 67 ? 32.722 -18.890 5.115 1.00 10.44 65 PRO D N 1
ATOM 5102 C CA . PRO D 1 67 ? 31.524 -18.555 5.911 1.00 10.80 65 PRO D CA 1
ATOM 5103 C C . PRO D 1 67 ? 31.780 -17.630 7.110 1.00 10.74 65 PRO D C 1
ATOM 5104 O O . PRO D 1 67 ? 30.852 -16.910 7.529 1.00 10.94 65 PRO D O 1
ATOM 5108 N N . ASP D 1 68 ? 33.006 -17.636 7.651 1.00 10.38 66 ASP D N 1
ATOM 5109 C CA . ASP D 1 68 ? 33.343 -16.773 8.801 1.00 10.39 66 ASP D CA 1
ATOM 5110 C C . ASP D 1 68 ? 33.749 -15.345 8.447 1.00 9.68 66 ASP D C 1
ATOM 5111 O O . ASP D 1 68 ? 33.845 -14.530 9.350 1.00 9.80 66 ASP D O 1
ATOM 5116 N N . ASP D 1 69 ? 33.976 -15.031 7.164 1.00 8.95 67 ASP D N 1
ATOM 5117 C CA . ASP D 1 69 ? 34.333 -13.671 6.788 1.00 8.43 67 ASP D CA 1
ATOM 5118 C C . ASP D 1 69 ? 33.227 -12.676 7.167 1.00 8.66 67 ASP D C 1
ATOM 5119 O O . ASP D 1 69 ? 32.041 -13.033 7.249 1.00 8.99 67 ASP D O 1
ATOM 5124 N N . VAL D 1 70 ? 33.641 -11.433 7.392 1.00 8.41 68 VAL D N 1
ATOM 5125 C CA . VAL D 1 70 ? 32.744 -10.340 7.733 1.00 8.75 68 VAL D CA 1
ATOM 5126 C C . VAL D 1 70 ? 31.801 -10.105 6.556 1.00 8.75 68 VAL D C 1
ATOM 5127 O O . VAL D 1 70 ? 32.239 -10.088 5.400 1.00 8.18 68 VAL D O 1
ATOM 5131 N N . ALA D 1 71 ? 30.504 -9.979 6.854 1.00 9.33 69 ALA D N 1
ATOM 5132 C CA . ALA D 1 71 ? 29.468 -9.769 5.821 1.00 9.56 69 ALA D CA 1
ATOM 5133 C C . ALA D 1 71 ? 29.698 -8.455 5.079 1.00 9.43 69 ALA D C 1
ATOM 5134 O O . ALA D 1 71 ? 30.341 -7.530 5.612 1.00 9.36 69 ALA D O 1
ATOM 5136 N N . ASN D 1 72 ? 29.212 -8.362 3.843 1.00 9.37 70 ASN D N 1
ATOM 5137 C CA . ASN D 1 72 ? 29.470 -7.152 3.073 1.00 9.30 70 ASN D CA 1
ATOM 5138 C C . ASN D 1 72 ? 28.631 -5.961 3.537 1.00 10.12 70 ASN D C 1
ATOM 5139 O O . ASN D 1 72 ? 27.531 -6.122 4.080 1.00 10.57 70 ASN D O 1
ATOM 5144 N N . GLY D 1 73 ? 29.173 -4.773 3.322 1.00 10.36 71 GLY D N 1
ATOM 5145 C CA . GLY D 1 73 ? 28.375 -3.562 3.302 1.00 11.34 71 GLY D CA 1
ATOM 5146 C C . GLY D 1 73 ? 27.785 -3.391 1.916 1.00 11.69 71 GLY D C 1
ATOM 5147 O O . GLY D 1 73 ? 28.076 -4.167 0.999 1.00 11.19 71 GLY D O 1
ATOM 5148 N N . MET D 1 74 ? 26.976 -2.361 1.737 1.00 12.91 72 MET D N 1
ATOM 5149 C CA . MET D 1 74 ? 26.330 -2.120 0.439 1.00 13.54 72 MET D CA 1
ATOM 5150 C C . MET D 1 74 ? 27.373 -1.876 -0.662 1.00 12.76 72 MET D C 1
ATOM 5151 O O . MET D 1 74 ? 28.187 -0.980 -0.533 1.00 12.77 72 MET D O 1
ATOM 5156 N N . PRO D 1 75 ? 27.341 -2.655 -1.762 1.00 12.36 73 PRO D N 1
ATOM 5157 C CA . PRO D 1 75 ? 28.301 -2.349 -2.838 1.00 11.82 73 PRO D CA 1
ATOM 5158 C C . PRO D 1 75 ? 28.035 -1.008 -3.502 1.00 12.12 73 PRO D C 1
ATOM 5159 O O . PRO D 1 75 ? 26.972 -0.423 -3.302 1.00 12.95 73 PRO D O 1
ATOM 5163 N N . PRO D 1 76 ? 28.999 -0.509 -4.275 1.00 11.65 74 PRO D N 1
ATOM 5164 C CA . PRO D 1 76 ? 28.718 0.790 -4.886 1.00 12.08 74 PRO D CA 1
ATOM 5165 C C . PRO D 1 76 ? 27.506 0.723 -5.812 1.00 12.57 74 PRO D C 1
ATOM 5166 O O . PRO D 1 76 ? 27.354 -0.240 -6.587 1.00 12.32 74 PRO D O 1
ATOM 5170 N N . ARG D 1 77 ? 26.647 1.729 -5.699 1.00 13.22 75 ARG D N 1
ATOM 5171 C CA . ARG D 1 77 ? 25.518 1.912 -6.608 1.00 13.85 75 ARG D CA 1
ATOM 5172 C C . ARG D 1 77 ? 25.990 2.146 -8.058 1.00 13.63 75 ARG D C 1
ATOM 5173 O O . ARG D 1 77 ? 27.120 2.625 -8.295 1.00 13.02 75 ARG D O 1
ATOM 5175 N N . ASP D 1 78 ? 25.128 1.774 -9.017 1.00 13.94 76 ASP D N 1
ATOM 5176 C CA . ASP D 1 78 ? 25.350 2.082 -10.417 1.00 14.08 76 ASP D CA 1
ATOM 5177 C C . ASP D 1 78 ? 25.640 3.572 -10.538 1.00 14.43 76 ASP D C 1
ATOM 5178 O O . ASP D 1 78 ? 25.010 4.395 -9.874 1.00 15.17 76 ASP D O 1
ATOM 5183 N N . GLY D 1 79 ? 26.600 3.900 -11.384 1.00 14.17 77 GLY D N 1
ATOM 5184 C CA . GLY D 1 79 ? 27.044 5.273 -11.564 1.00 14.48 77 GLY D CA 1
ATOM 5185 C C . GLY D 1 79 ? 28.046 5.725 -10.520 1.00 13.97 77 GLY D C 1
ATOM 5186 O O . GLY D 1 79 ? 28.535 6.848 -10.595 1.00 14.26 77 GLY D O 1
ATOM 5187 N N . GLU D 1 80 ? 28.350 4.874 -9.533 1.00 13.30 78 GLU D N 1
ATOM 5188 C CA . GLU D 1 80 ? 29.342 5.223 -8.492 1.00 12.93 78 GLU D CA 1
ATOM 5189 C C . GLU D 1 80 ? 30.372 4.090 -8.279 1.00 11.86 78 GLU D C 1
ATOM 5190 O O . GLU D 1 80 ? 31.098 4.041 -7.276 1.00 11.46 78 GLU D O 1
ATOM 5196 N N . ILE D 1 81 ? 30.459 3.218 -9.276 1.00 11.45 79 ILE D N 1
ATOM 5197 C CA . ILE D 1 81 ? 31.305 2.038 -9.216 1.00 10.58 79 ILE D CA 1
ATOM 5198 C C . ILE D 1 81 ? 32.788 2.420 -9.284 1.00 10.09 79 ILE D C 1
ATOM 5199 O O . ILE D 1 81 ? 33.592 1.934 -8.481 1.00 9.47 79 ILE D O 1
ATOM 5204 N N . ALA D 1 82 ? 33.143 3.302 -10.224 1.00 10.34 80 ALA D N 1
ATOM 5205 C CA . ALA D 1 82 ? 34.554 3.698 -10.403 1.00 10.11 80 ALA D CA 1
ATOM 5206 C C . ALA D 1 82 ? 35.173 4.320 -9.159 1.00 10.15 80 ALA D C 1
ATOM 5207 O O . ALA D 1 82 ? 36.372 4.171 -8.935 1.00 9.87 80 ALA D O 1
ATOM 5209 N N . SER D 1 83 ? 34.388 5.043 -8.363 1.00 10.60 81 SER D N 1
ATOM 5210 C CA . SER D 1 83 ? 34.932 5.645 -7.138 1.00 10.80 81 SER D CA 1
ATOM 5211 C C . SER D 1 83 ? 34.735 4.777 -5.898 1.00 10.65 81 SER D C 1
ATOM 5212 O O . SER D 1 83 ? 34.936 5.252 -4.783 1.00 10.85 81 SER D O 1
ATOM 5215 N N . GLY D 1 84 ? 34.344 3.515 -6.083 1.00 10.39 82 GLY D N 1
ATOM 5216 C CA . GLY D 1 84 ? 34.085 2.627 -4.959 1.00 10.28 82 GLY D CA 1
ATOM 5217 C C . GLY D 1 84 ? 33.006 3.158 -4.038 1.00 11.01 82 GLY D C 1
ATOM 5218 O O . GLY D 1 84 ? 33.036 2.919 -2.839 1.00 11.08 82 GLY D O 1
ATOM 5219 N N . GLY D 1 85 ? 32.055 3.880 -4.618 1.00 11.85 83 GLY D N 1
ATOM 5220 C CA . GLY D 1 85 ? 30.952 4.519 -3.890 1.00 12.81 83 GLY D CA 1
ATOM 5221 C C . GLY D 1 85 ? 31.323 5.784 -3.137 1.00 13.56 83 GLY D C 1
ATOM 5222 O O . GLY D 1 85 ? 30.560 6.246 -2.291 1.00 14.25 83 GLY D O 1
ATOM 5223 N N . ARG D 1 86 ? 32.506 6.337 -3.400 1.00 13.68 84 ARG D N 1
ATOM 5224 C CA . ARG D 1 86 ? 32.967 7.517 -2.679 1.00 14.45 84 ARG D CA 1
ATOM 5225 C C . ARG D 1 86 ? 32.611 8.718 -3.514 1.00 14.90 84 ARG D C 1
ATOM 5226 O O . ARG D 1 86 ? 33.052 8.821 -4.658 1.00 14.81 84 ARG D O 1
ATOM 5234 N N . THR D 1 87 ? 31.810 9.613 -2.946 1.00 15.36 85 THR D N 1
ATOM 5235 C CA . THR D 1 87 ? 31.205 10.720 -3.693 1.00 15.97 85 THR D CA 1
ATOM 5236 C C . THR D 1 87 ? 31.306 12.071 -2.968 1.00 16.46 85 THR D C 1
ATOM 5237 O O . THR D 1 87 ? 30.870 13.074 -3.516 1.00 17.40 85 THR D O 1
ATOM 5241 N N . ALA D 1 88 ? 31.862 12.092 -1.755 1.00 16.03 86 ALA D N 1
ATOM 5242 C CA . ALA D 1 88 ? 31.942 13.299 -0.925 1.00 16.73 86 ALA D CA 1
ATOM 5243 C C . ALA D 1 88 ? 33.057 14.284 -1.321 1.00 16.76 86 ALA D C 1
ATOM 5244 O O . ALA D 1 88 ? 33.009 15.431 -0.902 1.00 17.35 86 ALA D O 1
ATOM 5246 N N . ASP D 1 89 ? 34.041 13.824 -2.105 1.00 15.80 87 ASP D N 1
ATOM 5247 C CA . ASP D 1 89 ? 35.225 14.621 -2.443 1.00 15.97 87 ASP D CA 1
ATOM 5248 C C . ASP D 1 89 ? 35.678 14.418 -3.904 1.00 15.41 87 ASP D C 1
ATOM 5249 O O . ASP D 1 89 ? 34.922 13.895 -4.736 1.00 15.11 87 ASP D O 1
ATOM 5254 N N . ALA D 1 90 ? 36.905 14.823 -4.220 1.00 15.27 88 ALA D N 1
ATOM 5255 C CA . ALA D 1 90 ? 37.421 14.727 -5.592 1.00 14.94 88 ALA D CA 1
ATOM 5256 C C . ALA D 1 90 ? 37.463 13.298 -6.163 1.00 13.80 88 ALA D C 1
ATOM 5257 O O . ALA D 1 90 ? 37.553 13.120 -7.379 1.00 13.57 88 ALA D O 1
ATOM 5259 N N . ARG D 1 91 ? 37.408 12.274 -5.313 1.00 13.18 89 ARG D N 1
ATOM 5260 C CA . ARG D 1 91 ? 37.254 10.904 -5.835 1.00 12.27 89 ARG D CA 1
ATOM 5261 C C . ARG D 1 91 ? 36.014 10.763 -6.751 1.00 12.37 89 ARG D C 1
ATOM 5262 O O . ARG D 1 91 ? 35.976 9.878 -7.608 1.00 11.80 89 ARG D O 1
ATOM 5270 N N . ALA D 1 92 ? 35.005 11.611 -6.557 1.00 13.14 90 ALA D N 1
ATOM 5271 C CA . ALA D 1 92 ? 33.796 11.614 -7.412 1.00 13.53 90 ALA D CA 1
ATOM 5272 C C . ALA D 1 92 ? 34.084 11.814 -8.891 1.00 13.64 90 ALA D C 1
ATOM 5273 O O . ALA D 1 92 ? 33.295 11.369 -9.719 1.00 13.67 90 ALA D O 1
ATOM 5275 N N . GLN D 1 93 ? 35.184 12.500 -9.223 1.00 13.96 91 GLN D N 1
ATOM 5276 C CA . GLN D 1 93 ? 35.599 12.707 -10.633 1.00 14.21 91 GLN D CA 1
ATOM 5277 C C . GLN D 1 93 ? 35.634 11.406 -11.425 1.00 13.53 91 GLN D C 1
ATOM 5278 O O . GLN D 1 93 ? 35.341 11.372 -12.637 1.00 13.92 91 GLN D O 1
ATOM 5284 N N . LEU D 1 94 ? 36.002 10.327 -10.750 1.00 12.77 92 LEU D N 1
ATOM 5285 C CA . LEU D 1 94 ? 36.121 9.030 -11.406 1.00 12.14 92 LEU D CA 1
ATOM 5286 C C . LEU D 1 94 ? 34.817 8.503 -12.000 1.00 12.33 92 LEU D C 1
ATOM 5287 O O . LEU D 1 94 ? 34.854 7.688 -12.918 1.00 11.96 92 LEU D O 1
ATOM 5292 N N . ASN D 1 95 ? 33.676 8.941 -11.470 1.00 12.91 93 ASN D N 1
ATOM 5293 C CA . ASN D 1 95 ? 32.394 8.418 -11.914 1.00 13.23 93 ASN D CA 1
ATOM 5294 C C . ASN D 1 95 ? 31.889 9.053 -13.201 1.00 14.18 93 ASN D C 1
ATOM 5295 O O . ASN D 1 95 ? 30.905 8.591 -13.784 1.00 14.50 93 ASN D O 1
ATOM 5300 N N . GLU D 1 96 ? 32.558 10.097 -13.663 1.00 14.85 94 GLU D N 1
ATOM 5301 C CA . GLU D 1 96 ? 32.140 10.756 -14.889 1.00 15.88 94 GLU D CA 1
ATOM 5302 C C . GLU D 1 96 ? 32.162 9.789 -16.059 1.00 15.43 94 GLU D C 1
ATOM 5303 O O . GLU D 1 96 ? 33.102 9.012 -16.213 1.00 14.57 94 GLU D O 1
ATOM 5309 N N . PRO D 1 97 ? 31.124 9.852 -16.902 1.00 15.97 95 PRO D N 1
ATOM 5310 C CA . PRO D 1 97 ? 31.099 9.037 -18.111 1.00 15.83 95 PRO D CA 1
ATOM 5311 C C . PRO D 1 97 ? 32.182 9.443 -19.099 1.00 15.85 95 PRO D C 1
ATOM 5312 O O . PRO D 1 97 ? 32.653 10.575 -19.058 1.00 16.35 95 PRO D O 1
ATOM 5316 N N . ASP D 1 98 ? 32.541 8.538 -19.998 1.00 15.50 96 ASP D N 1
ATOM 5317 C CA . ASP D 1 98 ? 33.582 8.799 -20.984 1.00 15.68 96 ASP D CA 1
ATOM 5318 C C . ASP D 1 98 ? 33.202 9.881 -21.990 1.00 16.69 96 ASP D C 1
ATOM 5319 O O . ASP D 1 98 ? 34.079 10.488 -22.593 1.00 16.86 96 ASP D O 1
ATOM 5324 N N . SER D 1 99 ? 31.904 10.124 -22.159 1.00 17.42 97 SER D N 1
ATOM 5325 C CA . SER D 1 99 ? 31.408 11.169 -23.070 1.00 18.55 97 SER D CA 1
ATOM 5326 C C . SER D 1 99 ? 31.805 12.560 -22.613 1.00 19.02 97 SER D C 1
ATOM 5327 O O . SER D 1 99 ? 31.811 13.497 -23.400 1.00 19.99 97 SER D O 1
ATOM 5330 N N . VAL D 1 100 ? 32.069 12.682 -21.316 1.00 18.51 98 VAL D N 1
ATOM 5331 C CA . VAL D 1 100 ? 32.440 13.933 -20.662 1.00 18.86 98 VAL D CA 1
ATOM 5332 C C . VAL D 1 100 ? 33.905 13.919 -20.206 1.00 18.05 98 VAL D C 1
ATOM 5333 O O . VAL D 1 100 ? 34.541 14.966 -20.187 1.00 18.44 98 VAL D O 1
ATOM 5337 N N . ALA D 1 101 ? 34.447 12.751 -19.846 1.00 16.89 99 ALA D N 1
ATOM 5338 C CA . ALA D 1 101 ? 35.800 12.684 -19.281 1.00 16.25 99 ALA D CA 1
ATOM 5339 C C . ALA D 1 101 ? 36.880 12.271 -20.289 1.00 15.95 99 ALA D C 1
ATOM 5340 O O . ALA D 1 101 ? 38.018 12.690 -20.162 1.00 15.86 99 ALA D O 1
ATOM 5342 N N . HIS D 1 102 ? 36.536 11.479 -21.300 1.00 15.92 100 HIS D N 1
ATOM 5343 C CA . HIS D 1 102 ? 37.529 11.039 -22.306 1.00 15.76 100 HIS D CA 1
ATOM 5344 C C . HIS D 1 102 ? 38.738 10.401 -21.663 1.00 14.96 100 HIS D C 1
ATOM 5345 O O . HIS D 1 102 ? 39.880 10.815 -21.864 1.00 14.88 100 HIS D O 1
ATOM 5352 N N . TRP D 1 103 ? 38.466 9.366 -20.867 1.00 14.20 101 TRP D N 1
ATOM 5353 C CA . TRP D 1 103 ? 39.493 8.719 -20.042 1.00 13.56 101 TRP D CA 1
ATOM 5354 C C . TRP D 1 103 ? 40.618 8.243 -20.897 1.00 13.80 101 TRP D C 1
ATOM 5355 O O . TRP D 1 103 ? 40.396 7.834 -22.026 1.00 14.05 101 TRP D O 1
ATOM 5366 N N . GLN D 1 104 ? 41.831 8.256 -20.359 1.00 13.85 102 GLN D N 1
ATOM 5367 C CA . GLN D 1 104 ? 42.970 7.702 -21.075 1.00 14.15 102 GLN D CA 1
ATOM 5368 C C . GLN D 1 104 ? 42.875 6.178 -21.097 1.00 13.19 102 GLN D C 1
ATOM 5369 O O . GLN D 1 104 ? 42.743 5.551 -20.058 1.00 12.59 102 GLN D O 1
ATOM 5375 N N . LYS D 1 105 ? 42.944 5.599 -22.292 1.00 13.13 103 LYS D N 1
ATOM 5376 C CA . LYS D 1 105 ? 42.705 4.190 -22.506 1.00 12.58 103 LYS D CA 1
ATOM 5377 C C . LYS D 1 105 ? 43.986 3.493 -22.933 1.00 12.46 103 LYS D C 1
ATOM 5378 O O . LYS D 1 105 ? 44.740 4.016 -23.753 1.00 13.19 103 LYS D O 1
ATOM 5384 N N . HIS D 1 106 ? 44.229 2.314 -22.383 1.00 11.76 104 HIS D N 1
ATOM 5385 C CA . HIS D 1 106 ? 45.348 1.468 -22.812 1.00 11.81 104 HIS D CA 1
ATOM 5386 C C . HIS D 1 106 ? 45.039 0.700 -24.080 1.00 12.04 104 HIS D C 1
ATOM 5387 O O . HIS D 1 106 ? 44.012 0.027 -24.184 1.00 11.72 104 HIS D O 1
ATOM 5394 N N . ALA D 1 107 ? 45.954 0.777 -25.044 1.00 12.47 105 ALA D N 1
ATOM 5395 C CA . ALA D 1 107 ? 45.793 0.087 -26.331 1.00 12.94 105 ALA D CA 1
ATOM 5396 C C . ALA D 1 107 ? 46.028 -1.388 -26.137 1.00 12.61 105 ALA D C 1
ATOM 5397 O O . ALA D 1 107 ? 47.145 -1.802 -25.863 1.00 12.53 105 ALA D O 1
ATOM 5399 N N . VAL D 1 108 ? 44.983 -2.194 -26.325 1.00 12.59 106 VAL D N 1
ATOM 5400 C CA . VAL D 1 108 ? 45.116 -3.643 -26.225 1.00 12.52 106 VAL D CA 1
ATOM 5401 C C . VAL D 1 108 ? 44.501 -4.349 -27.438 1.00 13.23 106 VAL D C 1
ATOM 5402 O O . VAL D 1 108 ? 43.887 -3.707 -28.308 1.00 13.85 106 VAL D O 1
ATOM 5406 N N . ARG D 1 109 ? 44.700 -5.667 -27.489 1.00 13.33 107 ARG D N 1
ATOM 5407 C CA . ARG D 1 109 ? 44.161 -6.515 -28.542 1.00 13.97 107 ARG D CA 1
ATOM 5408 C C . ARG D 1 109 ? 43.450 -7.740 -27.954 1.00 13.75 107 ARG D C 1
ATOM 5409 O O . ARG D 1 109 ? 43.806 -8.230 -26.872 1.00 13.24 107 ARG D O 1
ATOM 5417 N N . SER D 1 110 ? 42.457 -8.238 -28.679 1.00 14.26 108 SER D N 1
ATOM 5418 C CA . SER D 1 110 ? 41.778 -9.475 -28.309 1.00 14.30 108 SER D CA 1
ATOM 5419 C C . SER D 1 110 ? 42.802 -10.582 -28.021 1.00 14.27 108 SER D C 1
ATOM 5420 O O . SER D 1 110 ? 43.748 -10.758 -28.792 1.00 14.80 108 SER D O 1
ATOM 5423 N N . GLY D 1 111 ? 42.645 -11.292 -26.905 1.00 13.69 109 GLY D N 1
ATOM 5424 C CA . GLY D 1 111 ? 43.550 -12.407 -26.566 1.00 13.83 109 GLY D CA 1
ATOM 5425 C C . GLY D 1 111 ? 44.816 -11.970 -25.827 1.00 13.65 109 GLY D C 1
ATOM 5426 O O . GLY D 1 111 ? 45.504 -12.789 -25.209 1.00 13.39 109 GLY D O 1
ATOM 5427 N N . GLN D 1 112 ? 45.131 -10.674 -25.881 1.00 13.64 110 GLN D N 1
ATOM 5428 C CA . GLN D 1 112 ? 46.391 -10.168 -25.353 1.00 13.73 110 GLN D CA 1
ATOM 5429 C C . GLN D 1 112 ? 46.657 -10.605 -23.898 1.00 13.03 110 GLN D C 1
ATOM 5430 O O . GLN D 1 112 ? 45.748 -10.621 -23.065 1.00 12.38 110 GLN D O 1
ATOM 5436 N N . SER D 1 113 ? 47.908 -10.969 -23.614 1.00 13.15 111 SER D N 1
ATOM 5437 C CA . SER D 1 113 ? 48.333 -11.254 -22.242 1.00 12.70 111 SER D CA 1
ATOM 5438 C C . SER D 1 113 ? 48.447 -9.930 -21.499 1.00 12.32 111 SER D C 1
ATOM 5439 O O . SER D 1 113 ? 49.072 -8.995 -21.993 1.00 12.60 111 SER D O 1
ATOM 5442 N N . LEU D 1 114 ? 47.845 -9.870 -20.325 1.00 11.79 112 LEU D N 1
ATOM 5443 C CA . LEU D 1 114 ? 47.892 -8.681 -19.500 1.00 11.61 112 LEU D CA 1
ATOM 5444 C C . LEU D 1 114 ? 48.367 -9.066 -18.110 1.00 11.38 112 LEU D C 1
ATOM 5445 O O . LEU D 1 114 ? 47.901 -10.054 -17.522 1.00 11.01 112 LEU D O 1
ATOM 5450 N N . GLN D 1 115 ? 49.338 -8.318 -17.610 1.00 11.54 113 GLN D N 1
ATOM 5451 C CA . GLN D 1 115 ? 49.769 -8.478 -16.255 1.00 11.43 113 GLN D CA 1
ATOM 5452 C C . GLN D 1 115 ? 49.257 -7.306 -15.414 1.00 10.82 113 GLN D C 1
ATOM 5453 O O . GLN D 1 115 ? 49.450 -6.144 -15.780 1.00 10.89 113 GLN D O 1
ATOM 5459 N N . ILE D 1 116 ? 48.568 -7.622 -14.321 1.00 10.21 114 ILE D N 1
ATOM 5460 C CA . ILE D 1 116 ? 48.184 -6.628 -13.323 1.00 9.72 114 ILE D CA 1
ATOM 5461 C C . ILE D 1 116 ? 49.114 -6.775 -12.125 1.00 9.42 114 ILE D C 1
ATOM 5462 O O . ILE D 1 116 ? 49.201 -7.854 -11.537 1.00 9.13 114 ILE D O 1
ATOM 5467 N N . SER D 1 117 ? 49.783 -5.682 -11.767 1.00 9.38 115 SER D N 1
ATOM 5468 C CA . SER D 1 117 ? 50.713 -5.667 -10.653 1.00 9.36 115 SER D CA 1
ATOM 5469 C C . SER D 1 117 ? 50.344 -4.588 -9.647 1.00 9.15 115 SER D C 1
ATOM 5470 O O . SER D 1 117 ? 50.387 -3.389 -9.951 1.00 9.53 115 SER D O 1
ATOM 5473 N N . TRP D 1 118 ? 49.963 -5.022 -8.451 1.00 8.67 116 TRP D N 1
ATOM 5474 C CA . TRP D 1 118 ? 49.644 -4.139 -7.340 1.00 8.35 116 TRP D CA 1
ATOM 5475 C C . TRP D 1 118 ? 50.873 -4.031 -6.473 1.00 8.47 116 TRP D C 1
ATOM 5476 O O . TRP D 1 118 ? 51.478 -5.059 -6.124 1.00 8.46 116 TRP D O 1
ATOM 5487 N N . SER D 1 119 ? 51.250 -2.820 -6.088 1.00 8.51 117 SER D N 1
ATOM 5488 C CA . SER D 1 119 ? 52.387 -2.645 -5.189 1.00 8.90 117 SER D CA 1
ATOM 5489 C C . SER D 1 119 ? 52.098 -3.261 -3.809 1.00 8.75 117 SER D C 1
ATOM 5490 O O . SER D 1 119 ? 50.931 -3.512 -3.434 1.00 8.21 117 SER D O 1
ATOM 5493 N N . TYR D 1 120 ? 53.162 -3.466 -3.041 1.00 9.08 118 TYR D N 1
ATOM 5494 C CA . TYR D 1 120 ? 53.063 -3.967 -1.661 1.00 9.10 118 TYR D CA 1
ATOM 5495 C C . TYR D 1 120 ? 52.653 -2.822 -0.717 1.00 9.40 118 TYR D C 1
ATOM 5496 O O . TYR D 1 120 ? 53.440 -2.349 0.099 1.00 9.91 118 TYR D O 1
ATOM 5505 N N . SER D 1 121 ? 51.417 -2.365 -0.861 1.00 9.37 119 SER D N 1
ATOM 5506 C CA . SER D 1 121 ? 50.939 -1.213 -0.130 1.00 9.92 119 SER D CA 1
ATOM 5507 C C . SER D 1 121 ? 49.552 -1.431 0.440 1.00 9.94 119 SER D C 1
ATOM 5508 O O . SER D 1 121 ? 48.932 -0.468 0.873 1.00 10.23 119 SER D O 1
ATOM 5511 N N . MET D 1 122 ? 49.066 -2.675 0.422 1.00 9.83 120 MET D N 1
ATOM 5512 C CA A MET D 1 122 ? 47.704 -3.003 0.855 0.50 9.70 120 MET D CA 1
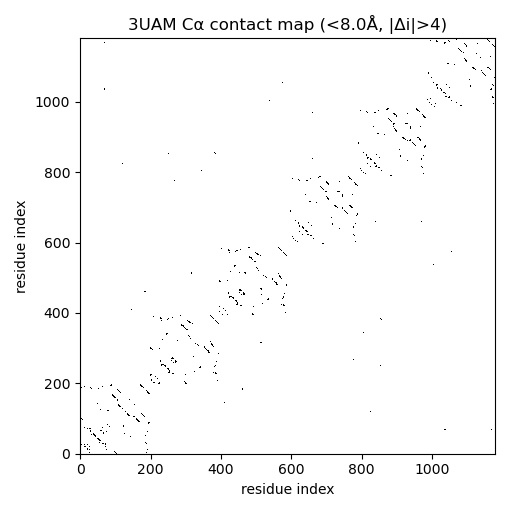ATOM 5513 C CA B MET D 1 122 ? 47.709 -2.998 0.866 0.50 9.65 120 MET D CA 1
ATOM 5514 C C . MET D 1 122 ? 47.768 -4.137 1.881 1.00 9.60 120 MET D C 1
ATOM 5515 O O . MET D 1 122 ? 47.645 -5.315 1.524 1.00 9.27 120 MET D O 1
ATOM 5524 N N . PRO D 1 123 ? 47.966 -3.782 3.167 1.00 9.82 121 PRO D N 1
ATOM 5525 C CA . PRO D 1 123 ? 48.230 -4.781 4.198 1.00 9.94 121 PRO D CA 1
ATOM 5526 C C . PRO D 1 123 ? 46.938 -5.427 4.707 1.00 9.57 121 PRO D C 1
ATOM 5527 O O . PRO D 1 123 ? 46.737 -5.512 5.892 1.00 10.11 121 PRO D O 1
ATOM 5531 N N . HIS D 1 124 ? 46.070 -5.867 3.804 1.00 9.12 122 HIS D N 1
ATOM 5532 C CA . HIS D 1 124 ? 44.746 -6.372 4.194 1.00 8.90 122 HIS D CA 1
ATOM 5533 C C . HIS D 1 124 ? 44.688 -7.851 4.084 1.00 8.29 122 HIS D C 1
ATOM 5534 O O . HIS D 1 124 ? 45.254 -8.447 3.160 1.00 7.75 122 HIS D O 1
ATOM 5541 N N . LYS D 1 125 ? 44.000 -8.459 5.044 1.00 8.10 123 LYS D N 1
ATOM 5542 C CA . LYS D 1 125 ? 43.587 -9.859 4.905 1.00 7.73 123 LYS D CA 1
ATOM 5543 C C . LYS D 1 125 ? 42.605 -9.949 3.728 1.00 7.28 123 LYS D C 1
ATOM 5544 O O . LYS D 1 125 ? 41.500 -9.430 3.786 1.00 7.22 123 LYS D O 1
ATOM 5550 N N . THR D 1 126 ? 43.027 -10.624 2.669 1.00 6.94 124 THR D N 1
ATOM 5551 C CA . THR D 1 126 ? 42.352 -10.560 1.397 1.00 6.64 124 THR D CA 1
ATOM 5552 C C . THR D 1 126 ? 41.705 -11.889 1.102 1.00 6.56 124 THR D C 1
ATOM 5553 O O . THR D 1 126 ? 42.357 -12.929 1.146 1.00 6.60 124 THR D O 1
ATOM 5557 N N . ARG D 1 127 ? 40.401 -11.853 0.859 1.00 6.52 125 ARG D N 1
ATOM 5558 C CA . ARG D 1 127 ? 39.693 -13.069 0.496 1.00 6.65 125 ARG D CA 1
ATOM 5559 C C . ARG D 1 127 ? 39.876 -13.369 -0.984 1.00 6.70 125 ARG D C 1
ATOM 5560 O O . ARG D 1 127 ? 40.097 -14.517 -1.357 1.00 6.68 125 ARG D O 1
ATOM 5568 N N . ARG D 1 128 ? 39.775 -12.347 -1.826 1.00 6.79 126 ARG D N 1
ATOM 5569 C CA . ARG D 1 128 ? 39.864 -12.573 -3.268 1.00 7.02 126 ARG D CA 1
ATOM 5570 C C . ARG D 1 128 ? 40.106 -11.301 -4.086 1.00 7.08 126 ARG D C 1
ATOM 5571 O O . ARG D 1 128 ? 39.912 -10.173 -3.615 1.00 6.75 126 ARG D O 1
ATOM 5579 N N . TRP D 1 129 ? 40.541 -11.522 -5.323 1.00 7.40 127 TRP D N 1
ATOM 5580 C CA . TRP D 1 129 ? 40.638 -10.492 -6.324 1.00 7.57 127 TRP D CA 1
ATOM 5581 C C . TRP D 1 129 ? 39.793 -10.925 -7.477 1.00 7.95 127 TRP D C 1
ATOM 5582 O O . TRP D 1 129 ? 39.925 -12.075 -7.968 1.00 7.84 127 TRP D O 1
ATOM 5593 N N . THR D 1 130 ? 38.940 -10.019 -7.950 1.00 8.09 128 THR D N 1
ATOM 5594 C CA . THR D 1 130 ? 38.073 -10.320 -9.074 1.00 8.60 128 THR D CA 1
ATOM 5595 C C . THR D 1 130 ? 38.249 -9.296 -10.174 1.00 8.58 128 THR D C 1
ATOM 5596 O O . THR D 1 130 ? 38.326 -8.092 -9.894 1.00 8.47 128 THR D O 1
ATOM 5600 N N . TYR D 1 131 ? 38.348 -9.768 -11.418 1.00 8.74 129 TYR D N 1
ATOM 5601 C CA . TYR D 1 131 ? 38.467 -8.876 -12.556 1.00 8.89 129 TYR D CA 1
ATOM 5602 C C . TYR D 1 131 ? 37.242 -9.036 -13.443 1.00 9.18 129 TYR D C 1
ATOM 5603 O O . TYR D 1 131 ? 37.002 -10.127 -14.007 1.00 9.51 129 TYR D O 1
ATOM 5612 N N . TRP D 1 132 ? 36.470 -7.959 -13.569 1.00 9.11 130 TRP D N 1
ATOM 5613 C CA . TRP D 1 132 ? 35.279 -7.934 -14.420 1.00 9.65 130 TRP D CA 1
ATOM 5614 C C . TRP D 1 132 ? 35.547 -7.166 -15.675 1.00 9.60 130 TRP D C 1
ATOM 5615 O O . TRP D 1 132 ? 36.323 -6.200 -15.660 1.00 9.34 130 TRP D O 1
ATOM 5626 N N . ILE D 1 133 ? 34.873 -7.539 -16.760 1.00 9.80 131 ILE D N 1
ATOM 5627 C CA . ILE D 1 133 ? 35.095 -6.891 -18.075 1.00 10.04 131 ILE D CA 1
ATOM 5628 C C . ILE D 1 133 ? 33.744 -6.509 -18.683 1.00 10.58 131 ILE D C 1
ATOM 5629 O O . ILE D 1 133 ? 32.763 -7.205 -18.494 1.00 10.81 131 ILE D O 1
ATOM 5634 N N . THR D 1 134 ? 33.692 -5.402 -19.415 1.00 10.89 132 THR D N 1
ATOM 5635 C CA . THR D 1 134 ? 32.435 -4.943 -19.996 1.00 11.64 132 THR D CA 1
ATOM 5636 C C . THR D 1 134 ? 31.981 -5.852 -21.156 1.00 12.51 132 THR D C 1
ATOM 5637 O O . THR D 1 134 ? 32.784 -6.532 -21.753 1.00 12.49 132 THR D O 1
ATOM 5641 N N . LYS D 1 135 ? 30.686 -5.889 -21.417 1.00 13.51 133 LYS D N 1
ATOM 5642 C CA . LYS D 1 135 ? 30.112 -6.701 -22.495 1.00 14.56 133 LYS D CA 1
ATOM 5643 C C . LYS D 1 135 ? 30.395 -6.062 -23.827 1.00 15.05 133 LYS D C 1
ATOM 5644 O O . LYS D 1 135 ? 30.491 -4.837 -23.903 1.00 14.83 133 LYS D O 1
ATOM 5650 N N . PRO D 1 136 ? 30.426 -6.873 -24.899 1.00 15.69 134 PRO D N 1
ATOM 5651 C CA . PRO D 1 136 ? 30.346 -6.281 -26.252 1.00 16.46 134 PRO D CA 1
ATOM 5652 C C . PRO D 1 136 ? 29.080 -5.425 -26.404 1.00 17.16 134 PRO D C 1
ATOM 5653 O O . PRO D 1 136 ? 28.020 -5.804 -25.906 1.00 17.49 134 PRO D O 1
ATOM 5657 N N . GLY D 1 137 ? 29.195 -4.258 -27.030 1.00 17.57 135 GLY D N 1
ATOM 5658 C CA . GLY D 1 137 ? 28.024 -3.401 -27.241 1.00 18.34 135 GLY D CA 1
ATOM 5659 C C . GLY D 1 137 ? 27.504 -2.669 -26.004 1.00 17.98 135 GLY D C 1
ATOM 5660 O O . GLY D 1 137 ? 26.440 -2.059 -26.058 1.00 18.59 135 GLY D O 1
ATOM 5661 N N . TRP D 1 138 ? 28.246 -2.660 -24.896 1.00 16.99 136 TRP D N 1
ATOM 5662 C CA . TRP D 1 138 ? 27.824 -1.821 -23.763 1.00 16.67 136 TRP D CA 1
ATOM 5663 C C . TRP D 1 138 ? 27.793 -0.371 -24.176 1.00 17.29 136 TRP D C 1
ATOM 5664 O O . TRP D 1 138 ? 28.470 0.018 -25.134 1.00 17.72 136 TRP D O 1
ATOM 5675 N N . ASP D 1 139 ? 26.994 0.432 -23.474 1.00 17.69 137 ASP D N 1
ATOM 5676 C CA . ASP D 1 139 ? 26.864 1.858 -23.777 1.00 18.21 137 ASP D CA 1
ATOM 5677 C C . ASP D 1 139 ? 28.084 2.606 -23.248 1.00 17.34 137 ASP D C 1
ATOM 5678 O O . ASP D 1 139 ? 28.111 3.053 -22.104 1.00 16.82 137 ASP D O 1
ATOM 5683 N N . THR D 1 140 ? 29.073 2.776 -24.111 1.00 17.34 138 THR D N 1
ATOM 5684 C CA . THR D 1 140 ? 30.345 3.386 -23.722 1.00 16.89 138 THR D CA 1
ATOM 5685 C C . THR D 1 140 ? 30.222 4.849 -23.314 1.00 17.59 138 THR D C 1
ATOM 5686 O O . THR D 1 140 ? 31.192 5.426 -22.815 1.00 17.40 138 THR D O 1
ATOM 5690 N N . GLN D 1 141 ? 29.069 5.465 -23.572 1.00 18.68 139 GLN D N 1
ATOM 5691 C CA . GLN D 1 141 ? 28.868 6.857 -23.229 1.00 19.51 139 GLN D CA 1
ATOM 5692 C C . GLN D 1 141 ? 28.246 7.076 -21.860 1.00 19.27 139 GLN D C 1
ATOM 5693 O O . GLN D 1 141 ? 28.139 8.225 -21.438 1.00 19.78 139 GLN D O 1
ATOM 5699 N N . ALA D 1 142 ? 27.807 6.008 -21.193 1.00 18.65 140 ALA D N 1
ATOM 5700 C CA . ALA D 1 142 ? 27.086 6.137 -19.918 1.00 18.64 140 ALA D CA 1
ATOM 5701 C C . ALA D 1 142 ? 28.024 5.993 -18.711 1.00 17.42 140 ALA D C 1
ATOM 5702 O O . ALA D 1 142 ? 29.113 5.460 -18.833 1.00 16.48 140 ALA D O 1
ATOM 5704 N N . ARG D 1 143 ? 27.572 6.458 -17.553 1.00 17.66 141 ARG D N 1
ATOM 5705 C CA . ARG D 1 143 ? 28.243 6.155 -16.282 1.00 17.15 141 ARG D CA 1
ATOM 5706 C C . ARG D 1 143 ? 28.192 4.646 -16.062 1.00 16.16 141 ARG D C 1
ATOM 5707 O O . ARG D 1 143 ? 27.219 4.002 -16.453 1.00 16.62 141 ARG D O 1
ATOM 5715 N N . LEU D 1 144 ? 29.231 4.093 -15.440 1.00 14.94 142 LEU D N 1
ATOM 5716 C CA . LEU D 1 144 ? 29.361 2.642 -15.307 1.00 14.10 142 LEU D CA 1
ATOM 5717 C C . LEU D 1 144 ? 28.213 2.095 -14.481 1.00 14.05 142 LEU D C 1
ATOM 5718 O O . LEU D 1 144 ? 27.785 2.711 -13.510 1.00 14.27 142 LEU D O 1
ATOM 5723 N N . ALA D 1 145 ? 27.732 0.928 -14.877 1.00 13.88 143 ALA D N 1
ATOM 5724 C CA . ALA D 1 145 ? 26.566 0.285 -14.292 1.00 14.16 143 ALA D CA 1
ATOM 5725 C C . ALA D 1 145 ? 26.727 -1.246 -14.411 1.00 13.80 143 ALA D C 1
ATOM 5726 O O . ALA D 1 145 ? 27.414 -1.736 -15.307 1.00 13.30 143 ALA D O 1
ATOM 5728 N N . ARG D 1 146 ? 26.075 -1.985 -13.519 1.00 13.91 144 ARG D N 1
ATOM 5729 C CA . ARG D 1 146 ? 26.135 -3.456 -13.518 1.00 13.77 144 ARG D CA 1
ATOM 5730 C C . ARG D 1 146 ? 25.761 -4.044 -14.872 1.00 14.31 144 ARG D C 1
ATOM 5731 O O . ARG D 1 146 ? 26.403 -4.997 -15.345 1.00 14.14 144 ARG D O 1
ATOM 5739 N N . ALA D 1 147 ? 24.734 -3.470 -15.507 1.00 15.17 145 ALA D N 1
ATOM 5740 C CA . ALA D 1 147 ? 24.282 -3.935 -16.817 1.00 15.78 145 ALA D CA 1
ATOM 5741 C C . ALA D 1 147 ? 25.392 -3.931 -17.879 1.00 15.35 145 ALA D C 1
ATOM 5742 O O . ALA D 1 147 ? 25.286 -4.636 -18.863 1.00 15.86 145 ALA D O 1
ATOM 5744 N N . HIS D 1 148 ? 26.427 -3.121 -17.682 1.00 14.68 146 HIS D N 1
ATOM 5745 C CA . HIS D 1 148 ? 27.560 -3.039 -18.613 1.00 14.41 146 HIS D CA 1
ATOM 5746 C C . HIS D 1 148 ? 28.566 -4.158 -18.511 1.00 13.93 146 HIS D C 1
ATOM 5747 O O . HIS D 1 148 ? 29.367 -4.361 -19.440 1.00 13.71 146 HIS D O 1
ATOM 5754 N N . PHE D 1 149 ? 28.558 -4.884 -17.395 1.00 13.68 147 PHE D N 1
ATOM 5755 C CA . PHE D 1 149 ? 29.575 -5.915 -17.145 1.00 13.40 147 PHE D CA 1
ATOM 5756 C C . PHE D 1 149 ? 29.081 -7.330 -17.434 1.00 14.32 147 PHE D C 1
ATOM 5757 O O . PHE D 1 149 ? 27.906 -7.617 -17.267 1.00 14.86 147 PHE D O 1
ATOM 5765 N N . GLU D 1 150 ? 29.979 -8.204 -17.892 1.00 14.85 148 GLU D N 1
ATOM 5766 C CA . GLU D 1 150 ? 29.627 -9.611 -18.069 1.00 16.02 148 GLU D CA 1
ATOM 5767 C C . GLU D 1 150 ? 29.308 -10.182 -16.694 1.00 16.16 148 GLU D C 1
ATOM 5768 O O . GLU D 1 150 ? 29.991 -9.838 -15.734 1.00 16.12 148 GLU D O 1
ATOM 5774 N N . PRO D 1 151 ? 28.256 -11.029 -16.583 1.00 17.26 149 PRO D N 1
ATOM 5775 C CA . PRO D 1 151 ? 27.897 -11.589 -15.285 1.00 17.13 149 PRO D CA 1
ATOM 5776 C C . PRO D 1 151 ? 28.965 -12.497 -14.676 1.00 16.90 149 PRO D C 1
ATOM 5777 O O . PRO D 1 151 ? 29.018 -12.629 -13.457 1.00 16.37 149 PRO D O 1
ATOM 5781 N N . ASP D 1 152 ? 29.788 -13.122 -15.507 1.00 17.15 150 ASP D N 1
ATOM 5782 C CA . ASP D 1 152 ? 30.876 -13.936 -15.005 1.00 17.32 150 ASP D CA 1
ATOM 5783 C C . ASP D 1 152 ? 32.172 -13.140 -15.053 1.00 15.65 150 ASP D C 1
ATOM 5784 O O . ASP D 1 152 ? 32.493 -12.539 -16.070 1.00 15.80 150 ASP D O 1
ATOM 5789 N N . PRO D 1 153 ? 32.937 -13.159 -13.963 1.00 14.09 151 PRO D N 1
ATOM 5790 C CA . PRO D 1 153 ? 34.214 -12.432 -14.005 1.00 13.20 151 PRO D CA 1
ATOM 5791 C C . PRO D 1 153 ? 35.161 -13.003 -15.046 1.00 12.69 151 PRO D C 1
ATOM 5792 O O . PRO D 1 153 ? 35.131 -14.204 -15.344 1.00 12.60 151 PRO D O 1
ATOM 5796 N N . LEU D 1 154 ? 35.976 -12.136 -15.621 1.00 11.77 152 LEU D N 1
ATOM 5797 C CA . LEU D 1 154 ? 37.029 -12.584 -16.490 1.00 11.74 152 LEU D CA 1
ATOM 5798 C C . LEU D 1 154 ? 38.006 -13.490 -15.739 1.00 11.49 152 LEU D C 1
ATOM 5799 O O . LEU D 1 154 ? 38.502 -14.475 -16.292 1.00 12.14 152 LEU D O 1
ATOM 5804 N N . LYS D 1 155 ? 38.305 -13.135 -14.486 1.00 10.55 153 LYS D N 1
ATOM 5805 C CA . LYS D 1 155 ? 39.277 -13.879 -13.713 1.00 10.30 153 LYS D CA 1
ATOM 5806 C C . LYS D 1 155 ? 39.056 -13.624 -12.215 1.00 9.41 153 LYS D C 1
ATOM 5807 O O . LYS D 1 155 ? 38.721 -12.495 -11.806 1.00 8.67 153 LYS D O 1
ATOM 5813 N N . VAL D 1 156 ? 39.202 -14.698 -11.441 1.00 9.04 154 VAL D N 1
ATOM 5814 C CA . VAL D 1 156 ? 39.110 -14.650 -9.993 1.00 8.78 154 VAL D CA 1
ATOM 5815 C C . VAL D 1 156 ? 40.292 -15.381 -9.394 1.00 8.59 154 VAL D C 1
ATOM 5816 O O . VAL D 1 156 ? 40.650 -16.475 -9.882 1.00 8.80 154 VAL D O 1
ATOM 5820 N N . TYR D 1 157 ? 40.873 -14.778 -8.355 1.00 8.03 155 TYR D N 1
ATOM 5821 C CA . TYR D 1 157 ? 41.933 -15.378 -7.552 1.00 8.07 155 TYR D CA 1
ATOM 5822 C C . TYR D 1 157 ? 41.401 -15.420 -6.125 1.00 7.69 155 TYR D C 1
ATOM 5823 O O . TYR D 1 157 ? 41.101 -14.380 -5.557 1.00 7.32 155 TYR D O 1
ATOM 5832 N N . LEU D 1 158 ? 41.282 -16.614 -5.560 1.00 7.72 156 LEU D N 1
ATOM 5833 C CA . LEU D 1 158 ? 40.611 -16.826 -4.283 1.00 7.62 156 LEU D CA 1
ATOM 5834 C C . LEU D 1 158 ? 41.644 -17.324 -3.284 1.00 7.66 156 LEU D C 1
ATOM 5835 O O . LEU D 1 158 ? 42.282 -18.322 -3.533 1.00 8.04 156 LEU D O 1
ATOM 5840 N N . ASN D 1 159 ? 41.844 -16.609 -2.185 1.00 7.40 157 ASN D N 1
ATOM 5841 C CA . ASN D 1 159 ? 42.622 -17.117 -1.063 1.00 7.62 157 ASN D CA 1
ATOM 5842 C C . ASN D 1 159 ? 41.761 -18.099 -0.261 1.00 7.98 157 ASN D C 1
ATOM 5843 O O . ASN D 1 159 ? 40.563 -17.873 -0.055 1.00 8.07 157 ASN D O 1
ATOM 5848 N N . THR D 1 160 ? 42.354 -19.178 0.231 1.00 8.37 158 THR D N 1
ATOM 5849 C CA . THR D 1 160 ? 41.543 -20.208 0.878 1.00 8.70 158 THR D CA 1
ATOM 5850 C C . THR D 1 160 ? 41.687 -20.267 2.390 1.00 8.85 158 THR D C 1
ATOM 5851 O O . THR D 1 160 ? 40.927 -20.992 3.046 1.00 9.14 158 THR D O 1
ATOM 5855 N N . TYR D 1 161 ? 42.635 -19.523 2.969 1.00 8.63 159 TYR D N 1
ATOM 5856 C CA . TYR D 1 161 ? 42.888 -19.675 4.399 1.00 8.87 159 TYR D CA 1
ATOM 5857 C C . TYR D 1 161 ? 41.671 -19.196 5.211 1.00 8.70 159 TYR D C 1
ATOM 5858 O O . TYR D 1 161 ? 41.162 -18.085 4.994 1.00 8.22 159 TYR D O 1
ATOM 5867 N N . GLN D 1 162 ? 41.174 -20.073 6.083 1.00 8.99 160 GLN D N 1
ATOM 5868 C CA . GLN D 1 162 ? 40.035 -19.781 6.942 1.00 9.13 160 GLN D CA 1
ATOM 5869 C C . GLN D 1 162 ? 40.181 -20.440 8.307 1.00 9.75 160 GLN D C 1
ATOM 5870 O O . GLN D 1 162 ? 40.795 -21.513 8.431 1.00 10.24 160 GLN D O 1
ATOM 5876 N N . PRO D 1 163 ? 39.630 -19.814 9.347 1.00 9.88 161 PRO D N 1
ATOM 5877 C CA . PRO D 1 163 ? 38.995 -18.505 9.396 1.00 9.62 161 PRO D CA 1
ATOM 5878 C C . PRO D 1 163 ? 40.022 -17.375 9.320 1.00 9.42 161 PRO D C 1
ATOM 5879 O O . PRO D 1 163 ? 41.210 -17.590 9.534 1.00 9.28 161 PRO D O 1
ATOM 5883 N N . TYR D 1 164 ? 39.557 -16.157 9.053 1.00 9.36 162 TYR D N 1
ATOM 5884 C CA . TYR D 1 164 ? 40.487 -15.023 8.900 1.00 9.27 162 TYR D CA 1
ATOM 5885 C C . TYR D 1 164 ? 41.212 -14.673 10.197 1.00 9.89 162 TYR D C 1
ATOM 5886 O O . TYR D 1 164 ? 42.200 -13.947 10.168 1.00 9.97 162 TYR D O 1
ATOM 5895 N N . TRP D 1 165 ? 40.697 -15.150 11.322 1.00 10.66 163 TRP D N 1
ATOM 5896 C CA . TRP D 1 165 ? 41.382 -15.016 12.608 1.00 11.45 163 TRP D CA 1
ATOM 5897 C C . TRP D 1 165 ? 42.277 -16.171 13.001 1.00 12.17 163 TRP D C 1
ATOM 5898 O O . TRP D 1 165 ? 42.851 -16.153 14.065 1.00 13.00 163 TRP D O 1
ATOM 5909 N N . GLY D 1 166 ? 42.432 -17.180 12.151 1.00 12.38 164 GLY D N 1
ATOM 5910 C CA . GLY D 1 166 ? 43.255 -18.335 12.473 1.00 13.08 164 GLY D CA 1
ATOM 5911 C C . GLY D 1 166 ? 44.700 -17.932 12.667 1.00 13.55 164 GLY D C 1
ATOM 5912 O O . GLY D 1 166 ? 45.092 -16.840 12.272 1.00 13.33 164 GLY D O 1
ATOM 5913 N N . PRO D 1 167 ? 45.508 -18.811 13.270 1.00 14.68 165 PRO D N 1
ATOM 5914 C CA . PRO D 1 167 ? 46.843 -18.382 13.721 1.00 15.35 165 PRO D CA 1
ATOM 5915 C C . PRO D 1 167 ? 47.804 -17.984 12.605 1.00 15.37 165 PRO D C 1
ATOM 5916 O O . PRO D 1 167 ? 48.750 -17.259 12.878 1.00 16.17 165 PRO D O 1
ATOM 5920 N N . ASP D 1 168 ? 47.546 -18.427 11.370 1.00 15.18 166 ASP D N 1
ATOM 5921 C CA . ASP D 1 168 ? 48.457 -18.188 10.248 1.00 15.31 166 ASP D CA 1
ATOM 5922 C C . ASP D 1 168 ? 47.907 -17.153 9.255 1.00 14.48 166 ASP D C 1
ATOM 5923 O O . ASP D 1 168 ? 48.425 -17.010 8.137 1.00 14.29 166 ASP D O 1
ATOM 5928 N N . ALA D 1 169 ? 46.892 -16.415 9.684 1.00 13.98 167 ALA D N 1
ATOM 5929 C CA . ALA D 1 169 ? 46.133 -15.549 8.790 1.00 13.43 167 ALA D CA 1
ATOM 5930 C C . ALA D 1 169 ? 46.976 -14.437 8.205 1.00 13.28 167 ALA D C 1
ATOM 5931 O O . ALA D 1 169 ? 46.769 -14.075 7.069 1.00 12.49 167 ALA D O 1
ATOM 5933 N N . ASP D 1 170 ? 47.916 -13.884 8.971 1.00 14.20 168 ASP D N 1
ATOM 5934 C CA . ASP D 1 170 ? 48.722 -12.768 8.453 1.00 14.66 168 ASP D CA 1
ATOM 5935 C C . ASP D 1 170 ? 49.482 -13.227 7.210 1.00 14.51 168 ASP D C 1
ATOM 5936 O O . ASP D 1 170 ? 49.355 -12.627 6.128 1.00 13.61 168 ASP D O 1
ATOM 5941 N N . LYS D 1 171 ? 50.186 -14.343 7.345 1.00 14.87 169 LYS D N 1
ATOM 5942 C CA . LYS D 1 171 ? 51.005 -14.860 6.268 1.00 15.20 169 LYS D CA 1
ATOM 5943 C C . LYS D 1 171 ? 50.167 -15.387 5.118 1.00 14.28 169 LYS D C 1
ATOM 5944 O O . LYS D 1 171 ? 50.578 -15.271 3.971 1.00 14.12 169 LYS D O 1
ATOM 5950 N N . GLU D 1 172 ? 48.993 -15.955 5.401 1.00 13.42 170 GLU D N 1
ATOM 5951 C CA . GLU D 1 172 ? 48.221 -16.646 4.349 1.00 12.84 170 GLU D CA 1
ATOM 5952 C C . GLU D 1 172 ? 47.214 -15.739 3.643 1.00 11.12 170 GLU D C 1
ATOM 5953 O O . GLU D 1 172 ? 46.823 -16.023 2.523 1.00 10.48 170 GLU D O 1
ATOM 5959 N N . LEU D 1 173 ? 46.770 -14.673 4.310 1.00 9.99 171 LEU D N 1
ATOM 5960 C CA . LEU D 1 173 ? 45.773 -13.773 3.722 1.00 9.03 171 LEU D CA 1
ATOM 5961 C C . LEU D 1 173 ? 46.310 -12.401 3.368 1.00 8.54 171 LEU D C 1
ATOM 5962 O O . LEU D 1 173 ? 45.767 -11.760 2.479 1.00 8.26 171 LEU D O 1
ATOM 5967 N N . ILE D 1 174 ? 47.317 -11.903 4.081 1.00 8.48 172 ILE D N 1
ATOM 5968 C CA . ILE D 1 174 ? 47.845 -10.570 3.743 1.00 8.24 172 ILE D CA 1
ATOM 5969 C C . ILE D 1 174 ? 48.933 -10.757 2.703 1.00 8.20 172 ILE D C 1
ATOM 5970 O O . ILE D 1 174 ? 49.799 -11.623 2.866 1.00 8.57 172 ILE D O 1
ATOM 5975 N N . PRO D 1 175 ? 48.897 -9.971 1.624 1.00 7.87 173 PRO D N 1
ATOM 5976 C CA . PRO D 1 175 ? 49.984 -10.100 0.655 1.00 8.12 173 PRO D CA 1
ATOM 5977 C C . PRO D 1 175 ? 51.344 -10.041 1.322 1.00 8.67 173 PRO D C 1
ATOM 5978 O O . PRO D 1 175 ? 51.509 -9.328 2.309 1.00 8.85 173 PRO D O 1
ATOM 5982 N N . GLN D 1 176 ? 52.299 -10.790 0.788 1.00 9.16 174 GLN D N 1
ATOM 5983 C CA . GLN D 1 176 ? 53.665 -10.773 1.308 1.00 9.94 174 GLN D CA 1
ATOM 5984 C C . GLN D 1 176 ? 54.638 -10.162 0.304 1.00 10.15 174 GLN D C 1
ATOM 5985 O O . GLN D 1 176 ? 55.861 -10.368 0.365 1.00 10.55 174 GLN D O 1
ATOM 5991 N N . GLY D 1 177 ? 54.086 -9.342 -0.577 1.00 9.79 175 GLY D N 1
ATOM 5992 C CA . GLY D 1 177 ? 54.884 -8.650 -1.594 1.00 10.21 175 GLY D CA 1
ATOM 5993 C C . GLY D 1 177 ? 53.948 -8.026 -2.608 1.00 9.74 175 GLY D C 1
ATOM 5994 O O . GLY D 1 177 ? 52.756 -7.876 -2.335 1.00 9.15 175 GLY D O 1
ATOM 5995 N N . GLU D 1 178 ? 54.477 -7.685 -3.776 1.00 10.20 176 GLU D N 1
ATOM 5996 C CA . GLU D 1 178 ? 53.640 -7.260 -4.901 1.00 10.15 176 GLU D CA 1
ATOM 5997 C C . GLU D 1 178 ? 52.634 -8.378 -5.217 1.00 9.45 176 GLU D C 1
ATOM 5998 O O . GLU D 1 178 ? 52.945 -9.535 -5.066 1.00 9.30 176 GLU D O 1
ATOM 6004 N N . THR D 1 179 ? 51.422 -8.026 -5.617 1.00 8.91 177 THR D N 1
ATOM 6005 C CA . THR D 1 179 ? 50.474 -9.010 -6.058 1.00 8.61 177 THR D CA 1
ATOM 6006 C C . THR D 1 179 ? 50.408 -8.905 -7.559 1.00 8.61 177 THR D C 1
ATOM 6007 O O . THR D 1 179 ? 49.993 -7.867 -8.068 1.00 8.31 177 THR D O 1
ATOM 6011 N N . ILE D 1 180 ? 50.839 -9.967 -8.245 1.00 8.83 178 ILE D N 1
ATOM 6012 C CA . ILE D 1 180 ? 50.936 -9.995 -9.696 1.00 9.17 178 ILE D CA 1
ATOM 6013 C C . ILE D 1 180 ? 50.010 -11.063 -10.297 1.00 9.19 178 ILE D C 1
ATOM 6014 O O . ILE D 1 180 ? 50.115 -12.239 -9.975 1.00 9.12 178 ILE D O 1
ATOM 6019 N N . HIS D 1 181 ? 49.068 -10.622 -11.125 1.00 9.12 179 HIS D N 1
ATOM 6020 C CA . HIS D 1 181 ? 48.098 -11.500 -11.765 1.00 9.35 179 HIS D CA 1
ATOM 6021 C C . HIS D 1 181 ? 48.236 -11.375 -13.261 1.00 10.23 179 HIS D C 1
ATOM 6022 O O . HIS D 1 181 ? 48.408 -10.277 -13.783 1.00 10.12 179 HIS D O 1
ATOM 6029 N N . GLU D 1 182 ? 48.129 -12.487 -13.962 1.00 11.42 180 GLU D N 1
ATOM 6030 C CA . GLU D 1 182 ? 48.351 -12.531 -15.402 1.00 12.76 180 GLU D CA 1
ATOM 6031 C C . GLU D 1 182 ? 47.227 -13.326 -16.052 1.00 12.66 180 GLU D C 1
ATOM 6032 O O . GLU D 1 182 ? 46.928 -14.446 -15.614 1.00 12.62 180 GLU D O 1
ATOM 6038 N N . PHE D 1 183 ? 46.573 -12.740 -17.054 1.00 11.98 181 PHE D N 1
ATOM 6039 C CA . PHE D 1 183 ? 45.508 -13.436 -17.770 1.00 12.09 181 PHE D CA 1
ATOM 6040 C C . PHE D 1 183 ? 45.399 -12.877 -19.182 1.00 12.15 181 PHE D C 1
ATOM 6041 O O . PHE D 1 183 ? 46.021 -11.859 -19.501 1.00 12.01 181 PHE D O 1
ATOM 6049 N N . ASN D 1 184 ? 44.610 -13.551 -20.016 1.00 12.05 182 ASN D N 1
ATOM 6050 C CA . ASN D 1 184 ? 44.397 -13.124 -21.380 1.00 12.21 182 ASN D CA 1
ATOM 6051 C C . ASN D 1 184 ? 43.087 -12.359 -21.499 1.00 11.78 182 ASN D C 1
ATOM 6052 O O . ASN D 1 184 ? 42.056 -12.774 -20.952 1.00 11.63 182 ASN D O 1
ATOM 6057 N N . LEU D 1 185 ? 43.122 -11.243 -22.216 1.00 11.49 183 LEU D N 1
ATOM 6058 C CA . LEU D 1 185 ? 41.908 -10.497 -22.489 1.00 11.41 183 LEU D CA 1
ATOM 6059 C C . LEU D 1 185 ? 41.033 -11.251 -23.495 1.00 12.06 183 LEU D C 1
ATOM 6060 O O . LEU D 1 185 ? 41.539 -11.960 -24.360 1.00 12.43 183 LEU D O 1
ATOM 6065 N N . PRO D 1 186 ? 39.709 -11.100 -23.369 1.00 12.07 184 PRO D N 1
ATOM 6066 C CA . PRO D 1 186 ? 38.811 -11.740 -24.281 1.00 12.78 184 PRO D CA 1
ATOM 6067 C C . PRO D 1 186 ? 38.749 -10.996 -25.622 1.00 13.41 184 PRO D C 1
ATOM 6068 O O . PRO D 1 186 ? 39.497 -10.044 -25.847 1.00 13.20 184 PRO D O 1
ATOM 6072 N N . THR D 1 187 ? 37.860 -11.444 -26.492 1.00 14.19 185 THR D N 1
ATOM 6073 C CA . THR D 1 187 ? 37.659 -10.841 -27.798 1.00 14.98 185 THR D CA 1
ATOM 6074 C C . THR D 1 187 ? 36.739 -9.661 -27.621 1.00 14.68 185 THR D C 1
ATOM 6075 O O . THR D 1 187 ? 35.585 -9.810 -27.237 1.00 14.59 185 THR D O 1
ATOM 6079 N N . ARG D 1 188 ? 37.280 -8.483 -27.895 1.00 14.42 186 ARG D N 1
ATOM 6080 C CA . ARG D 1 188 ? 36.537 -7.246 -27.810 1.00 14.34 186 ARG D CA 1
ATOM 6081 C C . ARG D 1 188 ? 36.965 -6.308 -28.905 1.00 14.80 186 ARG D C 1
ATOM 6082 O O . ARG D 1 188 ? 38.006 -6.486 -29.515 1.00 14.86 186 ARG D O 1
ATOM 6090 N N . THR D 1 189 ? 36.139 -5.298 -29.148 1.00 15.06 187 THR D N 1
ATOM 6091 C CA . THR D 1 189 ? 36.529 -4.204 -30.007 1.00 15.48 187 THR D CA 1
ATOM 6092 C C . THR D 1 189 ? 36.136 -2.858 -29.378 1.00 14.96 187 THR D C 1
ATOM 6093 O O . THR D 1 189 ? 35.091 -2.749 -28.744 1.00 14.67 187 THR D O 1
ATOM 6097 N N . GLY D 1 190 ? 36.991 -1.851 -29.535 1.00 14.71 188 GLY D N 1
ATOM 6098 C CA . GLY D 1 190 ? 36.682 -0.504 -29.052 1.00 14.54 188 GLY D CA 1
ATOM 6099 C C . GLY D 1 190 ? 36.848 -0.362 -27.550 1.00 13.52 188 GLY D C 1
ATOM 6100 O O . GLY D 1 190 ? 37.582 -1.144 -26.926 1.00 12.85 188 GLY D O 1
ATOM 6101 N N . TYR D 1 191 ? 36.164 0.625 -26.972 1.00 13.43 189 TYR D N 1
ATOM 6102 C CA . TYR D 1 191 ? 36.372 1.001 -25.569 1.00 12.75 189 TYR D CA 1
ATOM 6103 C C . TYR D 1 191 ? 35.689 0.011 -24.618 1.00 12.24 189 TYR D C 1
ATOM 6104 O O . TYR D 1 191 ? 34.487 -0.288 -24.776 1.00 12.72 189 TYR D O 1
ATOM 6113 N N . HIS D 1 192 ? 36.462 -0.475 -23.647 1.00 11.45 190 HIS D N 1
ATOM 6114 C CA . HIS D 1 192 ? 36.000 -1.411 -22.614 1.00 10.92 190 HIS D CA 1
ATOM 6115 C C . HIS D 1 192 ? 36.644 -1.109 -21.293 1.00 10.24 190 HIS D C 1
ATOM 6116 O O . HIS D 1 192 ? 37.701 -0.500 -21.249 1.00 10.18 190 HIS D O 1
ATOM 6123 N N . VAL D 1 193 ? 35.976 -1.485 -20.206 1.00 9.92 191 VAL D N 1
ATOM 6124 C CA . VAL D 1 193 ? 36.483 -1.250 -18.838 1.00 9.30 191 VAL D CA 1
ATOM 6125 C C . VAL D 1 193 ? 36.749 -2.576 -18.134 1.00 8.88 191 VAL D C 1
ATOM 6126 O O . VAL D 1 193 ? 35.907 -3.479 -18.143 1.00 8.94 191 VAL D O 1
ATOM 6130 N N . LEU D 1 194 ? 37.964 -2.706 -17.586 1.00 8.57 192 LEU D N 1
ATOM 6131 C CA . LEU D 1 194 ? 38.322 -3.803 -16.714 1.00 8.19 192 LEU D CA 1
ATOM 6132 C C . LEU D 1 194 ? 38.215 -3.283 -15.280 1.00 7.95 192 LEU D C 1
ATOM 6133 O O . LEU D 1 194 ? 38.892 -2.322 -14.916 1.00 7.88 192 LEU D O 1
ATOM 6138 N N . LEU D 1 195 ? 37.330 -3.895 -14.496 1.00 7.94 193 LEU D N 1
ATOM 6139 C CA . LEU D 1 195 ? 37.088 -3.518 -13.108 1.00 7.85 193 LEU D CA 1
ATOM 6140 C C . LEU D 1 195 ? 37.783 -4.548 -12.202 1.00 7.68 193 LEU D C 1
ATOM 6141 O O . LEU D 1 195 ? 37.487 -5.746 -12.273 1.00 7.52 193 LEU D O 1
ATOM 6146 N N . ALA D 1 196 ? 38.689 -4.063 -11.352 1.00 7.88 194 ALA D N 1
ATOM 6147 C CA . ALA D 1 196 ? 39.461 -4.910 -10.439 1.00 7.87 194 ALA D CA 1
ATOM 6148 C C . ALA D 1 196 ? 38.956 -4.644 -9.033 1.00 8.04 194 ALA D C 1
ATOM 6149 O O . ALA D 1 196 ? 38.894 -3.491 -8.616 1.00 8.75 194 ALA D O 1
ATOM 6151 N N . VAL D 1 197 ? 38.535 -5.701 -8.334 1.00 7.93 195 VAL D N 1
ATOM 6152 C CA . VAL D 1 197 ? 37.905 -5.578 -7.029 1.00 7.84 195 VAL D CA 1
ATOM 6153 C C . VAL D 1 197 ? 38.657 -6.469 -6.043 1.00 7.61 195 VAL D C 1
ATOM 6154 O O . VAL D 1 197 ? 38.800 -7.674 -6.265 1.00 7.72 195 VAL D O 1
ATOM 6158 N N . TRP D 1 198 ? 39.113 -5.854 -4.959 1.00 7.46 196 TRP D N 1
ATOM 6159 C CA . TRP D 1 198 ? 39.974 -6.460 -3.962 1.00 7.22 196 TRP D CA 1
ATOM 6160 C C . TRP D 1 198 ? 39.164 -6.591 -2.702 1.00 7.21 196 TRP D C 1
ATOM 6161 O O . TRP D 1 198 ? 38.943 -5.589 -2.004 1.00 7.13 196 TRP D O 1
ATOM 6172 N N . ASP D 1 199 ? 38.703 -7.808 -2.409 1.00 7.06 197 ASP D N 1
ATOM 6173 C CA . ASP D 1 199 ? 37.824 -8.074 -1.264 1.00 7.18 197 ASP D CA 1
ATOM 6174 C C . ASP D 1 199 ? 38.601 -8.263 0.014 1.00 6.95 197 ASP D C 1
ATOM 6175 O O . ASP D 1 199 ? 39.474 -9.120 0.079 1.00 6.95 197 ASP D O 1
ATOM 6180 N N . VAL D 1 200 ? 38.224 -7.532 1.056 1.00 6.86 198 VAL D N 1
ATOM 6181 C CA . VAL D 1 200 ? 38.850 -7.690 2.370 1.00 6.81 198 VAL D CA 1
ATOM 6182 C C . VAL D 1 200 ? 38.027 -8.686 3.225 1.00 6.91 198 VAL D C 1
ATOM 6183 O O . VAL D 1 200 ? 36.840 -8.463 3.466 1.00 7.07 198 VAL D O 1
ATOM 6187 N N . ALA D 1 201 ? 38.665 -9.771 3.658 1.00 6.76 199 ALA D N 1
ATOM 6188 C CA . ALA D 1 201 ? 37.992 -10.845 4.387 1.00 6.97 199 ALA D CA 1
ATOM 6189 C C . ALA D 1 201 ? 37.398 -10.407 5.717 1.00 7.34 199 ALA D C 1
ATOM 6190 O O . ALA D 1 201 ? 36.367 -10.929 6.114 1.00 7.53 199 ALA D O 1
ATOM 6192 N N . ASP D 1 202 ? 38.087 -9.493 6.406 1.00 7.50 200 ASP D N 1
ATOM 6193 C CA . ASP D 1 202 ? 37.705 -9.063 7.753 1.00 7.97 200 ASP D CA 1
ATOM 6194 C C . ASP D 1 202 ? 37.119 -7.669 7.881 1.00 8.02 200 ASP D C 1
ATOM 6195 O O . ASP D 1 202 ? 37.041 -7.136 8.974 1.00 8.39 200 ASP D O 1
ATOM 6200 N N . THR D 1 203 ? 36.705 -7.094 6.768 1.00 7.78 201 THR D N 1
ATOM 6201 C CA . THR D 1 203 ? 35.891 -5.896 6.784 1.00 8.08 201 THR D CA 1
ATOM 6202 C C . THR D 1 203 ? 34.747 -6.090 5.820 1.00 8.14 201 THR D C 1
ATOM 6203 O O . THR D 1 203 ? 34.686 -7.100 5.113 1.00 7.72 201 THR D O 1
ATOM 6207 N N . ALA D 1 204 ? 33.857 -5.100 5.798 1.00 8.65 202 ALA D N 1
ATOM 6208 C CA . ALA D 1 204 ? 32.681 -5.104 4.949 1.00 8.98 202 ALA D CA 1
ATOM 6209 C C . ALA D 1 204 ? 33.001 -4.688 3.499 1.00 8.80 202 ALA D C 1
ATOM 6210 O O . ALA D 1 204 ? 32.100 -4.662 2.653 1.00 8.92 202 ALA D O 1
ATOM 6212 N N . ASN D 1 205 ? 34.266 -4.368 3.222 1.00 8.54 203 ASN D N 1
ATOM 6213 C CA . ASN D 1 205 ? 34.619 -3.589 2.046 1.00 8.54 203 ASN D CA 1
ATOM 6214 C C . ASN D 1 205 ? 35.550 -4.251 1.047 1.00 7.95 203 ASN D C 1
ATOM 6215 O O . ASN D 1 205 ? 36.169 -5.278 1.331 1.00 7.70 203 ASN D O 1
ATOM 6220 N N . ALA D 1 206 ? 35.554 -3.690 -0.161 1.00 7.82 204 ALA D N 1
ATOM 6221 C CA . ALA D 1 206 ? 36.527 -3.995 -1.210 1.00 7.38 204 ALA D CA 1
ATOM 6222 C C . ALA D 1 206 ? 37.111 -2.689 -1.695 1.00 7.47 204 ALA D C 1
ATOM 6223 O O . ALA D 1 206 ? 36.464 -1.636 -1.555 1.00 7.80 204 ALA D O 1
ATOM 6225 N N . PHE D 1 207 ? 38.304 -2.773 -2.284 1.00 7.21 205 PHE D N 1
ATOM 6226 C CA . PHE D 1 207 ? 38.922 -1.667 -2.981 1.00 7.42 205 PHE D CA 1
ATOM 6227 C C . PHE D 1 207 ? 38.734 -1.875 -4.480 1.00 7.30 205 PHE D C 1
ATOM 6228 O O . PHE D 1 207 ? 38.944 -2.986 -5.002 1.00 7.21 205 PHE D O 1
ATOM 6236 N N . TYR D 1 208 ? 38.364 -0.797 -5.156 1.00 7.40 206 TYR D N 1
ATOM 6237 C CA . TYR D 1 208 ? 37.994 -0.773 -6.559 1.00 7.43 206 TYR D CA 1
ATOM 6238 C C . TYR D 1 208 ? 39.011 0.036 -7.389 1.00 7.50 206 TYR D C 1
ATOM 6239 O O . TYR D 1 208 ? 39.433 1.122 -6.992 1.00 7.90 206 TYR D O 1
ATOM 6248 N N . GLN D 1 209 ? 39.431 -0.543 -8.509 1.00 7.34 207 GLN D N 1
ATOM 6249 C CA . GLN D 1 209 ? 40.266 0.131 -9.513 1.00 7.48 207 GLN D CA 1
ATOM 6250 C C . GLN D 1 209 ? 39.713 -0.142 -10.892 1.00 7.51 207 GLN D C 1
ATOM 6251 O O . GLN D 1 209 ? 39.287 -1.245 -11.203 1.00 7.36 207 GLN D O 1
ATOM 6257 N N . VAL D 1 210 ? 39.768 0.876 -11.732 1.00 7.90 208 VAL D N 1
ATOM 6258 C CA . VAL D 1 210 ? 39.252 0.820 -13.064 1.00 8.07 208 VAL D CA 1
ATOM 6259 C C . VAL D 1 210 ? 40.419 0.965 -14.019 1.00 8.17 208 VAL D C 1
ATOM 6260 O O . VAL D 1 210 ? 41.208 1.905 -13.902 1.00 8.43 208 VAL D O 1
ATOM 6264 N N . ILE D 1 211 ? 40.541 0.018 -14.951 1.00 8.09 209 ILE D N 1
ATOM 6265 C CA . ILE D 1 211 ? 41.521 0.126 -16.016 1.00 8.30 209 ILE D CA 1
ATOM 6266 C C . ILE D 1 211 ? 40.773 0.297 -17.335 1.00 8.60 209 ILE D C 1
ATOM 6267 O O . ILE D 1 211 ? 40.001 -0.573 -17.737 1.00 8.49 209 ILE D O 1
ATOM 6272 N N . ASP D 1 212 ? 40.987 1.437 -17.986 1.00 8.92 210 ASP D N 1
ATOM 6273 C CA . ASP D 1 212 ? 40.311 1.743 -19.234 1.00 9.37 210 ASP D CA 1
ATOM 6274 C C . ASP D 1 212 ? 41.096 1.178 -20.408 1.00 9.54 210 ASP D C 1
ATOM 6275 O O . ASP D 1 212 ? 42.326 1.334 -20.491 1.00 9.50 210 ASP D O 1
ATOM 6280 N N . LEU D 1 213 ? 40.375 0.555 -21.340 1.00 9.74 211 LEU D N 1
ATOM 6281 C CA . LEU D 1 213 ? 41.006 -0.221 -22.405 1.00 9.97 211 LEU D CA 1
ATOM 6282 C C . LEU D 1 213 ? 40.458 0.193 -23.764 1.00 10.72 211 LEU D C 1
ATOM 6283 O O . LEU D 1 213 ? 39.270 0.457 -23.895 1.00 10.91 211 LEU D O 1
ATOM 6288 N N . ASN D 1 214 ? 41.327 0.239 -24.766 1.00 11.19 212 ASN D N 1
ATOM 6289 C CA . ASN D 1 214 ? 40.885 0.405 -26.135 1.00 11.98 212 ASN D CA 1
ATOM 6290 C C . ASN D 1 214 ? 41.355 -0.737 -27.011 1.00 12.25 212 ASN D C 1
ATOM 6291 O O . ASN D 1 214 ? 42.536 -0.858 -27.310 1.00 12.24 212 ASN D O 1
ATOM 6296 N N . PHE D 1 215 ? 40.395 -1.561 -27.430 1.00 12.58 213 PHE D N 1
ATOM 6297 C CA . PHE D 1 215 ? 40.680 -2.757 -28.216 1.00 12.98 213 PHE D CA 1
ATOM 6298 C C . PHE D 1 215 ? 40.711 -2.385 -29.679 1.00 14.13 213 PHE D C 1
ATOM 6299 O O . PHE D 1 215 ? 39.827 -1.651 -30.160 1.00 14.60 213 PHE D O 1
ATOM 6307 N N . ALA D 1 216 ? 41.727 -2.879 -30.378 1.00 14.64 214 ALA D N 1
ATOM 6308 C CA . ALA D 1 216 ? 41.775 -2.786 -31.815 1.00 15.73 214 ALA D CA 1
ATOM 6309 C C . ALA D 1 216 ? 40.571 -3.559 -32.378 1.00 16.35 214 ALA D C 1
ATOM 6310 O O . ALA D 1 216 ? 40.092 -4.513 -31.734 1.00 16.17 214 ALA D O 1
ATOM 6313 N N . VAL E 1 24 ? 36.095 33.091 13.950 1.00 18.37 22 VAL E N 1
ATOM 6314 C CA . VAL E 1 24 ? 35.613 32.217 12.827 1.00 18.49 22 VAL E CA 1
ATOM 6315 C C . VAL E 1 24 ? 34.755 33.059 11.879 1.00 17.78 22 VAL E C 1
ATOM 6316 O O . VAL E 1 24 ? 34.937 33.039 10.642 1.00 17.33 22 VAL E O 1
ATOM 6318 N N . ILE E 1 25 ? 33.844 33.819 12.477 1.00 23.26 23 ILE E N 1
ATOM 6319 C CA . ILE E 1 25 ? 32.983 34.719 11.732 1.00 21.62 23 ILE E CA 1
ATOM 6320 C C . ILE E 1 25 ? 32.559 35.871 12.635 1.00 20.68 23 ILE E C 1
ATOM 6321 O O . ILE E 1 25 ? 32.311 35.662 13.813 1.00 22.01 23 ILE E O 1
ATOM 6326 N N . THR E 1 26 ? 32.527 37.081 12.073 1.00 19.58 24 THR E N 1
ATOM 6327 C CA . THR E 1 26 ? 31.999 38.293 12.711 1.00 19.30 24 THR E CA 1
ATOM 6328 C C . THR E 1 26 ? 30.929 38.895 11.790 1.00 17.63 24 THR E C 1
ATOM 6329 O O . THR E 1 26 ? 31.125 38.927 10.577 1.00 17.19 24 THR E O 1
ATOM 6333 N N . PRO E 1 27 ? 29.789 39.352 12.337 1.00 16.74 25 PRO E N 1
ATOM 6334 C CA . PRO E 1 27 ? 29.318 39.286 13.720 1.00 16.80 25 PRO E CA 1
ATOM 6335 C C . PRO E 1 27 ? 29.227 37.844 14.229 1.00 16.39 25 PRO E C 1
ATOM 6336 O O . PRO E 1 27 ? 28.978 36.917 13.447 1.00 15.79 25 PRO E O 1
ATOM 6340 N N . GLU E 1 28 ? 29.390 37.673 15.531 1.00 16.46 26 GLU E N 1
ATOM 6341 C CA . GLU E 1 28 ? 29.473 36.348 16.120 1.00 16.45 26 GLU E CA 1
ATOM 6342 C C . GLU E 1 28 ? 28.269 35.522 15.702 1.00 15.35 26 GLU E C 1
ATOM 6343 O O . GLU E 1 28 ? 27.118 35.958 15.868 1.00 15.24 26 GLU E O 1
ATOM 6349 N N . SER E 1 29 ? 28.517 34.335 15.154 1.00 14.41 27 SER E N 1
ATOM 6350 C CA . SER E 1 29 ? 27.426 33.420 14.851 1.00 13.59 27 SER E CA 1
ATOM 6351 C C . SER E 1 29 ? 26.973 32.741 16.131 1.00 14.10 27 SER E C 1
ATOM 6352 O O . SER E 1 29 ? 27.637 32.818 17.176 1.00 14.77 27 SER E O 1
ATOM 6355 N N . ARG E 1 30 ? 25.839 32.063 16.032 1.00 13.69 28 ARG E N 1
ATOM 6356 C CA . ARG E 1 30 ? 25.301 31.260 17.123 1.00 14.43 28 ARG E CA 1
ATOM 6357 C C . ARG E 1 30 ? 26.344 30.313 17.679 1.00 15.19 28 ARG E C 1
ATOM 6358 O O . ARG E 1 30 ? 26.522 30.229 18.901 1.00 16.04 28 ARG E O 1
ATOM 6366 N N . ALA E 1 31 ? 27.031 29.610 16.778 1.00 14.92 29 ALA E N 1
ATOM 6367 C CA . ALA E 1 31 ? 28.088 28.669 17.156 1.00 15.87 29 ALA E CA 1
ATOM 6368 C C . ALA E 1 31 ? 29.303 29.360 17.820 1.00 16.79 29 ALA E C 1
ATOM 6369 O O . ALA E 1 31 ? 29.886 28.809 18.740 1.00 17.88 29 ALA E O 1
ATOM 6371 N N . VAL E 1 32 ? 29.672 30.556 17.373 1.00 16.68 30 VAL E N 1
ATOM 6372 C CA . VAL E 1 32 ? 30.703 31.330 18.067 1.00 17.91 30 VAL E CA 1
ATOM 6373 C C . VAL E 1 32 ? 30.293 31.635 19.512 1.00 19.39 30 VAL E C 1
ATOM 6374 O O . VAL E 1 32 ? 31.100 31.469 20.420 1.00 20.71 30 VAL E O 1
ATOM 6378 N N . TYR E 1 33 ? 29.041 32.013 19.744 1.00 19.86 31 TYR E N 1
ATOM 6379 C CA . TYR E 1 33 ? 28.605 32.298 21.109 1.00 21.66 31 TYR E CA 1
ATOM 6380 C C . TYR E 1 33 ? 28.614 31.052 22.003 1.00 23.81 31 TYR E C 1
ATOM 6381 O O . TYR E 1 33 ? 29.013 31.130 23.170 1.00 24.72 31 TYR E O 1
ATOM 6390 N N . LEU E 1 34 ? 28.181 29.911 21.460 1.00 24.72 32 LEU E N 1
ATOM 6391 C CA . LEU E 1 34 ? 28.296 28.650 22.197 1.00 26.84 32 LEU E CA 1
ATOM 6392 C C . LEU E 1 34 ? 29.771 28.327 22.508 1.00 28.63 32 LEU E C 1
ATOM 6393 O O . LEU E 1 34 ? 30.096 27.915 23.631 1.00 30.24 32 LEU E O 1
ATOM 6398 N N . TYR E 1 35 ? 30.655 28.525 21.530 1.00 29.05 33 TYR E N 1
ATOM 6399 C CA . TYR E 1 35 ? 32.091 28.348 21.762 1.00 31.10 33 TYR E CA 1
ATOM 6400 C C . TYR E 1 35 ? 32.593 29.207 22.942 1.00 32.59 33 TYR E C 1
ATOM 6401 O O . TYR E 1 35 ? 33.325 28.717 23.810 1.00 33.44 33 TYR E O 1
ATOM 6410 N N . GLU E 1 36 ? 32.175 30.467 22.976 1.00 32.32 34 GLU E N 1
ATOM 6411 C CA . GLU E 1 36 ? 32.604 31.416 24.014 1.00 33.95 34 GLU E CA 1
ATOM 6412 C C . GLU E 1 36 ? 32.037 31.107 25.405 1.00 35.63 34 GLU E C 1
ATOM 6413 O O . GLU E 1 36 ? 32.573 31.572 26.420 1.00 37.33 34 GLU E O 1
ATOM 6419 N N . ALA E 1 37 ? 30.967 30.319 25.456 1.00 35.15 35 ALA E N 1
ATOM 6420 C CA . ALA E 1 37 ? 30.464 29.791 26.726 1.00 36.26 35 ALA E CA 1
ATOM 6421 C C . ALA E 1 37 ? 31.056 28.403 27.089 1.00 37.18 35 ALA E C 1
ATOM 6422 O O . ALA E 1 37 ? 30.623 27.782 28.061 1.00 38.43 35 ALA E O 1
ATOM 6424 N N . GLY E 1 38 ? 32.041 27.930 26.322 1.00 36.73 36 GLY E N 1
ATOM 6425 C CA . GLY E 1 38 ? 32.633 26.599 26.522 1.00 37.78 36 GLY E CA 1
ATOM 6426 C C . GLY E 1 38 ? 31.763 25.400 26.117 1.00 37.30 36 GLY E C 1
ATOM 6427 O O . GLY E 1 38 ? 32.048 24.255 26.509 1.00 37.87 36 GLY E O 1
ATOM 6428 N N . ARG E 1 39 ? 30.715 25.644 25.326 1.00 35.23 37 ARG E N 1
ATOM 6429 C CA . ARG E 1 39 ? 29.699 24.612 25.031 1.00 34.49 37 ARG E CA 1
ATOM 6430 C C . ARG E 1 39 ? 29.896 23.938 23.678 1.00 33.21 37 ARG E C 1
ATOM 6431 O O . ARG E 1 39 ? 29.209 22.970 23.342 1.00 32.96 37 ARG E O 1
ATOM 6439 N N . LEU E 1 40 ? 30.828 24.462 22.893 1.00 32.29 38 LEU E N 1
ATOM 6440 C CA . LEU E 1 40 ? 31.330 23.765 21.733 1.00 31.73 38 LEU E CA 1
ATOM 6441 C C . LEU E 1 40 ? 32.818 23.946 21.775 1.00 32.84 38 LEU E C 1
ATOM 6442 O O . LEU E 1 40 ? 33.292 24.946 22.292 1.00 32.54 38 LEU E O 1
ATOM 6447 N N . ASP E 1 41 ? 33.564 22.994 21.237 1.00 34.60 39 ASP E N 1
ATOM 6448 C CA . ASP E 1 41 ? 35.006 23.188 21.081 1.00 36.19 39 ASP E CA 1
ATOM 6449 C C . ASP E 1 41 ? 35.273 23.847 19.727 1.00 35.54 39 ASP E C 1
ATOM 6450 O O . ASP E 1 41 ? 34.335 24.106 18.952 1.00 34.30 39 ASP E O 1
ATOM 6455 N N . PHE E 1 42 ? 36.541 24.124 19.438 1.00 37.20 40 PHE E N 1
ATOM 6456 C CA . PHE E 1 42 ? 36.905 24.825 18.199 1.00 36.87 40 PHE E CA 1
ATOM 6457 C C . PHE E 1 42 ? 36.577 24.023 16.937 1.00 35.45 40 PHE E C 1
ATOM 6458 O O . PHE E 1 42 ? 36.115 24.588 15.939 1.00 33.58 40 PHE E O 1
ATOM 6466 N N . GLY E 1 43 ? 36.817 22.711 16.990 1.00 35.30 41 GLY E N 1
ATOM 6467 C CA . GLY E 1 43 ? 36.536 21.817 15.876 1.00 33.99 41 GLY E CA 1
ATOM 6468 C C . GLY E 1 43 ? 35.074 21.785 15.473 1.00 32.43 41 GLY E C 1
ATOM 6469 O O . GLY E 1 43 ? 34.755 21.724 14.281 1.00 32.14 41 GLY E O 1
ATOM 6470 N N . GLN E 1 44 ? 34.186 21.824 16.465 1.00 31.37 42 GLN E N 1
ATOM 6471 C CA . GLN E 1 44 ? 32.745 21.778 16.219 1.00 29.51 42 GLN E CA 1
ATOM 6472 C C . GLN E 1 44 ? 32.206 23.079 15.598 1.00 28.50 42 GLN E C 1
ATOM 6473 O O . GLN E 1 44 ? 31.333 23.024 14.728 1.00 27.29 42 GLN E O 1
ATOM 6479 N N . VAL E 1 45 ? 32.699 24.234 16.056 1.00 28.48 43 VAL E N 1
ATOM 6480 C CA . VAL E 1 45 ? 32.328 25.541 15.485 1.00 27.98 43 VAL E CA 1
ATOM 6481 C C . VAL E 1 45 ? 32.666 25.618 13.996 1.00 27.38 43 VAL E C 1
ATOM 6482 O O . VAL E 1 45 ? 31.942 26.236 13.212 1.00 26.62 43 VAL E O 1
ATOM 6486 N N . ASN E 1 46 ? 33.780 24.991 13.629 1.00 28.20 44 ASN E N 1
ATOM 6487 C CA . ASN E 1 46 ? 34.301 25.005 12.266 1.00 28.28 44 ASN E CA 1
ATOM 6488 C C . ASN E 1 46 ? 33.869 23.802 11.427 1.00 26.94 44 ASN E C 1
ATOM 6489 O O . ASN E 1 46 ? 34.328 23.658 10.300 1.00 27.75 44 ASN E O 1
ATOM 6494 N N . GLU E 1 47 ? 33.014 22.933 11.961 1.00 25.37 45 GLU E N 1
ATOM 6495 C CA . GLU E 1 47 ? 32.585 21.746 11.212 1.00 24.20 45 GLU E CA 1
ATOM 6496 C C . GLU E 1 47 ? 31.051 21.609 11.213 1.00 21.73 45 GLU E C 1
ATOM 6497 O O . GLU E 1 47 ? 30.489 20.540 11.492 1.00 21.33 45 GLU E O 1
ATOM 6503 N N . LEU E 1 48 ? 30.382 22.708 10.871 1.00 19.02 46 LEU E N 1
ATOM 6504 C CA . LEU E 1 48 ? 28.938 22.697 10.715 1.00 17.62 46 LEU E CA 1
ATOM 6505 C C . LEU E 1 48 ? 28.765 22.510 9.219 1.00 16.23 46 LEU E C 1
ATOM 6506 O O . LEU E 1 48 ? 28.509 23.449 8.476 1.00 15.22 46 LEU E O 1
ATOM 6511 N N . GLU E 1 49 ? 28.966 21.272 8.796 1.00 15.99 47 GLU E N 1
ATOM 6512 C CA . GLU E 1 49 ? 29.202 20.945 7.413 1.00 15.35 47 GLU E CA 1
ATOM 6513 C C . GLU E 1 49 ? 28.200 19.887 6.955 1.00 14.91 47 GLU E C 1
ATOM 6514 O O . GLU E 1 49 ? 28.189 18.774 7.487 1.00 15.23 47 GLU E O 1
ATOM 6520 N N . GLY E 1 50 ? 27.374 20.248 5.977 1.00 13.29 48 GLY E N 1
ATOM 6521 C CA . GLY E 1 50 ? 26.444 19.307 5.375 1.00 13.01 48 GLY E CA 1
ATOM 6522 C C . GLY E 1 50 ? 26.376 19.543 3.896 1.00 11.98 48 GLY E C 1
ATOM 6523 O O . GLY E 1 50 ? 27.143 20.355 3.355 1.00 11.21 48 GLY E O 1
ATOM 6524 N N . GLY E 1 51 ? 25.449 18.858 3.235 1.00 11.54 49 GLY E N 1
ATOM 6525 C CA . GLY E 1 51 ? 25.317 18.970 1.794 1.00 10.89 49 GLY E CA 1
ATOM 6526 C C . GLY E 1 51 ? 25.138 20.413 1.370 1.00 10.10 49 GLY E C 1
ATOM 6527 O O . GLY E 1 51 ? 24.409 21.177 2.001 1.00 9.80 49 GLY E O 1
ATOM 6528 N N . LYS E 1 52 ? 25.837 20.801 0.308 1.00 9.55 50 LYS E N 1
ATOM 6529 C CA . LYS E 1 52 ? 25.647 22.117 -0.258 1.00 9.04 50 LYS E CA 1
ATOM 6530 C C . LYS E 1 52 ? 24.358 22.230 -1.099 1.00 9.05 50 LYS E C 1
ATOM 6531 O O . LYS E 1 52 ? 23.668 21.232 -1.370 1.00 9.29 50 LYS E O 1
ATOM 6537 N N . PHE E 1 53 ? 24.063 23.477 -1.479 1.00 8.82 51 PHE E N 1
ATOM 6538 C CA . PHE E 1 53 ? 22.939 23.888 -2.347 1.00 9.00 51 PHE E CA 1
ATOM 6539 C C . PHE E 1 53 ? 21.617 24.016 -1.616 1.00 9.38 51 PHE E C 1
ATOM 6540 O O . PHE E 1 53 ? 20.543 23.898 -2.230 1.00 9.68 51 PHE E O 1
ATOM 6548 N N . PHE E 1 54 ? 21.683 24.296 -0.316 1.00 9.50 52 PHE E N 1
ATOM 6549 C CA . PHE E 1 54 ? 20.506 24.783 0.392 1.00 9.80 52 PHE E CA 1
ATOM 6550 C C . PHE E 1 54 ? 19.858 25.879 -0.474 1.00 9.77 52 PHE E C 1
ATOM 6551 O O . PHE E 1 54 ? 20.567 26.698 -1.060 1.00 9.70 52 PHE E O 1
ATOM 6559 N N . PRO E 1 55 ? 18.521 25.909 -0.576 1.00 10.12 53 PRO E N 1
ATOM 6560 C CA . PRO E 1 55 ? 17.483 25.140 0.089 1.00 10.55 53 PRO E CA 1
ATOM 6561 C C . PRO E 1 55 ? 16.981 23.906 -0.662 1.00 10.99 53 PRO E C 1
ATOM 6562 O O . PRO E 1 55 ? 15.891 23.432 -0.348 1.00 11.47 53 PRO E O 1
ATOM 6566 N N . ALA E 1 56 ? 17.756 23.378 -1.611 1.00 10.66 54 ALA E N 1
ATOM 6567 C CA . ALA E 1 56 ? 17.420 22.089 -2.220 1.00 11.19 54 ALA E CA 1
ATOM 6568 C C . ALA E 1 56 ? 17.402 21.029 -1.121 1.00 11.58 54 ALA E C 1
ATOM 6569 O O . ALA E 1 56 ? 18.053 21.193 -0.080 1.00 11.14 54 ALA E O 1
ATOM 6571 N N . THR E 1 57 ? 16.669 19.941 -1.359 1.00 12.46 55 THR E N 1
ATOM 6572 C CA . THR E 1 57 ? 16.603 18.811 -0.420 1.00 13.14 55 THR E CA 1
ATOM 6573 C C . THR E 1 57 ? 17.310 17.556 -0.959 1.00 13.53 55 THR E C 1
ATOM 6574 O O . THR E 1 57 ? 17.789 16.739 -0.185 1.00 13.95 55 THR E O 1
ATOM 6578 N N . GLN E 1 58 ? 17.364 17.429 -2.278 1.00 13.87 56 GLN E N 1
ATOM 6579 C CA . GLN E 1 58 ? 17.974 16.300 -2.950 1.00 14.45 56 GLN E CA 1
ATOM 6580 C C . GLN E 1 58 ? 19.496 16.367 -2.965 1.00 13.61 56 GLN E C 1
ATOM 6581 O O . GLN E 1 58 ? 20.081 17.451 -2.919 1.00 12.48 56 GLN E O 1
ATOM 6587 N N . SER E 1 59 ? 20.128 15.199 -3.063 1.00 13.74 57 SER E N 1
ATOM 6588 C CA . SER E 1 59 ? 21.571 15.126 -3.304 1.00 13.33 57 SER E CA 1
ATOM 6589 C C . SER E 1 59 ? 21.825 14.774 -4.776 1.00 13.36 57 SER E C 1
ATOM 6590 O O . SER E 1 59 ? 20.891 14.470 -5.524 1.00 13.80 57 SER E O 1
ATOM 6593 N N . GLY E 1 60 ? 23.090 14.801 -5.175 1.00 13.00 58 GLY E N 1
ATOM 6594 C CA . GLY E 1 60 ? 23.473 14.495 -6.559 1.00 13.09 58 GLY E CA 1
ATOM 6595 C C . GLY E 1 60 ? 23.226 15.604 -7.589 1.00 12.87 58 GLY E C 1
ATOM 6596 O O . GLY E 1 60 ? 23.350 15.371 -8.773 1.00 13.11 58 GLY E O 1
ATOM 6597 N N . LEU E 1 61 ? 22.877 16.805 -7.139 1.00 12.59 59 LEU E N 1
ATOM 6598 C CA . LEU E 1 61 ? 22.637 17.931 -8.040 1.00 12.69 59 LEU E CA 1
ATOM 6599 C C . LEU E 1 61 ? 23.960 18.564 -8.451 1.00 12.56 59 LEU E C 1
ATOM 6600 O O . LEU E 1 61 ? 24.885 18.646 -7.650 1.00 11.76 59 LEU E O 1
ATOM 6605 N N . ARG E 1 62 ? 24.053 18.986 -9.708 1.00 13.29 60 ARG E N 1
ATOM 6606 C CA . ARG E 1 62 ? 25.239 19.697 -10.161 1.00 13.60 60 ARG E CA 1
ATOM 6607 C C . ARG E 1 62 ? 25.173 21.182 -9.752 1.00 12.79 60 ARG E C 1
ATOM 6608 O O . ARG E 1 62 ? 24.103 21.737 -9.492 1.00 12.50 60 ARG E O 1
ATOM 6616 N N . ASP E 1 63 ? 26.330 21.818 -9.669 1.00 12.09 61 ASP E N 1
ATOM 6617 C CA . ASP E 1 63 ? 26.392 23.245 -9.397 1.00 11.65 61 ASP E CA 1
ATOM 6618 C C . ASP E 1 63 ? 25.810 23.993 -10.590 1.00 12.13 61 ASP E C 1
ATOM 6619 O O . ASP E 1 63 ? 26.164 23.696 -11.713 1.00 12.74 61 ASP E O 1
ATOM 6624 N N . PRO E 1 64 ? 24.919 24.958 -10.352 1.00 12.21 62 PRO E N 1
ATOM 6625 C CA . PRO E 1 64 ? 24.270 25.631 -11.484 1.00 13.02 62 PRO E CA 1
ATOM 6626 C C . PRO E 1 64 ? 25.227 26.567 -12.245 1.00 13.13 62 PRO E C 1
ATOM 6627 O O . PRO E 1 64 ? 24.976 26.910 -13.393 1.00 13.68 62 PRO E O 1
ATOM 6631 N N . ASP E 1 65 ? 26.337 26.950 -11.623 1.00 12.56 63 ASP E N 1
ATOM 6632 C CA . ASP E 1 65 ? 27.309 27.837 -12.282 1.00 12.71 63 ASP E CA 1
ATOM 6633 C C . ASP E 1 65 ? 28.573 27.099 -12.770 1.00 12.51 63 ASP E C 1
ATOM 6634 O O . ASP E 1 65 ? 29.143 27.456 -13.800 1.00 13.32 63 ASP E O 1
ATOM 6639 N N . ALA E 1 66 ? 29.000 26.064 -12.046 1.00 11.41 64 ALA E N 1
ATOM 6640 C CA . ALA E 1 66 ? 30.233 25.380 -12.344 1.00 11.06 64 ALA E CA 1
ATOM 6641 C C . ALA E 1 66 ? 29.976 23.888 -12.642 1.00 10.84 64 ALA E C 1
ATOM 6642 O O . ALA E 1 66 ? 29.921 23.084 -11.727 1.00 10.44 64 ALA E O 1
ATOM 6644 N N . PRO E 1 67 ? 29.817 23.523 -13.934 1.00 11.07 65 PRO E N 1
ATOM 6645 C CA . PRO E 1 67 ? 29.538 22.140 -14.337 1.00 11.38 65 PRO E CA 1
ATOM 6646 C C . PRO E 1 67 ? 30.470 21.081 -13.721 1.00 11.22 65 PRO E C 1
ATOM 6647 O O . PRO E 1 67 ? 30.008 19.973 -13.428 1.00 11.61 65 PRO E O 1
ATOM 6651 N N . ASP E 1 68 ? 31.748 21.402 -13.523 1.00 11.11 66 ASP E N 1
ATOM 6652 C CA . ASP E 1 68 ? 32.724 20.373 -13.067 1.00 11.16 66 ASP E CA 1
ATOM 6653 C C . ASP E 1 68 ? 32.840 20.235 -11.548 1.00 10.49 66 ASP E C 1
ATOM 6654 O O . ASP E 1 68 ? 33.462 19.300 -11.064 1.00 10.76 66 ASP E O 1
ATOM 6659 N N . ASP E 1 69 ? 32.236 21.146 -10.801 1.00 9.85 67 ASP E N 1
ATOM 6660 C CA . ASP E 1 69 ? 32.235 21.054 -9.343 1.00 9.34 67 ASP E CA 1
ATOM 6661 C C . ASP E 1 69 ? 31.591 19.750 -8.866 1.00 9.34 67 ASP E C 1
ATOM 6662 O O . ASP E 1 69 ? 30.678 19.214 -9.510 1.00 9.48 67 ASP E O 1
ATOM 6667 N N . VAL E 1 70 ? 32.070 19.248 -7.731 1.00 9.30 68 VAL E N 1
ATOM 6668 C CA . VAL E 1 70 ? 31.560 17.994 -7.179 1.00 9.47 68 VAL E CA 1
ATOM 6669 C C . VAL E 1 70 ? 30.084 18.198 -6.827 1.00 9.11 68 VAL E C 1
ATOM 6670 O O . VAL E 1 70 ? 29.708 19.242 -6.332 1.00 8.69 68 VAL E O 1
ATOM 6674 N N . ALA E 1 71 ? 29.250 17.212 -7.142 1.00 9.46 69 ALA E N 1
ATOM 6675 C CA . ALA E 1 71 ? 27.790 17.295 -6.920 1.00 9.47 69 ALA E CA 1
ATOM 6676 C C . ALA E 1 71 ? 27.503 17.316 -5.415 1.00 9.45 69 ALA E C 1
ATOM 6677 O O . ALA E 1 71 ? 28.311 16.822 -4.629 1.00 9.73 69 ALA E O 1
ATOM 6679 N N . ASN E 1 72 ? 26.378 17.897 -4.999 1.00 9.40 70 ASN E N 1
ATOM 6680 C CA . ASN E 1 72 ? 26.073 17.961 -3.550 1.00 9.45 70 ASN E CA 1
ATOM 6681 C C . ASN E 1 72 ? 25.763 16.617 -2.881 1.00 10.23 70 ASN E C 1
ATOM 6682 O O . ASN E 1 72 ? 25.261 15.684 -3.536 1.00 10.60 70 ASN E O 1
ATOM 6687 N N . GLY E 1 73 ? 26.114 16.499 -1.596 1.00 10.57 71 GLY E N 1
ATOM 6688 C CA . GLY E 1 73 ? 25.524 15.451 -0.727 1.00 11.53 71 GLY E CA 1
ATOM 6689 C C . GLY E 1 73 ? 24.156 15.970 -0.238 1.00 11.83 71 GLY E C 1
ATOM 6690 O O . GLY E 1 73 ? 23.677 17.015 -0.739 1.00 11.24 71 GLY E O 1
ATOM 6691 N N . MET E 1 74 ? 23.537 15.299 0.735 1.00 12.70 72 MET E N 1
ATOM 6692 C CA A MET E 1 74 ? 22.215 15.681 1.277 0.50 13.00 72 MET E CA 1
ATOM 6693 C CA B MET E 1 74 ? 22.205 15.740 1.169 0.50 13.19 72 MET E CA 1
ATOM 6694 C C . MET E 1 74 ? 22.287 17.008 2.026 1.00 12.63 72 MET E C 1
ATOM 6695 O O . MET E 1 74 ? 22.960 17.064 3.055 1.00 12.66 72 MET E O 1
ATOM 6704 N N . PRO E 1 75 ? 21.595 18.072 1.563 1.00 12.17 73 PRO E N 1
ATOM 6705 C CA . PRO E 1 75 ? 21.595 19.241 2.423 1.00 11.94 73 PRO E CA 1
ATOM 6706 C C . PRO E 1 75 ? 20.851 18.982 3.730 1.00 12.86 73 PRO E C 1
ATOM 6707 O O . PRO E 1 75 ? 20.010 18.058 3.804 1.00 13.40 73 PRO E O 1
ATOM 6711 N N . PRO E 1 76 ? 21.140 19.787 4.757 1.00 13.03 74 PRO E N 1
ATOM 6712 C CA . PRO E 1 76 ? 20.521 19.609 6.082 1.00 13.86 74 PRO E CA 1
ATOM 6713 C C . PRO E 1 76 ? 19.017 19.599 5.995 1.00 14.58 74 PRO E C 1
ATOM 6714 O O . PRO E 1 76 ? 18.441 20.453 5.331 1.00 14.28 74 PRO E O 1
ATOM 6718 N N . ARG E 1 77 ? 18.389 18.624 6.641 1.00 15.89 75 ARG E N 1
ATOM 6719 C CA . ARG E 1 77 ? 16.935 18.632 6.819 1.00 16.80 75 ARG E CA 1
ATOM 6720 C C . ARG E 1 77 ? 16.452 19.836 7.628 1.00 16.02 75 ARG E C 1
ATOM 6721 O O . ARG E 1 77 ? 17.199 20.373 8.440 1.00 15.14 75 ARG E O 1
ATOM 6729 N N . ASP E 1 78 ? 15.180 20.201 7.420 1.00 15.70 76 ASP E N 1
ATOM 6730 C CA . ASP E 1 78 ? 14.498 21.192 8.267 1.00 15.62 76 ASP E CA 1
ATOM 6731 C C . ASP E 1 78 ? 14.648 20.778 9.739 1.00 16.10 76 ASP E C 1
ATOM 6732 O O . ASP E 1 78 ? 14.586 19.591 10.081 1.00 16.73 76 ASP E O 1
ATOM 6737 N N . GLY E 1 79 ? 14.891 21.761 10.593 1.00 15.59 77 GLY E N 1
ATOM 6738 C CA . GLY E 1 79 ? 15.178 21.503 11.990 1.00 16.20 77 GLY E CA 1
ATOM 6739 C C . GLY E 1 79 ? 16.626 21.143 12.284 1.00 15.86 77 GLY E C 1
ATOM 6740 O O . GLY E 1 79 ? 17.005 21.017 13.457 1.00 16.31 77 GLY E O 1
ATOM 6741 N N . GLU E 1 80 ? 17.434 20.948 11.246 1.00 15.00 78 GLU E N 1
ATOM 6742 C CA . GLU E 1 80 ? 18.857 20.627 11.424 1.00 14.90 78 GLU E CA 1
ATOM 6743 C C . GLU E 1 80 ? 19.751 21.585 10.617 1.00 13.86 78 GLU E C 1
ATOM 6744 O O . GLU E 1 80 ? 20.935 21.321 10.386 1.00 13.76 78 GLU E O 1
ATOM 6750 N N . ILE E 1 81 ? 19.183 22.704 10.199 1.00 13.36 79 ILE E N 1
ATOM 6751 C CA . ILE E 1 81 ? 19.889 23.666 9.362 1.00 12.58 79 ILE E CA 1
ATOM 6752 C C . ILE E 1 81 ? 21.039 24.312 10.115 1.00 12.68 79 ILE E C 1
ATOM 6753 O O . ILE E 1 81 ? 22.139 24.447 9.578 1.00 12.10 79 ILE E O 1
ATOM 6758 N N . ALA E 1 82 ? 20.774 24.659 11.372 1.00 13.53 80 ALA E N 1
ATOM 6759 C CA . ALA E 1 82 ? 21.717 25.408 12.208 1.00 13.93 80 ALA E CA 1
ATOM 6760 C C . ALA E 1 82 ? 22.987 24.645 12.547 1.00 14.56 80 ALA E C 1
ATOM 6761 O O . ALA E 1 82 ? 24.015 25.271 12.781 1.00 14.92 80 ALA E O 1
ATOM 6763 N N . SER E 1 83 ? 22.924 23.312 12.590 1.00 15.23 81 SER E N 1
ATOM 6764 C CA . SER E 1 83 ? 24.110 22.488 12.874 1.00 15.84 81 SER E CA 1
ATOM 6765 C C . SER E 1 83 ? 24.822 21.988 11.619 1.00 15.60 81 SER E C 1
ATOM 6766 O O . SER E 1 83 ? 25.750 21.186 11.709 1.00 16.17 81 SER E O 1
ATOM 6769 N N . GLY E 1 84 ? 24.390 22.459 10.456 1.00 15.01 82 GLY E N 1
ATOM 6770 C CA . GLY E 1 84 ? 24.891 21.949 9.188 1.00 15.10 82 GLY E CA 1
ATOM 6771 C C . GLY E 1 84 ? 24.547 20.486 9.005 1.00 15.85 82 GLY E C 1
ATOM 6772 O O . GLY E 1 84 ? 25.310 19.726 8.394 1.00 16.26 82 GLY E O 1
ATOM 6773 N N . GLY E 1 85 ? 23.409 20.089 9.560 1.00 16.46 83 GLY E N 1
ATOM 6774 C CA . GLY E 1 85 ? 22.971 18.695 9.554 1.00 17.61 83 GLY E CA 1
ATOM 6775 C C . GLY E 1 85 ? 23.665 17.784 10.558 1.00 18.87 83 GLY E C 1
ATOM 6776 O O . GLY E 1 85 ? 23.440 16.588 10.506 1.00 20.04 83 GLY E O 1
ATOM 6777 N N . ARG E 1 86 ? 24.506 18.329 11.454 1.00 19.53 84 ARG E N 1
ATOM 6778 C CA . ARG E 1 86 ? 25.297 17.528 12.443 1.00 20.93 84 ARG E CA 1
ATOM 6779 C C . ARG E 1 86 ? 24.554 17.353 13.762 1.00 21.23 84 ARG E C 1
ATOM 6780 O O . ARG E 1 86 ? 24.231 18.334 14.430 1.00 20.95 84 ARG E O 1
ATOM 6788 N N . THR E 1 87 ? 24.294 16.109 14.147 1.00 21.48 85 THR E N 1
ATOM 6789 C CA . THR E 1 87 ? 23.487 15.844 15.340 1.00 22.22 85 THR E CA 1
ATOM 6790 C C . THR E 1 87 ? 24.065 14.798 16.303 1.00 22.99 85 THR E C 1
ATOM 6791 O O . THR E 1 87 ? 23.460 14.508 17.341 1.00 24.50 85 THR E O 1
ATOM 6795 N N . ALA E 1 88 ? 25.239 14.267 15.990 1.00 22.42 86 ALA E N 1
ATOM 6796 C CA . ALA E 1 88 ? 25.837 13.190 16.786 1.00 23.56 86 ALA E CA 1
ATOM 6797 C C . ALA E 1 88 ? 26.472 13.658 18.131 1.00 23.97 86 ALA E C 1
ATOM 6798 O O . ALA E 1 88 ? 26.769 12.840 18.988 1.00 24.96 86 ALA E O 1
ATOM 6800 N N . ASP E 1 89 ? 26.674 14.963 18.297 1.00 22.96 87 ASP E N 1
ATOM 6801 C CA . ASP E 1 89 ? 27.302 15.509 19.504 1.00 23.64 87 ASP E CA 1
ATOM 6802 C C . ASP E 1 89 ? 26.711 16.887 19.898 1.00 22.87 87 ASP E C 1
ATOM 6803 O O . ASP E 1 89 ? 25.565 17.210 19.547 1.00 22.17 87 ASP E O 1
ATOM 6808 N N . ALA E 1 90 ? 27.487 17.701 20.614 1.00 23.07 88 ALA E N 1
ATOM 6809 C CA . ALA E 1 90 ? 26.999 18.964 21.167 1.00 22.56 88 ALA E CA 1
ATOM 6810 C C . ALA E 1 90 ? 26.608 20.012 20.107 1.00 20.85 88 ALA E C 1
ATOM 6811 O O . ALA E 1 90 ? 25.975 21.003 20.434 1.00 20.33 88 ALA E O 1
ATOM 6813 N N . ARG E 1 91 ? 26.965 19.777 18.844 1.00 20.02 89 ARG E N 1
ATOM 6814 C CA . ARG E 1 91 ? 26.494 20.608 17.736 1.00 18.57 89 ARG E CA 1
ATOM 6815 C C . ARG E 1 91 ? 24.978 20.566 17.610 1.00 18.31 89 ARG E C 1
ATOM 6816 O O . ARG E 1 91 ? 24.387 21.518 17.105 1.00 17.13 89 ARG E O 1
ATOM 6824 N N . ALA E 1 92 ? 24.364 19.482 18.109 1.00 19.37 90 ALA E N 1
ATOM 6825 C CA . ALA E 1 92 ? 22.890 19.360 18.193 1.00 19.67 90 ALA E CA 1
ATOM 6826 C C . ALA E 1 92 ? 22.232 20.530 18.918 1.00 19.65 90 ALA E C 1
ATOM 6827 O O . ALA E 1 92 ? 21.112 20.894 18.591 1.00 19.20 90 ALA E O 1
ATOM 6829 N N . GLN E 1 93 ? 22.929 21.115 19.897 1.00 20.40 91 GLN E N 1
ATOM 6830 C CA . GLN E 1 93 ? 22.429 22.295 20.616 1.00 20.52 91 GLN E CA 1
ATOM 6831 C C . GLN E 1 93 ? 21.959 23.398 19.664 1.00 18.86 91 GLN E C 1
ATOM 6832 O O . GLN E 1 93 ? 20.969 24.060 19.926 1.00 18.91 91 GLN E O 1
ATOM 6838 N N . LEU E 1 94 ? 22.683 23.596 18.568 1.00 17.52 92 LEU E N 1
ATOM 6839 C CA . LEU E 1 94 ? 22.386 24.655 17.600 1.00 16.15 92 LEU E CA 1
ATOM 6840 C C . LEU E 1 94 ? 20.972 24.591 17.034 1.00 15.70 92 LEU E C 1
ATOM 6841 O O . LEU E 1 94 ? 20.439 25.596 16.617 1.00 15.00 92 LEU E O 1
ATOM 6846 N N . ASN E 1 95 ? 20.363 23.412 17.009 1.00 16.31 93 ASN E N 1
ATOM 6847 C CA . ASN E 1 95 ? 19.053 23.248 16.387 1.00 16.21 93 ASN E CA 1
ATOM 6848 C C . ASN E 1 95 ? 17.858 23.600 17.289 1.00 17.24 93 ASN E C 1
ATOM 6849 O O . ASN E 1 95 ? 16.719 23.665 16.818 1.00 17.27 93 ASN E O 1
ATOM 6854 N N . GLU E 1 96 ? 18.106 23.824 18.578 1.00 18.45 94 GLU E N 1
ATOM 6855 C CA . GLU E 1 96 ? 17.009 24.118 19.506 1.00 19.55 94 GLU E CA 1
ATOM 6856 C C . GLU E 1 96 ? 16.368 25.409 19.060 1.00 18.65 94 GLU E C 1
ATOM 6857 O O . GLU E 1 96 ? 17.065 26.291 18.560 1.00 17.62 94 GLU E O 1
ATOM 6863 N N . PRO E 1 97 ? 15.044 25.528 19.224 1.00 19.26 95 PRO E N 1
ATOM 6864 C CA . PRO E 1 97 ? 14.390 26.779 18.873 1.00 18.77 95 PRO E CA 1
ATOM 6865 C C . PRO E 1 97 ? 14.632 27.848 19.909 1.00 19.08 95 PRO E C 1
ATOM 6866 O O . PRO E 1 97 ? 14.988 27.539 21.042 1.00 20.14 95 PRO E O 1
ATOM 6870 N N . ASP E 1 98 ? 14.384 29.094 19.523 1.00 18.57 96 ASP E N 1
ATOM 6871 C CA . ASP E 1 98 ? 14.586 30.249 20.393 1.00 18.71 96 ASP E CA 1
ATOM 6872 C C . ASP E 1 98 ? 13.759 30.174 21.671 1.00 20.27 96 ASP E C 1
ATOM 6873 O O . ASP E 1 98 ? 14.198 30.624 22.735 1.00 20.64 96 ASP E O 1
ATOM 6878 N N . SER E 1 99 ? 12.568 29.587 21.580 1.00 21.29 97 SER E N 1
ATOM 6879 C CA . SER E 1 99 ? 11.719 29.392 22.770 1.00 22.83 97 SER E CA 1
ATOM 6880 C C . SER E 1 99 ? 12.431 28.639 23.907 1.00 23.67 97 SER E C 1
ATOM 6881 O O . SER E 1 99 ? 12.182 28.898 25.067 1.00 24.68 97 SER E O 1
ATOM 6884 N N . VAL E 1 100 ? 13.316 27.717 23.550 1.00 23.35 98 VAL E N 1
ATOM 6885 C CA . VAL E 1 100 ? 14.104 26.926 24.502 1.00 24.15 98 VAL E CA 1
ATOM 6886 C C . VAL E 1 100 ? 15.480 27.568 24.768 1.00 23.39 98 VAL E C 1
ATOM 6887 O O . VAL E 1 100 ? 15.970 27.559 25.903 1.00 24.04 98 VAL E O 1
ATOM 6891 N N . ALA E 1 101 ? 16.093 28.123 23.719 1.00 21.64 99 ALA E N 1
ATOM 6892 C CA . ALA E 1 101 ? 17.502 28.509 23.751 1.00 21.02 99 ALA E CA 1
ATOM 6893 C C . ALA E 1 101 ? 17.736 29.983 24.056 1.00 20.50 99 ALA E C 1
ATOM 6894 O O . ALA E 1 101 ? 18.756 30.317 24.627 1.00 20.64 99 ALA E O 1
ATOM 6896 N N . HIS E 1 102 ? 16.811 30.859 23.663 1.00 20.00 100 HIS E N 1
ATOM 6897 C CA . HIS E 1 102 ? 16.966 32.306 23.854 1.00 19.67 100 HIS E CA 1
ATOM 6898 C C . HIS E 1 102 ? 18.290 32.801 23.358 1.00 18.81 100 HIS E C 1
ATOM 6899 O O . HIS E 1 102 ? 19.069 33.434 24.082 1.00 18.92 100 HIS E O 1
ATOM 6906 N N . TRP E 1 103 ? 18.527 32.531 22.073 1.00 17.85 101 TRP E N 1
ATOM 6907 C CA . TRP E 1 103 ? 19.789 32.835 21.428 1.00 17.10 101 TRP E CA 1
ATOM 6908 C C . TRP E 1 103 ? 20.132 34.297 21.575 1.00 17.05 101 TRP E C 1
ATOM 6909 O O . TRP E 1 103 ? 19.250 35.174 21.541 1.00 16.74 101 TRP E O 1
ATOM 6920 N N . GLN E 1 104 ? 21.418 34.574 21.752 1.00 17.35 102 GLN E N 1
ATOM 6921 C CA . GLN E 1 104 ? 21.894 35.958 21.780 1.00 17.46 102 GLN E CA 1
ATOM 6922 C C . GLN E 1 104 ? 21.723 36.553 20.396 1.00 16.05 102 GLN E C 1
ATOM 6923 O O . GLN E 1 104 ? 22.200 35.985 19.408 1.00 15.30 102 GLN E O 1
ATOM 6929 N N . LYS E 1 105 ? 21.034 37.691 20.327 1.00 15.62 103 LYS E N 1
ATOM 6930 C CA . LYS E 1 105 ? 20.733 38.323 19.052 1.00 14.53 103 LYS E CA 1
ATOM 6931 C C . LYS E 1 105 ? 21.474 39.651 18.960 1.00 14.26 103 LYS E C 1
ATOM 6932 O O . LYS E 1 105 ? 21.504 40.395 19.923 1.00 15.15 103 LYS E O 1
ATOM 6938 N N . HIS E 1 106 ? 22.084 39.925 17.815 1.00 13.28 104 HIS E N 1
ATOM 6939 C CA . HIS E 1 106 ? 22.694 41.216 17.523 1.00 13.15 104 HIS E CA 1
ATOM 6940 C C . HIS E 1 106 ? 21.632 42.238 17.223 1.00 12.89 104 HIS E C 1
ATOM 6941 O O . HIS E 1 106 ? 20.732 41.975 16.415 1.00 12.19 104 HIS E O 1
ATOM 6948 N N . ALA E 1 107 ? 21.745 43.412 17.841 1.00 13.22 105 ALA E N 1
ATOM 6949 C CA . ALA E 1 107 ? 20.804 44.517 17.624 1.00 13.24 105 ALA E CA 1
ATOM 6950 C C . ALA E 1 107 ? 21.093 45.195 16.298 1.00 12.67 105 ALA E C 1
ATOM 6951 O O . ALA E 1 107 ? 22.167 45.754 16.113 1.00 12.93 105 ALA E O 1
ATOM 6953 N N . VAL E 1 108 ? 20.135 45.154 15.385 1.00 12.20 106 VAL E N 1
ATOM 6954 C CA . VAL E 1 108 ? 20.268 45.744 14.060 1.00 11.83 106 VAL E CA 1
ATOM 6955 C C . VAL E 1 108 ? 18.991 46.522 13.681 1.00 12.05 106 VAL E C 1
ATOM 6956 O O . VAL E 1 108 ? 17.995 46.495 14.417 1.00 12.43 106 VAL E O 1
ATOM 6960 N N . ARG E 1 109 ? 19.042 47.235 12.557 1.00 11.99 107 ARG E N 1
ATOM 6961 C CA . ARG E 1 109 ? 17.911 48.027 12.066 1.00 12.44 107 ARG E CA 1
ATOM 6962 C C . ARG E 1 109 ? 17.719 47.813 10.581 1.00 12.08 107 ARG E C 1
ATOM 6963 O O . ARG E 1 109 ? 18.700 47.571 9.867 1.00 11.70 107 ARG E O 1
ATOM 6971 N N . SER E 1 110 ? 16.480 47.967 10.103 1.00 12.28 108 SER E N 1
ATOM 6972 C CA . SER E 1 110 ? 16.198 47.920 8.670 1.00 12.28 108 SER E CA 1
ATOM 6973 C C . SER E 1 110 ? 17.125 48.829 7.874 1.00 12.47 108 SER E C 1
ATOM 6974 O O . SER E 1 110 ? 17.288 49.997 8.216 1.00 12.88 108 SER E O 1
ATOM 6977 N N . GLY E 1 111 ? 17.719 48.278 6.812 1.00 12.20 109 GLY E N 1
ATOM 6978 C CA . GLY E 1 111 ? 18.608 49.036 5.919 1.00 12.51 109 GLY E CA 1
ATOM 6979 C C . GLY E 1 111 ? 20.069 49.038 6.339 1.00 12.43 109 GLY E C 1
ATOM 6980 O O . GLY E 1 111 ? 20.927 49.406 5.543 1.00 12.48 109 GLY E O 1
ATOM 6981 N N . GLN E 1 112 ? 20.350 48.614 7.571 1.00 12.41 110 GLN E N 1
ATOM 6982 C CA . GLN E 1 112 ? 21.692 48.702 8.162 1.00 12.97 110 GLN E CA 1
ATOM 6983 C C . GLN E 1 112 ? 22.761 48.001 7.304 1.00 12.70 110 GLN E C 1
ATOM 6984 O O . GLN E 1 112 ? 22.574 46.854 6.895 1.00 12.16 110 GLN E O 1
ATOM 6990 N N . SER E 1 113 ? 23.855 48.708 7.032 1.00 13.20 111 SER E N 1
ATOM 6991 C CA . SER E 1 113 ? 25.073 48.111 6.486 1.00 13.37 111 SER E CA 1
ATOM 6992 C C . SER E 1 113 ? 25.632 47.072 7.446 1.00 13.62 111 SER E C 1
ATOM 6993 O O . SER E 1 113 ? 25.848 47.352 8.631 1.00 13.93 111 SER E O 1
ATOM 6996 N N . LEU E 1 114 ? 25.856 45.873 6.944 1.00 13.55 112 LEU E N 1
ATOM 6997 C CA . LEU E 1 114 ? 26.371 44.820 7.760 1.00 14.15 112 LEU E CA 1
ATOM 6998 C C . LEU E 1 114 ? 27.615 44.292 7.089 1.00 15.03 112 LEU E C 1
ATOM 6999 O O . LEU E 1 114 ? 27.612 43.998 5.885 1.00 14.93 112 LEU E O 1
ATOM 7004 N N . GLN E 1 115 ? 28.691 44.202 7.849 1.00 16.03 113 GLN E N 1
ATOM 7005 C CA . GLN E 1 115 ? 29.912 43.641 7.316 1.00 16.89 113 GLN E CA 1
ATOM 7006 C C . GLN E 1 115 ? 30.054 42.238 7.883 1.00 16.35 113 GLN E C 1
ATOM 7007 O O . GLN E 1 115 ? 30.028 42.062 9.107 1.00 16.29 113 GLN E O 1
ATOM 7013 N N . ILE E 1 116 ? 30.183 41.248 7.000 1.00 15.60 114 ILE E N 1
ATOM 7014 C CA . ILE E 1 1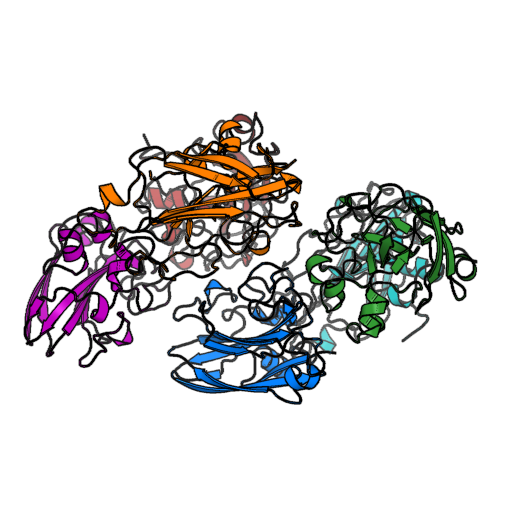16 ? 30.471 39.887 7.424 1.00 15.67 114 ILE E CA 1
ATOM 7015 C C . ILE E 1 116 ? 31.941 39.590 7.194 1.00 16.66 114 ILE E C 1
ATOM 7016 O O . ILE E 1 116 ? 32.475 39.871 6.119 1.00 17.25 114 ILE E O 1
ATOM 7021 N N . SER E 1 117 ? 32.583 39.010 8.199 1.00 17.22 115 SER E N 1
ATOM 7022 C CA . SER E 1 117 ? 34.002 38.763 8.141 1.00 18.72 115 SER E CA 1
ATOM 7023 C C . SER E 1 117 ? 34.320 37.319 8.520 1.00 18.60 115 SER E C 1
ATOM 7024 O O . SER E 1 117 ? 34.148 36.924 9.668 1.00 19.17 115 SER E O 1
ATOM 7027 N N . TRP E 1 118 ? 34.750 36.537 7.541 1.00 18.61 116 TRP E N 1
ATOM 7028 C CA . TRP E 1 118 ? 35.153 35.160 7.776 1.00 19.58 116 TRP E CA 1
ATOM 7029 C C . TRP E 1 118 ? 36.643 35.133 7.934 1.00 21.74 116 TRP E C 1
ATOM 7030 O O . TRP E 1 118 ? 37.376 35.695 7.112 1.00 21.69 116 TRP E O 1
ATOM 7041 N N . SER E 1 119 ? 37.117 34.447 8.964 1.00 24.46 117 SER E N 1
ATOM 7042 C CA . SER E 1 119 ? 38.553 34.357 9.201 1.00 26.96 117 SER E CA 1
ATOM 7043 C C . SER E 1 119 ? 39.261 33.543 8.107 1.00 27.62 117 SER E C 1
ATOM 7044 O O . SER E 1 119 ? 38.688 32.628 7.511 1.00 26.41 117 SER E O 1
ATOM 7047 N N . TYR E 1 120 ? 40.515 33.906 7.856 1.00 29.33 118 TYR E N 1
ATOM 7048 C CA . TYR E 1 120 ? 41.422 33.078 7.089 1.00 29.92 118 TYR E CA 1
ATOM 7049 C C . TYR E 1 120 ? 41.834 31.909 7.990 1.00 30.59 118 TYR E C 1
ATOM 7050 O O . TYR E 1 120 ? 42.586 32.087 8.973 1.00 30.42 118 TYR E O 1
ATOM 7059 N N . SER E 1 121 ? 41.326 30.714 7.674 1.00 30.47 119 SER E N 1
ATOM 7060 C CA . SER E 1 121 ? 41.740 29.513 8.415 1.00 31.29 119 SER E CA 1
ATOM 7061 C C . SER E 1 121 ? 42.006 28.328 7.444 1.00 31.62 119 SER E C 1
ATOM 7062 O O . SER E 1 121 ? 42.922 28.450 6.605 1.00 33.45 119 SER E O 1
ATOM 7065 N N . MET E 1 122 ? 41.274 27.208 7.545 1.00 29.86 120 MET E N 1
ATOM 7066 C CA . MET E 1 122 ? 41.636 25.986 6.789 1.00 28.30 120 MET E CA 1
ATOM 7067 C C . MET E 1 122 ? 41.363 26.206 5.295 1.00 25.98 120 MET E C 1
ATOM 7068 O O . MET E 1 122 ? 40.438 26.916 4.935 1.00 25.05 120 MET E O 1
ATOM 7070 N N . PRO E 1 123 ? 42.201 25.631 4.417 1.00 25.14 121 PRO E N 1
ATOM 7071 C CA . PRO E 1 123 ? 42.016 25.880 2.987 1.00 23.50 121 PRO E CA 1
ATOM 7072 C C . PRO E 1 123 ? 40.837 25.086 2.402 1.00 21.67 121 PRO E C 1
ATOM 7073 O O . PRO E 1 123 ? 40.738 23.866 2.623 1.00 22.39 121 PRO E O 1
ATOM 7077 N N . HIS E 1 124 ? 39.934 25.795 1.730 1.00 18.96 122 HIS E N 1
ATOM 7078 C CA . HIS E 1 124 ? 38.859 25.205 0.956 1.00 17.49 122 HIS E CA 1
ATOM 7079 C C . HIS E 1 124 ? 38.765 25.929 -0.351 1.00 15.69 122 HIS E C 1
ATOM 7080 O O . HIS E 1 124 ? 38.712 27.164 -0.371 1.00 14.90 122 HIS E O 1
ATOM 7087 N N . LYS E 1 125 ? 38.800 25.185 -1.458 1.00 14.40 123 LYS E N 1
ATOM 7088 C CA . LYS E 1 125 ? 38.508 25.774 -2.771 1.00 13.47 123 LYS E CA 1
ATOM 7089 C C . LYS E 1 125 ? 37.028 26.113 -2.724 1.00 12.15 123 LYS E C 1
ATOM 7090 O O . LYS E 1 125 ? 36.172 25.230 -2.605 1.00 11.63 123 LYS E O 1
ATOM 7096 N N . THR E 1 126 ? 36.713 27.398 -2.772 1.00 11.39 124 THR E N 1
ATOM 7097 C CA . THR E 1 126 ? 35.351 27.861 -2.515 1.00 10.36 124 THR E CA 1
ATOM 7098 C C . THR E 1 126 ? 34.619 28.302 -3.789 1.00 9.74 124 THR E C 1
ATOM 7099 O O . THR E 1 126 ? 35.122 29.132 -4.563 1.00 10.14 124 THR E O 1
ATOM 7103 N N . ARG E 1 127 ? 33.428 27.768 -4.012 1.00 8.85 125 ARG E N 1
ATOM 7104 C CA . ARG E 1 127 ? 32.645 28.179 -5.171 1.00 8.48 125 ARG E CA 1
ATOM 7105 C C . ARG E 1 127 ? 31.862 29.458 -4.902 1.00 8.29 125 ARG E C 1
ATOM 7106 O O . ARG E 1 127 ? 31.823 30.356 -5.744 1.00 8.47 125 ARG E O 1
ATOM 7114 N N . ARG E 1 128 ? 31.217 29.528 -3.749 1.00 8.30 126 ARG E N 1
ATOM 7115 C CA . ARG E 1 128 ? 30.379 30.679 -3.447 1.00 8.42 126 ARG E CA 1
ATOM 7116 C C . ARG E 1 128 ? 30.062 30.843 -1.967 1.00 8.23 126 ARG E C 1
ATOM 7117 O O . ARG E 1 128 ? 30.122 29.884 -1.179 1.00 8.18 126 ARG E O 1
ATOM 7125 N N . TRP E 1 129 ? 29.700 32.072 -1.616 1.00 8.25 127 TRP E N 1
ATOM 7126 C CA . TRP E 1 129 ? 29.103 32.375 -0.331 1.00 8.26 127 TRP E CA 1
ATOM 7127 C C . TRP E 1 129 ? 27.706 32.911 -0.569 1.00 7.98 127 TRP E C 1
ATOM 7128 O O . TRP E 1 129 ? 27.515 33.802 -1.413 1.00 7.80 127 TRP E O 1
ATOM 7139 N N . THR E 1 130 ? 26.736 32.406 0.196 1.00 7.59 128 THR E N 1
ATOM 7140 C CA . THR E 1 130 ? 25.343 32.843 0.084 1.00 7.60 128 THR E CA 1
ATOM 7141 C C . THR E 1 130 ? 24.772 33.271 1.437 1.00 7.47 128 THR E C 1
ATOM 7142 O O . THR E 1 130 ? 25.063 32.663 2.455 1.00 7.36 128 THR E O 1
ATOM 7146 N N . TYR E 1 131 ? 23.980 34.341 1.435 1.00 7.48 129 TYR E N 1
ATOM 7147 C CA . TYR E 1 131 ? 23.336 34.829 2.648 1.00 7.55 129 TYR E CA 1
ATOM 7148 C C . TYR E 1 131 ? 21.818 34.839 2.458 1.00 7.63 129 TYR E C 1
ATOM 7149 O O . TYR E 1 131 ? 21.318 35.515 1.553 1.00 7.66 129 TYR E O 1
ATOM 7158 N N . TRP E 1 132 ? 21.129 34.060 3.299 1.00 7.64 130 TRP E N 1
ATOM 7159 C CA . TRP E 1 132 ? 19.678 33.939 3.319 1.00 7.84 130 TRP E CA 1
ATOM 7160 C C . TRP E 1 132 ? 19.142 34.604 4.545 1.00 7.95 130 TRP E C 1
ATOM 7161 O O . TRP E 1 132 ? 19.790 34.606 5.586 1.00 8.23 130 TRP E O 1
ATOM 7172 N N . ILE E 1 133 ? 17.954 35.180 4.438 1.00 8.06 131 ILE E N 1
ATOM 7173 C CA . ILE E 1 133 ? 17.336 35.937 5.528 1.00 8.25 131 ILE E CA 1
ATOM 7174 C C . ILE E 1 133 ? 15.911 35.420 5.720 1.00 8.62 131 ILE E C 1
ATOM 7175 O O . ILE E 1 133 ? 15.249 35.070 4.740 1.00 8.74 131 ILE E O 1
ATOM 7180 N N . THR E 1 134 ? 15.447 35.356 6.975 1.00 8.95 132 THR E N 1
ATOM 7181 C CA . THR E 1 134 ? 14.082 34.910 7.273 1.00 9.54 132 THR E CA 1
ATOM 7182 C C . THR E 1 134 ? 13.027 35.876 6.710 1.00 10.03 132 THR E C 1
ATOM 7183 O O . THR E 1 134 ? 13.293 37.079 6.543 1.00 9.85 132 THR E O 1
ATOM 7187 N N . LYS E 1 135 ? 11.852 35.345 6.382 1.00 10.72 133 LYS E N 1
ATOM 7188 C CA . LYS E 1 135 ? 10.722 36.155 5.913 1.00 11.46 133 LYS E CA 1
ATOM 7189 C C . LYS E 1 135 ? 10.082 36.943 7.047 1.00 12.11 133 LYS E C 1
ATOM 7190 O O . LYS E 1 135 ? 10.046 36.479 8.188 1.00 12.15 133 LYS E O 1
ATOM 7196 N N . PRO E 1 136 ? 9.508 38.112 6.726 1.00 12.82 134 PRO E N 1
ATOM 7197 C CA . PRO E 1 136 ? 8.633 38.768 7.691 1.00 13.75 134 PRO E CA 1
ATOM 7198 C C . PRO E 1 136 ? 7.558 37.793 8.196 1.00 14.76 134 PRO E C 1
ATOM 7199 O O . PRO E 1 136 ? 7.016 37.016 7.415 1.00 15.22 134 PRO E O 1
ATOM 7203 N N . GLY E 1 137 ? 7.297 37.811 9.494 1.00 15.30 135 GLY E N 1
ATOM 7204 C CA . GLY E 1 137 ? 6.273 36.965 10.080 1.00 16.27 135 GLY E CA 1
ATOM 7205 C C . GLY E 1 137 ? 6.626 35.486 10.217 1.00 16.15 135 GLY E C 1
ATOM 7206 O O . GLY E 1 137 ? 5.779 34.704 10.592 1.00 16.72 135 GLY E O 1
ATOM 7207 N N . TRP E 1 138 ? 7.859 35.070 9.940 1.00 15.26 136 TRP E N 1
ATOM 7208 C CA . TRP E 1 138 ? 8.187 33.656 10.158 1.00 15.31 136 TRP E CA 1
ATOM 7209 C C . TRP E 1 138 ? 7.923 33.239 11.590 1.00 16.26 136 TRP E C 1
ATOM 7210 O O . TRP E 1 138 ? 7.933 34.067 12.493 1.00 16.10 136 TRP E O 1
ATOM 7221 N N . ASP E 1 139 ? 7.672 31.949 11.809 1.00 17.37 137 ASP E N 1
ATOM 7222 C CA . ASP E 1 139 ? 7.438 31.444 13.173 1.00 18.41 137 ASP E CA 1
ATOM 7223 C C . ASP E 1 139 ? 8.748 31.432 13.982 1.00 18.02 137 ASP E C 1
ATOM 7224 O O . ASP E 1 139 ? 9.526 30.471 13.941 1.00 17.55 137 ASP E O 1
ATOM 7229 N N . THR E 1 140 ? 8.966 32.503 14.734 1.00 18.24 138 THR E N 1
ATOM 7230 C CA . THR E 1 140 ? 10.234 32.720 15.420 1.00 18.16 138 THR E CA 1
ATOM 7231 C C . THR E 1 140 ? 10.475 31.716 16.556 1.00 19.19 138 THR E C 1
ATOM 7232 O O . THR E 1 140 ? 11.600 31.594 17.033 1.00 19.03 138 THR E O 1
ATOM 7236 N N . GLN E 1 141 ? 9.437 30.993 16.975 1.00 20.65 139 GLN E N 1
ATOM 7237 C CA . GLN E 1 141 ? 9.577 30.003 18.051 1.00 21.94 139 GLN E CA 1
ATOM 7238 C C . GLN E 1 141 ? 9.815 28.557 17.551 1.00 21.58 139 GLN E C 1
ATOM 7239 O O . GLN E 1 141 ? 10.039 27.646 18.362 1.00 22.09 139 GLN E O 1
ATOM 7245 N N . ALA E 1 142 ? 9.782 28.356 16.232 1.00 20.43 140 ALA E N 1
ATOM 7246 C CA . ALA E 1 142 ? 9.965 27.025 15.633 1.00 20.40 140 ALA E CA 1
ATOM 7247 C C . ALA E 1 142 ? 11.444 26.711 15.350 1.00 19.16 140 ALA E C 1
ATOM 7248 O O . ALA E 1 142 ? 12.281 27.613 15.310 1.00 18.10 140 ALA E O 1
ATOM 7250 N N . ARG E 1 143 ? 11.760 25.426 15.182 1.00 19.31 141 ARG E N 1
ATOM 7251 C CA . ARG E 1 143 ? 13.084 25.027 14.696 1.00 18.37 141 ARG E CA 1
ATOM 7252 C C . ARG E 1 143 ? 13.193 25.491 13.269 1.00 16.94 141 ARG E C 1
ATOM 7253 O O . ARG E 1 143 ? 12.198 25.507 12.558 1.00 16.99 141 ARG E O 1
ATOM 7261 N N . LEU E 1 144 ? 14.399 25.874 12.857 1.00 15.56 142 LEU E N 1
ATOM 7262 C CA . LEU E 1 144 ? 14.598 26.513 11.561 1.00 14.45 142 LEU E CA 1
ATOM 7263 C C . LEU E 1 144 ? 14.266 25.568 10.418 1.00 14.35 142 LEU E C 1
ATOM 7264 O O . LEU E 1 144 ? 14.697 24.415 10.418 1.00 14.68 142 LEU E O 1
ATOM 7269 N N . ALA E 1 145 ? 13.513 26.075 9.444 1.00 14.09 143 ALA E N 1
ATOM 7270 C CA . ALA E 1 145 ? 13.050 25.316 8.294 1.00 13.99 143 ALA E CA 1
ATOM 7271 C C . ALA E 1 145 ? 13.139 26.182 7.020 1.00 13.38 143 ALA E C 1
ATOM 7272 O O . ALA E 1 145 ? 13.176 27.415 7.079 1.00 13.15 143 ALA E O 1
ATOM 7274 N N . ARG E 1 146 ? 13.173 25.529 5.864 1.00 13.30 144 ARG E N 1
ATOM 7275 C CA . ARG E 1 146 ? 13.221 26.205 4.573 1.00 12.72 144 ARG E CA 1
ATOM 7276 C C . ARG E 1 146 ? 12.110 27.225 4.377 1.00 13.13 144 ARG E C 1
ATOM 7277 O O . ARG E 1 146 ? 12.338 28.282 3.779 1.00 12.70 144 ARG E O 1
ATOM 7285 N N . ALA E 1 147 ? 10.909 26.910 4.866 1.00 14.00 145 ALA E N 1
ATOM 7286 C CA . ALA E 1 147 ? 9.755 27.792 4.667 1.00 14.64 145 ALA E CA 1
ATOM 7287 C C . ALA E 1 147 ? 9.921 29.127 5.414 1.00 14.32 145 ALA E C 1
ATOM 7288 O O . ALA E 1 147 ? 9.178 30.070 5.167 1.00 14.71 145 ALA E O 1
ATOM 7290 N N . HIS E 1 148 ? 10.885 29.193 6.326 1.00 13.87 146 HIS E N 1
ATOM 7291 C CA . HIS E 1 148 ? 11.150 30.415 7.065 1.00 13.56 146 HIS E CA 1
ATOM 7292 C C . HIS E 1 148 ? 11.941 31.423 6.278 1.00 12.96 146 HIS E C 1
ATOM 7293 O O . HIS E 1 148 ? 11.954 32.627 6.616 1.00 12.48 146 HIS E O 1
ATOM 7300 N N . PHE E 1 149 ? 12.610 30.972 5.222 1.00 12.67 147 PHE E N 1
ATOM 7301 C CA . PHE E 1 149 ? 13.549 31.831 4.513 1.00 12.37 147 PHE E CA 1
ATOM 7302 C C . PHE E 1 149 ? 13.002 32.366 3.201 1.00 13.00 147 PHE E C 1
ATOM 7303 O O . PHE E 1 149 ? 12.259 31.679 2.513 1.00 13.31 147 PHE E O 1
ATOM 7311 N N . GLU E 1 150 ? 13.358 33.611 2.883 1.00 13.26 148 GLU E N 1
ATOM 7312 C CA . GLU E 1 150 ? 13.048 34.215 1.591 1.00 14.06 148 GLU E CA 1
ATOM 7313 C C . GLU E 1 150 ? 13.658 33.330 0.499 1.00 14.25 148 GLU E C 1
ATOM 7314 O O . GLU E 1 150 ? 14.779 32.877 0.661 1.00 13.34 148 GLU E O 1
ATOM 7320 N N . PRO E 1 151 ? 12.917 33.088 -0.596 1.00 15.59 149 PRO E N 1
ATOM 7321 C CA . PRO E 1 151 ? 13.333 32.162 -1.662 1.00 16.05 149 PRO E CA 1
ATOM 7322 C C . PRO E 1 151 ? 14.562 32.640 -2.450 1.00 16.12 149 PRO E C 1
ATOM 7323 O O . PRO E 1 151 ? 15.315 31.809 -2.960 1.00 15.82 149 PRO E O 1
ATOM 7327 N N . ASP E 1 152 ? 14.744 33.953 -2.538 1.00 16.32 150 ASP E N 1
ATOM 7328 C CA . ASP E 1 152 ? 15.941 34.540 -3.120 1.00 16.94 150 ASP E CA 1
ATOM 7329 C C . ASP E 1 152 ? 16.927 34.930 -2.007 1.00 15.20 150 ASP E C 1
ATOM 7330 O O . ASP E 1 152 ? 16.518 35.464 -0.978 1.00 14.73 150 ASP E O 1
ATOM 7335 N N . PRO E 1 153 ? 18.225 34.646 -2.206 1.00 13.50 151 PRO E N 1
ATOM 7336 C CA . PRO E 1 153 ? 19.190 35.068 -1.184 1.00 12.67 151 PRO E CA 1
ATOM 7337 C C . PRO E 1 153 ? 19.250 36.592 -1.045 1.00 12.11 151 PRO E C 1
ATOM 7338 O O . PRO E 1 153 ? 18.943 37.327 -2.000 1.00 12.56 151 PRO E O 1
ATOM 7342 N N . LEU E 1 154 ? 19.630 37.057 0.137 1.00 11.26 152 LEU E N 1
ATOM 7343 C CA . LEU E 1 154 ? 19.909 38.472 0.336 1.00 11.11 152 LEU E CA 1
ATOM 7344 C C . LEU E 1 154 ? 21.107 38.890 -0.520 1.00 11.14 152 LEU E C 1
ATOM 7345 O O . LEU E 1 154 ? 21.133 39.957 -1.149 1.00 10.88 152 LEU E O 1
ATOM 7350 N N . LYS E 1 155 ? 22.116 38.023 -0.555 1.00 10.98 153 LYS E N 1
ATOM 7351 C CA . LYS E 1 155 ? 23.340 38.364 -1.259 1.00 11.34 153 LYS E CA 1
ATOM 7352 C C . LYS E 1 155 ? 24.099 37.116 -1.629 1.00 10.58 153 LYS E C 1
ATOM 7353 O O . LYS E 1 155 ? 24.151 36.178 -0.840 1.00 9.64 153 LYS E O 1
ATOM 7359 N N . VAL E 1 156 ? 24.671 37.105 -2.837 1.00 10.37 154 VAL E N 1
ATOM 7360 C CA . VAL E 1 156 ? 25.514 35.991 -3.285 1.00 9.87 154 VAL E CA 1
ATOM 7361 C C . VAL E 1 156 ? 26.851 36.536 -3.750 1.00 9.94 154 VAL E C 1
ATOM 7362 O O . VAL E 1 156 ? 26.875 37.544 -4.450 1.00 9.94 154 VAL E O 1
ATOM 7366 N N . TYR E 1 157 ? 27.943 35.870 -3.359 1.00 9.68 155 TYR E N 1
ATOM 7367 C CA . TYR E 1 157 ? 29.288 36.119 -3.924 1.00 9.97 155 TYR E CA 1
ATOM 7368 C C . TYR E 1 157 ? 29.785 34.831 -4.593 1.00 9.60 155 TYR E C 1
ATOM 7369 O O . TYR E 1 157 ? 29.984 33.803 -3.924 1.00 9.28 155 TYR E O 1
ATOM 7378 N N . LEU E 1 158 ? 29.973 34.892 -5.905 1.00 9.39 156 LEU E N 1
ATOM 7379 C CA . LEU E 1 158 ? 30.349 33.737 -6.703 1.00 9.24 156 LEU E CA 1
ATOM 7380 C C . LEU E 1 158 ? 31.793 33.848 -7.168 1.00 9.41 156 LEU E C 1
ATOM 7381 O O . LEU E 1 158 ? 32.150 34.831 -7.792 1.00 10.10 156 LEU E O 1
ATOM 7386 N N . ASN E 1 159 ? 32.615 32.856 -6.866 1.00 9.08 157 ASN E N 1
ATOM 7387 C CA . ASN E 1 159 ? 33.902 32.712 -7.536 1.00 9.48 157 ASN E CA 1
ATOM 7388 C C . ASN E 1 159 ? 33.665 32.103 -8.923 1.00 9.52 157 ASN E C 1
ATOM 7389 O O . ASN E 1 159 ? 32.900 31.165 -9.080 1.00 9.11 157 ASN E O 1
ATOM 7394 N N . THR E 1 160 ? 34.343 32.617 -9.930 1.00 10.04 158 THR E N 1
ATOM 7395 C CA . THR E 1 160 ? 34.123 32.159 -11.288 1.00 10.25 158 THR E CA 1
ATOM 7396 C C . THR E 1 160 ? 35.189 31.189 -11.834 1.00 10.51 158 THR E C 1
ATOM 7397 O O . THR E 1 160 ? 34.980 30.632 -12.904 1.00 10.69 158 THR E O 1
ATOM 7401 N N . TYR E 1 161 ? 36.330 31.009 -11.153 1.00 10.48 159 TYR E N 1
ATOM 7402 C CA . TYR E 1 161 ? 37.414 30.199 -11.722 1.00 10.82 159 TYR E CA 1
ATOM 7403 C C . TYR E 1 161 ? 36.999 28.741 -11.846 1.00 10.35 159 TYR E C 1
ATOM 7404 O O . TYR E 1 161 ? 36.550 28.125 -10.870 1.00 9.67 159 TYR E O 1
ATOM 7413 N N . GLN E 1 162 ? 37.166 28.208 -13.056 1.00 10.69 160 GLN E N 1
ATOM 7414 C CA . GLN E 1 162 ? 36.800 26.830 -13.384 1.00 10.54 160 GLN E CA 1
ATOM 7415 C C . GLN E 1 162 ? 37.784 26.292 -14.406 1.00 11.33 160 GLN E C 1
ATOM 7416 O O . GLN E 1 162 ? 38.296 27.066 -15.251 1.00 11.91 160 GLN E O 1
ATOM 7422 N N . PRO E 1 163 ? 38.035 24.974 -14.373 1.00 11.40 161 PRO E N 1
ATOM 7423 C CA . PRO E 1 163 ? 37.509 24.009 -13.408 1.00 10.95 161 PRO E CA 1
ATOM 7424 C C . PRO E 1 163 ? 38.255 24.139 -12.091 1.00 11.02 161 PRO E C 1
ATOM 7425 O O . PRO E 1 163 ? 39.361 24.688 -12.090 1.00 11.45 161 PRO E O 1
ATOM 7429 N N . TYR E 1 164 ? 37.700 23.583 -11.013 1.00 10.68 162 TYR E N 1
ATOM 7430 C CA . TYR E 1 164 ? 38.362 23.630 -9.690 1.00 11.01 162 TYR E CA 1
ATOM 7431 C C . TYR E 1 164 ? 39.760 23.007 -9.615 1.00 12.01 162 TYR E C 1
ATOM 7432 O O . TYR E 1 164 ? 40.509 23.286 -8.671 1.00 12.32 162 TYR E O 1
ATOM 7441 N N . TRP E 1 165 ? 40.105 22.153 -10.580 1.00 12.82 163 TRP E N 1
ATOM 7442 C CA . TRP E 1 165 ? 41.463 21.559 -10.653 1.00 14.04 163 TRP E CA 1
ATOM 7443 C C . TRP E 1 165 ? 42.336 22.274 -11.633 1.00 14.91 163 TRP E C 1
ATOM 7444 O O . TRP E 1 165 ? 43.402 21.782 -11.965 1.00 15.73 163 TRP E O 1
ATOM 7455 N N . GLY E 1 166 ? 41.902 23.422 -12.135 1.00 14.77 164 GLY E N 1
ATOM 7456 C CA . GLY E 1 166 ? 42.700 24.165 -13.105 1.00 15.88 164 GLY E CA 1
ATOM 7457 C C . GLY E 1 166 ? 44.015 24.676 -12.535 1.00 16.95 164 GLY E C 1
ATOM 7458 O O . GLY E 1 166 ? 44.181 24.770 -11.329 1.00 16.82 164 GLY E O 1
ATOM 7459 N N . PRO E 1 167 ? 44.959 25.042 -13.401 1.00 18.43 165 PRO E N 1
ATOM 7460 C CA . PRO E 1 167 ? 46.307 25.342 -12.904 1.00 19.62 165 PRO E CA 1
ATOM 7461 C C . PRO E 1 167 ? 46.383 26.456 -11.859 1.00 19.72 165 PRO E C 1
ATOM 7462 O O . PRO E 1 167 ? 47.302 26.465 -11.058 1.00 20.49 165 PRO E O 1
ATOM 7466 N N . ASP E 1 168 ? 45.430 27.385 -11.868 1.00 19.26 166 ASP E N 1
ATOM 7467 C CA . ASP E 1 168 ? 45.446 28.531 -10.975 1.00 19.51 166 ASP E CA 1
ATOM 7468 C C . ASP E 1 168 ? 44.357 28.456 -9.898 1.00 18.33 166 ASP E C 1
ATOM 7469 O O . ASP E 1 168 ? 44.064 29.457 -9.242 1.00 17.95 166 ASP E O 1
ATOM 7474 N N . ALA E 1 169 ? 43.773 27.273 -9.704 1.00 17.47 167 ALA E N 1
ATOM 7475 C CA . ALA E 1 169 ? 42.647 27.117 -8.773 1.00 16.39 167 ALA E CA 1
ATOM 7476 C C . ALA E 1 169 ? 42.958 27.532 -7.321 1.00 16.68 167 ALA E C 1
ATOM 7477 O O . ALA E 1 169 ? 42.091 28.056 -6.643 1.00 15.74 167 ALA E O 1
ATOM 7479 N N . ASP E 1 170 ? 44.178 27.297 -6.842 1.00 18.22 168 ASP E N 1
ATOM 7480 C CA . ASP E 1 170 ? 44.487 27.586 -5.437 1.00 19.18 168 ASP E CA 1
ATOM 7481 C C . ASP E 1 170 ? 44.377 29.083 -5.142 1.00 19.40 168 ASP E C 1
ATOM 7482 O O . ASP E 1 170 ? 43.665 29.487 -4.222 1.00 19.17 168 ASP E O 1
ATOM 7487 N N . LYS E 1 171 ? 45.026 29.904 -5.957 1.00 20.35 169 LYS E N 1
ATOM 7488 C CA . LYS E 1 171 ? 44.976 31.359 -5.815 1.00 20.69 169 LYS E CA 1
ATOM 7489 C C . LYS E 1 171 ? 43.565 31.898 -6.114 1.00 19.25 169 LYS E C 1
ATOM 7490 O O . LYS E 1 171 ? 43.100 32.829 -5.458 1.00 18.52 169 LYS E O 1
ATOM 7496 N N . GLU E 1 172 ? 42.876 31.314 -7.101 1.00 18.44 170 GLU E N 1
ATOM 7497 C CA . GLU E 1 172 ? 41.562 31.849 -7.526 1.00 17.43 170 GLU E CA 1
ATOM 7498 C C . GLU E 1 172 ? 40.356 31.321 -6.741 1.00 15.72 170 GLU E C 1
ATOM 7499 O O . GLU E 1 172 ? 39.319 31.950 -6.758 1.00 14.90 170 GLU E O 1
ATOM 7505 N N . LEU E 1 173 ? 40.477 30.184 -6.061 1.00 14.99 171 LEU E N 1
ATOM 7506 C CA . LEU E 1 173 ? 39.334 29.628 -5.322 1.00 13.85 171 LEU E CA 1
ATOM 7507 C C . LEU E 1 173 ? 39.533 29.508 -3.808 1.00 13.82 171 LEU E C 1
ATOM 7508 O O . LEU E 1 173 ? 38.566 29.439 -3.076 1.00 13.00 171 LEU E O 1
ATOM 7513 N N . ILE E 1 174 ? 40.773 29.465 -3.333 1.00 14.84 172 ILE E N 1
ATOM 7514 C CA . ILE E 1 174 ? 41.028 29.341 -1.904 1.00 15.25 172 ILE E CA 1
ATOM 7515 C C . ILE E 1 174 ? 41.225 30.742 -1.366 1.00 16.01 172 ILE E C 1
ATOM 7516 O O . ILE E 1 174 ? 42.093 31.477 -1.870 1.00 16.72 172 ILE E O 1
ATOM 7521 N N . PRO E 1 175 ? 40.424 31.136 -0.358 1.00 16.14 173 PRO E N 1
ATOM 7522 C CA . PRO E 1 175 ? 40.601 32.469 0.214 1.00 17.01 173 PRO E CA 1
ATOM 7523 C C . PRO E 1 175 ? 42.050 32.734 0.604 1.00 18.89 173 PRO E C 1
ATOM 7524 O O . PRO E 1 175 ? 42.614 31.959 1.381 1.00 19.88 173 PRO E O 1
ATOM 7528 N N . GLN E 1 176 ? 42.633 33.809 0.056 1.00 19.95 174 GLN E N 1
ATOM 7529 C CA . GLN E 1 176 ? 44.037 34.190 0.276 1.00 21.30 174 GLN E CA 1
ATOM 7530 C C . GLN E 1 176 ? 44.201 35.153 1.440 1.00 21.95 174 GLN E C 1
ATOM 7531 O O . GLN E 1 176 ? 45.292 35.674 1.673 1.00 23.06 174 GLN E O 1
ATOM 7537 N N . GLY E 1 177 ? 43.115 35.356 2.175 1.00 21.24 175 GLY E N 1
ATOM 7538 C CA . GLY E 1 177 ? 43.063 36.224 3.340 1.00 21.66 175 GLY E CA 1
ATOM 7539 C C . GLY E 1 177 ? 41.686 36.092 3.985 1.00 20.51 175 GLY E C 1
ATOM 7540 O O . GLY E 1 177 ? 40.987 35.110 3.739 1.00 19.06 175 GLY E O 1
ATOM 7541 N N . GLU E 1 178 ? 41.314 37.049 4.844 1.00 20.43 176 GLU E N 1
ATOM 7542 C CA . GLU E 1 178 ? 39.960 37.111 5.412 1.00 19.55 176 GLU E CA 1
ATOM 7543 C C . GLU E 1 178 ? 38.995 37.348 4.260 1.00 18.22 176 GLU E C 1
ATOM 7544 O O . GLU E 1 178 ? 39.326 38.056 3.316 1.00 18.38 176 GLU E O 1
ATOM 7546 N N . THR E 1 179 ? 37.816 36.752 4.330 1.00 17.48 177 THR E N 1
ATOM 7547 C CA . THR E 1 179 ? 36.766 37.002 3.343 1.00 16.73 177 THR E CA 1
ATOM 7548 C C . THR E 1 179 ? 35.818 38.033 3.945 1.00 16.62 177 THR E C 1
ATOM 7549 O O . THR E 1 179 ? 35.210 37.775 4.991 1.00 16.65 177 THR E O 1
ATOM 7553 N N . ILE E 1 180 ? 35.720 39.202 3.313 1.00 16.46 178 ILE E N 1
ATOM 7554 C CA . ILE E 1 180 ? 34.922 40.306 3.857 1.00 16.37 178 ILE E CA 1
ATOM 7555 C C . ILE E 1 180 ? 33.796 40.664 2.906 1.00 15.39 178 ILE E C 1
ATOM 7556 O O . ILE E 1 180 ? 34.028 41.068 1.774 1.00 15.21 178 ILE E O 1
ATOM 7561 N N . HIS E 1 181 ? 32.572 40.518 3.388 1.00 14.36 179 HIS E N 1
ATOM 7562 C CA . HIS E 1 181 ? 31.400 40.844 2.627 1.00 14.00 179 HIS E CA 1
ATOM 7563 C C . HIS E 1 181 ? 30.625 41.942 3.329 1.00 14.79 179 HIS E C 1
ATOM 7564 O O . HIS E 1 181 ? 30.628 42.035 4.554 1.00 14.81 179 HIS E O 1
ATOM 7571 N N . GLU E 1 182 ? 29.973 42.800 2.560 1.00 15.99 180 GLU E N 1
ATOM 7572 C CA . GLU E 1 182 ? 29.171 43.897 3.107 1.00 16.92 180 GLU E CA 1
ATOM 7573 C C . GLU E 1 182 ? 27.910 44.014 2.287 1.00 15.74 180 GLU E C 1
ATOM 7574 O O . GLU E 1 182 ? 27.977 44.022 1.063 1.00 16.09 180 GLU E O 1
ATOM 7580 N N . PHE E 1 183 ? 26.767 44.101 2.954 1.00 14.12 181 PHE E N 1
ATOM 7581 C CA . PHE E 1 183 ? 25.499 44.339 2.278 1.00 13.42 181 PHE E CA 1
ATOM 7582 C C . PHE E 1 183 ? 24.545 45.030 3.236 1.00 13.16 181 PHE E C 1
ATOM 7583 O O . PHE E 1 183 ? 24.831 45.153 4.424 1.00 13.29 181 PHE E O 1
ATOM 7591 N N . ASN E 1 184 ? 23.422 45.499 2.714 1.00 12.69 182 ASN E N 1
ATOM 7592 C CA . ASN E 1 184 ? 22.420 46.169 3.535 1.00 12.53 182 ASN E CA 1
ATOM 7593 C C . ASN E 1 184 ? 21.357 45.165 3.921 1.00 11.70 182 ASN E C 1
ATOM 7594 O O . ASN E 1 184 ? 20.882 44.413 3.071 1.00 11.44 182 ASN E O 1
ATOM 7599 N N . LEU E 1 185 ? 20.992 45.141 5.200 1.00 11.17 183 LEU E N 1
ATOM 7600 C CA . LEU E 1 185 ? 19.866 44.328 5.651 1.00 10.66 183 LEU E CA 1
ATOM 7601 C C . LEU E 1 185 ? 18.554 44.908 5.111 1.00 10.97 183 LEU E C 1
ATOM 7602 O O . LEU E 1 185 ? 18.412 46.134 4.939 1.00 11.48 183 LEU E O 1
ATOM 7607 N N . PRO E 1 186 ? 17.573 44.037 4.849 1.00 10.71 184 PRO E N 1
ATOM 7608 C CA . PRO E 1 186 ? 16.299 44.502 4.358 1.00 11.18 184 PRO E CA 1
ATOM 7609 C C . PRO E 1 186 ? 15.414 45.035 5.503 1.00 11.49 184 PRO E C 1
ATOM 7610 O O . PRO E 1 186 ? 15.878 45.156 6.653 1.00 11.39 184 PRO E O 1
ATOM 7614 N N . THR E 1 187 ? 14.168 45.350 5.181 1.00 11.97 185 THR E N 1
ATOM 7615 C CA . THR E 1 187 ? 13.209 45.896 6.134 1.00 12.47 185 THR E CA 1
ATOM 7616 C C . THR E 1 187 ? 12.599 44.771 6.956 1.00 12.13 185 THR E C 1
ATOM 7617 O O . THR E 1 187 ? 11.946 43.875 6.418 1.00 12.09 185 THR E O 1
ATOM 7621 N N . ARG E 1 188 ? 12.856 44.797 8.258 1.00 11.91 186 ARG E N 1
ATOM 7622 C CA . ARG E 1 188 ? 12.347 43.774 9.154 1.00 11.93 186 ARG E CA 1
ATOM 7623 C C . ARG E 1 188 ? 12.074 44.360 10.532 1.00 12.39 186 ARG E C 1
ATOM 7624 O O . ARG E 1 188 ? 12.583 45.443 10.869 1.00 12.34 186 ARG E O 1
ATOM 7632 N N . THR E 1 189 ? 11.274 43.636 11.320 1.00 12.79 187 THR E N 1
ATOM 7633 C CA . THR E 1 189 ? 11.106 43.892 12.750 1.00 13.39 187 THR E CA 1
ATOM 7634 C C . THR E 1 189 ? 11.199 42.599 13.548 1.00 13.23 187 THR E C 1
ATOM 7635 O O . THR E 1 189 ? 10.745 41.537 13.104 1.00 13.37 187 THR E O 1
ATOM 7639 N N . GLY E 1 190 ? 11.799 42.694 14.720 1.00 13.21 188 GLY E N 1
ATOM 7640 C CA . GLY E 1 190 ? 11.906 41.556 15.636 1.00 13.27 188 GLY E CA 1
ATOM 7641 C C . GLY E 1 190 ? 13.018 40.568 15.292 1.00 12.44 188 GLY E C 1
ATOM 7642 O O . GLY E 1 190 ? 13.969 40.884 14.562 1.00 11.76 188 GLY E O 1
ATOM 7643 N N . TYR E 1 191 ? 12.887 39.365 15.853 1.00 12.54 189 TYR E N 1
ATOM 7644 C CA . TYR E 1 191 ? 13.858 38.308 15.704 1.00 12.01 189 TYR E CA 1
ATOM 7645 C C . TYR E 1 191 ? 13.877 37.769 14.259 1.00 11.38 189 TYR E C 1
ATOM 7646 O O . TYR E 1 191 ? 12.846 37.341 13.727 1.00 11.51 189 TYR E O 1
ATOM 7655 N N . HIS E 1 192 ? 15.056 37.807 13.643 1.00 10.68 190 HIS E N 1
ATOM 7656 C CA . HIS E 1 192 ? 15.299 37.190 12.330 1.00 10.11 190 HIS E CA 1
ATOM 7657 C C . HIS E 1 192 ? 16.611 36.453 12.322 1.00 9.66 190 HIS E C 1
ATOM 7658 O O . HIS E 1 192 ? 17.504 36.709 13.145 1.00 9.74 190 HIS E O 1
ATOM 7665 N N . VAL E 1 193 ? 16.741 35.512 11.393 1.00 9.31 191 VAL E N 1
ATOM 7666 C CA . VAL E 1 193 ? 17.970 34.743 11.249 1.00 8.93 191 VAL E CA 1
ATOM 7667 C C . VAL E 1 193 ? 18.582 35.012 9.889 1.00 8.48 191 VAL E C 1
ATOM 7668 O O . VAL E 1 193 ? 17.891 35.015 8.873 1.00 8.21 191 VAL E O 1
ATOM 7672 N N . LEU E 1 194 ? 19.895 35.250 9.892 1.00 8.47 192 LEU E N 1
ATOM 7673 C CA . LEU E 1 194 ? 20.700 35.382 8.679 1.00 8.25 192 LEU E CA 1
ATOM 7674 C C . LEU E 1 194 ? 21.531 34.110 8.592 1.00 8.41 192 LEU E C 1
ATOM 7675 O O . LEU E 1 194 ? 22.348 33.848 9.471 1.00 8.68 192 LEU E O 1
ATOM 7680 N N . LEU E 1 195 ? 21.306 33.310 7.559 1.00 8.59 193 LEU E N 1
ATOM 7681 C CA . LEU E 1 195 ? 22.006 32.065 7.345 1.00 8.77 193 LEU E CA 1
ATOM 7682 C C . LEU E 1 195 ? 23.102 32.299 6.311 1.00 8.96 193 LEU E C 1
ATOM 7683 O O . LEU E 1 195 ? 22.816 32.644 5.160 1.00 8.73 193 LEU E O 1
ATOM 7688 N N . ALA E 1 196 ? 24.354 32.138 6.739 1.00 9.52 194 ALA E N 1
ATOM 7689 C CA . ALA E 1 196 ? 25.515 32.368 5.895 1.00 9.92 194 ALA E CA 1
ATOM 7690 C C . ALA E 1 196 ? 26.094 30.998 5.518 1.00 10.67 194 ALA E C 1
ATOM 7691 O O . ALA E 1 196 ? 26.478 30.236 6.422 1.00 11.69 194 ALA E O 1
ATOM 7693 N N . VAL E 1 197 ? 26.145 30.693 4.213 1.00 10.78 195 VAL E N 1
ATOM 7694 C CA . VAL E 1 197 ? 26.493 29.363 3.690 1.00 10.98 195 VAL E CA 1
ATOM 7695 C C . VAL E 1 197 ? 27.672 29.456 2.713 1.00 11.01 195 VAL E C 1
ATOM 7696 O O . VAL E 1 197 ? 27.626 30.231 1.770 1.00 11.07 195 VAL E O 1
ATOM 7700 N N . TRP E 1 198 ? 28.703 28.652 2.961 1.00 10.96 196 TRP E N 1
ATOM 7701 C CA . TRP E 1 198 ? 29.955 28.625 2.219 1.00 11.13 196 TRP E CA 1
ATOM 7702 C C . TRP E 1 198 ? 30.043 27.322 1.429 1.00 10.44 196 TRP E C 1
ATOM 7703 O O . TRP E 1 198 ? 30.200 26.268 2.030 1.00 10.32 196 TRP E O 1
ATOM 7714 N N . ASP E 1 199 ? 29.972 27.374 0.096 1.00 9.70 197 ASP E N 1
ATOM 7715 C CA . ASP E 1 199 ? 29.954 26.154 -0.734 1.00 9.37 197 ASP E CA 1
ATOM 7716 C C . ASP E 1 199 ? 31.373 25.761 -1.162 1.00 9.08 197 ASP E C 1
ATOM 7717 O O . ASP E 1 199 ? 32.099 26.568 -1.743 1.00 8.80 197 ASP E O 1
ATOM 7722 N N . VAL E 1 200 ? 31.755 24.512 -0.908 1.00 8.76 198 VAL E N 1
ATOM 7723 C CA . VAL E 1 200 ? 33.061 24.022 -1.292 1.00 8.87 198 VAL E CA 1
ATOM 7724 C C . VAL E 1 200 ? 32.998 23.407 -2.686 1.00 8.70 198 VAL E C 1
ATOM 7725 O O . VAL E 1 200 ? 32.196 22.492 -2.935 1.00 8.51 198 VAL E O 1
ATOM 7729 N N . ALA E 1 201 ? 33.870 23.881 -3.588 1.00 8.75 199 ALA E N 1
ATOM 7730 C CA . ALA E 1 201 ? 33.771 23.499 -5.000 1.00 8.67 199 ALA E CA 1
ATOM 7731 C C . ALA E 1 201 ? 34.100 22.020 -5.212 1.00 8.95 199 ALA E C 1
ATOM 7732 O O . ALA E 1 201 ? 33.462 21.351 -6.006 1.00 8.89 199 ALA E O 1
ATOM 7734 N N . ASP E 1 202 ? 35.077 21.510 -4.490 1.00 9.55 200 ASP E N 1
ATOM 7735 C CA . ASP E 1 202 ? 35.585 20.146 -4.731 1.00 10.10 200 ASP E CA 1
ATOM 7736 C C . ASP E 1 202 ? 35.151 19.117 -3.673 1.00 10.17 200 ASP E C 1
ATOM 7737 O O . ASP E 1 202 ? 35.813 18.095 -3.482 1.00 10.75 200 ASP E O 1
ATOM 7742 N N . THR E 1 203 ? 34.034 19.383 -2.990 1.00 9.72 201 THR E N 1
ATOM 7743 C CA . THR E 1 203 ? 33.422 18.417 -2.074 1.00 9.92 201 THR E CA 1
ATOM 7744 C C . THR E 1 203 ? 31.894 18.522 -2.228 1.00 9.51 201 THR E C 1
ATOM 7745 O O . THR E 1 203 ? 31.395 19.401 -2.916 1.00 9.12 201 THR E O 1
ATOM 7749 N N . ALA E 1 204 ? 31.184 17.593 -1.599 1.00 9.80 202 ALA E N 1
ATOM 7750 C CA . ALA E 1 204 ? 29.743 17.535 -1.602 1.00 9.80 202 ALA E CA 1
ATOM 7751 C C . ALA E 1 204 ? 29.109 18.617 -0.705 1.00 9.60 202 ALA E C 1
ATOM 7752 O O . ALA E 1 204 ? 27.882 18.736 -0.673 1.00 9.50 202 ALA E O 1
ATOM 7754 N N . ASN E 1 205 ? 29.927 19.390 0.021 1.00 9.67 203 ASN E N 1
ATOM 7755 C CA . ASN E 1 205 ? 29.458 20.090 1.217 1.00 9.84 203 ASN E CA 1
ATOM 7756 C C . ASN E 1 205 ? 29.593 21.605 1.249 1.00 9.45 203 ASN E C 1
ATOM 7757 O O . ASN E 1 205 ? 30.315 22.212 0.446 1.00 9.27 203 ASN E O 1
ATOM 7762 N N . ALA E 1 206 ? 28.854 22.200 2.180 1.00 9.33 204 ALA E N 1
ATOM 7763 C CA . ALA E 1 206 ? 28.937 23.615 2.503 1.00 9.22 204 ALA E CA 1
ATOM 7764 C C . ALA E 1 206 ? 29.052 23.715 4.010 1.00 9.70 204 ALA E C 1
ATOM 7765 O O . ALA E 1 206 ? 28.662 22.787 4.724 1.00 9.93 204 ALA E O 1
ATOM 7767 N N . PHE E 1 207 ? 29.572 24.846 4.475 1.00 9.88 205 PHE E N 1
ATOM 7768 C CA . PHE E 1 207 ? 29.607 25.169 5.888 1.00 10.49 205 PHE E CA 1
ATOM 7769 C C . PHE E 1 207 ? 28.475 26.141 6.208 1.00 10.10 205 PHE E C 1
ATOM 7770 O O . PHE E 1 207 ? 28.231 27.084 5.451 1.00 9.76 205 PHE E O 1
ATOM 7778 N N . TYR E 1 208 ? 27.788 25.906 7.316 1.00 10.36 206 TYR E N 1
ATOM 7779 C CA . TYR E 1 208 ? 26.561 26.626 7.657 1.00 10.37 206 TYR E CA 1
ATOM 7780 C C . TYR E 1 208 ? 26.769 27.417 8.950 1.00 10.90 206 TYR E C 1
ATOM 7781 O O . TYR E 1 208 ? 27.160 26.847 9.996 1.00 11.81 206 TYR E O 1
ATOM 7790 N N . GLN E 1 209 ? 26.556 28.728 8.879 1.00 10.57 207 GLN E N 1
ATOM 7791 C CA . GLN E 1 209 ? 26.641 29.596 10.058 1.00 11.26 207 GLN E CA 1
ATOM 7792 C C . GLN E 1 209 ? 25.358 30.416 10.202 1.00 11.20 207 GLN E C 1
ATOM 7793 O O . GLN E 1 209 ? 24.915 31.056 9.255 1.00 11.31 207 GLN E O 1
ATOM 7799 N N . VAL E 1 210 ? 24.787 30.406 11.395 1.00 11.76 208 VAL E N 1
ATOM 7800 C CA . VAL E 1 210 ? 23.578 31.171 11.723 1.00 11.64 208 VAL E CA 1
ATOM 7801 C C . VAL E 1 210 ? 23.946 32.402 12.515 1.00 11.66 208 VAL E C 1
ATOM 7802 O O . VAL E 1 210 ? 24.674 32.330 13.505 1.00 11.98 208 VAL E O 1
ATOM 7806 N N . ILE E 1 211 ? 23.470 33.554 12.060 1.00 11.15 209 ILE E N 1
ATOM 7807 C CA . ILE E 1 211 ? 23.630 34.789 12.796 1.00 11.19 209 ILE E CA 1
ATOM 7808 C C . ILE E 1 211 ? 22.255 35.260 13.243 1.00 11.11 209 ILE E C 1
ATOM 7809 O O . ILE E 1 211 ? 21.382 35.550 12.409 1.00 10.71 209 ILE E O 1
ATOM 7814 N N . ASP E 1 212 ? 22.068 35.321 14.559 1.00 11.30 210 ASP E N 1
ATOM 7815 C CA . ASP E 1 212 ? 20.802 35.726 15.131 1.00 11.43 210 ASP E CA 1
ATOM 7816 C C . ASP E 1 212 ? 20.710 37.234 15.221 1.00 11.21 210 ASP E C 1
ATOM 7817 O O . ASP E 1 212 ? 21.622 37.897 15.716 1.00 11.47 210 ASP E O 1
ATOM 7822 N N . LEU E 1 213 ? 19.597 37.774 14.742 1.00 10.80 211 LEU E N 1
ATOM 7823 C CA . LEU E 1 213 ? 19.419 39.226 14.649 1.00 10.68 211 LEU E CA 1
ATOM 7824 C C . LEU E 1 213 ? 18.163 39.680 15.361 1.00 11.12 211 LEU E C 1
ATOM 7825 O O . LEU E 1 213 ? 17.154 38.998 15.321 1.00 11.21 211 LEU E O 1
ATOM 7830 N N . ASN E 1 214 ? 18.237 40.848 15.990 1.00 11.51 212 ASN E N 1
ATOM 7831 C CA . ASN E 1 214 ? 17.077 41.498 16.560 1.00 12.13 212 ASN E CA 1
ATOM 7832 C C . ASN E 1 214 ? 16.904 42.860 15.906 1.00 11.90 212 ASN E C 1
ATOM 7833 O O . ASN E 1 214 ? 17.682 43.783 16.177 1.00 12.13 212 ASN E O 1
ATOM 7838 N N . PHE E 1 215 ? 15.915 42.968 15.016 1.00 11.54 213 PHE E N 1
ATOM 7839 C CA . PHE E 1 215 ? 15.598 44.227 14.376 1.00 11.59 213 PHE E CA 1
ATOM 7840 C C . PHE E 1 215 ? 14.744 45.103 15.266 1.00 12.39 213 PHE E C 1
ATOM 7841 O O . PHE E 1 215 ? 13.733 44.642 15.782 1.00 12.70 213 PHE E O 1
ATOM 7849 N N . ALA E 1 216 ? 15.157 46.367 15.378 1.00 12.76 214 ALA E N 1
ATOM 7850 C CA . ALA E 1 216 ? 14.390 47.452 15.985 1.00 13.63 214 ALA E CA 1
ATOM 7851 C C . ALA E 1 216 ? 12.983 47.528 15.403 1.00 14.08 214 ALA E C 1
ATOM 7852 O O . ALA E 1 216 ? 12.793 47.277 14.200 1.00 13.93 214 ALA E O 1
ATOM 7855 N N . SER F 1 18 ? -9.557 -31.706 -15.534 1.00 38.43 16 SER F N 1
ATOM 7856 C CA . SER F 1 18 ? -8.126 -32.075 -15.262 1.00 38.15 16 SER F CA 1
ATOM 7857 C C . SER F 1 18 ? -7.849 -33.539 -15.644 1.00 38.41 16 SER F C 1
ATOM 7858 O O . SER F 1 18 ? -8.405 -34.462 -15.028 1.00 40.23 16 SER F O 1
ATOM 7860 N N . PRO F 1 19 ? -6.964 -33.758 -16.641 1.00 36.59 17 PRO F N 1
ATOM 7861 C CA . PRO F 1 19 ? -6.772 -35.076 -17.258 1.00 36.62 17 PRO F CA 1
ATOM 7862 C C . PRO F 1 19 ? -6.077 -36.094 -16.356 1.00 36.98 17 PRO F C 1
ATOM 7863 O O . PRO F 1 19 ? -5.047 -35.785 -15.754 1.00 36.42 17 PRO F O 1
ATOM 7867 N N . ARG F 1 20 ? -6.607 -37.311 -16.312 1.00 37.74 18 ARG F N 1
ATOM 7868 C CA . ARG F 1 20 ? -6.049 -38.366 -15.461 1.00 38.10 18 ARG F CA 1
ATOM 7869 C C . ARG F 1 20 ? -4.943 -39.162 -16.158 1.00 36.26 18 ARG F C 1
ATOM 7870 O O . ARG F 1 20 ? -4.137 -39.849 -15.499 1.00 36.56 18 ARG F O 1
ATOM 7878 N N . HIS F 1 21 ? -4.918 -39.072 -17.487 1.00 33.87 19 HIS F N 1
ATOM 7879 C CA A HIS F 1 21 ? -3.887 -39.714 -18.290 0.50 32.39 19 HIS F CA 1
ATOM 7880 C CA B HIS F 1 21 ? -3.890 -39.710 -18.302 0.50 32.27 19 HIS F CA 1
ATOM 7881 C C . HIS F 1 21 ? -3.617 -38.860 -19.502 1.00 30.47 19 HIS F C 1
ATOM 7882 O O . HIS F 1 21 ? -4.462 -38.045 -19.898 1.00 30.39 19 HIS F O 1
ATOM 7895 N N . GLY F 1 22 ? -2.437 -39.021 -20.103 1.00 28.14 20 GLY F N 1
ATOM 7896 C CA . GLY F 1 22 ? -2.090 -38.230 -21.286 1.00 26.12 20 GLY F CA 1
ATOM 7897 C C . GLY F 1 22 ? -0.636 -38.350 -21.714 1.00 24.26 20 GLY F C 1
ATOM 7898 O O . GLY F 1 22 ? 0.178 -38.940 -21.006 1.00 24.70 20 GLY F O 1
ATOM 7899 N N . ARG F 1 23 ? -0.327 -37.826 -22.898 1.00 22.08 21 ARG F N 1
ATOM 7900 C CA . ARG F 1 23 ? 1.053 -37.731 -23.372 1.00 20.16 21 ARG F CA 1
ATOM 7901 C C . ARG F 1 23 ? 1.537 -36.339 -22.998 1.00 18.58 21 ARG F C 1
ATOM 7902 O O . ARG F 1 23 ? 0.836 -35.350 -23.238 1.00 18.59 21 ARG F O 1
ATOM 7910 N N . VAL F 1 24 ? 2.731 -36.257 -22.428 1.00 17.39 22 VAL F N 1
ATOM 7911 C CA . VAL F 1 24 ? 3.335 -34.984 -22.053 1.00 16.06 22 VAL F CA 1
ATOM 7912 C C . VAL F 1 24 ? 4.498 -34.612 -22.985 1.00 14.62 22 VAL F C 1
ATOM 7913 O O . VAL F 1 24 ? 4.560 -33.506 -23.528 1.00 13.58 22 VAL F O 1
ATOM 7917 N N . ILE F 1 25 ? 5.425 -35.542 -23.159 1.00 14.31 23 ILE F N 1
ATOM 7918 C CA . ILE F 1 25 ? 6.609 -35.299 -23.986 1.00 13.28 23 ILE F CA 1
ATOM 7919 C C . ILE F 1 25 ? 7.022 -36.628 -24.565 1.00 13.40 23 ILE F C 1
ATOM 7920 O O . ILE F 1 25 ? 6.915 -37.660 -23.889 1.00 14.00 23 ILE F O 1
ATOM 7925 N N . THR F 1 26 ? 7.439 -36.591 -25.824 1.00 13.06 24 THR F N 1
ATOM 7926 C CA . THR F 1 26 ? 8.027 -37.737 -26.546 1.00 13.34 24 THR F CA 1
ATOM 7927 C C . THR F 1 26 ? 9.368 -37.304 -27.171 1.00 12.75 24 THR F C 1
ATOM 7928 O O . THR F 1 26 ? 9.455 -36.234 -27.784 1.00 11.89 24 THR F O 1
ATOM 7932 N N . PRO F 1 27 ? 10.425 -38.117 -27.028 1.00 13.11 25 PRO F N 1
ATOM 7933 C CA . PRO F 1 27 ? 10.557 -39.395 -26.321 1.00 13.84 25 PRO F CA 1
ATOM 7934 C C . PRO F 1 27 ? 10.184 -39.276 -24.844 1.00 14.40 25 PRO F C 1
ATOM 7935 O O . PRO F 1 27 ? 10.392 -38.208 -24.235 1.00 14.45 25 PRO F O 1
ATOM 7939 N N . GLU F 1 28 ? 9.644 -40.353 -24.281 1.00 15.35 26 GLU F N 1
ATOM 7940 C CA . GLU F 1 28 ? 9.299 -40.408 -22.859 1.00 15.99 26 GLU F CA 1
ATOM 7941 C C . GLU F 1 28 ? 10.466 -39.910 -22.009 1.00 15.44 26 GLU F C 1
ATOM 7942 O O . GLU F 1 28 ? 11.588 -40.415 -22.113 1.00 15.41 26 GLU F O 1
ATOM 7948 N N . SER F 1 29 ? 10.194 -38.898 -21.197 1.00 14.90 27 SER F N 1
ATOM 7949 C CA . SER F 1 29 ? 11.146 -38.400 -20.250 1.00 14.88 27 SER F CA 1
ATOM 7950 C C . SER F 1 29 ? 11.189 -39.334 -19.046 1.00 16.02 27 SER F C 1
ATOM 7951 O O . SER F 1 29 ? 10.370 -40.261 -18.901 1.00 17.00 27 SER F O 1
ATOM 7954 N N . ARG F 1 30 ? 12.150 -39.069 -18.184 1.00 16.14 28 ARG F N 1
ATOM 7955 C CA . ARG F 1 30 ? 12.344 -39.842 -16.972 1.00 17.35 28 ARG F CA 1
ATOM 7956 C C . ARG F 1 30 ? 11.078 -39.766 -16.105 1.00 18.26 28 ARG F C 1
ATOM 7957 O O . ARG F 1 30 ? 10.597 -40.783 -15.612 1.00 18.82 28 ARG F O 1
ATOM 7965 N N . ALA F 1 31 ? 10.522 -38.561 -15.967 1.00 17.97 29 ALA F N 1
ATOM 7966 C CA . ALA F 1 31 ? 9.280 -38.382 -15.214 1.00 18.94 29 ALA F CA 1
ATOM 7967 C C . ALA F 1 31 ? 8.085 -39.130 -15.868 1.00 19.36 29 ALA F C 1
ATOM 7968 O O . ALA F 1 31 ? 7.229 -39.679 -15.158 1.00 20.60 29 ALA F O 1
ATOM 7970 N N . VAL F 1 32 ? 8.026 -39.185 -17.198 1.00 18.24 30 VAL F N 1
ATOM 7971 C CA . VAL F 1 32 ? 6.970 -39.974 -17.841 1.00 18.80 30 VAL F CA 1
ATOM 7972 C C . VAL F 1 32 ? 7.100 -41.457 -17.475 1.00 20.38 30 VAL F C 1
ATOM 7973 O O . VAL F 1 32 ? 6.094 -42.108 -17.122 1.00 21.54 30 VAL F O 1
ATOM 7977 N N . TYR F 1 33 ? 8.324 -41.982 -17.533 1.00 20.41 31 TYR F N 1
ATOM 7978 C CA . TYR F 1 33 ? 8.553 -43.382 -17.170 1.00 21.84 31 TYR F CA 1
ATOM 7979 C C . TYR F 1 33 ? 8.176 -43.696 -15.717 1.00 24.10 31 TYR F C 1
ATOM 7980 O O . TYR F 1 33 ? 7.599 -44.758 -15.446 1.00 25.52 31 TYR F O 1
ATOM 7989 N N . LEU F 1 34 ? 8.509 -42.800 -14.786 1.00 24.90 32 LEU F N 1
ATOM 7990 C CA . LEU F 1 34 ? 8.092 -42.975 -13.392 1.00 27.23 32 LEU F CA 1
ATOM 7991 C C . LEU F 1 34 ? 6.569 -43.136 -13.290 1.00 28.59 32 LEU F C 1
ATOM 7992 O O . LEU F 1 34 ? 6.069 -44.041 -12.616 1.00 30.23 32 LEU F O 1
ATOM 7997 N N . TYR F 1 35 ? 5.845 -42.243 -13.954 1.00 28.03 33 TYR F N 1
ATOM 7998 C CA . TYR F 1 35 ? 4.390 -42.285 -13.943 1.00 29.70 33 TYR F CA 1
ATOM 7999 C C . TYR F 1 35 ? 3.852 -43.569 -14.614 1.00 30.93 33 TYR F C 1
ATOM 8000 O O . TYR F 1 35 ? 2.879 -44.157 -14.129 1.00 32.16 33 TYR F O 1
ATOM 8009 N N . GLU F 1 36 ? 4.464 -43.999 -15.718 1.00 30.34 34 GLU F N 1
ATOM 8010 C CA . GLU F 1 36 ? 4.033 -45.244 -16.379 1.00 31.86 34 GLU F CA 1
ATOM 8011 C C . GLU F 1 36 ? 4.272 -46.452 -15.477 1.00 33.61 34 GLU F C 1
ATOM 8012 O O . GLU F 1 36 ? 3.533 -47.442 -15.545 1.00 34.71 34 GLU F O 1
ATOM 8018 N N . ALA F 1 37 ? 5.264 -46.350 -14.592 1.00 33.90 35 ALA F N 1
ATOM 8019 C CA . ALA F 1 37 ? 5.526 -47.393 -13.599 1.00 35.84 35 ALA F CA 1
ATOM 8020 C C . ALA F 1 37 ? 4.567 -47.337 -12.403 1.00 37.88 35 ALA F C 1
ATOM 8021 O O . ALA F 1 37 ? 4.644 -48.184 -11.517 1.00 39.66 35 ALA F O 1
ATOM 8023 N N . GLY F 1 38 ? 3.672 -46.348 -12.384 1.00 37.64 36 GLY F N 1
ATOM 8024 C CA . GLY F 1 38 ? 2.773 -46.128 -11.263 1.00 39.40 36 GLY F CA 1
ATOM 8025 C C . GLY F 1 38 ? 3.413 -45.460 -10.048 1.00 40.05 36 GLY F C 1
ATOM 8026 O O . GLY F 1 38 ? 2.816 -45.472 -8.962 1.00 41.50 36 GLY F O 1
ATOM 8027 N N . ARG F 1 39 ? 4.599 -44.863 -10.224 1.00 37.96 37 ARG F N 1
ATOM 8028 C CA . ARG F 1 39 ? 5.365 -44.255 -9.115 1.00 38.47 37 ARG F CA 1
ATOM 8029 C C . ARG F 1 39 ? 5.312 -42.716 -9.022 1.00 37.43 37 ARG F C 1
ATOM 8030 O O . ARG F 1 39 ? 6.031 -42.121 -8.220 1.00 37.78 37 ARG F O 1
ATOM 8038 N N . LEU F 1 40 ? 4.466 -42.070 -9.824 1.00 36.54 38 LEU F N 1
ATOM 8039 C CA . LEU F 1 40 ? 4.348 -40.606 -9.809 1.00 35.72 38 LEU F CA 1
ATOM 8040 C C . LEU F 1 40 ? 2.997 -40.234 -10.380 1.00 35.74 38 LEU F C 1
ATOM 8041 O O . LEU F 1 40 ? 2.659 -40.653 -11.487 1.00 35.20 38 LEU F O 1
ATOM 8046 N N . ASP F 1 41 ? 2.211 -39.456 -9.645 1.00 36.43 39 ASP F N 1
ATOM 8047 C CA . ASP F 1 41 ? 0.896 -39.079 -10.147 1.00 36.80 39 ASP F CA 1
ATOM 8048 C C . ASP F 1 41 ? 1.059 -38.328 -11.469 1.00 34.07 39 ASP F C 1
ATOM 8049 O O . ASP F 1 41 ? 2.008 -37.577 -11.646 1.00 31.89 39 ASP F O 1
ATOM 8054 N N . PHE F 1 42 ? 0.122 -38.557 -12.384 1.00 33.96 40 PHE F N 1
ATOM 8055 C CA . PHE F 1 42 ? 0.130 -37.926 -13.689 1.00 32.42 40 PHE F CA 1
ATOM 8056 C C . PHE F 1 42 ? 0.229 -36.410 -13.583 1.00 31.11 40 PHE F C 1
ATOM 8057 O O . PHE F 1 42 ? 0.880 -35.779 -14.410 1.00 29.62 40 PHE F O 1
ATOM 8065 N N . GLY F 1 43 ? -0.406 -35.841 -12.561 1.00 31.44 41 GLY F N 1
ATOM 8066 C CA . GLY F 1 43 ? -0.407 -34.392 -12.329 1.00 30.58 41 GLY F CA 1
ATOM 8067 C C . GLY F 1 43 ? 0.960 -33.741 -12.142 1.00 29.13 41 GLY F C 1
ATOM 8068 O O . GLY F 1 43 ? 1.127 -32.560 -12.446 1.00 27.45 41 GLY F O 1
ATOM 8069 N N . GLN F 1 44 ? 1.933 -34.508 -11.652 1.00 28.95 42 GLN F N 1
ATOM 8070 C CA . GLN F 1 44 ? 3.287 -33.988 -11.375 1.00 28.01 42 GLN F CA 1
ATOM 8071 C C . GLN F 1 44 ? 4.337 -34.264 -12.462 1.00 25.62 42 GLN F C 1
ATOM 8072 O O . GLN F 1 44 ? 5.470 -33.822 -12.334 1.00 24.15 42 GLN F O 1
ATOM 8078 N N . VAL F 1 45 ? 3.964 -34.988 -13.523 1.00 24.92 43 VAL F N 1
ATOM 8079 C CA . VAL F 1 45 ? 4.922 -35.392 -14.555 1.00 23.26 43 VAL F CA 1
ATOM 8080 C C . VAL F 1 45 ? 5.571 -34.180 -15.221 1.00 21.81 43 VAL F C 1
ATOM 8081 O O . VAL F 1 45 ? 6.714 -34.255 -15.636 1.00 21.12 43 VAL F O 1
ATOM 8085 N N . ASN F 1 46 ? 4.853 -33.060 -15.308 1.00 21.24 44 ASN F N 1
ATOM 8086 C CA . ASN F 1 46 ? 5.415 -31.838 -15.872 1.00 20.09 44 ASN F CA 1
ATOM 8087 C C . ASN F 1 46 ? 5.425 -30.660 -14.887 1.00 20.59 44 ASN F C 1
ATOM 8088 O O . ASN F 1 46 ? 5.307 -29.512 -15.291 1.00 19.13 44 ASN F O 1
ATOM 8093 N N . GLU F 1 47 ? 5.566 -30.952 -13.593 1.00 22.06 45 GLU F N 1
ATOM 8094 C CA . GLU F 1 47 ? 5.712 -29.910 -12.582 1.00 22.95 45 GLU F CA 1
ATOM 8095 C C . GLU F 1 47 ? 7.121 -30.002 -11.978 1.00 22.55 45 GLU F C 1
ATOM 8096 O O . GLU F 1 47 ? 7.298 -29.862 -10.773 1.00 23.03 45 GLU F O 1
ATOM 8102 N N . LEU F 1 48 ? 8.125 -30.242 -12.824 1.00 20.86 46 LEU F N 1
ATOM 8103 C CA . LEU F 1 48 ? 9.516 -30.205 -12.375 1.00 20.89 46 LEU F CA 1
ATOM 8104 C C . LEU F 1 48 ? 10.008 -28.793 -12.626 1.00 20.02 46 LEU F C 1
ATOM 8105 O O . LEU F 1 48 ? 10.841 -28.532 -13.503 1.00 18.89 46 LEU F O 1
ATOM 8110 N N . GLU F 1 49 ? 9.457 -27.885 -11.820 1.00 20.70 47 GLU F N 1
ATOM 8111 C CA . GLU F 1 49 ? 9.559 -26.445 -12.025 1.00 19.99 47 GLU F CA 1
ATOM 8112 C C . GLU F 1 49 ? 10.472 -25.810 -10.984 1.00 20.40 47 GLU F C 1
ATOM 8113 O O . GLU F 1 49 ? 10.196 -25.852 -9.776 1.00 21.12 47 GLU F O 1
ATOM 8119 N N . GLY F 1 50 ? 11.557 -25.226 -11.451 1.00 19.16 48 GLY F N 1
ATOM 8120 C CA . GLY F 1 50 ? 12.461 -24.504 -10.574 1.00 19.72 48 GLY F CA 1
ATOM 8121 C C . GLY F 1 50 ? 12.969 -23.299 -11.328 1.00 18.64 48 GLY F C 1
ATOM 8122 O O . GLY F 1 50 ? 12.438 -22.947 -12.392 1.00 17.15 48 GLY F O 1
ATOM 8123 N N . GLY F 1 51 ? 13.994 -22.661 -10.787 1.00 19.00 49 GLY F N 1
ATOM 8124 C CA . GLY F 1 51 ? 14.461 -21.395 -11.329 1.00 18.64 49 GLY F CA 1
ATOM 8125 C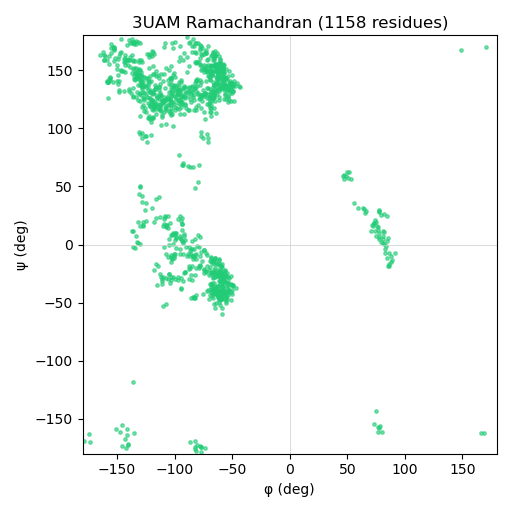 C . GLY F 1 51 ? 15.104 -21.552 -12.681 1.00 17.52 49 GLY F C 1
ATOM 8126 O O . GLY F 1 51 ? 15.801 -22.547 -12.927 1.00 17.48 49 GLY F O 1
ATOM 8127 N N . LYS F 1 52 ? 14.873 -20.567 -13.563 1.00 16.66 50 LYS F N 1
ATOM 8128 C CA . LYS F 1 52 ? 15.364 -20.620 -14.951 1.00 15.45 50 LYS F CA 1
ATOM 8129 C C . LYS F 1 52 ? 16.818 -20.113 -15.068 1.00 16.42 50 LYS F C 1
ATOM 8130 O O . LYS F 1 52 ? 17.390 -19.554 -14.105 1.00 17.74 50 LYS F O 1
ATOM 8136 N N . PHE F 1 53 ? 17.394 -20.309 -16.250 1.00 15.96 51 PHE F N 1
ATOM 8137 C CA . PHE F 1 53 ? 18.784 -19.941 -16.586 1.00 16.85 51 PHE F CA 1
ATOM 8138 C C . PHE F 1 53 ? 19.852 -20.911 -16.035 1.00 17.95 51 PHE F C 1
ATOM 8139 O O . PHE F 1 53 ? 21.006 -20.528 -15.806 1.00 18.66 51 PHE F O 1
ATOM 8147 N N . PHE F 1 54 ? 19.482 -22.174 -15.854 1.00 18.26 52 PHE F N 1
ATOM 8148 C CA . PHE F 1 54 ? 20.490 -23.235 -15.759 1.00 19.12 52 PHE F CA 1
ATOM 8149 C C . PHE F 1 54 ? 21.481 -23.040 -16.915 1.00 19.38 52 PHE F C 1
ATOM 8150 O O . PHE F 1 54 ? 21.053 -22.825 -18.070 1.00 18.86 52 PHE F O 1
ATOM 8158 N N . PRO F 1 55 ? 22.789 -23.160 -16.647 1.00 20.55 53 PRO F N 1
ATOM 8159 C CA . PRO F 1 55 ? 23.497 -23.674 -15.463 1.00 21.91 53 PRO F CA 1
ATOM 8160 C C . PRO F 1 55 ? 23.912 -22.648 -14.391 1.00 23.44 53 PRO F C 1
ATOM 8161 O O . PRO F 1 55 ? 24.758 -22.975 -13.544 1.00 24.61 53 PRO F O 1
ATOM 8165 N N . ALA F 1 56 ? 23.318 -21.448 -14.406 1.00 23.34 54 ALA F N 1
ATOM 8166 C CA . ALA F 1 56 ? 23.644 -20.412 -13.424 1.00 24.73 54 ALA F CA 1
ATOM 8167 C C . ALA F 1 56 ? 23.382 -20.941 -12.034 1.00 25.88 54 ALA F C 1
ATOM 8168 O O . ALA F 1 56 ? 22.541 -21.813 -11.857 1.00 25.19 54 ALA F O 1
ATOM 8170 N N . THR F 1 57 ? 24.125 -20.424 -11.054 1.00 27.81 55 THR F N 1
ATOM 8171 C CA . THR F 1 57 ? 23.999 -20.837 -9.653 1.00 28.88 55 THR F CA 1
ATOM 8172 C C . THR F 1 57 ? 23.522 -19.670 -8.806 1.00 29.72 55 THR F C 1
ATOM 8173 O O . THR F 1 57 ? 23.748 -19.650 -7.596 1.00 31.72 55 THR F O 1
ATOM 8177 N N . GLN F 1 58 ? 22.876 -18.700 -9.435 1.00 28.67 56 GLN F N 1
ATOM 8178 C CA . GLN F 1 58 ? 22.384 -17.524 -8.721 1.00 29.61 56 GLN F CA 1
ATOM 8179 C C . GLN F 1 58 ? 21.047 -17.046 -9.267 1.00 27.39 56 GLN F C 1
ATOM 8180 O O . GLN F 1 58 ? 20.663 -17.368 -10.394 1.00 25.77 56 GLN F O 1
ATOM 8186 N N . SER F 1 59 ? 20.353 -16.274 -8.443 1.00 27.33 57 SER F N 1
ATOM 8187 C CA . SER F 1 59 ? 19.043 -15.731 -8.773 1.00 25.67 57 SER F CA 1
ATOM 8188 C C . SER F 1 59 ? 19.161 -14.243 -9.004 1.00 25.49 57 SER F C 1
ATOM 8189 O O . SER F 1 59 ? 20.179 -13.644 -8.702 1.00 26.61 57 SER F O 1
ATOM 8192 N N . GLY F 1 60 ? 18.100 -13.645 -9.519 1.00 24.03 58 GLY F N 1
ATOM 8193 C CA . GLY F 1 60 ? 18.063 -12.205 -9.732 1.00 24.11 58 GLY F CA 1
ATOM 8194 C C . GLY F 1 60 ? 18.665 -11.749 -11.050 1.00 23.33 58 GLY F C 1
ATOM 8195 O O . GLY F 1 60 ? 18.766 -10.562 -11.294 1.00 23.16 58 GLY F O 1
ATOM 8196 N N . LEU F 1 61 ? 19.050 -12.690 -11.913 1.00 22.65 59 LEU F N 1
ATOM 8197 C CA . LEU F 1 61 ? 19.694 -12.346 -13.186 1.00 22.41 59 LEU F CA 1
ATOM 8198 C C . LEU F 1 61 ? 18.634 -11.955 -14.217 1.00 21.22 59 LEU F C 1
ATOM 8199 O O . LEU F 1 61 ? 17.588 -12.598 -14.286 1.00 19.89 59 LEU F O 1
ATOM 8204 N N . ARG F 1 62 ? 18.914 -10.944 -15.047 1.00 21.56 60 ARG F N 1
ATOM 8205 C CA . ARG F 1 62 ? 18.009 -10.611 -16.158 1.00 20.81 60 ARG F CA 1
ATOM 8206 C C . ARG F 1 62 ? 18.202 -11.584 -17.309 1.00 19.80 60 ARG F C 1
ATOM 8207 O O . ARG F 1 62 ? 19.233 -12.252 -17.414 1.00 20.06 60 ARG F O 1
ATOM 8215 N N . ASP F 1 63 ? 17.206 -11.654 -18.177 1.00 18.46 61 ASP F N 1
ATOM 8216 C CA . ASP F 1 63 ? 17.297 -12.481 -19.382 1.00 17.69 61 ASP F CA 1
ATOM 8217 C C . ASP F 1 63 ? 18.244 -11.787 -20.373 1.00 18.51 61 ASP F C 1
ATOM 8218 O O . ASP F 1 63 ? 18.075 -10.613 -20.649 1.00 19.22 61 ASP F O 1
ATOM 8223 N N . PRO F 1 64 ? 19.240 -12.510 -20.907 1.00 19.03 62 PRO F N 1
ATOM 8224 C CA . PRO F 1 64 ? 20.192 -11.861 -21.797 1.00 19.84 62 PRO F CA 1
ATOM 8225 C C . PRO F 1 64 ? 19.602 -11.419 -23.134 1.00 19.32 62 PRO F C 1
ATOM 8226 O O . PRO F 1 64 ? 20.118 -10.495 -23.750 1.00 20.47 62 PRO F O 1
ATOM 8230 N N . ASP F 1 65 ? 18.515 -12.045 -23.571 1.00 17.69 63 ASP F N 1
ATOM 8231 C CA . ASP F 1 65 ? 17.878 -11.655 -24.815 1.00 17.06 63 ASP F CA 1
ATOM 8232 C C . ASP F 1 65 ? 16.686 -10.710 -24.606 1.00 16.61 63 ASP F C 1
ATOM 8233 O O . ASP F 1 65 ? 16.404 -9.887 -25.482 1.00 17.40 63 ASP F O 1
ATOM 8238 N N . ALA F 1 66 ? 16.011 -10.788 -23.455 1.00 15.42 64 ALA F N 1
ATOM 8239 C CA . ALA F 1 66 ? 14.773 -10.034 -23.235 1.00 14.65 64 ALA F CA 1
ATOM 8240 C C . ALA F 1 66 ? 14.831 -9.219 -21.930 1.00 14.88 64 ALA F C 1
ATOM 8241 O O . ALA F 1 66 ? 14.519 -9.731 -20.865 1.00 14.26 64 ALA F O 1
ATOM 8243 N N . PRO F 1 67 ? 15.198 -7.935 -22.024 1.00 15.64 65 PRO F N 1
ATOM 8244 C CA . PRO F 1 67 ? 15.456 -7.203 -20.794 1.00 16.38 65 PRO F CA 1
ATOM 8245 C C . PRO F 1 67 ? 14.248 -7.073 -19.848 1.00 16.00 65 PRO F C 1
ATOM 8246 O O . PRO F 1 67 ? 14.436 -6.967 -18.637 1.00 16.62 65 PRO F O 1
ATOM 8250 N N . ASP F 1 68 ? 13.034 -7.099 -20.383 1.00 14.98 66 ASP F N 1
ATOM 8251 C CA . ASP F 1 68 ? 11.844 -6.906 -19.548 1.00 14.58 66 ASP F CA 1
ATOM 8252 C C . ASP F 1 68 ? 11.335 -8.207 -18.909 1.00 13.43 66 ASP F C 1
ATOM 8253 O O . ASP F 1 68 ? 10.484 -8.155 -18.032 1.00 13.22 66 ASP F O 1
ATOM 8258 N N . ASP F 1 69 ? 11.867 -9.361 -19.321 1.00 12.65 67 ASP F N 1
ATOM 8259 C CA . ASP F 1 69 ? 11.438 -10.640 -18.730 1.00 11.95 67 ASP F CA 1
ATOM 8260 C C . ASP F 1 69 ? 11.703 -10.664 -17.214 1.00 12.47 67 ASP F C 1
ATOM 8261 O O . ASP F 1 69 ? 12.651 -10.033 -16.714 1.00 13.19 67 ASP F O 1
ATOM 8266 N N . VAL F 1 70 ? 10.869 -11.403 -16.490 1.00 12.05 68 VAL F N 1
ATOM 8267 C CA . VAL F 1 70 ? 11.007 -11.528 -15.047 1.00 12.76 68 VAL F CA 1
ATOM 8268 C C . VAL F 1 70 ? 12.362 -12.207 -14.737 1.00 13.33 68 VAL F C 1
ATOM 8269 O O . VAL F 1 70 ? 12.733 -13.174 -15.374 1.00 12.69 68 VAL F O 1
ATOM 8273 N N . ALA F 1 71 ? 13.104 -11.656 -13.778 1.00 14.55 69 ALA F N 1
ATOM 8274 C CA . ALA F 1 71 ? 14.445 -12.160 -13.411 1.00 15.42 69 ALA F CA 1
ATOM 8275 C C . ALA F 1 71 ? 14.344 -13.564 -12.839 1.00 15.54 69 ALA F C 1
ATOM 8276 O O . ALA F 1 71 ? 13.296 -13.934 -12.300 1.00 15.49 69 ALA F O 1
ATOM 8278 N N . ASN F 1 72 ? 15.412 -14.353 -12.940 1.00 16.09 70 ASN F N 1
ATOM 8279 C CA . ASN F 1 72 ? 15.337 -15.755 -12.500 1.00 16.43 70 ASN F CA 1
ATOM 8280 C C . ASN F 1 72 ? 15.276 -15.961 -10.978 1.00 17.98 70 ASN F C 1
ATOM 8281 O O . ASN F 1 72 ? 15.783 -15.162 -10.208 1.00 18.85 70 ASN F O 1
ATOM 8286 N N . GLY F 1 73 ? 14.610 -17.028 -10.572 1.00 18.50 71 GLY F N 1
ATOM 8287 C CA . GLY F 1 73 ? 14.754 -17.568 -9.222 1.00 20.35 71 GLY F CA 1
ATOM 8288 C C . GLY F 1 73 ? 16.015 -18.414 -9.203 1.00 21.50 71 GLY F C 1
ATOM 8289 O O . GLY F 1 73 ? 16.727 -18.508 -10.214 1.00 20.92 71 GLY F O 1
ATOM 8290 N N . MET F 1 74 ? 16.299 -19.040 -8.072 1.00 23.57 72 MET F N 1
ATOM 8291 C CA . MET F 1 74 ? 17.504 -19.847 -7.957 1.00 25.13 72 MET F CA 1
ATOM 8292 C C . MET F 1 74 ? 17.379 -21.114 -8.803 1.00 24.09 72 MET F C 1
ATOM 8293 O O . MET F 1 74 ? 16.472 -21.914 -8.576 1.00 23.73 72 MET F O 1
ATOM 8298 N N . PRO F 1 75 ? 18.281 -21.304 -9.784 1.00 23.80 73 PRO F N 1
ATOM 8299 C CA . PRO F 1 75 ? 18.246 -22.566 -10.532 1.00 23.36 73 PRO F CA 1
ATOM 8300 C C . PRO F 1 75 ? 18.477 -23.812 -9.668 1.00 24.47 73 PRO F C 1
ATOM 8301 O O . PRO F 1 75 ? 19.033 -23.710 -8.568 1.00 25.62 73 PRO F O 1
ATOM 8305 N N . PRO F 1 76 ? 18.033 -24.979 -10.152 1.00 24.04 74 PRO F N 1
ATOM 8306 C CA . PRO F 1 76 ? 18.172 -26.188 -9.344 1.00 25.45 74 PRO F CA 1
ATOM 8307 C C . PRO F 1 76 ? 19.626 -26.411 -8.988 1.00 26.93 74 PRO F C 1
ATOM 8308 O O . PRO F 1 76 ? 20.495 -26.192 -9.821 1.00 26.45 74 PRO F O 1
ATOM 8312 N N . ARG F 1 77 ? 19.912 -26.800 -7.756 1.00 29.44 75 ARG F N 1
ATOM 8313 C CA . ARG F 1 77 ? 21.309 -27.090 -7.410 1.00 31.02 75 ARG F CA 1
ATOM 8314 C C . ARG F 1 77 ? 21.710 -28.491 -7.858 1.00 30.17 75 ARG F C 1
ATOM 8315 O O . ARG F 1 77 ? 20.859 -29.335 -8.172 1.00 28.88 75 ARG F O 1
ATOM 8323 N N . ASP F 1 78 ? 23.023 -28.708 -7.878 1.00 30.57 76 ASP F N 1
ATOM 8324 C CA . ASP F 1 78 ? 23.626 -29.992 -8.202 1.00 30.26 76 ASP F CA 1
ATOM 8325 C C . ASP F 1 78 ? 23.021 -31.099 -7.367 1.00 30.79 76 ASP F C 1
ATOM 8326 O O . ASP F 1 78 ? 22.897 -30.969 -6.150 1.00 31.94 76 ASP F O 1
ATOM 8331 N N . GLY F 1 79 ? 22.617 -32.173 -8.041 1.00 29.30 77 GLY F N 1
ATOM 8332 C CA . GLY F 1 79 ? 21.970 -33.290 -7.382 1.00 30.03 77 GLY F CA 1
ATOM 8333 C C . GLY F 1 79 ? 20.462 -33.184 -7.350 1.00 29.17 77 GLY F C 1
ATOM 8334 O O . GLY F 1 79 ? 19.797 -34.135 -6.946 1.00 29.54 77 GLY F O 1
ATOM 8335 N N . GLU F 1 80 ? 19.921 -32.036 -7.782 1.00 27.93 78 GLU F N 1
ATOM 8336 C CA . GLU F 1 80 ? 18.480 -31.813 -7.814 1.00 27.12 78 GLU F CA 1
ATOM 8337 C C . GLU F 1 80 ? 17.996 -31.278 -9.183 1.00 24.90 78 GLU F C 1
ATOM 8338 O O . GLU F 1 80 ? 16.868 -30.786 -9.301 1.00 24.16 78 GLU F O 1
ATOM 8344 N N . ILE F 1 81 ? 18.838 -31.394 -10.213 1.00 23.55 79 ILE F N 1
ATOM 8345 C CA . ILE F 1 81 ? 18.510 -30.867 -11.538 1.00 21.54 79 ILE F CA 1
ATOM 8346 C C . ILE F 1 81 ? 17.318 -31.622 -12.133 1.00 20.71 79 ILE F C 1
ATOM 8347 O O . ILE F 1 81 ? 16.324 -31.007 -12.549 1.00 19.51 79 ILE F O 1
ATOM 8352 N N . ALA F 1 82 ? 17.408 -32.950 -12.125 1.00 21.04 80 ALA F N 1
ATOM 8353 C CA . ALA F 1 82 ? 16.362 -33.800 -12.691 1.00 20.80 80 ALA F CA 1
ATOM 8354 C C . ALA F 1 82 ? 14.969 -33.496 -12.135 1.00 21.17 80 ALA F C 1
ATOM 8355 O O . ALA F 1 82 ? 13.981 -33.616 -12.864 1.00 20.87 80 ALA F O 1
ATOM 8357 N N . SER F 1 83 ? 14.879 -33.102 -10.864 1.00 22.29 81 SER F N 1
ATOM 8358 C CA . SER F 1 83 ? 13.571 -32.791 -10.272 1.00 22.75 81 SER F CA 1
ATOM 8359 C C . SER F 1 83 ? 13.124 -31.354 -10.482 1.00 22.06 81 SER F C 1
ATOM 8360 O O . SER F 1 83 ? 12.035 -30.990 -10.041 1.00 22.30 81 SER F O 1
ATOM 8363 N N . GLY F 1 84 ? 13.957 -30.542 -11.124 1.00 21.26 82 GLY F N 1
ATOM 8364 C CA . GLY F 1 84 ? 13.700 -29.116 -11.239 1.00 20.76 82 GLY F CA 1
ATOM 8365 C C . GLY F 1 84 ? 13.756 -28.444 -9.882 1.00 22.15 82 GLY F C 1
ATOM 8366 O O . GLY F 1 84 ? 13.116 -27.412 -9.676 1.00 21.67 82 GLY F O 1
ATOM 8367 N N . GLY F 1 85 ? 14.523 -29.030 -8.958 1.00 23.78 83 GLY F N 1
ATOM 8368 C CA . GLY F 1 85 ? 14.633 -28.534 -7.564 1.00 25.43 83 GLY F CA 1
ATOM 8369 C C . GLY F 1 85 ? 13.499 -28.937 -6.627 1.00 26.68 83 GLY F C 1
ATOM 8370 O O . GLY F 1 85 ? 13.461 -28.501 -5.467 1.00 28.54 83 GLY F O 1
ATOM 8371 N N . ARG F 1 86 ? 12.574 -29.773 -7.110 1.00 26.18 84 ARG F N 1
ATOM 8372 C CA . ARG F 1 86 ? 11.462 -30.281 -6.298 1.00 27.46 84 ARG F CA 1
ATOM 8373 C C . ARG F 1 86 ? 11.896 -31.495 -5.465 1.00 28.65 84 ARG F C 1
ATOM 8374 O O . ARG F 1 86 ? 12.399 -32.472 -6.012 1.00 28.46 84 ARG F O 1
ATOM 8382 N N . THR F 1 87 ? 11.709 -31.409 -4.146 1.00 30.03 85 THR F N 1
ATOM 8383 C CA . THR F 1 87 ? 12.173 -32.444 -3.206 1.00 31.62 85 THR F CA 1
ATOM 8384 C C . THR F 1 87 ? 11.152 -32.818 -2.124 1.00 33.23 85 THR F C 1
ATOM 8385 O O . THR F 1 87 ? 11.421 -33.696 -1.315 1.00 34.96 85 THR F O 1
ATOM 8389 N N . ALA F 1 88 ? 9.993 -32.164 -2.094 1.00 32.69 86 ALA F N 1
ATOM 8390 C CA . ALA F 1 88 ? 9.063 -32.345 -0.983 1.00 34.52 86 ALA F CA 1
ATOM 8391 C C . ALA F 1 88 ? 8.187 -33.599 -1.115 1.00 35.06 86 ALA F C 1
ATOM 8392 O O . ALA F 1 88 ? 7.479 -33.950 -0.166 1.00 36.91 86 ALA F O 1
ATOM 8394 N N . ASP F 1 89 ? 8.229 -34.261 -2.278 1.00 33.52 87 ASP F N 1
ATOM 8395 C CA . ASP F 1 89 ? 7.365 -35.420 -2.547 1.00 33.90 87 ASP F CA 1
ATOM 8396 C C . ASP F 1 89 ? 7.993 -36.415 -3.530 1.00 32.80 87 ASP F C 1
ATOM 8397 O O . ASP F 1 89 ? 9.210 -36.446 -3.689 1.00 32.13 87 ASP F O 1
ATOM 8402 N N . ALA F 1 90 ? 7.148 -37.229 -4.167 1.00 32.63 88 ALA F N 1
ATOM 8403 C CA . ALA F 1 90 ? 7.573 -38.297 -5.074 1.00 31.92 88 ALA F CA 1
ATOM 8404 C C . ALA F 1 90 ? 8.391 -37.834 -6.291 1.00 29.62 88 ALA F C 1
ATOM 8405 O O . ALA F 1 90 ? 9.066 -38.651 -6.928 1.00 29.21 88 ALA F O 1
ATOM 8407 N N . ARG F 1 91 ? 8.327 -36.547 -6.621 1.00 28.29 89 ARG F N 1
ATOM 8408 C CA . ARG F 1 91 ? 9.223 -35.975 -7.647 1.00 26.37 89 ARG F CA 1
ATOM 8409 C C . ARG F 1 91 ? 10.703 -36.122 -7.278 1.00 26.79 89 ARG F C 1
ATOM 8410 O O . ARG F 1 91 ? 11.566 -36.176 -8.172 1.00 25.79 89 ARG F O 1
ATOM 8418 N N . ALA F 1 92 ? 10.983 -36.210 -5.976 1.00 28.59 90 ALA F N 1
ATOM 8419 C CA . ALA F 1 92 ? 12.335 -36.494 -5.472 1.00 29.52 90 ALA F CA 1
ATOM 8420 C C . ALA F 1 92 ? 13.018 -37.691 -6.130 1.00 29.28 90 ALA F C 1
ATOM 8421 O O . ALA F 1 92 ? 14.235 -37.682 -6.281 1.00 29.25 90 ALA F O 1
ATOM 8423 N N . GLN F 1 93 ? 12.239 -38.720 -6.484 1.00 29.67 91 GLN F N 1
ATOM 8424 C CA . GLN F 1 93 ? 12.760 -39.994 -7.022 1.00 29.71 91 GLN F CA 1
ATOM 8425 C C . GLN F 1 93 ? 13.622 -39.757 -8.254 1.00 27.86 91 GLN F C 1
ATOM 8426 O O . GLN F 1 93 ? 14.575 -40.488 -8.497 1.00 27.83 91 GLN F O 1
ATOM 8432 N N . LEU F 1 94 ? 13.277 -38.727 -9.030 1.00 26.32 92 LEU F N 1
ATOM 8433 C CA . LEU F 1 94 ? 14.004 -38.373 -10.255 1.00 24.69 92 LEU F CA 1
ATOM 8434 C C . LEU F 1 94 ? 15.486 -38.017 -10.049 1.00 24.80 92 LEU F C 1
ATOM 8435 O O . LEU F 1 94 ? 16.274 -38.112 -10.995 1.00 23.95 92 LEU F O 1
ATOM 8440 N N . ASN F 1 95 ? 15.877 -37.618 -8.841 1.00 25.88 93 ASN F N 1
ATOM 8441 C CA . ASN F 1 95 ? 17.269 -37.214 -8.610 1.00 26.26 93 ASN F CA 1
ATOM 8442 C C . ASN F 1 95 ? 18.245 -38.355 -8.275 1.00 27.31 93 ASN F C 1
ATOM 8443 O O . ASN F 1 95 ? 19.453 -38.124 -8.118 1.00 27.38 93 ASN F O 1
ATOM 8448 N N . GLU F 1 96 ? 17.723 -39.577 -8.158 1.00 27.93 94 GLU F N 1
ATOM 8449 C CA . GLU F 1 96 ? 18.557 -40.722 -7.820 1.00 29.17 94 GLU F CA 1
ATOM 8450 C C . GLU F 1 96 ? 19.568 -40.998 -8.929 1.00 27.93 94 GLU F C 1
ATOM 8451 O O . GLU F 1 96 ? 19.233 -40.934 -10.115 1.00 26.35 94 GLU F O 1
ATOM 8457 N N . PRO F 1 97 ? 20.816 -41.305 -8.549 1.00 28.95 95 PRO F N 1
ATOM 8458 C CA . PRO F 1 97 ? 21.805 -41.582 -9.588 1.00 27.99 95 PRO F CA 1
ATOM 8459 C C . PRO F 1 97 ? 21.507 -42.878 -10.324 1.00 27.49 95 PRO F C 1
ATOM 8460 O O . PRO F 1 97 ? 20.742 -43.714 -9.839 1.00 28.32 95 PRO F O 1
ATOM 8464 N N . ASP F 1 98 ? 22.099 -43.038 -11.501 1.00 26.20 96 ASP F N 1
ATOM 8465 C CA . ASP F 1 98 ? 21.842 -44.207 -12.307 1.00 25.63 96 ASP F CA 1
ATOM 8466 C C . ASP F 1 98 ? 22.365 -45.482 -11.652 1.00 27.37 96 ASP F C 1
ATOM 8467 O O . ASP F 1 98 ? 21.863 -46.578 -11.922 1.00 27.49 96 ASP F O 1
ATOM 8472 N N . SER F 1 99 ? 23.369 -45.334 -10.788 1.00 28.82 97 SER F N 1
ATOM 8473 C CA . SER F 1 99 ? 23.907 -46.442 -10.010 1.00 30.66 97 SER F CA 1
ATOM 8474 C C . SER F 1 99 ? 22.835 -47.085 -9.111 1.00 31.95 97 SER F C 1
ATOM 8475 O O . SER F 1 99 ? 22.928 -48.258 -8.758 1.00 33.21 97 SER F O 1
ATOM 8478 N N . VAL F 1 100 ? 21.811 -46.320 -8.751 1.00 31.58 98 VAL F N 1
ATOM 8479 C CA . VAL F 1 100 ? 20.743 -46.829 -7.882 1.00 32.87 98 VAL F CA 1
ATOM 8480 C C . VAL F 1 100 ? 19.397 -46.992 -8.610 1.00 31.42 98 VAL F C 1
ATOM 8481 O O . VAL F 1 100 ? 18.643 -47.929 -8.321 1.00 32.37 98 VAL F O 1
ATOM 8485 N N . ALA F 1 101 ? 19.125 -46.101 -9.562 1.00 29.16 99 ALA F N 1
ATOM 8486 C CA . ALA F 1 101 ? 17.841 -46.042 -10.272 1.00 27.77 99 ALA F CA 1
ATOM 8487 C C . ALA F 1 101 ? 17.822 -46.852 -11.562 1.00 26.50 99 ALA F C 1
ATOM 8488 O O . ALA F 1 101 ? 16.777 -47.363 -11.945 1.00 26.35 99 ALA F O 1
ATOM 8490 N N . HIS F 1 102 ? 18.964 -46.958 -12.240 1.00 25.75 100 HIS F N 1
ATOM 8491 C CA . HIS F 1 102 ? 19.048 -47.683 -13.512 1.00 24.70 100 HIS F CA 1
ATOM 8492 C C . HIS F 1 102 ? 17.955 -47.209 -14.428 1.00 23.36 100 HIS F C 1
ATOM 8493 O O . HIS F 1 102 ? 17.064 -47.955 -14.828 1.00 23.47 100 HIS F O 1
ATOM 8500 N N . TRP F 1 103 ? 18.027 -45.932 -14.757 1.00 22.27 101 TRP F N 1
ATOM 8501 C CA . TRP F 1 103 ? 17.000 -45.276 -15.547 1.00 21.10 101 TRP F CA 1
ATOM 8502 C C . TRP F 1 103 ? 16.807 -45.944 -16.875 1.00 20.50 101 TRP F C 1
ATOM 8503 O O . TRP F 1 103 ? 17.763 -46.438 -17.490 1.00 20.25 101 TRP F O 1
ATOM 8514 N N . GLN F 1 104 ? 15.560 -45.995 -17.327 1.00 20.33 102 GLN F N 1
ATOM 8515 C CA . GLN F 1 104 ? 15.275 -46.495 -18.660 1.00 19.70 102 GLN F CA 1
ATOM 8516 C C . GLN F 1 104 ? 15.889 -45.523 -19.686 1.00 18.05 102 GLN F C 1
ATOM 8517 O O . GLN F 1 104 ? 15.669 -44.311 -19.611 1.00 17.49 102 GLN F O 1
ATOM 8523 N N . LYS F 1 105 ? 16.663 -46.060 -20.622 1.00 17.30 103 LYS F N 1
ATOM 8524 C CA . LYS F 1 105 ? 17.438 -45.259 -21.565 1.00 16.01 103 LYS F CA 1
ATOM 8525 C C . LYS F 1 105 ? 16.981 -45.548 -22.987 1.00 15.21 103 LYS F C 1
ATOM 8526 O O . LYS F 1 105 ? 16.881 -46.705 -23.365 1.00 15.84 103 LYS F O 1
ATOM 8532 N N . HIS F 1 106 ? 16.709 -44.502 -23.773 1.00 14.00 104 HIS F N 1
ATOM 8533 C CA . HIS F 1 106 ? 16.366 -44.681 -25.179 1.00 13.35 104 HIS F CA 1
ATOM 8534 C C . HIS F 1 106 ? 17.585 -45.004 -26.001 1.00 13.00 104 HIS F C 1
ATOM 8535 O O . HIS F 1 106 ? 18.590 -44.278 -25.943 1.00 12.72 104 HIS F O 1
ATOM 8542 N N . ALA F 1 107 ? 17.500 -46.071 -26.794 1.00 13.04 105 ALA F N 1
ATOM 8543 C CA . ALA F 1 107 ? 18.594 -46.465 -27.692 1.00 12.95 105 ALA F CA 1
ATOM 8544 C C . ALA F 1 107 ? 18.727 -45.469 -28.839 1.00 12.07 105 ALA F C 1
ATOM 8545 O O . ALA F 1 107 ? 17.806 -45.284 -29.611 1.00 11.78 105 ALA F O 1
ATOM 8547 N N . VAL F 1 108 ? 19.894 -44.856 -28.972 1.00 11.79 106 VAL F N 1
ATOM 8548 C CA . VAL F 1 108 ? 20.123 -43.883 -30.032 1.00 11.13 106 VAL F CA 1
ATOM 8549 C C . VAL F 1 108 ? 21.508 -44.094 -30.616 1.00 11.43 106 VAL F C 1
ATOM 8550 O O . VAL F 1 108 ? 22.304 -44.868 -30.078 1.00 12.12 106 VAL F O 1
ATOM 8554 N N . ARG F 1 109 ? 21.802 -43.372 -31.689 1.00 11.13 107 ARG F N 1
ATOM 8555 C CA . ARG F 1 109 ? 23.096 -43.430 -32.361 1.00 11.41 107 ARG F CA 1
ATOM 8556 C C . ARG F 1 109 ? 23.629 -42.014 -32.619 1.00 11.15 107 ARG F C 1
ATOM 8557 O O . ARG F 1 109 ? 22.848 -41.084 -32.814 1.00 10.65 107 ARG F O 1
ATOM 8565 N N . SER F 1 110 ? 24.950 -41.861 -32.630 1.00 11.53 108 SER F N 1
ATOM 8566 C CA . SER F 1 110 ? 25.578 -40.598 -32.987 1.00 11.73 108 SER F CA 1
ATOM 8567 C C . SER F 1 110 ? 25.019 -40.082 -34.315 1.00 11.58 108 SER F C 1
ATOM 8568 O O . SER F 1 110 ? 24.940 -40.844 -35.297 1.00 11.77 108 SER F O 1
ATOM 8571 N N . GLY F 1 111 ? 24.656 -38.798 -34.342 1.00 11.30 109 GLY F N 1
ATOM 8572 C CA . GLY F 1 111 ? 24.124 -38.156 -35.554 1.00 11.54 109 GLY F CA 1
ATOM 8573 C C . GLY F 1 111 ? 22.613 -38.256 -35.771 1.00 11.18 109 GLY F C 1
ATOM 8574 O O . GLY F 1 111 ? 22.045 -37.512 -36.586 1.00 11.23 109 GLY F O 1
ATOM 8575 N N . GLN F 1 112 ? 21.963 -39.154 -35.034 1.00 10.95 110 GLN F N 1
ATOM 8576 C CA . GLN F 1 112 ? 20.571 -39.489 -35.252 1.00 10.98 110 GLN F CA 1
ATOM 8577 C C . GLN F 1 112 ? 19.670 -38.262 -35.175 1.00 10.70 110 GLN F C 1
ATOM 8578 O O . GLN F 1 112 ? 19.824 -37.417 -34.295 1.00 10.53 110 GLN F O 1
ATOM 8584 N N . SER F 1 113 ? 18.723 -38.174 -36.096 1.00 10.98 111 SER F N 1
ATOM 8585 C CA . SER F 1 113 ? 17.674 -37.165 -36.029 1.00 10.82 111 SER F CA 1
ATOM 8586 C C . SER F 1 113 ? 16.793 -37.505 -34.840 1.00 10.65 111 SER F C 1
ATOM 8587 O O . SER F 1 113 ? 16.421 -38.658 -34.669 1.00 11.04 111 SER F O 1
ATOM 8590 N N . LEU F 1 114 ? 16.512 -36.525 -33.994 1.00 10.43 112 LEU F N 1
ATOM 8591 C CA . LEU F 1 114 ? 15.675 -36.732 -32.831 1.00 10.44 112 LEU F CA 1
ATOM 8592 C C . LEU F 1 114 ? 14.617 -35.650 -32.858 1.00 10.47 112 LEU F C 1
ATOM 8593 O O . LEU F 1 114 ? 14.937 -34.479 -33.038 1.00 10.07 112 LEU F O 1
ATOM 8598 N N . GLN F 1 115 ? 13.359 -36.072 -32.738 1.00 10.88 113 GLN F N 1
ATOM 8599 C CA . GLN F 1 115 ? 12.238 -35.166 -32.612 1.00 11.26 113 GLN F CA 1
ATOM 8600 C C . GLN F 1 115 ? 11.761 -35.125 -31.151 1.00 10.81 113 GLN F C 1
ATOM 8601 O O . GLN F 1 115 ? 11.461 -36.158 -30.563 1.00 10.89 113 GLN F O 1
ATOM 8607 N N . ILE F 1 116 ? 11.718 -33.935 -30.564 1.00 10.05 114 ILE F N 1
ATOM 8608 C CA . ILE F 1 116 ? 11.093 -33.765 -29.257 1.00 9.67 114 ILE F CA 1
ATOM 8609 C C . ILE F 1 116 ? 9.711 -33.157 -29.477 1.00 9.47 114 ILE F C 1
ATOM 8610 O O . ILE F 1 116 ? 9.583 -32.088 -30.072 1.00 8.95 114 ILE F O 1
ATOM 8615 N N . SER F 1 117 ? 8.677 -33.834 -28.993 1.00 9.64 115 SER F N 1
ATOM 8616 C CA . SER F 1 117 ? 7.332 -33.292 -29.091 1.00 9.91 115 SER F CA 1
ATOM 8617 C C . SER F 1 117 ? 6.739 -33.065 -27.701 1.00 9.97 115 SER F C 1
ATOM 8618 O O . SER F 1 117 ? 6.598 -34.005 -26.918 1.00 10.29 115 SER F O 1
ATOM 8621 N N . TRP F 1 118 ? 6.382 -31.820 -27.411 1.00 9.51 116 TRP F N 1
ATOM 8622 C CA . TRP F 1 118 ? 5.674 -31.470 -26.182 1.00 9.74 116 TRP F CA 1
ATOM 8623 C C . TRP F 1 118 ? 4.207 -31.333 -26.489 1.00 9.94 116 TRP F C 1
ATOM 8624 O O . TRP F 1 118 ? 3.847 -30.673 -27.461 1.00 9.59 116 TRP F O 1
ATOM 8635 N N . SER F 1 119 ? 3.341 -31.945 -25.683 1.00 10.48 117 SER F N 1
ATOM 8636 C CA . SER F 1 119 ? 1.913 -31.810 -25.904 1.00 11.01 117 SER F CA 1
ATOM 8637 C C . SER F 1 119 ? 1.476 -30.361 -25.700 1.00 10.64 117 SER F C 1
ATOM 8638 O O . SER F 1 119 ? 2.225 -29.522 -25.161 1.00 9.99 117 SER F O 1
ATOM 8641 N N . TYR F 1 120 ? 0.254 -30.074 -26.141 1.00 11.04 118 TYR F N 1
ATOM 8642 C CA . TYR F 1 120 ? -0.345 -28.745 -26.032 1.00 10.93 118 TYR F CA 1
ATOM 8643 C C . TYR F 1 120 ? -0.975 -28.592 -24.636 1.00 11.56 118 TYR F C 1
ATOM 8644 O O . TYR F 1 120 ? -2.201 -28.501 -24.475 1.00 12.33 118 TYR F O 1
ATOM 8653 N N . SER F 1 121 ? -0.105 -28.572 -23.636 1.00 11.54 119 SER F N 1
ATOM 8654 C CA . SER F 1 121 ? -0.489 -28.635 -22.226 1.00 12.31 119 SER F CA 1
ATOM 8655 C C . SER F 1 121 ? 0.287 -27.670 -21.328 1.00 12.25 119 SER F C 1
ATOM 8656 O O . SER F 1 121 ? 0.217 -27.799 -20.101 1.00 12.65 119 SER F O 1
ATOM 8659 N N . MET F 1 122 ? 1.031 -26.733 -21.938 1.00 11.82 120 MET F N 1
ATOM 8660 C CA A MET F 1 122 ? 1.894 -25.791 -21.213 0.50 11.81 120 MET F CA 1
ATOM 8661 C CA B MET F 1 122 ? 1.891 -25.799 -21.215 0.50 11.57 120 MET F CA 1
ATOM 8662 C C . MET F 1 122 ? 1.578 -24.373 -21.665 1.00 11.42 120 MET F C 1
ATOM 8663 O O . MET F 1 122 ? 2.262 -23.825 -22.520 1.00 11.02 120 MET F O 1
ATOM 8672 N N . PRO F 1 123 ? 0.528 -23.774 -21.096 1.00 11.86 121 PRO F N 1
ATOM 8673 C CA . PRO F 1 123 ? 0.042 -22.474 -21.568 1.00 11.74 121 PRO F CA 1
ATOM 8674 C C . PRO F 1 123 ? 0.881 -21.301 -21.052 1.00 11.33 121 PRO F C 1
ATOM 8675 O O . PRO F 1 123 ? 0.344 -20.365 -20.486 1.00 11.81 121 PRO F O 1
ATOM 8679 N N . HIS F 1 124 ? 2.185 -21.346 -21.258 1.00 10.61 122 HIS F N 1
ATOM 8680 C CA . HIS F 1 124 ? 3.090 -20.387 -20.613 1.00 10.42 122 HIS F CA 1
ATOM 8681 C C . HIS F 1 124 ? 3.658 -19.448 -21.640 1.00 9.56 122 HIS F C 1
ATOM 8682 O O . HIS F 1 124 ? 3.962 -19.859 -22.760 1.00 9.22 122 HIS F O 1
ATOM 8689 N N . LYS F 1 125 ? 3.795 -18.174 -21.294 1.00 9.34 123 LYS F N 1
ATOM 8690 C CA . LYS F 1 125 ? 4.514 -17.245 -22.156 1.00 8.76 123 LYS F CA 1
ATOM 8691 C C . LYS F 1 125 ? 5.965 -17.683 -22.110 1.00 8.55 123 LYS F C 1
ATOM 8692 O O . LYS F 1 125 ? 6.616 -17.555 -21.076 1.00 8.73 123 LYS F O 1
ATOM 8698 N N . THR F 1 126 ? 6.464 -18.209 -23.228 1.00 8.16 124 THR F N 1
ATOM 8699 C CA . THR F 1 126 ? 7.736 -18.925 -23.262 1.00 7.91 124 THR F CA 1
ATOM 8700 C C . THR F 1 126 ? 8.815 -18.108 -23.938 1.00 7.93 124 THR F C 1
ATOM 8701 O O . THR F 1 126 ? 8.644 -17.642 -25.066 1.00 8.05 124 THR F O 1
ATOM 8705 N N . ARG F 1 127 ? 9.927 -17.907 -23.258 1.00 8.03 125 ARG F N 1
ATOM 8706 C CA . ARG F 1 127 ? 11.017 -17.162 -23.874 1.00 8.24 125 ARG F CA 1
ATOM 8707 C C . ARG F 1 127 ? 11.885 -18.029 -24.761 1.00 8.24 125 ARG F C 1
ATOM 8708 O O . ARG F 1 127 ? 12.266 -17.605 -25.834 1.00 8.23 125 ARG F O 1
ATOM 8716 N N . ARG F 1 128 ? 12.252 -19.202 -24.260 1.00 8.43 126 ARG F N 1
ATOM 8717 C CA . ARG F 1 128 ? 13.146 -20.093 -24.974 1.00 8.78 126 ARG F CA 1
ATOM 8718 C C . ARG F 1 128 ? 13.034 -21.551 -24.512 1.00 8.56 126 ARG F C 1
ATOM 8719 O O . ARG F 1 128 ? 12.574 -21.850 -23.405 1.00 8.56 126 ARG F O 1
ATOM 8727 N N . TRP F 1 129 ? 13.467 -22.452 -25.382 1.00 8.53 127 TRP F N 1
ATOM 8728 C CA . TRP F 1 129 ? 13.653 -23.858 -25.033 1.00 8.59 127 TRP F CA 1
ATOM 8729 C C . TRP F 1 129 ? 15.099 -24.181 -25.289 1.00 9.09 127 TRP F C 1
ATOM 8730 O O . TRP F 1 129 ? 15.642 -23.800 -26.346 1.00 8.88 127 TRP F O 1
ATOM 8741 N N . THR F 1 130 ? 15.739 -24.848 -24.324 1.00 9.47 128 THR F N 1
ATOM 8742 C CA . THR F 1 130 ? 17.156 -25.163 -24.421 1.00 10.17 128 THR F CA 1
ATOM 8743 C C . THR F 1 130 ? 17.375 -26.641 -24.168 1.00 10.23 128 THR F C 1
ATOM 8744 O O . THR F 1 130 ? 16.762 -27.205 -23.254 1.00 10.29 128 THR F O 1
ATOM 8748 N N . TYR F 1 131 ? 18.230 -27.271 -24.982 1.00 10.40 129 TYR F N 1
ATOM 8749 C CA . TYR F 1 131 ? 18.552 -28.687 -24.807 1.00 10.60 129 TYR F CA 1
ATOM 8750 C C . TYR F 1 131 ? 20.070 -28.802 -24.596 1.00 11.45 129 TYR F C 1
ATOM 8751 O O . TYR F 1 131 ? 20.880 -28.389 -25.447 1.00 11.62 129 TYR F O 1
ATOM 8760 N N . TRP F 1 132 ? 20.425 -29.356 -23.443 1.00 12.12 130 TRP F N 1
ATOM 8761 C CA . TRP F 1 132 ? 21.802 -29.567 -23.043 1.00 13.19 130 TRP F CA 1
ATOM 8762 C C . TRP F 1 132 ? 22.073 -31.023 -23.128 1.00 12.99 130 TRP F C 1
ATOM 8763 O O . TRP F 1 132 ? 21.166 -31.819 -22.948 1.00 12.73 130 TRP F O 1
ATOM 8774 N N . ILE F 1 133 ? 23.321 -31.388 -23.374 1.00 13.39 131 ILE F N 1
ATOM 8775 C CA . ILE F 1 133 ? 23.712 -32.788 -23.423 1.00 13.42 131 ILE F CA 1
ATOM 8776 C C . ILE F 1 133 ? 25.000 -33.008 -22.609 1.00 14.40 131 ILE F C 1
ATOM 8777 O O . ILE F 1 133 ? 25.821 -32.103 -22.484 1.00 14.97 131 ILE F O 1
ATOM 8782 N N . THR F 1 134 ? 25.136 -34.197 -22.019 1.00 14.82 132 THR F N 1
ATOM 8783 C CA . THR F 1 134 ? 26.299 -34.532 -21.186 1.00 16.00 132 THR F CA 1
ATOM 8784 C C . THR F 1 134 ? 27.593 -34.586 -22.010 1.00 16.66 132 THR F C 1
ATOM 8785 O O . THR F 1 134 ? 27.553 -34.802 -23.222 1.00 16.09 132 THR F O 1
ATOM 8789 N N . LYS F 1 135 ? 28.733 -34.356 -21.353 1.00 18.19 133 LYS F N 1
ATOM 8790 C CA . LYS F 1 135 ? 30.048 -34.473 -21.980 1.00 19.14 133 LYS F CA 1
ATOM 8791 C C . LYS F 1 135 ? 30.396 -35.947 -22.165 1.00 19.66 133 LYS F C 1
ATOM 8792 O O . LYS F 1 135 ? 30.029 -36.761 -21.318 1.00 19.79 133 LYS F O 1
ATOM 8798 N N . PRO F 1 136 ? 31.162 -36.286 -23.228 1.00 20.04 134 PRO F N 1
ATOM 8799 C CA . PRO F 1 136 ? 31.881 -37.570 -23.264 1.00 20.91 134 PRO F CA 1
ATOM 8800 C C . PRO F 1 136 ? 32.682 -37.806 -21.979 1.00 22.48 134 PRO F C 1
ATOM 8801 O O . PRO F 1 136 ? 33.323 -36.882 -21.477 1.00 23.54 134 PRO F O 1
ATOM 8805 N N . GLY F 1 137 ? 32.634 -39.021 -21.448 1.00 23.04 135 GLY F N 1
ATOM 8806 C CA . GLY F 1 137 ? 33.400 -39.348 -20.235 1.00 24.74 135 GLY F CA 1
ATOM 8807 C C . GLY F 1 137 ? 32.899 -38.704 -18.942 1.00 25.17 135 GLY F C 1
ATOM 8808 O O . GLY F 1 137 ? 33.598 -38.750 -17.939 1.00 26.53 135 GLY F O 1
ATOM 8809 N N . TRP F 1 138 ? 31.706 -38.104 -18.945 1.00 23.77 136 TRP F N 1
ATOM 8810 C CA . TRP F 1 138 ? 31.075 -37.660 -17.682 1.00 24.21 136 TRP F CA 1
ATOM 8811 C C . TRP F 1 138 ? 30.842 -38.826 -16.745 1.00 25.26 136 TRP F C 1
ATOM 8812 O O . TRP F 1 138 ? 30.665 -39.975 -17.187 1.00 25.05 136 TRP F O 1
ATOM 8823 N N . ASP F 1 139 ? 30.859 -38.538 -15.439 1.00 26.76 137 ASP F N 1
ATOM 8824 C CA . ASP F 1 139 ? 30.681 -39.562 -14.389 1.00 28.10 137 ASP F CA 1
ATOM 8825 C C . ASP F 1 139 ? 29.219 -40.073 -14.350 1.00 27.23 137 ASP F C 1
ATOM 8826 O O . ASP F 1 139 ? 28.388 -39.575 -13.577 1.00 26.97 137 ASP F O 1
ATOM 8831 N N . THR F 1 140 ? 28.931 -41.101 -15.152 1.00 26.59 138 THR F N 1
ATOM 8832 C CA . THR F 1 140 ? 27.542 -41.513 -15.410 1.00 25.87 138 THR F CA 1
ATOM 8833 C C . THR F 1 140 ? 26.834 -42.124 -14.205 1.00 27.06 138 THR F C 1
ATOM 8834 O O . THR F 1 140 ? 25.629 -42.344 -14.252 1.00 26.56 138 THR F O 1
ATOM 8838 N N . GLN F 1 141 ? 27.585 -42.413 -13.148 1.00 29.26 139 GLN F N 1
ATOM 8839 C CA . GLN F 1 141 ? 27.047 -43.014 -11.935 1.00 30.86 139 GLN F CA 1
ATOM 8840 C C . GLN F 1 141 ? 26.696 -41.981 -10.853 1.00 31.54 139 GLN F C 1
ATOM 8841 O O . GLN F 1 141 ? 26.093 -42.337 -9.838 1.00 32.11 139 GLN F O 1
ATOM 8847 N N . ALA F 1 142 ? 27.062 -40.717 -11.075 1.00 31.19 140 ALA F N 1
ATOM 8848 C CA . ALA F 1 142 ? 26.841 -39.652 -10.076 1.00 31.88 140 ALA F CA 1
ATOM 8849 C C . ALA F 1 142 ? 25.438 -39.057 -10.176 1.00 30.63 140 ALA F C 1
ATOM 8850 O O . ALA F 1 142 ? 24.723 -39.247 -11.174 1.00 28.97 140 ALA F O 1
ATOM 8852 N N . ARG F 1 143 ? 25.044 -38.316 -9.145 1.00 31.47 141 ARG F N 1
ATOM 8853 C CA . ARG F 1 143 ? 23.856 -37.484 -9.255 1.00 30.47 141 ARG F CA 1
ATOM 8854 C C . ARG F 1 143 ? 24.160 -36.378 -10.256 1.00 28.69 141 ARG F C 1
ATOM 8855 O O . ARG F 1 143 ? 25.283 -35.905 -10.340 1.00 29.39 141 ARG F O 1
ATOM 8863 N N . LEU F 1 144 ? 23.158 -35.960 -11.008 1.00 26.67 142 LEU F N 1
ATOM 8864 C CA . LEU F 1 144 ? 23.376 -35.008 -12.091 1.00 25.12 142 LEU F CA 1
ATOM 8865 C C . LEU F 1 144 ? 23.918 -33.687 -11.552 1.00 25.43 142 LEU F C 1
ATOM 8866 O O . LEU F 1 144 ? 23.381 -33.139 -10.595 1.00 25.80 142 LEU F O 1
ATOM 8871 N N . ALA F 1 145 ? 24.976 -33.185 -12.182 1.00 25.03 143 ALA F N 1
ATOM 8872 C CA . ALA F 1 145 ? 25.634 -31.955 -11.756 1.00 25.69 143 ALA F CA 1
ATOM 8873 C C . ALA F 1 145 ? 26.053 -31.143 -12.981 1.00 24.52 143 ALA F C 1
ATOM 8874 O O . ALA F 1 145 ? 26.183 -31.689 -14.069 1.00 23.17 143 ALA F O 1
ATOM 8876 N N . ARG F 1 146 ? 26.265 -29.840 -12.783 1.00 24.99 144 ARG F N 1
ATOM 8877 C CA . ARG F 1 146 ? 26.631 -28.909 -13.870 1.00 24.32 144 ARG F CA 1
ATOM 8878 C C . ARG F 1 146 ? 27.902 -29.334 -14.601 1.00 24.77 144 ARG F C 1
ATOM 8879 O O . ARG F 1 146 ? 27.983 -29.246 -15.827 1.00 23.94 144 ARG F O 1
ATOM 8887 N N . ALA F 1 147 ? 28.879 -29.822 -13.849 1.00 26.08 145 ALA F N 1
ATOM 8888 C CA . ALA F 1 147 ? 30.127 -30.298 -14.439 1.00 26.76 145 ALA F CA 1
ATOM 8889 C C . ALA F 1 147 ? 29.933 -31.425 -15.478 1.00 25.47 145 ALA F C 1
ATOM 8890 O O . ALA F 1 147 ? 30.790 -31.625 -16.339 1.00 25.37 145 ALA F O 1
ATOM 8892 N N . HIS F 1 148 ? 28.813 -32.144 -15.388 1.00 24.60 146 HIS F N 1
ATOM 8893 C CA . HIS F 1 148 ? 28.472 -33.224 -16.341 1.00 23.50 146 HIS F CA 1
ATOM 8894 C C . HIS F 1 148 ? 28.048 -32.772 -17.711 1.00 22.09 146 HIS F C 1
ATOM 8895 O O . HIS F 1 148 ? 28.133 -33.530 -18.684 1.00 21.47 146 HIS F O 1
ATOM 8902 N N . PHE F 1 149 ? 27.577 -31.544 -17.821 1.00 21.80 147 PHE F N 1
ATOM 8903 C CA . PHE F 1 149 ? 27.000 -31.048 -19.074 1.00 20.68 147 PHE F CA 1
ATOM 8904 C C . PHE F 1 149 ? 27.949 -30.202 -19.895 1.00 21.45 147 PHE F C 1
ATOM 8905 O O . PHE F 1 149 ? 28.741 -29.442 -19.334 1.00 22.41 147 PHE F O 1
ATOM 8913 N N . GLU F 1 150 ? 27.860 -30.321 -21.224 1.00 21.09 148 GLU F N 1
ATOM 8914 C CA . GLU F 1 150 ? 28.602 -29.440 -22.124 1.00 21.93 148 GLU F CA 1
ATOM 8915 C C . GLU F 1 150 ? 28.178 -28.011 -21.797 1.00 22.50 148 GLU F C 1
ATOM 8916 O O . GLU F 1 150 ? 26.993 -27.765 -21.491 1.00 21.64 148 GLU F O 1
ATOM 8922 N N . PRO F 1 151 ? 29.131 -27.066 -21.832 1.00 23.92 149 PRO F N 1
ATOM 8923 C CA . PRO F 1 151 ? 28.762 -25.704 -21.480 1.00 24.23 149 PRO F CA 1
ATOM 8924 C C . PRO F 1 151 ? 27.951 -24.998 -22.573 1.00 23.41 149 PRO F C 1
ATOM 8925 O O . PRO F 1 151 ? 27.243 -24.046 -22.256 1.00 23.49 149 PRO F O 1
ATOM 8929 N N . ASP F 1 152 ? 28.094 -25.428 -23.832 1.00 22.97 150 ASP F N 1
ATOM 8930 C CA . ASP F 1 152 ? 27.256 -24.944 -24.937 1.00 22.07 150 ASP F CA 1
ATOM 8931 C C . ASP F 1 152 ? 26.033 -25.865 -25.092 1.00 19.93 150 ASP F C 1
ATOM 8932 O O . ASP F 1 152 ? 26.167 -27.088 -25.084 1.00 19.67 150 ASP F O 1
ATOM 8937 N N . PRO F 1 153 ? 24.847 -25.283 -25.241 1.00 18.27 151 PRO F N 1
ATOM 8938 C CA . PRO F 1 153 ? 23.695 -26.141 -25.452 1.00 16.84 151 PRO F CA 1
ATOM 8939 C C . PRO F 1 153 ? 23.741 -26.836 -26.812 1.00 16.11 151 PRO F C 1
ATOM 8940 O O . PRO F 1 153 ? 24.294 -26.305 -27.783 1.00 16.16 151 PRO F O 1
ATOM 8944 N N . LEU F 1 154 ? 23.179 -28.041 -26.864 1.00 14.94 152 LEU F N 1
ATOM 8945 C CA . LEU F 1 154 ? 23.003 -28.741 -28.130 1.00 14.30 152 LEU F CA 1
ATOM 8946 C C . LEU F 1 154 ? 22.149 -27.923 -29.095 1.00 13.79 152 LEU F C 1
ATOM 8947 O O . LEU F 1 154 ? 22.459 -27.839 -30.276 1.00 13.65 152 LEU F O 1
ATOM 8952 N N . LYS F 1 155 ? 21.079 -27.318 -28.576 1.00 13.29 153 LYS F N 1
ATOM 8953 C CA . LYS F 1 155 ? 20.145 -26.558 -29.393 1.00 12.94 153 LYS F CA 1
ATOM 8954 C C . LYS F 1 155 ? 19.348 -25.573 -28.526 1.00 12.12 153 LYS F C 1
ATOM 8955 O O . LYS F 1 155 ? 18.989 -25.885 -27.380 1.00 11.32 153 LYS F O 1
ATOM 8961 N N . VAL F 1 156 ? 19.123 -24.371 -29.069 1.00 11.65 154 VAL F N 1
ATOM 8962 C CA . VAL F 1 156 ? 18.317 -23.352 -28.430 1.00 11.35 154 VAL F CA 1
ATOM 8963 C C . VAL F 1 156 ? 17.261 -22.868 -29.421 1.00 11.03 154 VAL F C 1
ATOM 8964 O O . VAL F 1 156 ? 17.571 -22.631 -30.594 1.00 11.03 154 VAL F O 1
ATOM 8968 N N . TYR F 1 157 ? 16.033 -22.707 -28.942 1.00 10.41 155 TYR F N 1
ATOM 8969 C CA . TYR F 1 157 ? 14.961 -22.072 -29.717 1.00 10.30 155 TYR F CA 1
ATOM 8970 C C . TYR F 1 157 ? 14.544 -20.868 -28.904 1.00 10.15 155 TYR F C 1
ATOM 8971 O O . TYR F 1 157 ? 14.203 -21.023 -27.744 1.00 9.94 155 TYR F O 1
ATOM 8980 N N . LEU F 1 158 ? 14.571 -19.687 -29.498 1.00 10.34 156 LEU F N 1
ATOM 8981 C CA . LEU F 1 158 ? 14.325 -18.442 -28.791 1.00 10.46 156 LEU F CA 1
ATOM 8982 C C . LEU F 1 158 ? 13.120 -17.741 -29.399 1.00 10.42 156 LEU F C 1
ATOM 8983 O O . LEU F 1 158 ? 13.105 -17.499 -30.593 1.00 10.79 156 LEU F O 1
ATOM 8988 N N . ASN F 1 159 ? 12.124 -17.432 -28.574 1.00 9.88 157 ASN F N 1
ATOM 8989 C CA . ASN F 1 159 ? 11.022 -16.576 -28.964 1.00 10.05 157 ASN F CA 1
ATOM 8990 C C . ASN F 1 159 ? 11.506 -15.117 -28.854 1.00 10.48 157 ASN F C 1
ATOM 8991 O O . ASN F 1 159 ? 12.162 -14.766 -27.891 1.00 10.58 157 ASN F O 1
ATOM 8996 N N . THR F 1 160 ? 11.177 -14.288 -29.842 1.00 10.82 158 THR F N 1
ATOM 8997 C CA . THR F 1 160 ? 11.655 -12.903 -29.883 1.00 11.44 158 THR F CA 1
ATOM 8998 C C . THR F 1 160 ? 10.642 -11.842 -29.424 1.00 11.44 158 THR F C 1
ATOM 8999 O O . THR F 1 160 ? 11.007 -10.667 -29.265 1.00 11.86 158 THR F O 1
ATOM 9003 N N . TYR F 1 161 ? 9.367 -12.211 -29.251 1.00 10.83 159 TYR F N 1
ATOM 9004 C CA . TYR F 1 161 ? 8.359 -11.181 -28.988 1.00 11.02 159 TYR F CA 1
ATOM 9005 C C . TYR F 1 161 ? 8.579 -10.509 -27.628 1.00 10.77 159 TYR F C 1
ATOM 9006 O O . TYR F 1 161 ? 8.748 -11.185 -26.614 1.00 10.29 159 TYR F O 1
ATOM 9015 N N . GLN F 1 162 ? 8.617 -9.175 -27.626 1.00 11.31 160 GLN F N 1
ATOM 9016 C CA . GLN F 1 162 ? 8.906 -8.387 -26.417 1.00 11.41 160 GLN F CA 1
ATOM 9017 C C . GLN F 1 162 ? 8.169 -7.054 -26.481 1.00 11.90 160 GLN F C 1
ATOM 9018 O O . GLN F 1 162 ? 7.994 -6.493 -27.574 1.00 12.47 160 GLN F O 1
ATOM 9024 N N . PRO F 1 163 ? 7.730 -6.541 -25.325 1.00 11.74 161 PRO F N 1
ATOM 9025 C CA . PRO F 1 163 ? 7.827 -7.139 -23.996 1.00 11.34 161 PRO F CA 1
ATOM 9026 C C . PRO F 1 163 ? 6.789 -8.257 -23.804 1.00 10.67 161 PRO F C 1
ATOM 9027 O O . PRO F 1 163 ? 5.901 -8.427 -24.651 1.00 10.60 161 PRO F O 1
ATOM 9031 N N . TYR F 1 164 ? 6.910 -9.041 -22.733 1.00 10.33 162 TYR F N 1
ATOM 9032 C CA . TYR F 1 164 ? 6.001 -10.182 -22.519 1.00 9.85 162 TYR F CA 1
ATOM 9033 C C . TYR F 1 164 ? 4.587 -9.726 -22.203 1.00 10.15 162 TYR F C 1
ATOM 9034 O O . TYR F 1 164 ? 3.679 -10.539 -22.214 1.00 9.87 162 TYR F O 1
ATOM 9043 N N . TRP F 1 165 ? 4.410 -8.448 -21.877 1.00 11.01 163 TRP F N 1
ATOM 9044 C CA . TRP F 1 165 ? 3.060 -7.872 -21.697 1.00 11.60 163 TRP F CA 1
ATOM 9045 C C . TRP F 1 165 ? 2.575 -7.124 -22.909 1.00 12.33 163 TRP F C 1
ATOM 9046 O O . TRP F 1 165 ? 1.513 -6.510 -22.885 1.00 13.06 163 TRP F O 1
ATOM 9057 N N . GLY F 1 166 ? 3.317 -7.158 -24.009 1.00 12.74 164 GLY F N 1
ATOM 9058 C CA . GLY F 1 166 ? 2.866 -6.478 -25.226 1.00 13.52 164 GLY F CA 1
ATOM 9059 C C . GLY F 1 166 ? 1.538 -7.040 -25.708 1.00 13.80 164 GLY F C 1
ATOM 9060 O O . GLY F 1 166 ? 1.165 -8.158 -25.355 1.00 13.46 164 GLY F O 1
ATOM 9061 N N . PRO F 1 167 ? 0.815 -6.277 -26.523 1.00 14.95 165 PRO F N 1
ATOM 9062 C CA . PRO F 1 167 ? -0.543 -6.655 -26.973 1.00 15.51 165 PRO F CA 1
ATOM 9063 C C . PRO F 1 167 ? -0.687 -8.020 -27.658 1.00 15.51 165 PRO F C 1
ATOM 9064 O O . PRO F 1 167 ? -1.747 -8.621 -27.584 1.00 16.03 165 PRO F O 1
ATOM 9068 N N . ASP F 1 168 ? 0.364 -8.515 -28.304 1.00 15.70 166 ASP F N 1
ATOM 9069 C CA . ASP F 1 168 ? 0.301 -9.788 -29.040 1.00 15.83 166 ASP F CA 1
ATOM 9070 C C . ASP F 1 168 ? 1.037 -10.915 -28.307 1.00 14.88 166 ASP F C 1
ATOM 9071 O O . ASP F 1 168 ? 1.340 -11.947 -28.892 1.00 14.83 166 ASP F O 1
ATOM 9076 N N . ALA F 1 169 ? 1.321 -10.730 -27.025 1.00 14.26 167 ALA F N 1
ATOM 9077 C CA . ALA F 1 169 ? 2.114 -11.713 -26.297 1.00 13.85 167 ALA F CA 1
ATOM 9078 C C . ALA F 1 169 ? 1.470 -13.101 -26.240 1.00 13.72 167 ALA F C 1
ATOM 9079 O O . ALA F 1 169 ? 2.166 -14.087 -26.297 1.00 12.61 167 ALA F O 1
ATOM 9081 N N . ASP F 1 170 ? 0.146 -13.187 -26.097 1.00 14.94 168 ASP F N 1
ATOM 9082 C CA . ASP F 1 170 ? -0.487 -14.515 -25.999 1.00 15.54 168 ASP F CA 1
ATOM 9083 C C . ASP F 1 170 ? -0.160 -15.319 -27.254 1.00 15.33 168 ASP F C 1
ATOM 9084 O O . ASP F 1 170 ? 0.417 -16.394 -27.171 1.00 14.67 168 ASP F O 1
ATOM 9089 N N . LYS F 1 171 ? -0.457 -14.764 -28.424 1.00 16.02 169 LYS F N 1
ATOM 9090 C CA . LYS F 1 171 ? -0.255 -15.487 -29.678 1.00 16.32 169 LYS F CA 1
ATOM 9091 C C . LYS F 1 171 ? 1.214 -15.726 -30.018 1.00 15.05 169 LYS F C 1
ATOM 9092 O O . LYS F 1 171 ? 1.537 -16.754 -30.586 1.00 14.66 169 LYS F O 1
ATOM 9098 N N . GLU F 1 172 ? 2.093 -14.791 -29.656 1.00 14.15 170 GLU F N 1
ATOM 9099 C CA . GLU F 1 172 ? 3.507 -14.848 -30.043 1.00 14.01 170 GLU F CA 1
ATOM 9100 C C . GLU F 1 172 ? 4.411 -15.586 -29.032 1.00 12.25 170 GLU F C 1
ATOM 9101 O O . GLU F 1 172 ? 5.484 -16.061 -29.406 1.00 11.83 170 GLU F O 1
ATOM 9107 N N . LEU F 1 173 ? 4.002 -15.661 -27.763 1.00 10.82 171 LEU F N 1
ATOM 9108 C CA . LEU F 1 173 ? 4.824 -16.347 -26.748 1.00 9.81 171 LEU F CA 1
ATOM 9109 C C . LEU F 1 173 ? 4.229 -17.643 -26.207 1.00 9.16 171 LEU F C 1
ATOM 9110 O O . LEU F 1 173 ? 4.975 -18.491 -25.706 1.00 8.59 171 LEU F O 1
ATOM 9115 N N . ILE F 1 174 ? 2.903 -17.763 -26.215 1.00 8.98 172 ILE F N 1
ATOM 9116 C CA . ILE F 1 174 ? 2.287 -18.978 -25.711 1.00 8.90 172 ILE F CA 1
ATOM 9117 C C . ILE F 1 174 ? 2.146 -19.968 -26.856 1.00 8.70 172 ILE F C 1
ATOM 9118 O O . ILE F 1 174 ? 1.636 -19.617 -27.912 1.00 8.79 172 ILE F O 1
ATOM 9123 N N . PRO F 1 175 ? 2.573 -21.228 -26.640 1.00 8.48 173 PRO F N 1
ATOM 9124 C CA . PRO F 1 175 ? 2.400 -22.191 -27.727 1.00 8.58 173 PRO F CA 1
ATOM 9125 C C . PRO F 1 175 ? 0.964 -22.218 -28.249 1.00 9.24 173 PRO F C 1
ATOM 9126 O O . PRO F 1 175 ? 0.023 -22.142 -27.455 1.00 9.41 173 PRO F O 1
ATOM 9130 N N . GLN F 1 176 ? 0.814 -22.349 -29.572 1.00 9.58 174 GLN F N 1
ATOM 9131 C CA . GLN F 1 176 ? -0.501 -22.418 -30.225 1.00 10.59 174 GLN F CA 1
ATOM 9132 C C . GLN F 1 176 ? -0.771 -23.821 -30.729 1.00 11.05 174 GLN F C 1
ATOM 9133 O O . GLN F 1 176 ? -1.577 -24.021 -31.631 1.00 11.82 174 GLN F O 1
ATOM 9139 N N . GLY F 1 177 ? -0.114 -24.790 -30.108 1.00 10.75 175 GLY F N 1
ATOM 9140 C CA . GLY F 1 177 ? -0.261 -26.200 -30.442 1.00 11.29 175 GLY F CA 1
ATOM 9141 C C . GLY F 1 177 ? 0.852 -27.017 -29.814 1.00 10.91 175 GLY F C 1
ATOM 9142 O O . GLY F 1 177 ? 1.498 -26.559 -28.875 1.00 10.00 175 GLY F O 1
ATOM 9143 N N . GLU F 1 178 ? 1.058 -28.236 -30.315 1.00 11.58 176 GLU F N 1
ATOM 9144 C CA . GLU F 1 178 ? 2.210 -29.051 -29.901 1.00 11.66 176 GLU F CA 1
ATOM 9145 C C . GLU F 1 178 ? 3.490 -28.279 -30.167 1.00 10.56 176 GLU F C 1
ATOM 9146 O O . GLU F 1 178 ? 3.575 -27.575 -31.158 1.00 10.51 176 GLU F O 1
ATOM 9152 N N . THR F 1 179 ? 4.481 -28.417 -29.302 1.00 9.79 177 THR F N 1
ATOM 9153 C CA . THR F 1 179 ? 5.780 -27.803 -29.547 1.00 9.30 177 THR F CA 1
ATOM 9154 C C . THR F 1 179 ? 6.713 -28.902 -30.003 1.00 9.28 177 THR F C 1
ATOM 9155 O O . THR F 1 179 ? 7.032 -29.806 -29.225 1.00 8.96 177 THR F O 1
ATOM 9159 N N . ILE F 1 180 ? 7.109 -28.838 -31.278 1.00 9.63 178 ILE F N 1
ATOM 9160 C CA . ILE F 1 180 ? 7.904 -29.895 -31.901 1.00 10.19 178 ILE F CA 1
ATOM 9161 C C . ILE F 1 180 ? 9.286 -29.366 -32.350 1.00 10.22 178 ILE F C 1
ATOM 9162 O O . ILE F 1 180 ? 9.387 -28.441 -33.152 1.00 10.60 178 ILE F O 1
ATOM 9167 N N . HIS F 1 181 ? 10.336 -29.921 -31.775 1.00 10.21 179 HIS F N 1
ATOM 9168 C CA . HIS F 1 181 ? 11.703 -29.534 -32.096 1.00 10.58 179 HIS F CA 1
ATOM 9169 C C . HIS F 1 181 ? 12.407 -30.721 -32.702 1.00 11.64 179 HIS F C 1
ATOM 9170 O O . HIS F 1 181 ? 12.139 -31.867 -32.324 1.00 11.83 179 HIS F O 1
ATOM 9177 N N . GLU F 1 182 ? 13.299 -30.467 -33.648 1.00 13.02 180 GLU F N 1
ATOM 9178 C CA . GLU F 1 182 ? 13.986 -31.538 -34.363 1.00 14.50 180 GLU F CA 1
ATOM 9179 C C . GLU F 1 182 ? 15.445 -31.187 -34.482 1.00 13.61 180 GLU F C 1
ATOM 9180 O O . GLU F 1 182 ? 15.748 -30.109 -34.943 1.00 13.96 180 GLU F O 1
ATOM 9186 N N . PHE F 1 183 ? 16.355 -32.070 -34.081 1.00 12.51 181 PHE F N 1
ATOM 9187 C CA . PHE F 1 183 ? 17.794 -31.794 -34.231 1.00 12.20 181 PHE F CA 1
ATOM 9188 C C . PHE F 1 183 ? 18.560 -33.100 -34.298 1.00 12.04 181 PHE F C 1
ATOM 9189 O O . PHE F 1 183 ? 18.004 -34.156 -34.048 1.00 12.04 181 PHE F O 1
ATOM 9197 N N . ASN F 1 184 ? 19.828 -33.032 -34.661 1.00 12.01 182 ASN F N 1
ATOM 9198 C CA . ASN F 1 184 ? 20.656 -34.221 -34.734 1.00 11.96 182 ASN F CA 1
ATOM 9199 C C . ASN F 1 184 ? 21.442 -34.370 -33.439 1.00 11.52 182 ASN F C 1
ATOM 9200 O O . ASN F 1 184 ? 21.960 -33.392 -32.902 1.00 11.65 182 ASN F O 1
ATOM 9205 N N . LEU F 1 185 ? 21.498 -35.591 -32.924 1.00 11.00 183 LEU F N 1
ATOM 9206 C CA . LEU F 1 185 ? 22.334 -35.896 -31.782 1.00 10.92 183 LEU F CA 1
ATOM 9207 C C . LEU F 1 185 ? 23.817 -35.832 -32.163 1.00 11.43 183 LEU F C 1
ATOM 9208 O O . LEU F 1 185 ? 24.193 -36.183 -33.264 1.00 11.45 183 LEU F O 1
ATOM 9213 N N . PRO F 1 186 ? 24.665 -35.353 -31.238 1.00 11.72 184 PRO F N 1
ATOM 9214 C CA . PRO F 1 186 ? 26.097 -35.285 -31.488 1.00 12.44 184 PRO F CA 1
ATOM 9215 C C . PRO F 1 186 ? 26.730 -36.679 -31.352 1.00 12.81 184 PRO F C 1
ATOM 9216 O O . PRO F 1 186 ? 26.015 -37.658 -31.130 1.00 12.45 184 PRO F O 1
ATOM 9220 N N . THR F 1 187 ? 28.041 -36.762 -31.530 1.00 13.61 185 THR F N 1
ATOM 9221 C CA . THR F 1 187 ? 28.778 -38.010 -31.414 1.00 14.15 185 THR F CA 1
ATOM 9222 C C . THR F 1 187 ? 29.004 -38.335 -29.944 1.00 14.22 185 THR F C 1
ATOM 9223 O O . THR F 1 187 ? 29.527 -37.522 -29.183 1.00 14.40 185 THR F O 1
ATOM 9227 N N . ARG F 1 188 ? 28.569 -39.532 -29.569 1.00 14.04 186 ARG F N 1
ATOM 9228 C CA . ARG F 1 188 ? 28.586 -40.008 -28.191 1.00 14.43 186 ARG F CA 1
ATOM 9229 C C . ARG F 1 188 ? 28.570 -41.529 -28.172 1.00 14.65 186 ARG F C 1
ATOM 9230 O O . ARG F 1 188 ? 28.098 -42.179 -29.110 1.00 14.12 186 ARG F O 1
ATOM 9238 N N . THR F 1 189 ? 29.078 -42.088 -27.086 1.00 15.36 187 THR F N 1
ATOM 9239 C CA . THR F 1 189 ? 28.932 -43.497 -26.846 1.00 15.71 187 THR F CA 1
ATOM 9240 C C . THR F 1 189 ? 28.460 -43.688 -25.407 1.00 15.93 187 THR F C 1
ATOM 9241 O O . THR F 1 189 ? 28.801 -42.896 -24.521 1.00 16.33 187 THR F O 1
ATOM 9245 N N . GLY F 1 190 ? 27.644 -44.709 -25.183 1.00 15.77 188 GLY F N 1
ATOM 9246 C CA . GLY F 1 190 ? 27.175 -45.032 -23.832 1.00 16.24 188 GLY F CA 1
ATOM 9247 C C . GLY F 1 190 ? 26.068 -44.144 -23.298 1.00 15.60 188 GLY F C 1
ATOM 9248 O O . GLY F 1 190 ? 25.342 -43.510 -24.064 1.00 14.53 188 GLY F O 1
ATOM 9249 N N . TYR F 1 191 ? 25.953 -44.113 -21.968 1.00 16.29 189 TYR F N 1
ATOM 9250 C CA . TYR F 1 191 ? 24.840 -43.473 -21.290 1.00 15.91 189 TYR F CA 1
ATOM 9251 C C . TYR F 1 191 ? 25.045 -41.962 -21.282 1.00 15.38 189 TYR F C 1
ATOM 9252 O O . TYR F 1 191 ? 26.097 -41.484 -20.863 1.00 16.02 189 TYR F O 1
ATOM 9261 N N . HIS F 1 192 ? 24.039 -41.235 -21.771 1.00 14.22 190 HIS F N 1
ATOM 9262 C CA . HIS F 1 192 ? 24.054 -39.778 -21.748 1.00 13.88 190 HIS F CA 1
ATOM 9263 C C . HIS F 1 192 ? 22.711 -39.221 -21.397 1.00 13.26 190 HIS F C 1
ATOM 9264 O O . HIS F 1 192 ? 21.705 -39.912 -21.516 1.00 12.94 190 HIS F O 1
ATOM 9271 N N . VAL F 1 193 ? 22.692 -37.976 -20.933 1.00 13.28 191 VAL F N 1
ATOM 9272 C CA . VAL F 1 193 ? 21.448 -37.313 -20.545 1.00 12.91 191 VAL F CA 1
ATOM 9273 C C . VAL F 1 193 ? 21.242 -36.071 -21.397 1.00 12.26 191 VAL F C 1
ATOM 9274 O O . VAL F 1 193 ? 22.144 -35.244 -21.516 1.00 12.42 191 VAL F O 1
ATOM 9278 N N . LEU F 1 194 ? 20.043 -35.964 -21.985 1.00 11.65 192 LEU F N 1
ATOM 9279 C CA . LEU F 1 194 ? 19.588 -34.740 -22.625 1.00 11.15 192 LEU F CA 1
ATOM 9280 C C . LEU F 1 194 ? 18.637 -34.010 -21.661 1.00 11.07 192 LEU F C 1
ATOM 9281 O O . LEU F 1 194 ? 17.628 -34.574 -21.217 1.00 11.24 192 LEU F O 1
ATOM 9286 N N . LEU F 1 195 ? 18.986 -32.779 -21.301 1.00 11.24 193 LEU F N 1
ATOM 9287 C CA . LEU F 1 195 ? 18.211 -31.979 -20.350 1.00 11.36 193 LEU F CA 1
ATOM 9288 C C . LEU F 1 195 ? 17.519 -30.903 -21.135 1.00 10.88 193 LEU F C 1
ATOM 9289 O O . LEU F 1 195 ? 18.186 -30.064 -21.752 1.00 10.67 193 LEU F O 1
ATOM 9294 N N . ALA F 1 196 ? 16.185 -30.953 -21.104 1.00 10.73 194 ALA F N 1
ATOM 9295 C CA . ALA F 1 196 ? 15.309 -30.009 -21.796 1.00 10.33 194 ALA F CA 1
ATOM 9296 C C . ALA F 1 196 ? 14.847 -28.963 -20.790 1.00 10.65 194 ALA F C 1
ATOM 9297 O O . ALA F 1 196 ? 14.372 -29.327 -19.713 1.00 11.22 194 ALA F O 1
ATOM 9299 N N . VAL F 1 197 ? 15.030 -27.680 -21.106 1.00 10.51 195 VAL F N 1
ATOM 9300 C CA . VAL F 1 197 ? 14.682 -26.608 -20.173 1.00 10.93 195 VAL F CA 1
ATOM 9301 C C . VAL F 1 197 ? 13.774 -25.574 -20.843 1.00 10.27 195 VAL F C 1
ATOM 9302 O O . VAL F 1 197 ? 14.154 -24.965 -21.833 1.00 10.38 195 VAL F O 1
ATOM 9306 N N . TRP F 1 198 ? 12.576 -25.399 -20.297 1.00 10.09 196 TRP F N 1
ATOM 9307 C CA . TRP F 1 198 ? 11.536 -24.565 -20.872 1.00 9.47 196 TRP F CA 1
ATOM 9308 C C . TRP F 1 198 ? 11.419 -23.315 -20.040 1.00 9.72 196 TRP F C 1
ATOM 9309 O O . TRP F 1 198 ? 10.854 -23.367 -18.944 1.00 10.08 196 TRP F O 1
ATOM 9320 N N . ASP F 1 199 ? 11.948 -22.199 -20.544 1.00 9.64 197 ASP F N 1
ATOM 9321 C CA . ASP F 1 199 ? 11.995 -20.918 -19.812 1.00 10.06 197 ASP F CA 1
ATOM 9322 C C . ASP F 1 199 ? 10.709 -20.108 -19.941 1.00 9.52 197 ASP F C 1
ATOM 9323 O O . ASP F 1 199 ? 10.273 -19.790 -21.053 1.00 9.22 197 ASP F O 1
ATOM 9328 N N . VAL F 1 200 ? 10.142 -19.709 -18.805 1.00 9.52 198 VAL F N 1
ATOM 9329 C CA . VAL F 1 200 ? 8.925 -18.905 -18.803 1.00 9.20 198 VAL F CA 1
ATOM 9330 C C . VAL F 1 200 ? 9.335 -17.429 -18.696 1.00 9.33 198 VAL F C 1
ATOM 9331 O O . VAL F 1 200 ? 10.059 -17.048 -17.775 1.00 9.79 198 VAL F O 1
ATOM 9335 N N . ALA F 1 201 ? 8.869 -16.621 -19.652 1.00 8.93 199 ALA F N 1
ATOM 9336 C CA . ALA F 1 201 ? 9.272 -15.223 -19.772 1.00 9.12 199 ALA F CA 1
ATOM 9337 C C . ALA F 1 201 ? 8.835 -14.385 -18.590 1.00 9.69 199 ALA F C 1
ATOM 9338 O O . ALA F 1 201 ? 9.600 -13.530 -18.120 1.00 10.06 199 ALA F O 1
ATOM 9340 N N . ASP F 1 202 ? 7.598 -14.620 -18.129 1.00 9.72 200 ASP F N 1
ATOM 9341 C CA . ASP F 1 202 ? 6.981 -13.816 -17.076 1.00 10.41 200 ASP F CA 1
ATOM 9342 C C . ASP F 1 202 ? 6.925 -14.454 -15.683 1.00 10.99 200 ASP F C 1
ATOM 9343 O O . ASP F 1 202 ? 6.137 -14.034 -14.840 1.00 11.66 200 ASP F O 1
ATOM 9348 N N . THR F 1 203 ? 7.745 -15.469 -15.438 1.00 11.15 201 THR F N 1
ATOM 9349 C CA . THR F 1 203 ? 7.985 -15.948 -14.088 1.00 11.95 201 THR F CA 1
ATOM 9350 C C . THR F 1 203 ? 9.496 -16.105 -13.864 1.00 12.39 201 THR F C 1
ATOM 9351 O O . THR F 1 203 ? 10.316 -15.950 -14.799 1.00 11.80 201 THR F O 1
ATOM 9355 N N . ALA F 1 204 ? 9.842 -16.421 -12.617 1.00 13.31 202 ALA F N 1
ATOM 9356 C CA . ALA F 1 204 ? 11.204 -16.699 -12.211 1.00 14.08 202 ALA F CA 1
ATOM 9357 C C . ALA F 1 204 ? 11.733 -18.056 -12.724 1.00 13.86 202 ALA F C 1
ATOM 9358 O O . ALA F 1 204 ? 12.931 -18.334 -12.606 1.00 14.18 202 ALA F O 1
ATOM 9360 N N . ASN F 1 205 ? 10.852 -18.878 -13.307 1.00 13.35 203 ASN F N 1
ATOM 9361 C CA . ASN F 1 205 ? 11.104 -20.312 -13.450 1.00 13.48 203 ASN F CA 1
ATOM 9362 C C . ASN F 1 205 ? 11.165 -20.890 -14.858 1.00 12.56 203 ASN F C 1
ATOM 9363 O O . ASN F 1 205 ? 10.795 -20.236 -15.853 1.00 11.96 203 ASN F O 1
ATOM 9368 N N . ALA F 1 206 ? 11.686 -22.116 -14.901 1.00 12.70 204 ALA F N 1
ATOM 9369 C CA . ALA F 1 206 ? 11.674 -22.988 -16.068 1.00 11.94 204 ALA F CA 1
ATOM 9370 C C . ALA F 1 206 ? 11.165 -24.349 -15.640 1.00 12.21 204 ALA F C 1
ATOM 9371 O O . ALA F 1 206 ? 11.215 -24.683 -14.442 1.00 13.10 204 ALA F O 1
ATOM 9373 N N . PHE F 1 207 ? 10.651 -25.100 -16.614 1.00 11.63 205 PHE F N 1
ATOM 9374 C CA . PHE F 1 207 ? 10.271 -26.492 -16.448 1.00 12.00 205 PHE F CA 1
ATOM 9375 C C . PHE F 1 207 ? 11.369 -27.375 -17.019 1.00 11.94 205 PHE F C 1
ATOM 9376 O O . PHE F 1 207 ? 11.891 -27.104 -18.100 1.00 11.38 205 PHE F O 1
ATOM 9384 N N . TYR F 1 208 ? 11.710 -28.429 -16.282 1.00 12.77 206 TYR F N 1
ATOM 9385 C CA . TYR F 1 208 ? 12.815 -29.308 -16.605 1.00 12.98 206 TYR F CA 1
ATOM 9386 C C . TYR F 1 208 ? 12.297 -30.683 -16.964 1.00 13.11 206 TYR F C 1
ATOM 9387 O O . TYR F 1 208 ? 11.422 -31.223 -16.284 1.00 13.73 206 TYR F O 1
ATOM 9396 N N . GLN F 1 209 ? 12.847 -31.247 -18.040 1.00 12.66 207 GLN F N 1
ATOM 9397 C CA . GLN F 1 209 ? 12.624 -32.650 -18.377 1.00 12.89 207 GLN F CA 1
ATOM 9398 C C . GLN F 1 209 ? 13.973 -33.320 -18.679 1.00 12.94 207 GLN F C 1
ATOM 9399 O O . GLN F 1 209 ? 14.869 -32.711 -19.268 1.00 12.46 207 GLN F O 1
ATOM 9405 N N . VAL F 1 210 ? 14.091 -34.573 -18.266 1.00 13.50 208 VAL F N 1
ATOM 9406 C CA . VAL F 1 210 ? 15.268 -35.375 -18.549 1.00 13.56 208 VAL F CA 1
ATOM 9407 C C . VAL F 1 210 ? 14.878 -36.499 -19.495 1.00 13.17 208 VAL F C 1
ATOM 9408 O O . VAL F 1 210 ? 13.897 -37.214 -19.257 1.00 13.56 208 VAL F O 1
ATOM 9412 N N . ILE F 1 211 ? 15.633 -36.611 -20.590 1.00 12.55 209 ILE F N 1
ATOM 9413 C CA . ILE F 1 211 ? 15.544 -37.736 -21.495 1.00 12.40 209 ILE F CA 1
ATOM 9414 C C . ILE F 1 211 ? 16.856 -38.517 -21.374 1.00 12.65 209 ILE F C 1
ATOM 9415 O O . ILE F 1 211 ? 17.924 -37.988 -21.664 1.00 12.45 209 ILE F O 1
ATOM 9420 N N . ASP F 1 212 ? 16.768 -39.753 -20.884 1.00 13.08 210 ASP F N 1
ATOM 9421 C CA . ASP F 1 212 ? 17.945 -40.598 -20.732 1.00 13.59 210 ASP F CA 1
ATOM 9422 C C . ASP F 1 212 ? 18.216 -41.337 -22.051 1.00 12.94 210 ASP F C 1
ATOM 9423 O O . ASP F 1 212 ? 17.300 -41.908 -22.659 1.00 12.65 210 ASP F O 1
ATOM 9428 N N . LEU F 1 213 ? 19.478 -41.305 -22.479 1.00 12.63 211 LEU F N 1
ATOM 9429 C CA . LEU F 1 213 ? 19.894 -41.863 -23.770 1.00 12.22 211 LEU F CA 1
ATOM 9430 C C . LEU F 1 213 ? 20.978 -42.900 -23.591 1.00 12.90 211 LEU F C 1
ATOM 9431 O O . LEU F 1 213 ? 21.846 -42.781 -22.734 1.00 13.51 211 LEU F O 1
ATOM 9436 N N . ASN F 1 214 ? 20.905 -43.925 -24.417 1.00 13.03 212 ASN F N 1
ATOM 9437 C CA . ASN F 1 214 ? 21.974 -44.885 -24.544 1.00 13.61 212 ASN F CA 1
ATOM 9438 C C . ASN F 1 214 ? 22.467 -44.910 -25.994 1.00 13.09 212 ASN F C 1
ATOM 9439 O O . ASN F 1 214 ? 21.762 -45.392 -26.898 1.00 12.75 212 ASN F O 1
ATOM 9444 N N . PHE F 1 215 ? 23.662 -44.355 -26.203 1.00 13.03 213 PHE F N 1
ATOM 9445 C CA . PHE F 1 215 ? 24.293 -44.318 -27.523 1.00 12.73 213 PHE F CA 1
ATOM 9446 C C . PHE F 1 215 ? 25.059 -45.606 -27.777 1.00 13.54 213 PHE F C 1
ATOM 9447 O O . PHE F 1 215 ? 25.861 -46.028 -26.938 1.00 14.07 213 PHE F O 1
ATOM 9455 N N . ALA F 1 216 ? 24.792 -46.211 -28.936 1.00 13.50 214 ALA F N 1
ATOM 9456 C CA . ALA F 1 216 ? 25.623 -47.267 -29.519 1.00 14.31 214 ALA F CA 1
ATOM 9457 C C . ALA F 1 216 ? 27.116 -46.875 -29.531 1.00 15.08 214 ALA F C 1
ATOM 9458 O O . ALA F 1 216 ? 27.455 -45.670 -29.592 1.00 15.14 214 ALA F O 1
#

CATH classification: 2.70.50.50

Organism: Burkholderia pseudomallei (strain 1710b) (NCBI:txid320372)

InterPro domains:
  IPR004302 Cellulose/chitin-binding protein, N-terminal [PF03067] (19-211)
  IPR014756 Immunoglobulin E-set [SSF81296] (19-213)
  IPR051024 GlcNAc and Chitin Interaction and Degradation [PTHR34823] (33-214)

Foldseek 3Di:
DKFKAWPPVHFLLNVCCVVVQDPPVQRGPLKAFDDPPDQAWDDADPQARLFDTADGFAAQLSQQSRNDCPDSSNVRSAACLPNVGDAAEAAAFDKGKIKMFIDPYAFFFKKFKWKFDAPAPRRHGGHSNRIDPDTPDMDGQNDDDCPDPCNCVRGGDPGMDMDIDTHHHYAAKMKIWMWIHHRHDNIIHITIHIHHYD/DKFKAWPPVNFLLNVCCVVVQDPPRQRGPLKEFDDPPDQAWPDADPQARQFDTADGFAAQLSQQSRNDCPDSSNVRQAACLVVVTDAAEDAAFDKGKIKMFIDPYAQFFKKFKWKFDAPAPRRDGGHSNRTDPDTPDMGGQNDPDCPDPCNCVRGGDPGMDMDIDTHHHYAAKMKMWMWTHHRHDNIIRITIHIHHYD/DKPVQFLLNVCVVVVQDPPVQSQPLKAFDDPPDQAWPDADPQARQFDTADGFAAFLSQQSRNDCPDSSNVRQQFCVVVVTDAAEDAAFDKDKMKDFHPDWFQWFKKFKWKFDAPADSNHGGHSNRTDPDTPDMDGQRDDDCPPPCNRVRGTDDGMDMDIDTHHHYAAKMKIWMWIHGRHDNIIHITIHIHHYD/DDDQDDDFKPPQFLLNVCVVVVQDGPVQSFVLKAFDDPPDQDWPDADPQARQFDTADGFAAQLSNASRNDCPDSSNVRSAACLPVVGDAAEDAAFDKDKMKGFLPFQFQFFKKFKWKFDAPADSRHGGHSNGTDPDTPDMDGQRDPDCPDPCNSVRRTDPGMDMDIDTHHHYAAKMKIWMWTHGRHDNIITITIHIHHYD/DKPPQFLLNVCVVVVLDPPVQSFPLKAFDDPPDQDWPQADPQARQFDTADGFAAQLSQQSRNDCPDSSNVRSQACVPVVGDAAEDAAFDKDKMKAFQDDWFQFFKKFKWKFDAPAPRRHGGHRNRTDPDTQDMDGQNDDDCPDPCSRVRGTDPGMDMDIDTHHHYAAKMKIWMWIHGRHDNMIHITIHIHHYD/DDQDDDFKPPQFLLNVCVVVVQDGPVQSFVLKAFDDPPDQDWPQADPQARQFDTADGFAAFLSNQSRNDCPDSSVVRQAACLPVVTDAAEDAAFDKDKMKGFLPDFFQFFKKFKWKFDAPAPRRDGGHSNRTDPDTPDMDGQNDDDCPPPCSSVRRTDPGMDMDIDTHHHYAAKMKIWMWTHGRHDNIITITIHIHHYD

Secondary structure (DSSP, 8-state):
--EEEEEETTPHHHHHHHTTSS-HHHHT--EEESSTT---S-PPPSS-TTSPPP-PPPPTT-TTTTT--SSGGGGGGS-HHHH----EEE-TT-EEEEEEEEESPPPEEEEEEEEBPTT--TTSPP-GGGB-SS-SEEEE----STTSTTHHHHHS-SS-EEEEEE--S--EEEEEEEEEEETTSSEEEEEEEEEEE-/--EEEEEETTPHHHHHHHTTSS-HHHHH--EEESSTT---SSPPPSS-TTSPPP-PPPPTT-TTTTT--SSGGGGGGS-HHHH----EEE-TT-EEEEEEEEESPPPEEEEEEEEBPTT--TTSPP-GGGB-SS-SEEEE----STTSTTHHHHHS-SS-EEEEEE--S--EEEEEEEEEEETTSSEEEEEEEEEEE-/-EESPPHHHHHHHTTSS-HHHHT--EEESSTT---SSPPPSS-TTSPPP-PPPPTT-TTTTT--SSGGGGGGS-HHHH----EEE-TT-EEEEEE--SS---EEEEEEEEBPTT--TTSPP-GGGB-SS-SEEEE----STTSTTHHHHHS--S-EEEEEE--S--EEEEEEEEEEETTSSEEEEEEEEEEE-/---SS---EESPPHHHHHHHTT-S-GGGTT--EEESSTT---SSPPPSS-TTSPPP-PPPPTT-TTTTT--SSGGGGGGS-HHHH----EEE-TT-EEEEEE-S-----EEEEEEEEBPTT--TTSPP-GGGB-SS-SEEEE----STTSTTHHHHHS-SS-EEEEEE--S--EEEEEEEEEEETTSSEEEEEEEEEEE-/-EESPPHHHHHHHTTSS-HHHHT--EEESSTT---SSPPPSS-TTSPPP-PPPPTT-TTTTT--SSGGGGGGS-HHHH----EEE-TT-EEEEEE---S---EEEEEEEEBPTT--TTSPP-GGGB-SS-SEEEE----STTSTTHHHHHS-SS-EEEEEE--S--EEEEEEEEEEETTSSEEEEEEEEEEE-/--SS---EESPPHHHHHHHTTSS-GGGTT--EEESSTT---SSPPPSS-TTSPPP-PPPPTT-TTTTT--SSGGGGGGS-HHHH----EEE-TT-EEEEEE-S-----EEEEEEEEBPTT--TTSPP-GGGB-SS-SEEEE----STTSTTHHHHHS-SS-EEEEEE--S--EEEEEEEEEEETTSSEEEEEEEEEEE-

Radius of gyration: 33.67 Å; Cα contacts (8 Å, |Δi|>4): 2911; chains: 6; bounding box: 73×103×80 Å

Nearest PDB structures (foldseek):
  3uam-assembly1_A  TM=1.005E+00  e=2.328E-45  Burkholderia pseudomallei 1710b
  8rry-assembly1_A  TM=8.842E-01  e=2.395E-17  Serratia marcescens
  8gum-assembly1_B  TM=7.902E-01  e=8.315E-16  Vibrio campbellii ATCC BAA-1116
  5ftz-assembly1_A-2  TM=8.438E-01  e=8.341E-15  Streptomyces lividans 1326
  2xwx-assembly1_B  TM=8.030E-01  e=3.646E-15  Vibrio cholerae

Solvent-accessible surface area: 49130 Å² total; per-residue (Å²): 118,106,15,0,35,0,43,62,17,48,0,7,2,11,41,11,94,111,64,65,60,8,82,89,22,28,1,0,57,2,32,12,3,0,26,11,59,25,93,51,58,50,50,83,7,113,65,0,92,58,1,6,26,6,19,123,5,4,103,58,12,31,0,3,0,1,32,88,53,61,24,8,30,21,12,1,10,33,18,14,54,92,33,130,15,105,64,28,96,7,156,51,40,64,68,15,98,0,14,0,21,32,37,123,34,13,43,0,0,19,19,8,0,23,5,0,52,50,21,10,87,25,87,31,104,12,20,34,77,20,9,26,93,95,48,47,77,64,55,73,34,106,47,74,41,4,70,8,137,83,2,94,89,93,3,51,19,117,42,95,18,101,14,97,15,90,3,34,111,26,99,28,21,6,0,0,0,0,3,0,6,0,0,26,16,7,28,0,0,0,1,3,0,2,0,67,4,88,121,113,16,0,36,0,40,62,17,53,0,8,2,10,44,10,88,113,68,68,62,9,85,85,21,28,0,0,53,1,34,10,4,0,29,10,57,28,95,92,55,51,57,106,6,114,66,0,93,62,1,5,24,5,20,117,5,5,54,25,14,62,0,2,0,0,31,88,51,60,25,10,31,22,10,0,16,28,12,14,48,95,35,130,18,110,65,28,93,8,156,52,39,64,66,17,103,0,14,0,21,33,42,128,30,14,41,0,0,18,18,10,0,22,5,0,76,58,18,17,77,40,82,32,112,12,15,38,66,21,7,52,97,108,45,47,79,64,55,74,35,108,48,73,42,6,72,8,138,82,2,94,91,96,2,53,21,118,45,96,19,102,14,91,14,88,4,34,108,22,92,28,21,6,0,0,0,0,3,0,5,0,0,27,17,6,32,0,0,0,1,2,0,2,0,66,4,91,42,7,79,16,57,0,9,2,12,44,8,91,111,71,67,59,6,83,101,46,29,0,26,68,2,37,11,3,0,26,10,54,27,76,110,47,54,70,103,6,111,64,1,92,64,1,5,21,6,20,122,4,4,57,66,15,61,0,3,0,0,28,72,56,62,25,8,28,20,11,1,8,27,18,26,52,85,34,130,20,111,68,32,92,11,155,50,38,64,86,16,109,0,30,4,62,50,72,48,104,44,41,0,0,18,16,10,0,21,5,0,75,87,81,20,56,42,79,15,98,12,17,35,78,16,8,53,100,108,48,45,74,66,54,74,33,103,49,74,40,7,72,9,134,81,3,88,73,98,2,37,31,138,60,70,17,101,10,61,14,90,3,35,109,24,101,25,28,5,0,0,0,0,3,15,7,1,0,34,32,4,28,0,14,0,5,3,0,2,0,63,4,91,226,96,94,83,136,43,106,12,2,57,15,59,0,8,2,14,42,6,56,109,66,65,64,9,105,29,51,26,0,20,82,2,47,11,4,0,26,11,57,25,81,64,58,54,59,104,5,115,65,0,91,53,1,4,27,5,19,107,4,4,57,78,15,65,0,4,0,1,32,88,57,56,31,14,36,20,11,2,11,30,18,16,48,89,34,128,23,106,68,33,93,7,161,52,39,65,86,16,90,0,12,3,20,138,63,14,96,45,40,0,0,21,20,10,0,21,5,0,67,84,84,19,79,39,95,35,92,11,18,40,80,20,7,51,71,102,45,47,77,64,52,74,32,106,50,75,39,5,73,9,138,80,3,86,159,97,2,36,17,116,23,104,16,82,13,114,18,92,3,33,110,24,102,27,22,5,0,0,0,0,6,2,6,4,0,30,34,8,29,0,17,0,0,3,0,3,0,66,5,89,51,4,80,18,58,0,8,1,15,47,10,98,111,69,67,59,6,83,125,46,30,3,53,67,3,36,11,2,0,26,10,59,30,42,74,62,50,62,98,7,113,66,0,94,59,1,5,24,5,20,112,2,0,84,76,14,55,0,2,0,1,30,73,58,60,24,8,26,21,14,1,9,29,17,15,50,94,35,127,23,112,67,33,90,7,158,52,40,68,67,14,100,0,31,14,55,143,72,62,100,53,38,0,0,20,16,8,0,22,5,0,76,84,81,18,83,39,90,34,96,13,19,38,78,20,8,51,100,107,45,46,71,66,55,72,34,106,50,75,43,5,64,6,138,82,2,84,157,96,1,31,22,119,32,61,17,102,11,100,13,90,3,35,111,24,104,25,22,5,0,0,0,0,4,20,6,3,0,32,33,7,28,0,27,0,9,3,0,2,0,66,4,87,141,104,200,138,45,103,13,2,55,16,59,0,10,1,14,43,7,43,106,66,65,68,8,111,33,51,36,1,20,79,2,46,13,4,1,28,8,60,23,98,80,56,52,46,104,5,116,66,0,90,64,1,4,26,6,19,116,3,5,164,77,12,34,0,2,0,0,32,91,59,57,26,17,30,22,14,1,13,33,20,16,46,94,32,128,24,109,66,34,91,7,159,51,38,69,77,16,93,0,12,2,18,142,62,13,98,43,42,0,1,21,21,10,1,22,4,0,77,85,86,17,86,45,103,33,102,12,19,38,76,18,8,50,98,106,47,46,83,69,55,76,34,106,48,74,41,3,68,8,138,80,2,87,158,97,2,37,18,115,23,104,15,83,13,110,15,90,4,35,110,26,102,28,23,5,0,0,0,0,5,1,6,5,0,29,35,6,27,0,16,0,1,4,0,3,0,66,6,91